Protein AF-A0A7Y5W4Y3-F1 (afdb_monomer_lite)

Foldseek 3Di:
DDPPVPPDPVVVVVVVVVVVVVVVVVVVVVVVPDDDDDPDDDDPDDDDPDPVVVVVVVCVVVVHDDDDPDDDDPVNVVVVVVVCVVVVDDDDDDDDDDDDDDDDDDDDDDDDDDDDDDDDDDDDDDDDDDDDDDDDDDDDDDDDDDPDDQDDLVVLLVVLQPDAALCCLQPPSLVVLPVRDALVSSLVSCVVNLVNRPHLSSLLSNLNSCLLVVRQCSLVSLVSQCPPPDPVSNVSSQLLVLLQLVDHDPPDVVVVVVLCVVCPPHGSVVSLLVSLLVVQVVLQPDDDDLDLVVLVVSCSSPVLQPDSSHDLCNLVSNVVSPVLVSLVVLCPDPPHDPSSVVSSLVVNQSSVVSPFPPDDLPDAGAQDQHEQAADEDDPPQLSRQALHEHDQYEHDQHEYAHEAQSNHNGEHDNYEHHLYEHAYELNQHNYEHHLYEQANYEHHYEDQHQHNYECANYECHLYEHEYEANHQALYECALYECHLYEAEYEHLHNHNYECANYECENYEYAYQYLNPQAAYEQFQYEHELYEQQNYDLNSVLNYDYDLVGAYEYEPNRHHHPPHDVVVSNYHYDDDDDDPCPPPDDPDPPDPPDPQAAEKEKEFEAAPVRQGDWFWKKWKFEDPPPTHTDDIDTADNRRMDMDRRDDGADWDDDPDDAIKGFIKIAIDDQFKDFQVLDRMDTDIGGPRGPDYHYDYTYIFGFEKEKEFEAAPPPRAGDFFFKKKKWQPQDQADPVRIDIWIWGQHPRRIIMTGGHDQAKIWIFGPVPVRQTWDIDGTDHRHYHYDYTYNDRDLQAFAWFKEKEFEAEPVRHQPQWWKKWKFFDDPDDRTSIHIWISHRGRMTMTTHDDDDFDQADPVRNPGGQKTWMDMWIGDPVQQKTWDAKPVGFTEIEDAPPPDDCADPSYGYTYHPDYHYMYTYIYHDPDDDDDDD

Structure (mmCIF, N/CA/C/O backbone):
data_AF-A0A7Y5W4Y3-F1
#
_entry.id   AF-A0A7Y5W4Y3-F1
#
loop_
_atom_site.group_PDB
_atom_site.id
_atom_site.type_symbol
_atom_site.label_atom_id
_atom_site.label_alt_id
_atom_site.label_comp_id
_atom_site.label_asym_id
_atom_site.label_entity_id
_atom_site.label_seq_id
_atom_site.pdbx_PDB_ins_code
_atom_site.Cartn_x
_atom_site.Cartn_y
_atom_site.Cartn_z
_atom_site.occupancy
_atom_site.B_iso_or_equiv
_atom_site.auth_seq_id
_atom_site.auth_comp_id
_atom_site.auth_asym_id
_atom_site.auth_atom_id
_atom_site.pdbx_PDB_model_num
ATOM 1 N N . MET A 1 1 ? -3.278 -8.484 26.733 1.00 34.22 1 MET A N 1
ATOM 2 C CA . MET A 1 1 ? -2.286 -9.551 26.992 1.00 34.22 1 MET A CA 1
ATOM 3 C C . MET A 1 1 ? -1.707 -9.298 28.368 1.00 34.22 1 MET A C 1
ATOM 5 O O . MET A 1 1 ? -1.311 -8.166 28.611 1.00 34.22 1 MET A O 1
ATOM 9 N N . ASN A 1 2 ? -1.756 -10.287 29.264 1.00 24.39 2 ASN A N 1
ATOM 10 C CA . ASN A 1 2 ? -1.344 -10.150 30.664 1.00 24.39 2 ASN A CA 1
ATOM 11 C C . ASN A 1 2 ? 0.037 -10.782 30.887 1.00 24.39 2 ASN A C 1
ATOM 13 O O . ASN A 1 2 ? 0.339 -11.839 30.344 1.00 24.39 2 ASN A O 1
ATOM 17 N N . TRP A 1 3 ? 0.849 -10.125 31.711 1.00 26.00 3 TRP A N 1
ATOM 18 C CA . TRP A 1 3 ? 2.283 -10.351 31.934 1.00 26.00 3 TRP A CA 1
ATOM 19 C C . TRP A 1 3 ? 2.688 -11.690 32.584 1.00 26.00 3 TRP A C 1
ATOM 21 O O . TRP A 1 3 ? 3.871 -11.924 32.807 1.00 26.00 3 TRP A O 1
ATOM 31 N N . HIS A 1 4 ? 1.749 -12.587 32.890 1.00 29.05 4 HIS A N 1
ATOM 32 C CA . HIS A 1 4 ? 2.041 -13.836 33.608 1.00 29.05 4 HIS A CA 1
ATOM 33 C C . HIS A 1 4 ? 2.433 -15.031 32.722 1.00 29.05 4 HIS A C 1
ATOM 35 O O . HIS A 1 4 ? 2.912 -16.029 33.248 1.00 29.05 4 HIS A O 1
ATOM 41 N N . GLU A 1 5 ? 2.328 -14.936 31.393 1.00 34.78 5 GLU A N 1
ATOM 42 C CA . GLU A 1 5 ? 2.728 -16.030 30.484 1.00 34.78 5 GLU A CA 1
ATOM 43 C C . GLU A 1 5 ? 4.236 -16.049 30.143 1.00 34.78 5 GLU A C 1
ATOM 45 O O . GLU A 1 5 ? 4.711 -16.966 29.480 1.00 34.78 5 GLU A O 1
ATOM 50 N N . LEU A 1 6 ? 5.020 -15.069 30.615 1.00 33.00 6 LEU A N 1
ATOM 51 C CA . LEU A 1 6 ? 6.454 -14.922 30.300 1.00 33.00 6 LEU A CA 1
ATOM 52 C C . LEU A 1 6 ? 7.413 -15.620 31.288 1.00 33.00 6 LEU A C 1
ATOM 54 O O . LEU A 1 6 ? 8.626 -15.550 31.104 1.00 33.00 6 LEU A O 1
ATOM 58 N N . LEU A 1 7 ? 6.900 -16.312 32.312 1.00 31.53 7 LEU A N 1
ATOM 59 C CA . LEU A 1 7 ? 7.705 -16.956 33.366 1.00 31.53 7 LEU A CA 1
ATOM 60 C C . LEU A 1 7 ? 7.758 -18.496 33.274 1.00 31.53 7 LEU A C 1
ATOM 62 O O . LEU A 1 7 ? 7.969 -19.163 34.284 1.00 31.53 7 LEU A O 1
ATOM 66 N N . ASP A 1 8 ? 7.618 -19.073 32.076 1.00 35.38 8 ASP A N 1
ATOM 67 C CA . ASP A 1 8 ? 7.894 -20.500 31.843 1.00 35.38 8 ASP A CA 1
ATOM 68 C C . ASP A 1 8 ? 9.379 -20.730 31.445 1.00 35.38 8 ASP A C 1
ATOM 70 O O . ASP A 1 8 ? 9.813 -20.277 30.374 1.00 35.38 8 ASP A O 1
ATOM 74 N N . PRO A 1 9 ? 10.190 -21.444 32.259 1.00 34.53 9 PRO A N 1
ATOM 75 C CA . PRO A 1 9 ? 11.613 -21.691 31.991 1.00 34.53 9 PRO A CA 1
ATOM 76 C C . PRO A 1 9 ? 11.885 -22.458 30.687 1.00 34.53 9 PRO A C 1
ATOM 78 O O . PRO A 1 9 ? 12.961 -22.328 30.099 1.00 34.53 9 PRO A O 1
ATOM 81 N N . ILE A 1 10 ? 10.920 -23.248 30.206 1.00 40.38 10 ILE A N 1
ATOM 82 C CA . ILE A 1 10 ? 11.078 -24.105 29.021 1.00 40.38 10 ILE A CA 1
ATOM 83 C C . ILE A 1 10 ? 10.955 -23.282 27.727 1.00 40.38 10 ILE A C 1
ATOM 85 O O . ILE A 1 10 ? 11.676 -23.517 26.748 1.00 40.38 10 ILE A O 1
ATOM 89 N N . SER A 1 11 ? 10.094 -22.265 27.741 1.00 38.12 11 SER A N 1
ATOM 90 C CA . SER A 1 11 ? 9.851 -21.360 26.614 1.00 38.12 11 SER A CA 1
ATOM 91 C C . SER A 1 11 ? 11.012 -20.371 26.403 1.00 38.12 11 SER A C 1
ATOM 93 O O . SER A 1 11 ? 11.453 -20.151 25.269 1.00 38.12 11 SER A O 1
ATOM 95 N N . SER A 1 12 ? 11.609 -19.883 27.495 1.00 41.06 12 SER A N 1
ATOM 96 C CA . SER A 1 12 ? 12.783 -18.994 27.480 1.00 41.06 12 SER A CA 1
ATOM 97 C C . SER A 1 12 ? 14.059 -19.677 26.954 1.00 41.06 12 SER A C 1
ATOM 99 O O . SER A 1 12 ? 14.855 -19.059 26.243 1.00 41.06 12 SER A O 1
ATOM 101 N N . GLY A 1 13 ? 14.232 -20.983 27.201 1.00 36.81 13 GLY A N 1
ATOM 102 C CA . GLY A 1 13 ? 15.373 -21.759 26.692 1.00 36.81 13 GLY A CA 1
ATOM 103 C C . GLY A 1 13 ? 15.362 -21.964 25.169 1.00 36.81 13 GLY A C 1
ATOM 104 O O . GLY A 1 13 ? 16.403 -21.862 24.512 1.00 36.81 13 GLY A O 1
ATOM 105 N N . ARG A 1 14 ? 14.182 -22.188 24.572 1.00 36.81 14 ARG A N 1
ATOM 106 C CA . ARG A 1 14 ? 14.032 -22.347 23.110 1.00 36.81 14 ARG A CA 1
ATOM 107 C C . ARG A 1 14 ? 14.235 -21.034 22.352 1.00 36.81 14 ARG A C 1
ATOM 109 O O . ARG A 1 14 ? 14.793 -21.055 21.250 1.00 36.81 14 ARG A O 1
ATOM 116 N N . LEU A 1 15 ? 13.847 -19.903 22.945 1.00 38.50 15 LEU A N 1
ATOM 117 C CA . LEU A 1 15 ? 14.074 -18.580 22.362 1.00 38.50 15 LEU A CA 1
ATOM 118 C C . LEU A 1 15 ? 15.572 -18.224 22.348 1.00 38.50 15 LEU A C 1
ATOM 120 O O . LEU A 1 15 ? 16.093 -17.823 21.307 1.00 38.50 15 LEU A O 1
ATOM 124 N N . CYS A 1 16 ? 16.287 -18.474 23.453 1.00 37.34 16 CYS A N 1
ATOM 125 C CA . CYS A 1 16 ? 17.738 -18.270 23.551 1.00 37.34 16 CYS A CA 1
ATOM 126 C C . CYS A 1 16 ? 18.533 -19.140 22.566 1.00 37.34 16 CYS A C 1
ATOM 128 O O . CYS A 1 16 ? 19.433 -18.638 21.895 1.00 37.34 16 CYS A O 1
ATOM 130 N N . LEU A 1 17 ? 18.178 -20.421 22.406 1.00 40.00 17 LEU A N 1
ATOM 131 C CA . LEU A 1 17 ? 18.829 -21.319 21.440 1.00 40.00 17 LEU A CA 1
ATOM 132 C C . LEU A 1 17 ? 18.582 -20.902 19.984 1.00 40.00 17 LEU A C 1
ATOM 134 O O . LEU A 1 17 ? 19.475 -21.020 19.145 1.00 40.00 17 LEU A O 1
ATOM 138 N N . THR A 1 18 ? 17.395 -20.379 19.676 1.00 45.44 18 THR A N 1
ATOM 139 C CA . THR A 1 18 ? 17.063 -19.900 18.326 1.00 45.44 18 THR A CA 1
ATOM 140 C C . THR A 1 18 ? 17.780 -18.584 18.016 1.00 45.44 18 THR A C 1
ATOM 142 O O . THR A 1 18 ? 18.305 -18.422 16.914 1.00 45.44 18 THR A O 1
ATOM 145 N N . LEU A 1 19 ? 17.895 -17.682 18.995 1.00 42.66 19 LEU A N 1
ATOM 146 C CA . LEU A 1 19 ? 18.661 -16.437 18.886 1.00 42.66 19 LEU A CA 1
ATOM 147 C C . LEU A 1 19 ? 20.166 -16.696 18.749 1.00 42.66 19 LEU A C 1
ATOM 149 O O . LEU A 1 19 ? 20.785 -16.142 17.844 1.00 42.66 19 LEU A O 1
ATOM 153 N N . LEU A 1 20 ? 20.741 -17.603 19.545 1.00 41.88 20 LEU A N 1
ATOM 154 C CA . LEU A 1 20 ? 22.148 -18.008 19.427 1.00 41.88 20 LEU A CA 1
ATOM 155 C C . LEU A 1 20 ? 22.443 -18.660 18.072 1.00 41.88 20 LEU A C 1
ATOM 157 O O . LEU A 1 20 ? 23.439 -18.329 17.432 1.00 41.88 20 LEU A O 1
ATOM 161 N N . ARG A 1 21 ? 21.548 -19.526 17.581 1.00 41.97 21 ARG A N 1
ATOM 162 C CA . ARG A 1 21 ? 21.676 -20.159 16.260 1.00 41.97 21 ARG A CA 1
ATOM 163 C C . ARG A 1 21 ? 21.589 -19.141 15.120 1.00 41.97 21 ARG A C 1
ATOM 165 O O . ARG A 1 21 ? 22.341 -19.246 14.154 1.00 41.97 21 ARG A O 1
ATOM 172 N N . SER A 1 22 ? 20.717 -18.144 15.257 1.00 42.62 22 SER A N 1
ATOM 173 C CA . SER A 1 22 ? 20.553 -17.052 14.288 1.00 42.62 22 SER A CA 1
ATOM 174 C C . SER A 1 22 ? 21.752 -16.104 14.297 1.00 42.62 22 SER A C 1
ATOM 176 O O . SER A 1 22 ? 22.227 -15.711 13.237 1.00 42.62 22 SER A O 1
ATOM 178 N N . MET A 1 23 ? 22.290 -15.784 15.478 1.00 40.91 23 MET A N 1
ATOM 179 C CA . MET A 1 23 ? 23.503 -14.979 15.623 1.00 40.91 23 MET A CA 1
ATOM 180 C C . MET A 1 23 ? 24.716 -15.687 15.021 1.00 40.91 23 MET A C 1
ATOM 182 O O . MET A 1 23 ? 25.451 -15.061 14.267 1.00 40.91 23 MET A O 1
ATOM 186 N N . PHE A 1 24 ? 24.881 -16.992 15.262 1.00 40.06 24 PHE A N 1
ATOM 187 C CA . PHE A 1 24 ? 26.014 -17.760 14.741 1.00 40.06 24 PHE A CA 1
ATOM 188 C C . PHE A 1 24 ? 25.970 -17.911 13.212 1.00 40.06 24 PHE A C 1
ATOM 190 O O . PHE A 1 24 ? 26.991 -17.750 12.548 1.00 40.06 24 PHE A O 1
ATOM 197 N N . LEU A 1 25 ? 24.783 -18.139 12.631 1.00 43.59 25 LEU A N 1
ATOM 198 C CA . LEU A 1 25 ? 24.585 -18.134 11.173 1.00 43.59 25 LEU A CA 1
ATOM 199 C C . LEU A 1 25 ? 24.924 -16.770 10.559 1.00 43.59 25 LEU A C 1
ATOM 201 O O . LEU A 1 25 ? 25.585 -16.714 9.525 1.00 43.59 25 LEU A O 1
ATOM 205 N N . ARG A 1 26 ? 24.568 -15.676 11.242 1.00 39.69 26 ARG A N 1
ATOM 206 C CA . ARG A 1 26 ? 24.877 -14.312 10.796 1.00 39.69 26 ARG A CA 1
ATOM 207 C C . ARG A 1 26 ? 26.365 -13.977 10.915 1.00 39.69 26 ARG A C 1
ATOM 209 O O . ARG A 1 26 ? 26.897 -13.288 10.053 1.00 39.69 26 ARG A O 1
ATOM 216 N N . THR A 1 27 ? 27.063 -14.489 11.930 1.00 40.78 27 THR A N 1
ATOM 217 C CA . THR A 1 27 ? 28.526 -14.356 12.058 1.00 40.78 27 THR A CA 1
ATOM 218 C C . THR A 1 27 ? 29.263 -15.132 10.961 1.00 40.78 27 THR A C 1
ATOM 220 O O . THR A 1 27 ? 30.255 -14.640 10.427 1.00 40.78 27 THR A O 1
ATOM 223 N N . VAL A 1 28 ? 28.755 -16.307 10.570 1.00 43.12 28 VAL A N 1
ATOM 224 C CA . VAL A 1 28 ? 29.301 -17.105 9.459 1.00 43.12 28 VAL A CA 1
ATOM 225 C C . VAL A 1 28 ? 29.036 -16.439 8.102 1.00 43.12 28 VAL A C 1
ATOM 227 O O . VAL A 1 28 ? 29.951 -16.361 7.286 1.00 43.12 28 VAL A O 1
ATOM 230 N N . GLU A 1 29 ? 27.844 -15.878 7.875 1.00 42.69 29 GLU A N 1
ATOM 231 C CA . GLU A 1 29 ? 27.546 -15.090 6.666 1.00 42.69 29 GLU A CA 1
ATOM 232 C C . GLU A 1 29 ? 28.432 -13.839 6.564 1.00 42.69 29 GLU A C 1
ATOM 234 O O . GLU A 1 29 ? 29.019 -13.579 5.511 1.00 42.69 29 GLU A O 1
ATOM 239 N N . LEU A 1 30 ? 28.621 -13.105 7.666 1.00 36.69 30 LEU A N 1
ATOM 240 C CA . LEU A 1 30 ? 29.472 -11.909 7.704 1.00 36.69 30 LEU A CA 1
ATOM 241 C C . LEU A 1 30 ? 30.965 -12.223 7.495 1.00 36.69 30 LEU A C 1
ATOM 243 O O . LEU A 1 30 ? 31.693 -11.391 6.954 1.00 36.69 30 LEU A O 1
ATOM 247 N N . GLY A 1 31 ? 31.417 -13.430 7.850 1.00 38.97 31 GLY A N 1
ATOM 248 C CA . GLY A 1 31 ? 32.781 -13.899 7.587 1.00 38.97 31 GLY A CA 1
ATOM 249 C C . GLY A 1 31 ? 33.076 -14.182 6.108 1.00 38.97 31 GLY A C 1
ATOM 250 O O . GLY A 1 31 ? 34.234 -14.146 5.700 1.00 38.97 31 GLY A O 1
ATOM 251 N N . THR A 1 32 ? 32.050 -14.411 5.281 1.00 40.91 32 THR A N 1
ATOM 252 C CA . THR A 1 32 ? 32.226 -14.702 3.843 1.00 40.91 32 THR A CA 1
ATOM 253 C C . THR A 1 32 ? 32.328 -13.459 2.953 1.00 40.91 32 THR A C 1
ATOM 255 O O . THR A 1 32 ? 32.742 -13.575 1.803 1.00 40.91 32 THR A O 1
ATOM 258 N N . GLN A 1 33 ? 32.023 -12.260 3.472 1.00 40.25 33 GLN A N 1
ATOM 259 C 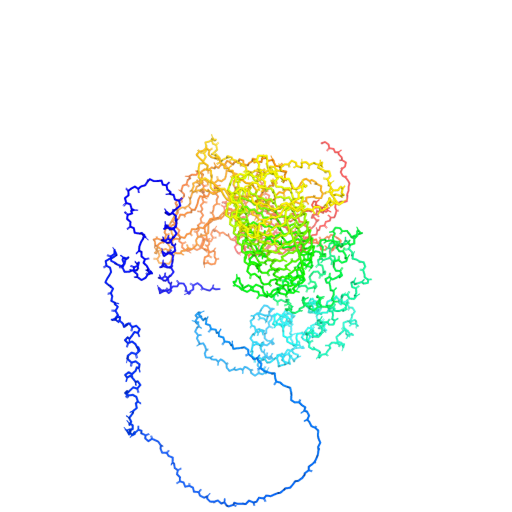CA . GLN A 1 33 ? 31.986 -11.016 2.681 1.00 40.25 33 GLN A CA 1
ATOM 260 C C . GLN A 1 33 ? 33.192 -10.075 2.853 1.00 40.25 33 GLN A C 1
ATOM 262 O O . GLN A 1 33 ? 33.197 -8.978 2.294 1.00 40.25 33 GLN A O 1
ATOM 267 N N . ARG A 1 34 ? 34.251 -10.471 3.567 1.00 33.78 34 ARG A N 1
ATOM 268 C CA . ARG A 1 34 ? 35.493 -9.679 3.642 1.00 33.78 34 ARG A CA 1
ATOM 269 C C . ARG A 1 34 ? 36.725 -10.545 3.415 1.00 33.78 34 ARG A C 1
ATOM 271 O O . ARG A 1 34 ? 37.279 -11.129 4.339 1.00 33.78 34 ARG A O 1
ATOM 278 N N . THR A 1 35 ? 37.211 -10.571 2.178 1.00 42.28 35 THR A N 1
ATOM 279 C CA . THR A 1 35 ? 38.597 -10.952 1.894 1.00 42.28 35 THR A CA 1
ATOM 280 C C . THR A 1 35 ? 39.519 -9.850 2.408 1.00 42.28 35 THR A C 1
ATOM 282 O O . THR A 1 35 ? 39.573 -8.767 1.830 1.00 42.28 35 THR A O 1
ATOM 285 N N . GLY A 1 36 ? 40.235 -10.114 3.500 1.00 38.72 36 GLY A N 1
ATOM 286 C CA . GLY A 1 36 ? 41.232 -9.180 4.017 1.00 38.72 36 GLY A CA 1
ATOM 287 C C . GLY A 1 36 ? 41.743 -9.528 5.409 1.00 38.72 36 GLY A C 1
ATOM 288 O O . GLY A 1 36 ? 41.342 -8.904 6.379 1.00 38.72 36 GLY A O 1
ATOM 289 N N . GLY A 1 37 ? 42.657 -10.499 5.478 1.00 38.62 37 GLY A N 1
ATOM 290 C CA . GLY A 1 37 ? 43.737 -10.501 6.468 1.00 38.62 37 GLY A CA 1
ATOM 291 C C . GLY A 1 37 ? 43.420 -10.935 7.898 1.00 38.62 37 GLY A C 1
ATOM 292 O O . GLY A 1 37 ? 43.561 -10.125 8.793 1.00 38.62 37 GLY A O 1
ATOM 293 N N . HIS A 1 38 ? 43.171 -12.226 8.137 1.00 30.67 38 HIS A N 1
ATOM 294 C CA . HIS A 1 38 ? 43.607 -12.905 9.369 1.00 30.67 38 HIS A CA 1
ATOM 295 C C . HIS A 1 38 ? 43.885 -14.385 9.056 1.00 30.67 38 HIS A C 1
ATOM 297 O O . HIS A 1 38 ? 42.978 -15.201 8.905 1.00 30.67 38 HIS A O 1
ATOM 303 N N . ARG A 1 39 ? 45.169 -14.740 8.909 1.00 33.59 39 ARG A N 1
ATOM 304 C CA . ARG A 1 39 ? 45.624 -16.136 8.840 1.00 33.59 39 ARG A CA 1
ATOM 305 C C . ARG A 1 39 ? 45.523 -16.711 10.251 1.00 33.59 39 ARG A C 1
ATOM 307 O O . ARG A 1 39 ? 46.347 -16.328 11.059 1.00 33.59 39 ARG A O 1
ATOM 314 N N . HIS A 1 40 ? 44.507 -17.527 10.539 1.00 37.69 40 HIS A N 1
ATOM 315 C CA . HIS A 1 40 ? 44.531 -18.647 11.510 1.00 37.69 40 HIS A CA 1
ATOM 316 C C . HIS A 1 40 ? 43.183 -19.394 11.641 1.00 37.69 40 HIS A C 1
ATOM 318 O O . HIS A 1 40 ? 43.080 -20.313 12.445 1.00 37.69 40 HIS A O 1
ATOM 324 N N . LEU A 1 41 ? 42.165 -19.101 10.819 1.00 37.97 41 LEU A N 1
ATOM 325 C CA . LEU A 1 41 ? 40.902 -19.856 10.807 1.00 37.97 41 LEU A CA 1
ATOM 326 C C . LEU A 1 41 ? 40.511 -20.297 9.385 1.00 37.97 41 LEU A C 1
ATOM 328 O O . LEU A 1 41 ? 39.698 -19.666 8.722 1.00 37.97 41 LEU A O 1
ATOM 332 N N . ALA A 1 42 ? 41.108 -21.397 8.922 1.00 31.56 42 ALA A N 1
ATOM 333 C CA . ALA A 1 42 ? 40.597 -22.287 7.869 1.00 31.56 42 ALA A CA 1
ATOM 334 C C . ALA A 1 42 ? 41.343 -23.639 7.988 1.00 31.56 42 ALA A C 1
ATOM 336 O O . ALA A 1 42 ? 42.549 -23.589 8.233 1.00 31.56 42 ALA A O 1
ATOM 337 N N . PRO A 1 43 ? 40.698 -24.824 7.837 1.00 39.72 43 PRO A N 1
ATOM 338 C CA . PRO A 1 43 ? 39.497 -25.072 7.034 1.00 39.72 43 PRO A CA 1
ATOM 339 C C . PRO A 1 43 ? 38.384 -25.860 7.766 1.00 39.72 43 PRO A C 1
ATOM 341 O O . PRO A 1 43 ? 38.539 -27.033 8.091 1.00 39.72 43 PRO A O 1
ATOM 344 N N . LEU A 1 44 ? 37.204 -25.260 7.928 1.00 37.91 44 LEU A N 1
ATOM 345 C CA . LEU A 1 44 ? 35.952 -25.959 8.269 1.00 37.91 44 LEU A CA 1
ATOM 346 C C . LEU A 1 44 ? 34.781 -25.290 7.522 1.00 37.91 44 LEU A C 1
ATOM 348 O O . LEU A 1 44 ? 33.937 -24.654 8.146 1.00 37.91 44 LEU A O 1
ATOM 352 N N . PRO A 1 45 ? 34.776 -25.291 6.172 1.00 45.38 45 PRO A N 1
ATOM 353 C CA . PRO A 1 45 ? 33.511 -25.667 5.518 1.00 45.38 45 PRO A CA 1
ATOM 354 C C . PRO A 1 45 ? 33.616 -26.375 4.150 1.00 45.38 45 PRO A C 1
ATOM 356 O O . PRO A 1 45 ? 32.587 -26.639 3.538 1.00 45.38 45 PRO A O 1
ATOM 359 N N . ALA A 1 46 ? 34.797 -26.725 3.634 1.00 38.25 46 ALA A N 1
ATOM 360 C CA . ALA A 1 46 ? 34.907 -27.107 2.216 1.00 38.25 46 ALA A CA 1
ATOM 361 C C . ALA A 1 46 ? 34.487 -28.553 1.838 1.00 38.25 46 ALA A C 1
ATOM 363 O O . ALA A 1 46 ? 34.597 -28.906 0.668 1.00 38.25 46 ALA A O 1
ATOM 364 N N . ALA A 1 47 ? 34.011 -29.411 2.756 1.00 41.91 47 ALA A N 1
ATOM 365 C CA . ALA A 1 47 ? 33.693 -30.807 2.394 1.00 41.91 47 ALA A CA 1
ATOM 366 C C . ALA A 1 47 ? 32.648 -31.542 3.267 1.00 41.91 47 ALA A C 1
ATOM 368 O O . ALA A 1 47 ? 32.719 -32.763 3.385 1.00 41.91 47 ALA A O 1
ATOM 369 N N . ALA A 1 48 ? 31.676 -30.864 3.888 1.00 39.28 48 ALA A N 1
ATOM 370 C CA . ALA A 1 48 ? 30.598 -31.570 4.600 1.00 39.28 48 ALA A CA 1
ATOM 371 C C . ALA A 1 48 ? 29.424 -31.852 3.645 1.00 39.28 48 ALA A C 1
ATOM 373 O O . ALA A 1 48 ? 28.772 -30.922 3.175 1.00 39.28 48 ALA A O 1
ATOM 374 N N . ARG A 1 49 ? 29.144 -33.131 3.351 1.00 43.62 49 ARG A N 1
ATOM 375 C CA . ARG A 1 49 ? 28.099 -33.535 2.384 1.00 43.62 49 ARG A CA 1
ATOM 376 C C . ARG A 1 49 ? 26.686 -33.598 2.980 1.00 43.62 49 ARG A C 1
ATOM 378 O O . ARG A 1 49 ? 25.735 -33.815 2.235 1.00 43.62 49 ARG A O 1
ATOM 385 N N . SER A 1 50 ? 26.513 -33.411 4.294 1.00 47.09 50 SER A N 1
ATOM 386 C CA . SER A 1 50 ? 25.176 -33.317 4.902 1.00 47.09 50 SER A CA 1
ATOM 387 C C . SER A 1 50 ? 25.144 -32.562 6.247 1.00 47.09 50 SER A C 1
ATOM 389 O O . SER A 1 50 ? 26.139 -32.557 6.982 1.00 47.09 50 SER A O 1
ATOM 391 N N . PRO A 1 51 ? 23.987 -31.979 6.632 1.00 41.16 51 PRO A N 1
ATOM 392 C CA . PRO A 1 51 ? 23.794 -31.281 7.912 1.00 41.16 51 PRO A CA 1
ATOM 393 C C . PRO A 1 51 ? 24.077 -32.129 9.163 1.00 41.16 51 PRO A C 1
ATOM 395 O O . PRO A 1 51 ? 24.396 -31.586 10.221 1.00 41.16 51 PRO A O 1
ATOM 398 N N . SER A 1 52 ? 23.971 -33.454 9.057 1.00 44.78 52 SER A N 1
ATOM 399 C CA . SER A 1 52 ? 24.207 -34.405 10.151 1.00 44.78 52 SER A CA 1
ATOM 400 C C . SER A 1 52 ? 25.697 -34.562 10.477 1.00 44.78 52 SER A C 1
ATOM 402 O O . SER A 1 52 ? 26.066 -34.794 11.627 1.00 44.78 52 SER A O 1
ATOM 404 N N . GLU A 1 53 ? 26.567 -34.393 9.479 1.00 48.00 53 GLU A N 1
ATOM 405 C CA . GLU A 1 53 ? 28.022 -34.471 9.638 1.00 48.00 53 GLU A CA 1
ATOM 406 C C . GLU A 1 53 ? 28.589 -33.195 10.277 1.00 48.00 53 GLU A C 1
ATOM 408 O O . GLU A 1 53 ? 29.462 -33.259 11.144 1.00 48.00 53 GLU A O 1
ATOM 413 N N . LEU A 1 54 ? 28.011 -32.040 9.923 1.00 48.03 54 LEU A N 1
ATOM 414 C CA . LEU A 1 54 ? 28.294 -30.757 10.569 1.00 48.03 54 LEU A CA 1
ATOM 415 C C . LEU A 1 54 ? 27.931 -30.809 12.064 1.00 48.03 54 LEU A C 1
ATOM 417 O O . LEU A 1 54 ? 28.709 -30.379 12.911 1.00 48.03 54 LEU A O 1
ATOM 421 N N . ARG A 1 55 ? 26.783 -31.420 12.394 1.00 48.06 55 ARG A N 1
ATOM 422 C CA . ARG A 1 55 ? 26.296 -31.585 13.774 1.00 48.06 55 ARG A CA 1
ATOM 423 C C . ARG A 1 55 ? 27.223 -32.467 14.625 1.00 48.06 55 ARG A C 1
ATOM 425 O O . ARG A 1 55 ? 27.531 -32.105 15.755 1.00 48.06 55 ARG A O 1
ATOM 432 N N . ARG A 1 56 ? 27.732 -33.569 14.057 1.00 49.56 56 ARG A N 1
ATOM 433 C CA . ARG A 1 56 ? 28.692 -34.483 14.710 1.00 49.56 56 ARG A CA 1
ATOM 434 C C . ARG A 1 56 ? 30.021 -33.804 15.058 1.00 49.56 56 ARG A C 1
ATOM 436 O O . ARG A 1 56 ? 30.556 -34.018 16.140 1.00 49.56 56 ARG A O 1
ATOM 443 N N . ARG A 1 57 ? 30.548 -32.971 14.153 1.00 51.47 57 ARG A N 1
ATOM 444 C CA . ARG A 1 57 ? 31.831 -32.273 14.354 1.00 51.47 57 ARG A CA 1
ATOM 445 C C . ARG A 1 57 ? 31.714 -31.117 15.346 1.00 51.47 57 ARG A C 1
ATOM 447 O O . ARG A 1 57 ? 32.631 -30.907 16.129 1.00 51.47 57 ARG A O 1
ATOM 454 N N . VAL A 1 58 ? 30.574 -30.425 15.363 1.00 49.62 58 VAL A N 1
ATOM 455 C CA . VAL A 1 58 ? 30.276 -29.380 16.356 1.00 49.62 58 VAL A CA 1
ATOM 456 C C . VAL A 1 58 ? 30.132 -29.972 17.764 1.00 49.62 58 VAL A C 1
ATOM 458 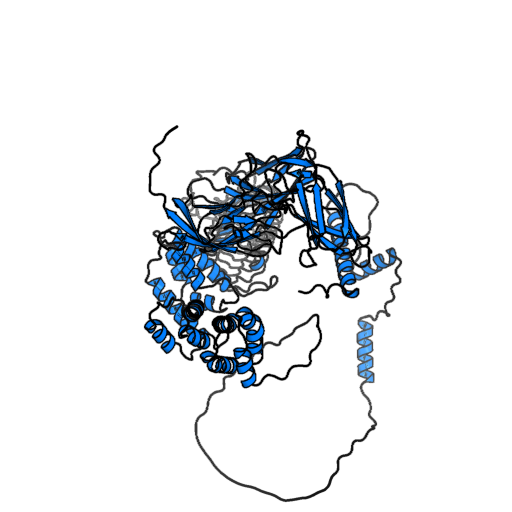O O . VAL A 1 58 ? 30.699 -29.421 18.702 1.00 49.62 58 VAL A O 1
ATOM 461 N N . ALA A 1 59 ? 29.472 -31.126 17.914 1.00 52.09 59 ALA A N 1
ATOM 462 C CA . ALA A 1 59 ? 29.371 -31.819 19.204 1.00 52.09 59 ALA A CA 1
ATOM 463 C C . ALA A 1 59 ? 30.742 -32.277 19.743 1.00 52.09 59 ALA A C 1
ATOM 465 O O . ALA A 1 59 ? 31.012 -32.150 20.934 1.00 52.09 59 ALA A O 1
ATOM 466 N N . GLY A 1 60 ? 31.643 -32.726 18.857 1.00 46.19 60 GLY A N 1
ATOM 467 C CA . GLY A 1 60 ? 33.016 -33.092 19.226 1.00 46.19 60 GLY A CA 1
ATOM 468 C C . GLY A 1 60 ? 33.879 -31.912 19.695 1.00 46.19 60 GLY A C 1
ATOM 469 O O . GLY A 1 60 ? 34.717 -32.089 20.571 1.00 46.19 60 GLY A O 1
ATOM 470 N N . VAL A 1 61 ? 33.656 -30.705 19.161 1.00 47.44 61 VAL A N 1
ATOM 471 C CA . VAL A 1 61 ? 34.359 -29.477 19.592 1.00 47.44 61 VAL A CA 1
ATOM 472 C C . VAL A 1 61 ? 33.864 -28.982 20.955 1.00 47.44 61 VAL A C 1
ATOM 474 O O . VAL A 1 61 ? 34.630 -28.382 21.702 1.00 47.44 61 VAL A O 1
ATOM 477 N N . LEU A 1 62 ? 32.603 -29.255 21.294 1.00 41.81 62 LEU A N 1
ATOM 478 C CA . LEU A 1 62 ? 31.981 -28.845 22.557 1.00 41.81 62 LEU A CA 1
ATOM 479 C C . LEU A 1 62 ? 32.091 -29.906 23.667 1.00 41.81 62 LEU A C 1
ATOM 481 O O . LEU A 1 62 ? 31.645 -29.661 24.783 1.00 41.81 62 LEU A O 1
ATOM 485 N N . GLY A 1 63 ? 32.701 -31.063 23.386 1.00 36.62 63 GLY A N 1
ATOM 486 C CA . GLY A 1 63 ? 32.929 -32.120 24.377 1.00 36.62 63 GLY A CA 1
ATOM 487 C C . GLY A 1 63 ? 31.657 -32.823 24.865 1.00 36.62 63 GLY A C 1
ATOM 488 O O . GLY A 1 63 ? 31.682 -33.456 25.919 1.00 36.62 63 GLY A O 1
ATOM 489 N N . GLU A 1 64 ? 30.548 -32.731 24.126 1.00 38.50 64 GLU A N 1
ATOM 490 C CA . GLU A 1 64 ? 29.275 -33.321 24.547 1.00 38.50 64 GLU A CA 1
ATOM 491 C C . GLU A 1 64 ? 29.143 -34.798 24.117 1.00 38.50 64 GLU A C 1
ATOM 493 O O . GLU A 1 64 ? 29.371 -35.130 22.947 1.00 38.50 64 GLU A O 1
ATOM 498 N N . PRO A 1 65 ? 28.734 -35.716 25.017 1.00 35.09 65 PRO A N 1
ATOM 499 C CA . PRO A 1 65 ? 28.507 -37.113 24.667 1.00 35.09 65 PRO A CA 1
ATOM 500 C C . PRO A 1 65 ? 27.174 -37.286 23.920 1.00 35.09 65 PRO A C 1
ATOM 502 O O . PRO A 1 65 ? 26.093 -37.168 24.495 1.00 35.09 65 PRO A O 1
ATOM 505 N N . LEU A 1 66 ? 27.245 -37.634 22.635 1.00 43.25 66 LEU A N 1
ATOM 506 C CA . LEU A 1 66 ? 26.077 -38.004 21.831 1.00 43.25 66 LEU A CA 1
ATOM 507 C C . LEU A 1 66 ? 25.616 -39.427 22.191 1.00 43.25 66 LEU A C 1
ATOM 509 O O . LEU A 1 66 ? 26.303 -40.402 21.887 1.00 43.25 66 LEU A O 1
ATOM 513 N N . ARG A 1 67 ? 24.438 -39.562 22.808 1.00 42.34 67 ARG A N 1
ATOM 514 C CA . ARG A 1 67 ? 23.711 -40.839 22.885 1.00 42.34 67 ARG A CA 1
ATOM 515 C C . ARG A 1 67 ? 22.639 -40.857 21.800 1.00 42.34 67 ARG A C 1
ATOM 517 O O . ARG A 1 67 ? 21.642 -40.155 21.917 1.00 42.34 67 ARG A O 1
ATOM 524 N N . GLU A 1 68 ? 22.830 -41.679 20.773 1.00 39.72 68 GLU A N 1
ATOM 525 C CA . GLU A 1 68 ? 21.791 -42.000 19.788 1.00 39.72 68 GLU A CA 1
ATOM 526 C C . GLU A 1 68 ? 21.549 -43.522 19.751 1.00 39.72 68 GLU A C 1
ATOM 528 O O . GLU A 1 68 ? 22.488 -44.296 19.968 1.00 39.72 68 GLU A O 1
ATOM 533 N N . PRO A 1 69 ? 20.304 -43.973 19.501 1.00 39.53 69 PRO A N 1
ATOM 534 C CA . PRO A 1 69 ? 19.991 -45.381 19.274 1.00 39.53 69 PRO A CA 1
ATOM 535 C C . PRO A 1 69 ? 20.549 -45.856 17.919 1.00 39.53 69 PRO A C 1
ATOM 537 O O . PRO A 1 69 ? 20.677 -45.077 16.977 1.00 39.53 69 PRO A O 1
ATOM 540 N N . LEU A 1 70 ? 20.899 -47.144 17.838 1.00 34.25 70 LEU A N 1
ATOM 541 C CA . LEU A 1 70 ? 21.574 -47.784 16.697 1.00 34.25 70 LEU A CA 1
ATOM 542 C C . LEU A 1 70 ? 20.928 -47.455 15.329 1.00 34.25 70 LEU A C 1
ATOM 544 O O . LEU A 1 70 ? 19.700 -47.462 15.214 1.00 34.25 70 LEU A O 1
ATOM 548 N N . PRO A 1 71 ? 21.725 -47.228 14.264 1.00 36.62 71 PRO A N 1
ATOM 549 C CA . PRO A 1 71 ? 21.200 -46.855 12.958 1.00 36.62 71 PRO A CA 1
ATOM 550 C C . PRO A 1 71 ? 20.684 -48.088 12.206 1.00 36.62 71 PRO A C 1
ATOM 552 O O . PRO A 1 71 ? 21.456 -48.965 11.821 1.00 36.62 71 PRO A O 1
ATOM 555 N N . PHE A 1 72 ? 19.383 -48.137 11.931 1.00 39.44 72 PHE A N 1
ATOM 556 C CA . PHE A 1 72 ? 18.830 -49.051 10.933 1.00 39.44 72 PHE A CA 1
ATOM 557 C C . PHE A 1 72 ? 18.942 -48.413 9.544 1.00 39.44 72 PHE A C 1
ATOM 559 O O . PHE A 1 72 ? 18.487 -47.292 9.322 1.00 39.44 72 PHE A O 1
ATOM 566 N N . SER A 1 73 ? 19.553 -49.121 8.592 1.00 50.88 73 SER A N 1
ATOM 567 C CA . SER A 1 73 ? 19.528 -48.714 7.183 1.00 50.88 73 SER A CA 1
ATOM 568 C C . SER A 1 73 ? 18.146 -49.003 6.578 1.00 50.88 73 SER A C 1
ATOM 570 O O . SER A 1 73 ? 17.457 -49.920 7.031 1.00 50.88 73 SER A O 1
ATOM 572 N N . CYS A 1 74 ? 17.743 -48.287 5.520 1.00 42.72 74 CYS A N 1
ATOM 573 C CA . CYS A 1 74 ? 16.478 -48.557 4.816 1.00 42.72 74 CYS A CA 1
ATOM 574 C C . CYS A 1 74 ? 16.338 -50.023 4.359 1.00 42.72 74 CYS A C 1
ATOM 576 O O . CYS A 1 74 ? 15.226 -50.539 4.318 1.00 42.72 74 CYS A O 1
ATOM 578 N N . GLY A 1 75 ? 17.446 -50.725 4.088 1.00 48.81 75 GLY A N 1
ATOM 579 C CA . GLY A 1 75 ? 17.417 -52.158 3.772 1.00 48.81 75 GLY A CA 1
ATOM 580 C C . GLY A 1 75 ? 17.016 -53.032 4.966 1.00 48.81 75 GLY A C 1
ATOM 581 O O . GLY A 1 75 ? 16.315 -54.026 4.808 1.00 48.81 75 GLY A O 1
ATOM 582 N N . THR A 1 76 ? 17.390 -52.626 6.179 1.00 48.25 76 THR A N 1
ATOM 583 C CA . THR A 1 76 ? 17.064 -53.333 7.423 1.00 48.25 76 THR A CA 1
ATOM 584 C C . THR A 1 76 ? 15.600 -53.123 7.825 1.00 48.25 76 THR A C 1
ATOM 586 O O . THR A 1 76 ? 14.966 -54.045 8.327 1.00 48.25 76 THR A O 1
ATOM 589 N N . ALA A 1 77 ? 15.028 -51.947 7.539 1.00 48.41 77 ALA A N 1
ATOM 590 C CA . ALA A 1 77 ? 13.607 -51.665 7.762 1.00 48.41 77 ALA A CA 1
ATOM 591 C C . ALA A 1 77 ? 12.692 -52.476 6.824 1.00 48.41 77 ALA A C 1
ATOM 593 O O . ALA A 1 77 ? 11.667 -52.992 7.263 1.00 48.41 77 ALA A O 1
ATOM 594 N N . VAL A 1 78 ? 13.089 -52.654 5.558 1.00 57.62 78 VAL A N 1
ATOM 595 C CA . VAL A 1 78 ? 12.357 -53.495 4.593 1.00 57.62 78 VAL A CA 1
ATOM 596 C C . VAL A 1 78 ? 12.457 -54.979 4.964 1.00 57.62 78 VAL A C 1
ATOM 598 O O . VAL A 1 78 ? 11.456 -55.689 4.897 1.00 57.62 78 VAL A O 1
ATOM 601 N N . ALA A 1 79 ? 13.619 -55.440 5.440 1.00 54.81 79 ALA A N 1
ATOM 602 C CA . ALA A 1 79 ? 13.781 -56.806 5.943 1.00 54.81 79 ALA A CA 1
ATOM 603 C C . ALA A 1 79 ? 12.929 -57.075 7.199 1.00 54.81 79 ALA A C 1
ATOM 605 O O . ALA A 1 79 ? 12.302 -58.126 7.299 1.00 54.81 79 ALA A O 1
ATOM 606 N N . LEU A 1 80 ? 12.841 -56.117 8.128 1.00 51.56 80 LEU A N 1
ATOM 607 C CA . LEU A 1 80 ? 12.007 -56.236 9.331 1.00 51.56 80 LEU A CA 1
ATOM 608 C C . LEU A 1 80 ? 10.504 -56.195 9.017 1.00 51.56 80 LEU A C 1
ATOM 610 O O . LEU A 1 80 ? 9.740 -56.919 9.647 1.00 51.56 80 LEU A O 1
ATOM 614 N N . LEU A 1 81 ? 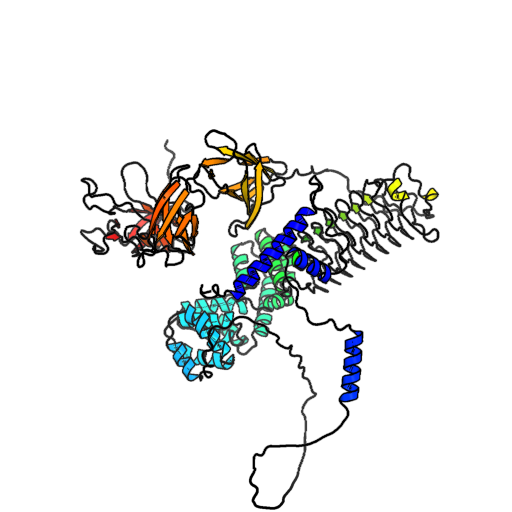10.082 -55.417 8.016 1.00 54.94 81 LEU A N 1
ATOM 615 C CA . LEU A 1 81 ? 8.703 -55.420 7.511 1.00 54.94 81 LEU A CA 1
ATOM 616 C C . LEU A 1 81 ? 8.343 -56.742 6.820 1.00 54.94 81 LEU A C 1
ATOM 618 O O . LEU A 1 81 ? 7.246 -57.255 7.030 1.00 54.94 81 LEU A O 1
ATOM 622 N N . ALA A 1 82 ? 9.272 -57.331 6.062 1.00 53.91 82 ALA A N 1
ATOM 623 C CA . ALA A 1 82 ? 9.086 -58.651 5.463 1.00 53.91 82 ALA A CA 1
ATOM 624 C C . ALA A 1 82 ? 8.999 -59.757 6.531 1.00 53.91 82 ALA A C 1
ATOM 626 O O . ALA A 1 82 ? 8.141 -60.631 6.441 1.00 53.91 82 ALA A O 1
ATOM 627 N N . ILE A 1 83 ? 9.821 -59.682 7.585 1.00 57.09 83 ILE A N 1
ATOM 628 C CA . ILE A 1 83 ? 9.770 -60.605 8.729 1.00 57.09 83 ILE A CA 1
ATOM 629 C C . ILE A 1 83 ? 8.468 -60.421 9.527 1.00 57.09 83 ILE A C 1
ATOM 631 O O . ILE A 1 83 ? 7.842 -61.407 9.894 1.00 57.09 83 ILE A O 1
ATOM 635 N N . ALA A 1 84 ? 7.999 -59.188 9.738 1.00 49.72 84 ALA A N 1
ATOM 636 C CA . ALA A 1 84 ? 6.737 -58.920 10.431 1.00 49.72 84 ALA A CA 1
ATOM 637 C C . ALA A 1 84 ? 5.506 -59.413 9.645 1.00 49.72 84 ALA A C 1
ATOM 639 O O . ALA A 1 84 ? 4.556 -59.906 10.248 1.00 49.72 84 ALA A O 1
ATOM 640 N N . MET A 1 85 ? 5.533 -59.348 8.309 1.00 51.59 85 MET A N 1
ATOM 641 C CA . MET A 1 85 ? 4.480 -59.933 7.468 1.00 51.59 85 MET A CA 1
ATOM 642 C C . MET A 1 85 ? 4.546 -61.466 7.419 1.00 51.59 85 MET A C 1
ATOM 644 O O . MET A 1 85 ? 3.502 -62.109 7.353 1.00 51.59 85 MET A O 1
ATOM 648 N N . LEU A 1 86 ? 5.743 -62.056 7.513 1.00 45.09 86 LEU A N 1
ATOM 649 C CA . LEU A 1 86 ? 5.931 -63.510 7.611 1.00 45.09 86 LEU A CA 1
ATOM 650 C C . LEU A 1 86 ? 5.569 -64.071 9.000 1.00 45.09 86 LEU A C 1
ATOM 652 O O . LEU A 1 86 ? 5.175 -65.228 9.098 1.00 45.09 86 LEU A O 1
ATOM 656 N N . LEU A 1 87 ? 5.657 -63.258 10.059 1.00 44.06 87 LEU A N 1
ATOM 657 C CA . LEU A 1 87 ? 5.303 -63.630 11.438 1.00 44.06 87 LEU A CA 1
ATOM 658 C C . LEU A 1 87 ? 3.856 -63.266 11.830 1.00 44.06 87 LEU A C 1
ATOM 660 O O . LEU A 1 87 ? 3.370 -63.739 12.853 1.00 44.06 87 LEU A O 1
ATOM 664 N N . GLY A 1 88 ? 3.158 -62.445 11.036 1.00 43.00 88 GLY A N 1
ATOM 665 C CA . GLY A 1 88 ? 1.779 -61.997 11.288 1.00 43.00 88 GLY A CA 1
ATOM 666 C C . GLY A 1 88 ? 0.674 -62.925 10.765 1.00 43.00 88 GLY A C 1
ATOM 667 O O . GLY A 1 88 ? -0.507 -62.625 10.930 1.00 43.00 88 GLY A O 1
ATOM 668 N N . GLY A 1 89 ? 1.031 -64.045 10.133 1.00 43.28 89 GLY A N 1
ATOM 669 C CA . GLY A 1 89 ? 0.089 -65.053 9.650 1.00 43.28 89 GLY A CA 1
ATOM 670 C C . GLY A 1 89 ? 0.084 -66.302 10.526 1.00 43.28 89 GLY A C 1
ATOM 671 O O . GLY A 1 89 ? 0.723 -67.286 10.170 1.00 43.28 89 GLY A O 1
ATOM 672 N N . GLY A 1 90 ? -0.654 -66.298 11.642 1.00 32.38 90 GLY A N 1
ATOM 673 C CA . GLY A 1 90 ? -0.946 -67.546 12.355 1.00 32.38 90 GLY A CA 1
ATOM 674 C C . GLY A 1 90 ? -1.460 -67.434 13.795 1.00 32.38 90 GLY A C 1
ATOM 675 O O . GLY A 1 90 ? -0.670 -67.233 14.704 1.00 32.38 90 GLY A O 1
ATOM 676 N N . VAL A 1 91 ? -2.758 -67.747 13.959 1.00 35.09 91 VAL A N 1
ATOM 677 C CA . VAL A 1 91 ? -3.381 -68.472 15.102 1.00 35.09 91 VAL A CA 1
ATOM 678 C C . VAL A 1 91 ? -3.565 -67.663 16.411 1.00 35.09 91 VAL A C 1
ATOM 680 O O . VAL A 1 91 ? -2.613 -67.305 17.083 1.00 35.09 91 VAL A O 1
ATOM 683 N N . LEU A 1 92 ? -4.785 -67.186 16.718 1.00 32.94 92 LEU A N 1
ATOM 684 C CA . LEU A 1 92 ? -5.888 -67.837 17.473 1.00 32.94 92 LEU A CA 1
ATOM 685 C C . LEU A 1 92 ? -5.619 -68.152 18.966 1.00 32.94 92 LEU A C 1
ATOM 687 O O . LEU A 1 92 ? -4.744 -68.951 19.282 1.00 32.94 92 LEU A O 1
ATOM 691 N N . SER A 1 93 ? -6.567 -67.679 19.803 1.00 29.72 93 SER A N 1
ATOM 692 C CA . SER A 1 93 ? -7.053 -68.174 21.127 1.00 29.72 93 SER A CA 1
ATOM 693 C C . SER A 1 93 ? -6.393 -67.626 22.419 1.00 29.72 93 SER A C 1
ATOM 695 O O . SER A 1 93 ? -5.181 -67.513 22.468 1.00 29.72 93 SER A O 1
ATOM 697 N N . TRP A 1 94 ? -7.075 -67.222 23.514 1.00 29.27 94 TRP A N 1
ATOM 698 C CA . TRP A 1 94 ? -8.445 -67.403 24.053 1.00 29.27 94 TRP A CA 1
ATOM 699 C C . TRP A 1 94 ? -8.793 -66.315 25.126 1.00 29.27 94 TRP A C 1
ATOM 701 O O . TRP A 1 94 ? -7.938 -65.479 25.415 1.00 29.27 94 TRP A O 1
ATOM 711 N N . PRO A 1 95 ? -10.024 -66.286 25.702 1.00 40.50 95 PRO A N 1
ATOM 712 C CA . PRO A 1 95 ? -10.643 -65.096 26.310 1.00 40.50 95 PRO A CA 1
ATOM 713 C C . PRO A 1 95 ? -10.808 -65.116 27.849 1.00 40.50 95 PRO A C 1
ATOM 715 O O . PRO A 1 95 ? -10.927 -66.172 28.455 1.00 40.50 95 PRO A O 1
ATOM 718 N N . THR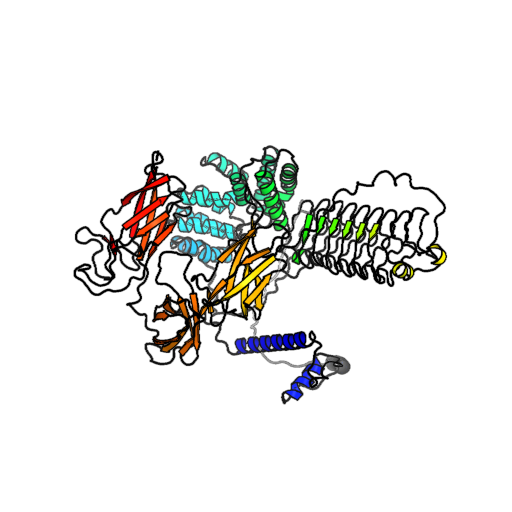 A 1 96 ? -10.970 -63.924 28.436 1.00 27.86 96 THR A N 1
ATOM 719 C CA . THR A 1 96 ? -11.724 -63.587 29.674 1.00 27.86 96 THR A CA 1
ATOM 720 C C . THR A 1 96 ? -11.945 -62.063 29.616 1.00 27.86 96 THR A C 1
ATOM 722 O O . THR A 1 96 ? -11.028 -61.352 29.232 1.00 27.86 96 THR A O 1
ATOM 725 N N . ALA A 1 97 ? -13.098 -61.457 29.887 1.00 28.39 97 ALA A N 1
ATOM 726 C CA . ALA A 1 97 ? -13.981 -61.677 31.013 1.00 28.39 97 ALA A CA 1
ATOM 727 C C . ALA A 1 97 ? -15.427 -61.242 30.711 1.00 28.39 97 ALA A C 1
ATOM 729 O O . ALA A 1 97 ? -15.719 -60.498 29.777 1.00 28.39 97 ALA A O 1
ATOM 730 N N . ALA A 1 98 ? -16.300 -61.761 31.563 1.00 25.48 98 ALA A N 1
ATOM 731 C CA . ALA A 1 98 ? -17.739 -61.629 31.594 1.00 25.48 98 ALA A CA 1
ATOM 732 C C . ALA A 1 98 ? -18.253 -60.186 31.699 1.00 25.48 98 ALA A C 1
ATOM 734 O O . ALA A 1 98 ? -17.744 -59.394 32.486 1.00 25.48 98 ALA A O 1
ATOM 735 N N . GLN A 1 99 ? -19.391 -59.935 31.052 1.00 28.00 99 GLN A N 1
ATOM 736 C CA . GLN A 1 99 ? -20.534 -59.356 31.750 1.00 28.00 99 GLN A CA 1
ATOM 737 C C . GLN A 1 99 ? -21.840 -59.883 31.148 1.00 28.00 99 GLN A C 1
ATOM 739 O O . GLN A 1 99 ? -22.028 -59.991 29.940 1.00 28.00 99 GLN A O 1
ATOM 744 N N . THR A 1 100 ? -22.679 -60.313 32.075 1.00 26.33 100 THR A N 1
ATOM 745 C CA . THR A 1 100 ? -23.951 -61.016 31.971 1.00 26.33 100 THR A CA 1
ATOM 746 C C . THR A 1 100 ? -25.028 -60.197 31.270 1.00 26.33 100 THR A C 1
ATOM 748 O O . THR A 1 100 ? -25.214 -59.035 31.619 1.00 26.33 100 THR A O 1
ATOM 751 N N . ASN A 1 101 ? -25.821 -60.829 30.401 1.00 26.73 101 ASN A N 1
ATOM 752 C CA . ASN A 1 101 ? -27.164 -60.350 30.085 1.00 26.73 101 ASN A CA 1
ATOM 753 C C . ASN A 1 101 ? -28.189 -61.464 30.301 1.00 26.73 101 ASN A C 1
ATOM 755 O O . ASN A 1 101 ? -28.057 -62.575 29.789 1.00 26.73 101 ASN A O 1
ATOM 759 N N . ASN A 1 102 ? -29.197 -61.116 31.098 1.00 28.97 102 ASN A N 1
ATOM 760 C CA . ASN A 1 102 ? -30.395 -61.890 31.378 1.00 28.97 102 ASN A CA 1
ATOM 761 C C . ASN A 1 102 ? -31.182 -62.167 30.092 1.00 28.97 102 ASN A C 1
ATOM 763 O O . ASN A 1 102 ? -31.381 -61.270 29.274 1.00 28.97 102 ASN A O 1
ATOM 767 N N . ALA A 1 103 ? -31.712 -63.382 29.976 1.00 26.59 103 ALA A N 1
ATOM 768 C CA . ALA A 1 103 ? -32.755 -63.726 29.022 1.00 26.59 103 ALA A CA 1
ATOM 769 C C . ALA A 1 103 ? -33.892 -64.456 29.743 1.00 26.59 103 ALA A C 1
ATOM 771 O O . ALA A 1 103 ? -33.669 -65.486 30.372 1.00 26.59 103 ALA A O 1
ATOM 772 N N . ALA A 1 104 ? -35.095 -63.896 29.625 1.00 28.03 104 ALA A N 1
ATOM 773 C CA . ALA A 1 104 ? -36.424 -64.519 29.653 1.00 28.03 104 ALA A CA 1
ATOM 774 C C . ALA A 1 104 ? -37.413 -63.333 29.642 1.00 28.03 104 ALA A C 1
ATOM 776 O O . ALA A 1 104 ? -37.267 -62.420 30.440 1.00 28.03 104 ALA A O 1
ATOM 777 N N . SER A 1 105 ? -38.434 -63.216 28.800 1.00 27.83 105 SER A N 1
ATOM 778 C CA . SER A 1 105 ? -39.257 -64.221 28.136 1.00 27.83 105 SER A CA 1
ATOM 779 C C . SER A 1 105 ? -40.250 -63.525 27.180 1.00 27.83 105 SER A C 1
ATOM 781 O O . SER A 1 105 ? -40.413 -62.310 27.245 1.00 27.83 105 SER A O 1
ATOM 783 N N . ARG A 1 106 ? -40.971 -64.358 26.411 1.00 28.12 106 ARG A N 1
ATOM 784 C CA . ARG A 1 106 ? -42.264 -64.130 25.722 1.00 28.12 106 ARG A CA 1
ATOM 785 C C . ARG A 1 106 ? -42.246 -63.562 24.297 1.00 28.12 106 ARG A C 1
ATOM 787 O O . ARG A 1 106 ? -42.301 -62.366 24.058 1.00 28.12 106 ARG A O 1
ATOM 794 N N . VAL A 1 107 ? -42.202 -64.512 23.358 1.00 27.58 107 VAL A N 1
ATOM 795 C CA . VAL A 1 107 ? -43.290 -64.860 22.416 1.00 27.58 107 VAL A CA 1
ATOM 796 C C . VAL A 1 107 ? -44.473 -63.883 22.411 1.00 27.58 107 VAL A C 1
ATOM 798 O O . VAL A 1 107 ? -45.199 -63.829 23.397 1.00 27.58 107 VAL A O 1
ATOM 801 N N . ASP A 1 108 ? -44.710 -63.206 21.285 1.00 27.72 108 ASP A N 1
ATOM 802 C CA . ASP A 1 108 ? -45.968 -63.395 20.557 1.00 27.72 108 ASP A CA 1
ATOM 803 C C . ASP A 1 108 ? -45.925 -62.895 19.105 1.00 27.72 108 ASP A C 1
ATOM 805 O O . ASP A 1 108 ? -45.058 -62.146 18.662 1.00 27.72 108 ASP A O 1
ATOM 809 N N . SER A 1 109 ? -46.849 -63.473 18.357 1.00 28.53 109 SER A N 1
ATOM 810 C CA . SER A 1 109 ? -46.921 -63.730 16.928 1.00 28.53 109 SER A CA 1
ATOM 811 C C . SER A 1 109 ? -47.506 -62.606 16.052 1.00 28.53 109 SER A C 1
ATOM 813 O O . SER A 1 109 ? -48.626 -62.187 16.300 1.00 28.53 109 SER A O 1
ATOM 815 N N . ARG A 1 110 ? -46.825 -62.327 14.921 1.00 25.50 110 ARG A N 1
ATOM 816 C CA . ARG A 1 110 ? -47.353 -62.333 13.522 1.00 25.50 110 ARG A CA 1
ATOM 817 C C . ARG A 1 110 ? -48.496 -61.326 13.128 1.00 25.50 110 ARG A C 1
ATOM 819 O O . ARG A 1 110 ? -48.971 -60.595 13.976 1.00 25.50 110 ARG A O 1
ATOM 826 N N . PRO A 1 111 ? -48.840 -61.161 11.823 1.00 45.59 111 PRO A N 1
ATOM 827 C CA . PRO A 1 111 ? -48.708 -59.889 11.069 1.00 45.59 111 PRO A CA 1
ATOM 828 C C . PRO A 1 111 ? -50.027 -59.528 10.301 1.00 45.59 111 PRO A C 1
ATOM 830 O O . PRO A 1 111 ? -51.081 -59.827 10.851 1.00 45.59 111 PRO A O 1
ATOM 833 N N . PRO A 1 112 ? -50.065 -59.170 8.988 1.00 57.41 112 PRO A N 1
ATOM 834 C CA . PRO A 1 112 ? -49.565 -58.027 8.185 1.00 57.41 112 PRO A CA 1
ATOM 835 C C . PRO A 1 112 ? -50.715 -57.264 7.434 1.00 57.41 112 PRO A C 1
ATOM 837 O O . PRO A 1 112 ? -51.890 -57.522 7.670 1.00 57.41 112 PRO A O 1
ATOM 840 N N . ALA A 1 113 ? -50.335 -56.465 6.415 1.00 27.41 113 ALA A N 1
ATOM 841 C CA . ALA A 1 113 ? -51.096 -56.061 5.202 1.00 27.41 113 ALA A CA 1
ATOM 842 C C . ALA A 1 113 ? -51.884 -54.726 5.311 1.00 27.41 113 ALA A C 1
ATOM 844 O O . ALA A 1 113 ? -52.274 -54.346 6.404 1.00 27.41 113 ALA A O 1
ATOM 845 N N . ALA A 1 114 ? -52.139 -53.925 4.265 1.00 29.02 114 ALA A N 1
ATOM 846 C CA . ALA A 1 114 ? -51.956 -54.028 2.812 1.00 29.02 114 ALA A CA 1
ATOM 847 C C . ALA A 1 114 ? -52.105 -52.622 2.159 1.00 29.02 114 ALA A C 1
ATOM 849 O O . ALA A 1 114 ? -52.711 -51.757 2.780 1.00 29.02 114 ALA A O 1
ATOM 850 N N . GLU A 1 115 ? -51.629 -52.489 0.905 1.00 27.83 115 GLU A N 1
ATOM 851 C CA . GLU A 1 115 ? -52.233 -51.745 -0.242 1.00 27.83 115 GLU A CA 1
ATOM 852 C C . GLU A 1 115 ? -52.457 -50.218 -0.117 1.00 27.83 115 GLU A C 1
ATOM 854 O O . GLU A 1 115 ? -53.030 -49.740 0.848 1.00 27.83 115 GLU A O 1
ATOM 859 N N . ALA A 1 116 ? -52.015 -49.314 -1.005 1.00 27.48 116 ALA A N 1
ATOM 860 C CA . ALA A 1 116 ? -52.089 -49.135 -2.477 1.00 27.48 116 ALA A CA 1
ATOM 861 C C . ALA A 1 116 ? -52.496 -47.641 -2.658 1.00 27.48 116 ALA A C 1
ATOM 863 O O . ALA A 1 116 ? -53.232 -47.129 -1.824 1.00 27.48 116 ALA A O 1
ATOM 864 N N . GLY A 1 117 ? -52.123 -46.810 -3.632 1.00 24.97 117 GLY A N 1
ATOM 865 C CA . GLY A 1 117 ? -51.254 -46.826 -4.807 1.00 24.97 117 GLY A CA 1
ATOM 866 C C . GLY A 1 117 ? -51.441 -45.471 -5.542 1.00 24.97 117 GLY A C 1
ATOM 867 O O . GLY A 1 117 ? -52.543 -44.938 -5.500 1.00 24.97 117 GLY A O 1
ATOM 868 N N . GLY A 1 118 ? -50.388 -44.951 -6.204 1.00 24.62 118 GLY A N 1
ATOM 869 C CA . GLY A 1 118 ? -50.406 -43.890 -7.251 1.00 24.62 118 GLY A CA 1
ATOM 870 C C . GLY A 1 118 ? -50.794 -42.456 -6.822 1.00 24.62 118 GLY A C 1
ATOM 871 O O . GLY A 1 118 ? -51.633 -42.284 -5.957 1.00 24.62 118 GLY A O 1
ATOM 872 N N . THR A 1 119 ? -50.267 -41.346 -7.349 1.00 25.14 119 THR A N 1
ATOM 873 C CA . THR A 1 119 ? -49.449 -41.033 -8.536 1.00 25.14 119 THR A CA 1
ATOM 874 C C . THR A 1 119 ? -48.787 -39.645 -8.365 1.00 25.14 119 THR A C 1
ATOM 876 O O . THR A 1 119 ? -49.287 -38.804 -7.625 1.00 25.14 119 THR A O 1
ATOM 879 N N . ASP A 1 120 ? -47.722 -39.421 -9.143 1.00 24.62 120 ASP A N 1
ATOM 880 C CA . ASP A 1 120 ? -47.206 -38.148 -9.686 1.00 24.62 120 ASP A CA 1
ATOM 881 C C . ASP A 1 120 ? -46.239 -37.203 -8.924 1.00 24.62 120 ASP A C 1
ATOM 883 O O . ASP A 1 120 ? -46.518 -36.621 -7.883 1.00 24.62 120 ASP A O 1
ATOM 887 N N . HIS A 1 121 ? -45.116 -36.978 -9.631 1.00 27.52 121 HIS A N 1
ATOM 888 C CA . HIS A 1 121 ? -44.243 -35.797 -9.708 1.00 27.52 121 HIS A CA 1
ATOM 889 C C . HIS A 1 121 ? -43.407 -35.341 -8.502 1.00 27.52 121 HIS A C 1
ATOM 891 O O . HIS A 1 121 ? -43.787 -34.401 -7.816 1.00 27.52 121 HIS A O 1
ATOM 897 N N . LEU A 1 122 ? -42.150 -35.816 -8.403 1.00 25.86 122 LEU A N 1
ATOM 898 C CA . LEU A 1 122 ? -41.046 -35.047 -7.796 1.00 25.86 122 LEU A CA 1
ATOM 899 C C . LEU A 1 122 ? -39.672 -35.321 -8.463 1.00 25.86 122 LEU A C 1
ATOM 901 O O . LEU A 1 122 ? -39.138 -36.419 -8.382 1.00 25.86 122 LEU A O 1
ATOM 905 N N . LEU A 1 123 ? -39.122 -34.246 -9.049 1.00 28.41 123 LEU A N 1
ATOM 906 C CA . LEU A 1 123 ? -37.724 -33.766 -9.013 1.00 28.41 123 LEU A CA 1
ATOM 907 C C . LEU A 1 123 ? -36.562 -34.586 -9.641 1.00 28.41 123 LEU A C 1
ATOM 909 O O . LEU A 1 123 ? -36.288 -35.710 -9.227 1.00 28.41 123 LEU A O 1
ATOM 913 N N . PRO A 1 124 ? -35.747 -33.965 -10.527 1.00 27.30 124 PRO A N 1
ATOM 914 C CA . PRO A 1 124 ? -34.374 -34.390 -10.785 1.00 27.30 124 PRO A CA 1
ATOM 915 C C . PRO A 1 124 ? -33.417 -33.906 -9.677 1.00 27.30 124 PRO A C 1
ATOM 917 O O . PRO A 1 124 ? -33.498 -32.779 -9.192 1.00 27.30 124 PRO A O 1
ATOM 920 N N . ASN A 1 125 ? -32.499 -34.795 -9.301 1.00 26.23 125 ASN A N 1
ATOM 921 C CA . ASN A 1 125 ? -31.474 -34.647 -8.266 1.00 26.23 125 ASN A CA 1
ATOM 922 C C . ASN A 1 125 ? -30.451 -33.533 -8.578 1.00 26.23 125 ASN A C 1
ATOM 924 O O . ASN A 1 125 ? -29.721 -33.624 -9.564 1.00 26.23 125 ASN A O 1
ATOM 928 N N . THR A 1 126 ? -30.313 -32.557 -7.674 1.00 28.42 126 THR A N 1
ATOM 929 C CA . THR A 1 126 ? -29.146 -31.658 -7.560 1.00 28.42 126 THR A CA 1
ATOM 930 C C . THR A 1 126 ? -28.777 -31.440 -6.089 1.00 28.42 126 THR A C 1
ATOM 932 O O . THR A 1 126 ? -29.574 -30.869 -5.349 1.00 28.42 126 THR A O 1
ATOM 935 N N . ALA A 1 127 ? -27.575 -31.868 -5.692 1.00 28.31 127 ALA A N 1
ATOM 936 C CA . ALA A 1 127 ? -26.751 -31.399 -4.560 1.00 28.31 127 ALA A CA 1
ATOM 937 C C . ALA A 1 127 ? -25.441 -32.215 -4.642 1.00 28.31 127 ALA A C 1
ATOM 939 O O . ALA A 1 127 ? -25.495 -33.439 -4.643 1.00 28.31 127 ALA A O 1
ATOM 940 N N . ASP A 1 128 ? -24.245 -31.693 -4.900 1.00 28.22 128 ASP A N 1
ATOM 941 C CA . ASP A 1 128 ? -23.532 -30.517 -4.388 1.00 28.22 128 ASP A CA 1
ATOM 942 C C . ASP A 1 128 ? -23.264 -30.587 -2.874 1.00 28.22 128 ASP A C 1
ATOM 944 O O . ASP A 1 128 ? -24.084 -30.200 -2.044 1.00 28.22 128 ASP A O 1
ATOM 948 N N . ALA A 1 129 ? -22.093 -31.133 -2.525 1.00 27.34 129 ALA A N 1
ATOM 949 C CA . ALA A 1 129 ? -21.498 -31.079 -1.194 1.00 27.34 129 ALA A CA 1
ATOM 950 C C . ALA A 1 129 ? -19.970 -31.228 -1.302 1.00 27.34 129 ALA A C 1
ATOM 952 O O . ALA A 1 129 ? -19.430 -32.331 -1.265 1.00 27.34 129 ALA A O 1
ATOM 953 N N . ASN A 1 130 ? -19.267 -30.099 -1.408 1.00 29.08 130 ASN A N 1
ATOM 954 C CA . ASN A 1 130 ? -17.830 -30.010 -1.153 1.00 29.08 130 ASN A CA 1
ATOM 955 C C . ASN A 1 130 ? -17.611 -29.057 0.034 1.00 29.08 130 ASN A C 1
ATOM 957 O O . ASN A 1 130 ? -17.585 -27.837 -0.113 1.00 29.08 130 ASN A O 1
ATOM 961 N N . GLN A 1 131 ? -17.496 -29.629 1.234 1.00 27.14 131 GLN A N 1
ATOM 962 C CA . GLN A 1 131 ? -17.005 -28.948 2.435 1.00 27.14 131 GLN A CA 1
ATOM 963 C C . GLN A 1 131 ? -15.476 -29.099 2.517 1.00 27.14 131 GLN A C 1
ATOM 965 O O . GLN A 1 131 ? -14.986 -30.227 2.416 1.00 27.14 131 GLN A O 1
ATOM 970 N N . PRO A 1 132 ? -14.696 -28.035 2.786 1.00 30.81 132 PRO A N 1
ATOM 971 C CA . PRO A 1 132 ? -13.304 -28.183 3.174 1.00 30.81 132 PRO A CA 1
ATOM 972 C C . PRO A 1 132 ? -13.158 -28.396 4.686 1.00 30.81 132 PRO A C 1
ATOM 974 O O . PRO A 1 132 ? -13.766 -27.720 5.518 1.00 30.81 132 PRO A O 1
ATOM 977 N N . ARG A 1 133 ? -12.296 -29.361 5.009 1.00 26.12 133 ARG A N 1
ATOM 978 C CA . ARG A 1 133 ? -11.884 -29.792 6.347 1.00 26.12 133 ARG A CA 1
ATOM 979 C C . ARG A 1 133 ? -11.103 -28.695 7.082 1.00 26.12 133 ARG A C 1
ATOM 981 O O . ARG A 1 133 ? -10.179 -28.105 6.529 1.00 26.12 133 ARG A O 1
ATOM 988 N N . ARG A 1 134 ? -11.438 -28.490 8.360 1.00 27.11 134 ARG A N 1
ATOM 989 C CA . ARG A 1 134 ? -10.645 -27.735 9.344 1.00 27.11 134 ARG A CA 1
ATOM 990 C C . ARG A 1 134 ? -9.416 -28.548 9.760 1.00 27.11 134 ARG A C 1
ATOM 992 O O . ARG A 1 134 ? -9.578 -29.692 10.163 1.00 27.11 134 ARG A O 1
ATOM 999 N N . ASN A 1 135 ? -8.240 -27.925 9.771 1.00 28.95 135 ASN A N 1
ATOM 1000 C CA . ASN A 1 135 ? -7.123 -28.310 10.634 1.00 28.95 135 ASN A CA 1
ATOM 1001 C C . ASN A 1 135 ? -6.630 -27.055 11.358 1.00 28.95 135 ASN A C 1
ATOM 1003 O O . ASN A 1 135 ? -6.258 -26.074 10.719 1.00 28.95 135 ASN A O 1
ATOM 1007 N N . GLY A 1 136 ? -6.664 -27.099 12.688 1.00 29.23 136 GLY A N 1
ATOM 1008 C CA . GLY A 1 136 ? -6.082 -26.103 13.577 1.00 29.23 136 GLY A CA 1
ATOM 1009 C C . GLY A 1 136 ? -5.004 -26.731 14.460 1.00 29.23 136 GLY A C 1
ATOM 1010 O O . GLY A 1 136 ? -5.069 -27.914 14.780 1.00 29.23 136 GLY A O 1
ATOM 1011 N N . SER A 1 137 ? -4.036 -25.909 14.857 1.00 29.97 137 SER A N 1
ATOM 1012 C CA . SER A 1 137 ? -3.106 -26.098 15.982 1.00 29.97 137 SER A CA 1
ATOM 1013 C C . SER A 1 137 ? -2.438 -24.735 16.224 1.00 29.97 137 SER A C 1
ATOM 1015 O O . SER A 1 137 ? -1.962 -24.151 15.258 1.00 29.97 137 SER A O 1
ATOM 1017 N N . GLY A 1 138 ? -2.348 -24.121 17.403 1.00 28.94 138 GLY A N 1
ATOM 1018 C CA . GLY A 1 138 ? -2.652 -24.528 18.773 1.00 28.94 138 GLY A CA 1
ATOM 1019 C C . GLY A 1 138 ? -1.601 -23.911 19.713 1.00 28.94 138 GLY A C 1
ATOM 1020 O O . GLY A 1 138 ? -0.412 -24.139 19.504 1.00 28.94 138 GLY A O 1
ATOM 1021 N N . GLY A 1 139 ? -2.037 -23.153 20.731 1.00 24.39 139 GLY A N 1
ATOM 1022 C CA . GLY A 1 139 ? -1.252 -22.796 21.928 1.00 24.39 139 GLY A CA 1
ATOM 1023 C C . GLY A 1 139 ? -1.676 -21.473 22.604 1.00 24.39 139 GLY A C 1
ATOM 1024 O O . GLY A 1 139 ? -2.050 -20.553 21.878 1.00 24.39 139 GLY A O 1
ATOM 1025 N N . PRO A 1 140 ? -1.535 -21.316 23.942 1.00 36.19 140 PRO A N 1
ATOM 1026 C CA . PRO A 1 140 ? -1.761 -22.264 25.038 1.00 36.19 140 PRO A CA 1
ATOM 1027 C C . PRO A 1 140 ? -3.061 -21.948 25.820 1.00 36.19 140 PRO A C 1
ATOM 1029 O O . PRO A 1 140 ? -3.663 -20.886 25.681 1.00 36.19 140 PRO A O 1
ATOM 1032 N N . ALA A 1 141 ? -3.512 -22.910 26.625 1.00 39.75 141 ALA A N 1
ATOM 1033 C CA . ALA A 1 141 ? -4.719 -22.821 27.443 1.00 39.75 141 ALA A CA 1
ATOM 1034 C C . ALA A 1 141 ? -4.467 -22.087 28.776 1.00 39.75 141 ALA A C 1
ATOM 1036 O O . ALA A 1 141 ? -3.474 -22.346 29.451 1.00 39.75 141 ALA A O 1
ATOM 1037 N N . SER A 1 142 ? -5.419 -21.237 29.168 1.00 27.89 142 SER A N 1
ATOM 1038 C CA . SER A 1 142 ? -5.671 -20.787 30.547 1.00 27.89 142 SER A CA 1
ATOM 1039 C C . SER A 1 142 ? -7.075 -21.274 30.955 1.00 27.89 142 SER A C 1
ATOM 1041 O O . SER A 1 142 ? -7.891 -21.541 30.072 1.00 27.89 142 SER A O 1
ATOM 1043 N N . PRO A 1 143 ? -7.334 -21.480 32.257 1.00 36.47 143 PRO A N 1
ATOM 1044 C CA . PRO A 1 143 ? -7.868 -22.723 32.805 1.00 36.47 143 PRO A CA 1
ATOM 1045 C C . PRO A 1 143 ? -9.289 -23.031 32.337 1.00 36.47 143 PRO A C 1
ATOM 1047 O O . PRO A 1 143 ? -10.150 -22.154 32.293 1.00 36.47 143 PRO A O 1
ATOM 1050 N N . GLU A 1 144 ? -9.513 -24.307 32.031 1.00 34.75 144 GLU A N 1
ATOM 1051 C CA . GLU A 1 144 ? -10.818 -24.889 31.739 1.00 34.75 144 GLU A CA 1
ATOM 1052 C C . GLU A 1 144 ? -11.783 -24.629 32.904 1.00 34.75 144 GLU A C 1
ATOM 1054 O O . GLU A 1 144 ? -11.827 -25.357 33.894 1.00 34.75 144 GLU A O 1
ATOM 1059 N N . GLY A 1 145 ? -12.580 -23.570 32.770 1.00 31.30 145 GLY A N 1
ATOM 1060 C CA . GLY A 1 145 ? -13.929 -23.574 33.305 1.00 31.30 145 GLY A CA 1
ATOM 1061 C C . GLY A 1 145 ? -14.727 -24.585 32.492 1.00 31.30 145 GLY A C 1
ATOM 1062 O O . GLY A 1 145 ? -14.726 -24.527 31.262 1.00 31.30 145 GLY A O 1
ATOM 1063 N N . SER A 1 146 ? -15.358 -25.535 33.177 1.00 29.20 146 SER A N 1
ATOM 1064 C CA . SER A 1 146 ? -16.300 -26.499 32.607 1.00 29.20 146 SER A CA 1
ATOM 1065 C C . SER A 1 146 ? -17.200 -25.831 31.557 1.00 29.20 146 SER A C 1
ATOM 1067 O O . SER A 1 146 ? -17.621 -24.697 31.793 1.00 29.20 146 SER A O 1
ATOM 1069 N N . PRO A 1 147 ? -17.527 -26.483 30.424 1.00 38.00 147 PRO A N 1
ATOM 1070 C CA . PRO A 1 147 ? -18.380 -25.870 29.412 1.00 38.00 147 PRO A CA 1
ATOM 1071 C C . PRO A 1 147 ? -19.727 -25.501 30.046 1.00 38.00 147 PRO A C 1
ATOM 1073 O O . PRO A 1 147 ? -20.509 -26.381 30.410 1.00 38.00 147 PRO A O 1
ATOM 1076 N N . GLU A 1 148 ? -19.969 -24.196 30.226 1.00 46.69 148 GLU A N 1
ATOM 1077 C CA . GLU A 1 148 ? -21.279 -23.679 30.616 1.00 46.69 148 GLU A CA 1
ATOM 1078 C C . GLU A 1 148 ? -22.297 -24.198 29.596 1.00 46.69 148 GLU A C 1
ATOM 1080 O O . GLU A 1 148 ? -22.087 -24.136 28.382 1.00 46.69 148 GLU A O 1
ATOM 1085 N N . LYS A 1 149 ? -23.391 -24.772 30.098 1.00 49.81 149 LYS A N 1
ATOM 1086 C CA . LYS A 1 149 ? -24.495 -25.258 29.271 1.00 49.81 149 LYS A CA 1
ATOM 1087 C C . LYS A 1 149 ? -25.010 -24.095 28.397 1.00 49.81 149 LYS A C 1
ATOM 1089 O O . LYS A 1 149 ? -25.113 -22.987 28.925 1.00 49.81 149 LYS A O 1
ATOM 1094 N N . PRO A 1 150 ? -25.350 -24.316 27.109 1.00 56.12 150 PRO A N 1
ATOM 1095 C CA . PRO A 1 150 ? -25.903 -23.264 26.258 1.00 56.12 150 PRO A CA 1
ATOM 1096 C C . PRO A 1 150 ? -27.109 -22.617 26.936 1.00 56.12 150 PRO A C 1
ATOM 1098 O O . PRO A 1 150 ? -28.036 -23.327 27.338 1.00 56.12 150 PRO A O 1
ATOM 1101 N N . ARG A 1 151 ? -27.076 -21.290 27.080 1.00 64.75 151 ARG A N 1
ATOM 1102 C CA . ARG A 1 151 ? -28.150 -20.544 27.740 1.00 64.75 151 ARG A CA 1
ATOM 1103 C C . ARG A 1 151 ? -29.447 -20.639 26.947 1.00 64.75 151 ARG A C 1
ATOM 1105 O O . ARG A 1 151 ? -29.452 -20.500 25.721 1.00 64.75 151 ARG A O 1
ATOM 1112 N N . GLU A 1 152 ? -30.562 -20.836 27.644 1.00 73.69 152 GLU A N 1
ATOM 1113 C CA . GLU A 1 152 ? -31.884 -20.802 27.017 1.00 73.69 152 GLU A CA 1
ATOM 1114 C C . GLU A 1 152 ? -32.235 -19.368 26.574 1.00 73.69 152 GLU A C 1
ATOM 1116 O O . GLU A 1 152 ? -31.746 -18.385 27.134 1.00 73.69 152 GLU A O 1
ATOM 1121 N N . ARG A 1 153 ? -33.102 -19.209 25.561 1.00 73.25 153 ARG A N 1
ATOM 1122 C CA . ARG A 1 153 ? -33.435 -17.884 24.986 1.00 73.25 153 ARG A CA 1
ATOM 1123 C C . ARG A 1 153 ? -33.915 -16.862 26.032 1.00 73.25 153 ARG A C 1
ATOM 1125 O O . ARG A 1 153 ? -33.666 -15.673 25.859 1.00 73.25 153 ARG A O 1
ATOM 1132 N N . GLY A 1 154 ? -34.575 -17.312 27.103 1.00 76.88 154 GLY A N 1
ATOM 1133 C CA . GLY A 1 154 ? -35.024 -16.450 28.204 1.00 76.88 154 GLY A CA 1
ATOM 1134 C C . GLY A 1 154 ? -33.873 -15.802 28.981 1.00 76.88 154 GLY A C 1
ATOM 1135 O O . GLY A 1 154 ? -33.917 -14.608 29.257 1.00 76.88 154 GLY A O 1
ATOM 1136 N N . GLU A 1 155 ? -32.791 -16.541 29.231 1.00 84.38 155 GLU A N 1
ATOM 1137 C CA . GLU A 1 155 ? -31.627 -16.044 29.979 1.00 84.38 155 GLU A CA 1
ATOM 1138 C C . GLU A 1 155 ? -30.869 -14.951 29.210 1.00 84.38 155 GLU A C 1
ATOM 1140 O O . GLU A 1 155 ? -30.275 -14.041 29.800 1.00 84.38 155 GLU A O 1
ATOM 1145 N N . TRP A 1 156 ? -30.913 -14.998 27.875 1.00 89.50 156 TRP A N 1
ATOM 1146 C CA . TRP A 1 156 ? -30.361 -13.940 27.030 1.00 89.50 156 TRP A CA 1
ATOM 1147 C C . TRP A 1 156 ? -31.162 -12.642 27.113 1.00 89.50 156 TRP A C 1
ATOM 1149 O O . TRP A 1 156 ? -30.558 -11.570 27.150 1.00 89.50 156 TRP A O 1
ATOM 1159 N N . LEU A 1 157 ? -32.495 -12.716 27.190 1.00 88.06 157 LEU A N 1
ATOM 1160 C CA . LEU A 1 157 ? -33.340 -11.529 27.359 1.00 88.06 157 LEU A CA 1
ATOM 1161 C C . LEU A 1 157 ? -33.009 -10.804 28.665 1.00 88.06 157 LEU A C 1
ATOM 1163 O O . LEU A 1 157 ? -32.844 -9.583 28.663 1.00 88.06 157 LEU A O 1
ATOM 1167 N N . ASP A 1 158 ? -32.857 -11.553 29.754 1.00 87.44 158 ASP A N 1
ATOM 1168 C CA . ASP A 1 158 ? -32.503 -10.986 31.055 1.00 87.44 158 ASP A CA 1
ATOM 1169 C C . ASP A 1 158 ? -31.086 -10.411 31.043 1.00 87.44 158 ASP A C 1
ATOM 1171 O O . ASP A 1 158 ? -30.872 -9.281 31.479 1.00 87.44 158 ASP A O 1
ATOM 1175 N N . THR A 1 159 ? -30.132 -11.119 30.431 1.00 89.50 159 THR A N 1
ATOM 1176 C CA . THR A 1 159 ? -28.759 -10.621 30.265 1.00 89.50 159 THR A CA 1
ATOM 1177 C C . THR A 1 159 ? -28.743 -9.277 29.534 1.00 89.50 159 THR A C 1
ATOM 1179 O O . THR A 1 159 ? -28.145 -8.325 30.032 1.00 89.50 159 THR A O 1
ATOM 1182 N N . LEU A 1 160 ? -29.434 -9.155 28.394 1.00 90.69 160 LEU A N 1
ATOM 1183 C CA . LEU A 1 160 ? -29.469 -7.912 27.615 1.00 90.69 160 LEU A CA 1
ATOM 1184 C C . LEU A 1 160 ? -30.089 -6.739 28.390 1.00 90.69 160 LEU A C 1
ATOM 1186 O O . LEU A 1 160 ? -29.630 -5.609 28.243 1.00 90.69 160 LEU A O 1
ATOM 1190 N N . ARG A 1 161 ? -31.091 -6.997 29.240 1.00 87.00 161 ARG A N 1
ATOM 1191 C CA . ARG A 1 161 ? -31.760 -5.967 30.056 1.00 87.00 161 ARG A CA 1
ATOM 1192 C C . ARG A 1 161 ? -30.889 -5.413 31.182 1.00 87.00 161 ARG A C 1
ATOM 1194 O O . ARG A 1 161 ? -31.114 -4.287 31.610 1.00 87.00 161 ARG A O 1
ATOM 1201 N N . THR A 1 162 ? -29.913 -6.184 31.661 1.00 87.69 162 THR A N 1
ATOM 1202 C CA . THR A 1 162 ? -29.006 -5.754 32.744 1.00 87.69 162 THR A CA 1
ATOM 1203 C C . THR A 1 162 ? -27.850 -4.876 32.272 1.00 87.69 162 THR A C 1
ATOM 1205 O O . THR A 1 162 ? -27.172 -4.254 33.087 1.00 87.69 162 THR A O 1
ATOM 1208 N N . LEU A 1 163 ? -27.597 -4.828 30.963 1.00 89.06 163 LEU A N 1
ATOM 1209 C CA . LEU A 1 163 ? -26.484 -4.071 30.407 1.00 89.06 163 LEU A CA 1
ATOM 1210 C C . LEU A 1 163 ? -26.805 -2.582 30.334 1.00 89.06 163 LEU A C 1
ATOM 1212 O O . LEU A 1 163 ? -27.946 -2.174 30.126 1.00 89.06 163 LEU A O 1
ATOM 1216 N N . THR A 1 164 ? -25.758 -1.767 30.438 1.00 86.56 164 THR A N 1
ATOM 1217 C CA . THR A 1 164 ? -25.859 -0.310 30.281 1.00 86.56 164 THR A CA 1
ATOM 1218 C C . THR A 1 164 ? -24.844 0.265 29.301 1.00 86.56 164 THR A C 1
ATOM 1220 O O . THR A 1 164 ? -25.078 1.359 28.801 1.00 86.56 164 THR A O 1
ATOM 1223 N N . GLN A 1 165 ? -23.763 -0.459 28.979 1.00 82.94 165 GLN A N 1
ATOM 1224 C CA . GLN A 1 165 ? -22.630 0.075 28.218 1.00 82.94 165 GLN A CA 1
ATOM 1225 C C . GLN A 1 165 ? -22.481 -0.493 26.802 1.00 82.94 165 GLN A C 1
ATOM 1227 O O . GLN A 1 165 ? -22.535 -1.708 26.579 1.00 82.94 165 GLN A O 1
ATOM 1232 N N . HIS A 1 166 ? -22.129 0.394 25.868 1.00 88.06 166 HIS A N 1
ATOM 1233 C CA . HIS A 1 166 ? -21.912 0.080 24.455 1.00 88.06 166 HIS A CA 1
ATOM 1234 C C . HIS A 1 166 ? -20.816 -0.966 24.240 1.00 88.06 166 HIS A C 1
ATOM 1236 O O . HIS A 1 166 ? -21.037 -1.969 23.568 1.00 88.06 166 HIS A O 1
ATOM 1242 N N . ASN A 1 167 ? -19.622 -0.759 24.807 1.00 77.12 167 ASN A N 1
ATOM 1243 C CA . ASN A 1 167 ? -18.469 -1.631 24.550 1.00 77.12 167 ASN A CA 1
ATOM 1244 C C . ASN A 1 167 ? -18.661 -3.039 25.123 1.00 77.12 167 ASN A C 1
ATOM 1246 O O . ASN A 1 167 ? -18.266 -4.021 24.492 1.00 77.12 167 ASN A O 1
ATOM 1250 N N . GLN A 1 168 ? -19.297 -3.140 26.291 1.00 83.25 168 GLN A N 1
ATOM 1251 C CA . GLN A 1 168 ? -19.627 -4.422 26.906 1.00 83.25 168 GLN A CA 1
ATOM 1252 C C . GLN A 1 168 ? -20.609 -5.208 26.029 1.00 83.25 168 GLN A C 1
ATOM 1254 O O . GLN A 1 168 ? -20.401 -6.398 25.785 1.00 83.25 168 GLN A O 1
ATOM 1259 N N . MET A 1 169 ? -21.630 -4.539 25.484 1.00 90.69 169 MET A N 1
ATOM 1260 C CA . MET A 1 169 ? -22.545 -5.159 24.529 1.00 90.69 169 MET A CA 1
ATOM 1261 C C . MET A 1 169 ? -21.821 -5.542 23.228 1.00 90.69 169 MET A C 1
ATOM 1263 O O . MET A 1 169 ? -21.846 -6.703 22.825 1.00 90.69 169 MET A O 1
ATOM 1267 N N . ALA A 1 170 ? -21.102 -4.603 22.610 1.00 77.81 170 ALA A N 1
ATOM 1268 C CA . ALA A 1 170 ? -20.508 -4.770 21.286 1.00 77.81 170 ALA A CA 1
ATOM 1269 C C . ALA A 1 170 ? -19.408 -5.842 21.221 1.00 77.81 170 ALA A C 1
ATOM 1271 O O . ALA A 1 170 ? -19.317 -6.564 20.226 1.00 77.81 170 ALA A O 1
ATOM 1272 N N . PHE A 1 171 ? -18.567 -5.938 22.257 1.00 80.56 171 PHE A N 1
ATOM 1273 C CA . PHE A 1 171 ? -17.322 -6.714 22.215 1.00 80.56 171 PHE A CA 1
ATOM 1274 C C . PHE A 1 171 ? -17.249 -7.873 23.209 1.00 80.56 171 PHE A C 1
ATOM 1276 O O . PHE A 1 171 ? -16.346 -8.698 23.082 1.00 80.56 171 PHE A O 1
ATOM 1283 N N . VAL A 1 172 ? -18.174 -7.963 24.170 1.00 86.25 172 VAL A N 1
ATOM 1284 C CA . VAL A 1 172 ? -18.173 -9.038 25.177 1.00 86.25 172 VAL A CA 1
ATOM 1285 C C . VAL A 1 172 ? -19.432 -9.888 25.067 1.00 86.25 172 VAL A C 1
ATOM 1287 O O . VAL A 1 172 ? -19.348 -11.066 24.729 1.00 86.25 172 VAL A O 1
ATOM 1290 N N . VAL A 1 173 ? -20.607 -9.304 25.312 1.00 89.88 173 VAL A N 1
ATOM 1291 C CA . VAL A 1 173 ? -21.864 -10.069 25.369 1.00 89.88 173 VAL A CA 1
ATOM 1292 C C . VAL A 1 173 ? -22.364 -10.432 23.975 1.00 89.88 173 VAL A C 1
ATOM 1294 O O . VAL A 1 173 ? -22.731 -11.577 23.727 1.00 89.88 173 VAL A O 1
ATOM 1297 N N . GLY A 1 174 ? -22.326 -9.486 23.039 1.00 91.19 174 GLY A N 1
ATOM 1298 C CA . GLY A 1 174 ? -22.791 -9.679 21.670 1.00 91.19 174 GLY A CA 1
ATOM 1299 C C . GLY A 1 174 ? -22.079 -10.810 20.923 1.00 91.19 174 GLY A C 1
ATOM 1300 O O . GLY A 1 174 ? -22.759 -11.692 20.401 1.00 91.19 174 GLY A O 1
ATOM 1301 N N . PRO A 1 175 ? -20.733 -10.852 20.892 1.00 90.00 175 PRO A N 1
ATOM 1302 C CA . PRO A 1 175 ? -20.002 -11.948 20.261 1.00 90.00 175 PRO A CA 1
ATOM 1303 C C . PRO A 1 175 ? -20.302 -13.319 20.877 1.00 90.00 175 PRO A C 1
ATOM 1305 O O . PRO A 1 175 ? -20.389 -14.294 20.137 1.00 90.00 175 PRO A O 1
ATOM 1308 N N . ARG A 1 176 ? -20.514 -13.399 22.202 1.00 92.06 176 ARG A N 1
ATOM 1309 C CA . ARG A 1 176 ? -20.940 -14.642 22.870 1.00 92.06 176 ARG A CA 1
ATOM 1310 C C . ARG A 1 176 ? -22.335 -15.069 22.420 1.00 92.06 176 ARG A C 1
ATOM 1312 O O . ARG A 1 176 ? -22.511 -16.201 21.987 1.00 92.06 176 ARG A O 1
ATOM 1319 N N . MET A 1 177 ? -23.294 -14.143 22.422 1.00 94.19 177 MET A N 1
ATOM 1320 C CA . MET A 1 177 ? -24.660 -14.405 21.959 1.00 94.19 177 MET A CA 1
ATOM 1321 C C . MET A 1 177 ? -24.678 -14.931 20.517 1.00 94.19 177 MET A C 1
ATOM 1323 O O . MET A 1 177 ? -25.366 -15.903 20.222 1.00 94.19 177 MET A O 1
ATOM 1327 N N . LEU A 1 178 ? -23.893 -14.326 19.620 1.00 92.81 178 LEU A N 1
ATOM 1328 C CA . LEU A 1 178 ? -23.804 -14.765 18.223 1.00 92.81 178 LEU A CA 1
ATOM 1329 C C . LEU A 1 178 ? -23.033 -16.078 18.027 1.00 92.81 178 LEU A C 1
ATOM 1331 O O . LEU A 1 178 ? -23.174 -16.699 16.976 1.00 92.81 178 LEU A O 1
ATOM 1335 N N . ALA A 1 179 ? -22.212 -16.490 18.995 1.00 89.81 179 ALA A N 1
ATOM 1336 C CA . ALA A 1 179 ? -21.530 -17.781 18.975 1.00 89.81 179 ALA A CA 1
ATOM 1337 C C . ALA A 1 179 ? -22.429 -18.922 19.482 1.00 89.81 179 ALA A C 1
ATOM 1339 O O . ALA A 1 179 ? -22.272 -20.059 19.043 1.00 89.81 179 ALA A O 1
ATOM 1340 N N . GLU A 1 180 ? -23.358 -18.620 20.392 1.00 91.31 180 GLU A N 1
ATOM 1341 C CA . GLU A 1 180 ? -24.238 -19.605 21.034 1.00 91.31 180 GLU A CA 1
ATOM 1342 C C . GLU A 1 180 ? -25.602 -19.755 20.338 1.00 91.31 180 GLU A C 1
ATOM 1344 O O . GLU A 1 180 ? -26.238 -20.802 20.456 1.00 91.31 180 GLU A O 1
ATOM 1349 N N . LEU A 1 181 ? -26.058 -18.741 19.592 1.00 90.06 181 LEU A N 1
ATOM 1350 C CA . LEU A 1 181 ? -27.366 -18.734 18.930 1.00 90.06 181 LEU A CA 1
ATOM 1351 C C . LEU A 1 181 ? -27.258 -18.758 17.402 1.00 90.06 181 LEU A C 1
ATOM 1353 O O . LEU A 1 181 ? -26.345 -18.195 16.798 1.00 90.06 181 LEU A O 1
ATOM 1357 N N . SER A 1 182 ? -28.267 -19.351 16.754 1.00 92.69 182 SER A N 1
ATOM 1358 C CA . SER A 1 182 ? -28.460 -19.196 15.309 1.00 92.69 182 SER A CA 1
ATOM 1359 C C . SER A 1 182 ? -28.723 -17.724 14.958 1.00 92.69 182 SER A C 1
ATOM 1361 O O . SER A 1 182 ? -29.200 -16.953 15.790 1.00 92.69 182 SER A O 1
ATOM 1363 N N . ALA A 1 183 ? -28.477 -17.317 13.709 1.00 92.12 183 ALA A N 1
ATOM 1364 C CA . ALA A 1 183 ? -28.737 -15.938 13.284 1.00 92.12 183 ALA A CA 1
ATOM 1365 C C . ALA A 1 183 ? -30.205 -15.514 13.506 1.00 92.12 183 ALA A C 1
ATOM 1367 O O . ALA A 1 183 ? -30.465 -14.386 13.921 1.00 92.12 183 ALA A O 1
ATOM 1368 N N . ASN A 1 184 ? -31.154 -16.429 13.276 1.00 93.50 184 ASN A N 1
ATOM 1369 C CA . ASN A 1 184 ? -32.578 -16.190 13.511 1.00 93.50 184 ASN A CA 1
ATOM 1370 C C . ASN A 1 184 ? -32.897 -16.098 15.005 1.00 93.50 184 ASN A C 1
ATOM 1372 O O . ASN A 1 184 ? -33.627 -15.204 15.411 1.00 93.50 184 ASN A O 1
ATOM 1376 N N . ASP A 1 185 ? -32.325 -16.981 15.818 1.00 93.81 185 ASP A N 1
ATOM 1377 C CA . ASP A 1 185 ? -32.565 -17.015 17.262 1.00 93.81 185 ASP A CA 1
ATOM 1378 C C . ASP A 1 185 ? -31.993 -15.775 17.946 1.00 93.81 185 ASP A C 1
ATOM 1380 O O . ASP A 1 185 ? -32.671 -15.151 18.758 1.00 93.81 185 ASP A O 1
ATOM 1384 N N . ALA A 1 186 ? -30.777 -15.380 17.565 1.00 94.94 186 ALA A N 1
ATOM 1385 C CA . ALA A 1 186 ? -30.153 -14.149 18.022 1.00 94.94 186 ALA A CA 1
ATOM 1386 C C . ALA A 1 186 ? -30.998 -12.929 17.639 1.00 94.94 186 ALA A C 1
ATOM 1388 O O . ALA A 1 186 ? -31.230 -12.056 18.471 1.00 94.94 186 ALA A O 1
ATOM 1389 N N . PHE A 1 187 ? -31.500 -12.873 16.400 1.00 95.88 187 PHE A N 1
ATOM 1390 C CA . PHE A 1 187 ? -32.404 -11.803 15.987 1.00 95.88 187 PHE A CA 1
ATOM 1391 C C . PHE A 1 187 ? -33.702 -11.796 16.800 1.00 95.88 187 PHE A C 1
ATOM 1393 O O . PHE A 1 187 ? -34.124 -10.731 17.232 1.00 95.88 187 PHE A O 1
ATOM 1400 N N . GLU A 1 188 ? -34.322 -12.950 17.053 1.00 95.12 188 GLU A N 1
ATOM 1401 C CA . GLU A 1 188 ? -35.559 -13.022 17.838 1.00 95.12 188 GLU A CA 1
ATOM 1402 C C . GLU A 1 188 ? -35.360 -12.582 19.291 1.00 95.12 188 GLU A C 1
ATOM 1404 O O . GLU A 1 188 ? -36.197 -11.853 19.822 1.00 95.12 188 GLU A O 1
ATOM 1409 N N . VAL A 1 189 ? -34.237 -12.953 19.913 1.00 94.94 189 VAL A N 1
ATOM 1410 C CA . VAL A 1 189 ? -33.847 -12.449 21.239 1.00 94.94 189 VAL A CA 1
ATOM 1411 C C . VAL A 1 189 ? -33.733 -10.925 21.210 1.00 94.94 189 VAL A C 1
ATOM 1413 O O . VAL A 1 189 ? -34.336 -10.242 22.037 1.00 94.94 189 VAL A O 1
ATOM 1416 N N . VAL A 1 190 ? -33.016 -10.374 20.228 1.00 96.19 190 VAL A N 1
ATOM 1417 C CA . VAL A 1 190 ? -32.839 -8.923 20.095 1.00 96.19 190 VAL A CA 1
ATOM 1418 C C . VAL A 1 190 ? -34.168 -8.222 19.841 1.00 96.19 190 VAL A C 1
ATOM 1420 O O . VAL A 1 190 ? -34.470 -7.253 20.526 1.00 96.19 190 VAL A O 1
ATOM 1423 N N . ARG A 1 191 ? -34.997 -8.728 18.927 1.00 96.12 191 ARG A N 1
ATOM 1424 C CA . ARG A 1 191 ? -36.317 -8.180 18.591 1.00 96.12 191 ARG A CA 1
ATOM 1425 C C . ARG A 1 191 ? -37.244 -8.133 19.805 1.00 96.12 191 ARG A C 1
ATOM 1427 O O . ARG A 1 191 ? -37.976 -7.163 19.969 1.00 96.12 191 ARG A O 1
ATOM 1434 N N . GLN A 1 192 ? -37.219 -9.165 20.648 1.00 95.25 192 GLN A N 1
ATOM 1435 C CA . GLN A 1 192 ? -38.025 -9.228 21.871 1.00 95.25 192 GLN A CA 1
ATOM 1436 C C . GLN A 1 192 ? -37.472 -8.333 22.988 1.00 95.25 192 GLN A C 1
ATOM 1438 O O . GLN A 1 192 ? -38.244 -7.723 23.731 1.00 95.25 192 GLN A O 1
ATOM 1443 N N . ALA A 1 193 ? -36.146 -8.226 23.111 1.00 94.50 193 ALA A N 1
ATOM 1444 C CA . ALA A 1 193 ? -35.513 -7.351 24.093 1.00 94.50 193 ALA A CA 1
ATOM 1445 C C . ALA A 1 193 ? -35.667 -5.865 23.731 1.00 94.50 193 ALA A C 1
ATOM 1447 O O . ALA A 1 193 ? -35.899 -5.055 24.627 1.00 94.50 193 ALA A O 1
ATOM 1448 N N . TRP A 1 194 ? -35.582 -5.521 22.439 1.00 96.44 194 TRP A N 1
ATOM 1449 C CA . TRP A 1 194 ? -35.432 -4.154 21.921 1.00 96.44 194 TRP A CA 1
ATOM 1450 C C . TRP A 1 194 ? -36.367 -3.110 22.548 1.00 96.44 194 TRP A C 1
ATOM 1452 O O . TRP A 1 194 ? -35.857 -2.086 23.004 1.00 96.44 194 TRP A O 1
ATOM 1462 N N . PRO A 1 195 ? -37.697 -3.341 22.651 1.00 93.94 195 PRO A N 1
ATOM 1463 C CA . PRO A 1 195 ? -38.622 -2.339 23.187 1.00 93.94 195 PRO A CA 1
ATOM 1464 C C . PRO A 1 195 ? -38.396 -2.028 24.671 1.00 93.94 195 PRO A C 1
ATOM 1466 O O . PRO A 1 195 ? -38.830 -0.990 25.155 1.00 93.94 195 PRO A O 1
ATOM 1469 N N . ASN A 1 196 ? -37.733 -2.934 25.394 1.00 90.62 196 ASN A N 1
ATOM 1470 C CA . ASN A 1 196 ? -37.537 -2.858 26.839 1.00 90.62 196 ASN A CA 1
ATOM 1471 C C . ASN A 1 196 ? -36.112 -2.431 27.231 1.00 90.62 196 ASN A C 1
ATOM 1473 O O . ASN A 1 196 ? -35.832 -2.278 28.421 1.00 90.62 196 ASN A O 1
ATOM 1477 N N . LEU A 1 197 ? -35.206 -2.250 26.262 1.00 92.81 197 LEU A N 1
ATOM 1478 C CA . LEU A 1 197 ? -33.847 -1.777 26.521 1.00 92.81 197 LEU A CA 1
ATOM 1479 C C . LEU A 1 197 ? -33.867 -0.278 26.838 1.00 92.81 197 LEU A C 1
ATOM 1481 O O . LEU A 1 197 ? -34.213 0.535 25.983 1.00 92.81 197 LEU A O 1
ATOM 1485 N N . GLN A 1 198 ? -33.467 0.073 28.061 1.00 83.50 198 GLN A N 1
ATOM 1486 C CA . GLN A 1 198 ? -33.471 1.457 28.553 1.00 83.50 198 GLN A CA 1
ATOM 1487 C C . GLN A 1 198 ? -32.248 2.269 28.096 1.00 83.50 198 GLN A C 1
ATOM 1489 O O . GLN A 1 198 ? -32.290 3.493 28.104 1.00 83.50 198 GLN A O 1
ATOM 1494 N N . SER A 1 199 ? -31.153 1.600 27.720 1.00 91.00 199 SER A N 1
ATOM 1495 C CA . SER A 1 199 ? -29.895 2.251 27.347 1.00 91.00 199 SER A CA 1
ATOM 1496 C C . SER A 1 199 ? -29.707 2.297 25.828 1.00 91.00 199 SER A C 1
ATOM 1498 O O . SER A 1 199 ? -29.598 1.257 25.168 1.00 91.00 199 SER A O 1
ATOM 1500 N N . ASP A 1 200 ? -29.597 3.511 25.287 1.00 93.81 200 ASP A N 1
ATOM 1501 C CA . ASP A 1 200 ? -29.235 3.756 23.885 1.00 93.81 200 ASP A CA 1
ATOM 1502 C C . ASP A 1 200 ? -27.838 3.206 23.552 1.00 93.81 200 ASP A C 1
ATOM 1504 O O . ASP A 1 200 ? -27.605 2.701 22.451 1.00 93.81 200 ASP A O 1
ATOM 1508 N N . ASP A 1 201 ? -26.924 3.196 24.524 1.00 89.62 201 ASP A N 1
ATOM 1509 C CA . ASP A 1 201 ? -25.594 2.600 24.387 1.00 89.62 201 ASP A CA 1
ATOM 1510 C C . ASP A 1 201 ? -25.669 1.091 24.130 1.00 89.62 201 ASP A C 1
ATOM 1512 O O . ASP A 1 201 ? -24.938 0.554 23.295 1.00 89.62 201 ASP A O 1
ATOM 1516 N N . VAL A 1 202 ? -26.585 0.386 24.799 1.00 92.56 202 VAL A N 1
ATOM 1517 C CA . VAL A 1 202 ? -26.787 -1.054 24.570 1.00 92.56 202 VAL A CA 1
ATOM 1518 C C . VAL A 1 202 ? -27.391 -1.298 23.192 1.00 92.56 202 VAL A C 1
ATOM 1520 O O . VAL A 1 202 ? -26.929 -2.187 22.474 1.00 92.56 202 VAL A O 1
ATOM 1523 N N . LYS A 1 203 ? -28.373 -0.486 22.779 1.00 96.88 203 LYS A N 1
ATOM 1524 C CA . LYS A 1 203 ? -28.966 -0.572 21.436 1.00 96.88 203 LYS A CA 1
ATOM 1525 C C . LYS A 1 203 ? -27.916 -0.341 20.351 1.00 96.88 203 LYS A C 1
ATOM 1527 O O . LYS A 1 203 ? -27.773 -1.171 19.458 1.00 96.88 203 LYS A O 1
ATOM 1532 N N . THR A 1 204 ? -27.120 0.723 20.440 1.00 95.00 204 THR A N 1
ATOM 1533 C CA . THR A 1 204 ? -26.037 0.990 19.475 1.00 95.00 204 THR A CA 1
ATOM 1534 C C . THR A 1 204 ? -24.952 -0.091 19.504 1.00 95.00 204 THR A C 1
ATOM 1536 O O . THR A 1 204 ? -24.423 -0.463 18.452 1.00 95.00 204 THR A O 1
ATOM 1539 N N . GLY A 1 205 ? -24.664 -0.662 20.678 1.00 92.00 205 GLY A N 1
ATOM 1540 C CA . GLY A 1 205 ? -23.780 -1.817 20.828 1.00 92.00 205 GLY A CA 1
ATOM 1541 C C . GLY A 1 205 ? -24.295 -3.051 20.082 1.00 92.00 205 GLY A C 1
ATOM 1542 O O . GLY A 1 205 ? -23.529 -3.689 19.362 1.00 92.00 205 GLY A O 1
ATOM 1543 N N . LEU A 1 206 ? -25.599 -3.336 20.171 1.00 96.12 206 LEU A N 1
ATOM 1544 C CA . LEU A 1 206 ? -26.269 -4.416 19.435 1.00 96.12 206 LEU A CA 1
ATOM 1545 C C . LEU A 1 206 ? -26.192 -4.229 17.915 1.00 96.12 206 LEU A C 1
ATOM 1547 O O . LEU A 1 206 ? -25.853 -5.178 17.204 1.00 96.12 206 LEU A O 1
ATOM 1551 N N . LEU A 1 207 ? -26.447 -3.012 17.417 1.00 96.25 207 LEU A N 1
ATOM 1552 C CA . LEU A 1 207 ? -26.313 -2.694 15.987 1.00 96.25 207 LEU A CA 1
ATOM 1553 C C . LEU A 1 207 ? -24.900 -3.031 15.487 1.00 96.25 207 LEU A C 1
ATOM 1555 O O . LEU A 1 207 ? -24.726 -3.718 14.479 1.00 96.25 207 LEU A O 1
ATOM 1559 N N . LYS A 1 208 ? -23.882 -2.608 16.245 1.00 93.69 208 LYS A N 1
ATOM 1560 C CA . LYS A 1 208 ? -22.472 -2.855 15.933 1.00 93.69 208 LYS A CA 1
ATOM 1561 C C . LYS A 1 208 ? -22.091 -4.332 16.008 1.00 93.69 208 LYS A C 1
ATOM 1563 O O . LYS A 1 208 ? -21.325 -4.797 15.165 1.00 93.69 208 LYS A O 1
ATOM 1568 N N . THR A 1 209 ? -22.616 -5.077 16.983 1.00 93.81 209 THR A N 1
ATOM 1569 C CA . THR A 1 209 ? -22.385 -6.524 17.107 1.00 93.81 209 THR A CA 1
ATOM 1570 C C . THR A 1 209 ? -22.787 -7.258 15.829 1.00 93.81 209 THR A C 1
ATOM 1572 O O . THR A 1 209 ? -21.985 -8.020 15.287 1.00 93.81 209 THR A O 1
ATOM 1575 N N . PHE A 1 210 ? -24.005 -7.027 15.330 1.00 94.69 210 PHE A N 1
ATOM 1576 C CA . PHE A 1 210 ? -24.499 -7.711 14.131 1.00 94.69 210 PHE A CA 1
ATOM 1577 C C . PHE A 1 210 ? -23.748 -7.271 12.871 1.00 94.69 210 PHE A C 1
ATOM 1579 O O . PHE A 1 210 ? -23.448 -8.115 12.022 1.00 94.69 210 PHE A O 1
ATOM 1586 N N . GLU A 1 211 ? -23.388 -5.988 12.786 1.00 90.88 211 GLU A N 1
ATOM 1587 C CA . GLU A 1 211 ? -22.591 -5.441 11.687 1.00 90.88 211 GLU A CA 1
ATOM 1588 C C . GLU A 1 211 ? -21.209 -6.089 11.596 1.00 90.88 211 GLU A C 1
ATOM 1590 O O . GLU A 1 211 ? -20.823 -6.628 10.559 1.00 90.88 211 GLU A O 1
ATOM 1595 N N . PHE A 1 212 ? -20.459 -6.079 12.699 1.00 88.19 212 PHE A N 1
ATOM 1596 C CA . PHE A 1 212 ? -19.079 -6.567 12.722 1.00 88.19 212 PHE A CA 1
ATOM 1597 C C . PHE A 1 212 ? -19.002 -8.085 12.567 1.00 88.19 212 PHE A C 1
ATOM 1599 O O . PHE A 1 212 ? -18.020 -8.600 12.032 1.00 88.19 212 PHE A O 1
ATOM 1606 N N . ALA A 1 213 ? -20.039 -8.802 13.003 1.00 88.00 213 ALA A N 1
ATOM 1607 C CA . ALA A 1 213 ? -20.167 -10.234 12.779 1.00 88.00 213 ALA A CA 1
ATOM 1608 C C . ALA A 1 213 ? -20.631 -10.588 11.356 1.00 88.00 213 ALA A C 1
ATOM 1610 O O . ALA A 1 213 ? -20.638 -11.769 11.011 1.00 88.00 213 ALA A O 1
ATOM 1611 N N . ARG A 1 214 ? -21.028 -9.599 10.536 1.00 88.00 214 ARG A N 1
ATOM 1612 C CA . ARG A 1 214 ? -21.627 -9.799 9.203 1.00 88.00 214 ARG A CA 1
ATOM 1613 C C . ARG A 1 214 ? -22.790 -10.790 9.270 1.00 88.00 214 ARG A C 1
ATOM 1615 O O . ARG A 1 214 ? -22.897 -11.725 8.476 1.00 88.00 214 ARG A O 1
ATOM 1622 N N . ASN A 1 215 ? -23.622 -10.615 10.294 1.00 92.44 215 ASN A N 1
ATOM 1623 C CA . ASN A 1 215 ? -24.680 -11.557 10.608 1.00 92.44 215 ASN A CA 1
ATOM 1624 C C . ASN A 1 215 ? -25.750 -11.553 9.492 1.00 92.44 215 ASN A C 1
ATOM 1626 O O . ASN A 1 215 ? -26.135 -10.475 9.037 1.00 92.44 215 ASN A O 1
ATOM 1630 N N . PRO A 1 216 ? -26.298 -12.713 9.081 1.00 92.81 216 PRO A N 1
ATOM 1631 C CA . PRO A 1 216 ? -27.347 -12.777 8.057 1.00 92.81 216 PRO A CA 1
ATOM 1632 C C . PRO A 1 216 ? -28.590 -11.917 8.338 1.00 92.81 216 PRO A C 1
ATOM 1634 O O . PRO A 1 216 ? -29.267 -11.512 7.397 1.00 92.81 216 PRO A O 1
ATOM 1637 N N . ARG A 1 217 ? -28.890 -11.623 9.612 1.00 95.12 217 ARG A N 1
ATOM 1638 C CA . ARG A 1 217 ? -30.027 -10.795 10.056 1.00 95.12 217 ARG A CA 1
ATOM 1639 C C . ARG A 1 217 ? -29.652 -9.334 10.334 1.00 95.12 217 ARG A C 1
ATOM 1641 O O . ARG A 1 217 ? -30.447 -8.597 10.911 1.00 95.12 217 ARG A O 1
ATOM 1648 N N . VAL A 1 218 ? -28.458 -8.888 9.931 1.00 95.12 218 VAL A N 1
ATOM 1649 C CA . VAL A 1 218 ? -27.964 -7.525 10.200 1.00 95.12 218 VAL A CA 1
ATOM 1650 C C . VAL A 1 218 ? -28.930 -6.437 9.726 1.00 95.12 218 VAL A C 1
ATOM 1652 O O . VAL A 1 218 ? -29.197 -5.501 10.471 1.00 95.12 218 VAL A O 1
ATOM 1655 N N . LEU A 1 219 ? -29.530 -6.585 8.540 1.00 95.50 219 LEU A N 1
ATOM 1656 C CA . LEU A 1 219 ? -30.473 -5.598 8.003 1.00 95.50 219 LEU A CA 1
ATOM 1657 C C . LEU A 1 219 ? -31.763 -5.497 8.823 1.00 95.50 219 LEU A C 1
ATOM 1659 O O . LEU A 1 219 ? -32.362 -4.428 8.864 1.00 95.50 219 LEU A O 1
ATOM 1663 N N . ASP A 1 220 ? -32.179 -6.576 9.486 1.00 96.06 220 ASP A N 1
ATOM 1664 C CA . ASP A 1 220 ? -33.369 -6.562 10.336 1.00 96.06 220 ASP A CA 1
ATOM 1665 C C . ASP A 1 220 ? -33.077 -5.900 11.688 1.00 96.06 220 ASP A C 1
ATOM 1667 O O . ASP A 1 220 ? -33.908 -5.163 12.207 1.00 96.06 220 ASP A O 1
ATOM 1671 N N . VAL A 1 221 ? -31.879 -6.106 12.243 1.00 96.62 221 VAL A N 1
ATOM 1672 C CA . VAL A 1 221 ? -31.440 -5.410 13.465 1.00 96.62 221 VAL A CA 1
ATOM 1673 C C . VAL A 1 221 ? -31.232 -3.918 13.201 1.00 96.62 221 VAL A C 1
ATOM 1675 O O . VAL A 1 221 ? -31.651 -3.082 13.998 1.00 96.62 221 VAL A O 1
ATOM 1678 N N . LEU A 1 222 ? -30.644 -3.565 12.056 1.00 95.62 222 LEU A N 1
ATOM 1679 C CA . LEU A 1 222 ? -30.512 -2.172 11.635 1.00 95.62 222 LEU A CA 1
ATOM 1680 C C . LEU A 1 222 ? -31.875 -1.499 11.401 1.00 95.62 222 LEU A C 1
ATOM 1682 O O . LEU A 1 222 ? -31.993 -0.305 11.654 1.00 95.62 222 LEU A O 1
ATOM 1686 N N . ASP A 1 223 ? -32.901 -2.242 10.975 1.00 95.50 223 ASP A N 1
ATOM 1687 C CA . ASP A 1 223 ? -34.281 -1.744 10.838 1.00 95.50 223 ASP A CA 1
ATOM 1688 C C . ASP A 1 223 ? -34.916 -1.405 12.196 1.00 95.50 223 ASP A C 1
ATOM 1690 O O . ASP A 1 223 ? -35.570 -0.371 12.319 1.00 95.50 223 ASP A O 1
ATOM 1694 N N . LEU A 1 224 ? -34.644 -2.197 13.245 1.00 96.25 224 LEU A N 1
ATOM 1695 C CA . LEU A 1 224 ? -35.053 -1.853 14.616 1.00 96.25 224 LEU A CA 1
ATOM 1696 C C . LEU A 1 224 ? -34.436 -0.523 15.067 1.00 96.25 224 LEU A C 1
ATOM 1698 O O . LEU A 1 224 ? -35.134 0.328 15.611 1.00 96.25 224 LEU A O 1
ATOM 1702 N N . GLY A 1 225 ? -33.142 -0.321 14.800 1.00 95.25 225 GLY A N 1
ATOM 1703 C CA . GLY A 1 225 ? -32.451 0.922 15.141 1.00 95.25 225 GLY A CA 1
ATOM 1704 C C . GLY A 1 225 ? -32.889 2.118 14.299 1.00 95.25 225 GLY A C 1
ATOM 1705 O O . GLY A 1 225 ? -33.040 3.217 14.824 1.00 95.25 225 GLY A O 1
ATOM 1706 N N . ALA A 1 226 ? -33.134 1.923 13.003 1.00 92.81 226 ALA A N 1
ATOM 1707 C CA . ALA A 1 226 ? -33.534 2.996 12.097 1.00 92.81 226 ALA A CA 1
ATOM 1708 C C . ALA A 1 226 ? -34.919 3.572 12.419 1.00 92.81 226 ALA A C 1
ATOM 1710 O O . ALA A 1 226 ? -35.148 4.746 12.132 1.00 92.81 226 ALA A O 1
ATOM 1711 N N . ARG A 1 227 ? -35.793 2.768 13.042 1.00 91.31 227 ARG A N 1
ATOM 1712 C CA . ARG A 1 227 ? -37.138 3.151 13.504 1.00 91.31 227 ARG A CA 1
ATOM 1713 C C . ARG A 1 227 ? -37.217 3.417 15.009 1.00 91.31 227 ARG A C 1
ATOM 1715 O O . ARG A 1 227 ? -38.313 3.585 15.542 1.00 91.31 227 ARG A O 1
ATOM 1722 N N . ASP A 1 228 ? -36.086 3.410 15.713 1.00 94.44 228 ASP A N 1
ATOM 1723 C CA . ASP A 1 228 ? -36.071 3.597 17.163 1.00 94.44 228 ASP A CA 1
ATOM 1724 C C . ASP A 1 228 ? -36.547 5.015 17.535 1.00 94.44 228 ASP A C 1
ATOM 1726 O O . ASP A 1 228 ? -36.242 5.970 16.814 1.00 94.44 228 ASP A O 1
ATOM 1730 N N . PRO A 1 229 ? -37.278 5.210 18.648 1.00 91.44 229 PRO A N 1
ATOM 1731 C CA . PRO A 1 229 ? -37.665 6.546 19.100 1.00 91.44 229 PRO A CA 1
ATOM 1732 C C . PRO A 1 229 ? -36.468 7.458 19.419 1.00 91.44 229 PRO A C 1
ATOM 1734 O O . PRO A 1 229 ? -36.594 8.677 19.261 1.00 91.44 229 PRO A O 1
ATOM 1737 N N . SER A 1 230 ? -35.300 6.914 19.785 1.00 93.62 230 SER A N 1
ATOM 1738 C CA . SER A 1 230 ? -34.093 7.706 20.054 1.00 93.62 230 SER A CA 1
ATOM 1739 C C . SER A 1 230 ? -33.444 8.240 18.763 1.00 93.62 230 SER A C 1
ATOM 1741 O O . SER A 1 230 ? -33.060 7.452 17.891 1.00 93.62 230 SER A O 1
ATOM 1743 N N . PRO A 1 231 ? -33.258 9.571 18.618 1.00 89.31 231 PRO A N 1
ATOM 1744 C CA . PRO A 1 231 ? -32.552 10.157 17.477 1.00 89.31 231 PRO A CA 1
ATOM 1745 C C . PRO A 1 231 ? -31.110 9.660 17.328 1.00 89.31 231 PRO A C 1
ATOM 1747 O O . PRO A 1 231 ? -30.651 9.455 16.202 1.00 89.31 231 PRO A O 1
ATOM 1750 N N . GLU A 1 232 ? -30.416 9.424 18.443 1.00 87.12 232 GLU A N 1
ATOM 1751 C CA . GLU A 1 232 ? -29.032 8.946 18.440 1.00 87.12 232 GLU A CA 1
ATOM 1752 C C . GLU A 1 232 ? -28.944 7.506 17.929 1.00 87.12 232 GLU A C 1
ATOM 1754 O O . GLU A 1 232 ? -28.121 7.201 17.062 1.00 87.12 232 GLU A O 1
ATOM 1759 N N . VAL A 1 233 ? -29.861 6.632 18.362 1.00 92.69 233 VAL A N 1
ATOM 1760 C CA . VAL A 1 233 ? -29.941 5.248 17.865 1.00 92.69 233 VAL A CA 1
ATOM 1761 C C . VAL A 1 233 ? -30.274 5.225 16.370 1.00 92.69 233 VAL A C 1
ATOM 1763 O O . VAL A 1 233 ? -29.616 4.499 15.617 1.00 92.69 233 VAL A O 1
ATOM 1766 N N . ARG A 1 234 ? -31.214 6.066 15.905 1.00 91.75 234 ARG A N 1
ATOM 1767 C CA . ARG A 1 234 ? -31.537 6.185 14.469 1.00 91.75 234 ARG A CA 1
ATOM 1768 C C . ARG A 1 234 ? -30.336 6.630 13.649 1.00 91.75 234 ARG A C 1
ATOM 1770 O O . ARG A 1 234 ? -30.039 6.022 12.620 1.00 91.75 234 ARG A O 1
ATOM 1777 N N . LYS A 1 235 ? -29.635 7.676 14.093 1.00 87.69 235 LYS A N 1
ATOM 1778 C CA . LYS A 1 235 ? -28.431 8.193 13.428 1.00 87.69 235 LYS A CA 1
ATOM 1779 C C . LYS A 1 235 ? -27.356 7.109 13.327 1.00 87.69 235 LYS A C 1
ATOM 1781 O O . LYS A 1 235 ? -26.788 6.903 12.253 1.00 87.69 235 LYS A O 1
ATOM 1786 N N . TYR A 1 236 ? -27.128 6.372 14.412 1.00 88.94 236 TYR A N 1
ATOM 1787 C CA . TYR A 1 236 ? -26.156 5.284 14.456 1.00 88.94 236 TYR A CA 1
ATOM 1788 C C . TYR A 1 236 ? -26.529 4.136 13.507 1.00 88.94 236 TYR A C 1
ATOM 1790 O O . TYR A 1 236 ? -25.703 3.706 12.703 1.00 88.94 236 TYR A O 1
ATOM 1798 N N . ALA A 1 237 ? -27.788 3.689 13.521 1.00 92.44 237 ALA A N 1
ATOM 1799 C CA . ALA A 1 237 ? -28.285 2.650 12.619 1.00 92.44 237 ALA A CA 1
ATOM 1800 C C . ALA A 1 237 ? -28.159 3.052 11.145 1.00 92.44 237 ALA A C 1
ATOM 1802 O O . ALA A 1 237 ? -27.674 2.273 10.322 1.00 92.44 237 ALA A O 1
ATOM 1803 N N . ARG A 1 238 ? -28.540 4.292 10.812 1.00 89.00 238 ARG A N 1
ATOM 1804 C CA . ARG A 1 238 ? -28.463 4.832 9.449 1.00 89.00 238 ARG A CA 1
ATOM 1805 C C . ARG A 1 238 ? -27.019 4.909 8.940 1.00 89.00 238 ARG A C 1
ATOM 1807 O O . ARG A 1 238 ? -26.789 4.623 7.767 1.00 89.00 238 ARG A O 1
ATOM 1814 N N . SER A 1 239 ? -26.049 5.182 9.817 1.00 87.62 239 SER A N 1
ATOM 1815 C CA . SER A 1 239 ? -24.623 5.174 9.455 1.00 87.62 239 SER A CA 1
ATOM 1816 C C . SER A 1 239 ? -24.134 3.800 8.972 1.00 87.62 239 SER A C 1
ATOM 1818 O O . SER A 1 239 ? -23.386 3.724 8.000 1.00 87.62 239 SER A O 1
ATOM 1820 N N . TYR A 1 240 ? -24.611 2.704 9.575 1.00 89.12 240 TYR A N 1
ATOM 1821 C CA . TYR A 1 240 ? -24.305 1.353 9.097 1.00 89.12 240 TYR A CA 1
ATOM 1822 C C . TYR A 1 240 ? -25.161 0.957 7.897 1.00 89.12 240 TYR A C 1
ATOM 1824 O O . TYR A 1 240 ? -24.644 0.359 6.957 1.00 89.12 240 TYR A O 1
ATOM 1832 N N . LEU A 1 241 ? -26.443 1.336 7.864 1.00 90.62 241 LEU A N 1
ATOM 1833 C CA . LEU A 1 241 ? -27.311 1.079 6.707 1.00 90.62 241 LEU A CA 1
ATOM 1834 C C . LEU A 1 241 ? -26.751 1.672 5.418 1.00 90.62 241 LEU A C 1
ATOM 1836 O O . LEU A 1 241 ? -26.864 1.032 4.372 1.00 90.62 241 LEU A O 1
ATOM 1840 N N . ARG A 1 242 ? -26.093 2.835 5.495 1.00 89.12 242 ARG A N 1
ATOM 1841 C CA . ARG A 1 242 ? -25.391 3.464 4.371 1.00 89.12 242 ARG A CA 1
ATOM 1842 C C . ARG A 1 242 ? -24.443 2.490 3.655 1.00 89.12 242 ARG A C 1
ATOM 1844 O O . ARG A 1 242 ? -24.418 2.468 2.426 1.00 89.12 242 ARG A O 1
ATOM 1851 N N . ASN A 1 243 ? -23.760 1.605 4.392 1.00 87.12 243 ASN A N 1
ATOM 1852 C CA . ASN A 1 243 ? -22.845 0.599 3.832 1.00 87.12 243 ASN A CA 1
ATOM 1853 C C . ASN A 1 243 ? -23.544 -0.450 2.951 1.00 87.12 243 ASN A C 1
ATOM 1855 O O . ASN A 1 243 ? -22.886 -1.040 2.089 1.00 87.12 243 ASN A O 1
ATOM 1859 N N . TYR A 1 244 ? -24.835 -0.712 3.180 1.00 92.00 244 TYR A N 1
ATOM 1860 C CA . TYR A 1 244 ? -25.627 -1.713 2.454 1.00 92.00 244 TYR A CA 1
ATOM 1861 C C . TYR A 1 244 ? -26.515 -1.096 1.387 1.00 92.00 244 TYR A C 1
ATOM 1863 O O . TYR A 1 244 ? -26.638 -1.632 0.288 1.00 92.00 244 TYR A O 1
ATOM 1871 N N . ALA A 1 245 ? -27.143 0.027 1.726 1.00 92.88 245 ALA A N 1
ATOM 1872 C CA . ALA A 1 245 ? -28.041 0.749 0.845 1.00 92.88 245 ALA A CA 1
ATOM 1873 C C . ALA A 1 245 ? -27.292 1.552 -0.225 1.00 92.88 245 ALA A C 1
ATOM 1875 O O . ALA A 1 245 ? -27.907 1.922 -1.226 1.00 92.88 245 ALA A O 1
ATOM 1876 N N . MET A 1 246 ? -25.990 1.808 -0.012 1.00 92.56 246 MET A N 1
ATOM 1877 C CA . MET A 1 246 ? -25.113 2.593 -0.891 1.00 92.56 246 MET A CA 1
ATOM 1878 C C . MET A 1 246 ? -25.702 3.966 -1.230 1.00 92.56 246 MET A C 1
ATOM 1880 O O . MET A 1 246 ? -25.580 4.465 -2.349 1.00 92.56 246 MET A O 1
ATOM 1884 N N . ARG A 1 247 ? -26.394 4.543 -0.246 1.00 90.12 247 ARG A N 1
ATOM 1885 C CA . ARG A 1 247 ? -27.027 5.857 -0.280 1.00 90.12 247 ARG A CA 1
ATOM 1886 C C . ARG A 1 247 ? -27.280 6.327 1.146 1.00 90.12 247 ARG A C 1
ATOM 1888 O O . ARG A 1 247 ? -27.425 5.497 2.047 1.00 90.12 247 ARG A O 1
ATOM 1895 N N . ASP A 1 248 ? -27.424 7.631 1.309 1.00 85.94 248 ASP A N 1
ATOM 1896 C CA . ASP A 1 248 ? -27.988 8.219 2.518 1.00 85.94 248 ASP A CA 1
ATOM 1897 C C . ASP A 1 248 ? -29.514 8.270 2.424 1.00 85.94 248 ASP A C 1
ATOM 1899 O O . ASP A 1 248 ? -30.073 8.459 1.341 1.00 85.94 248 ASP A O 1
ATOM 1903 N N . PHE A 1 249 ? -30.181 8.101 3.566 1.00 84.00 249 PHE A N 1
ATOM 1904 C CA . PHE A 1 249 ? -31.619 8.322 3.691 1.00 84.00 249 PHE A CA 1
ATOM 1905 C C . PHE A 1 249 ? -31.851 9.642 4.432 1.00 84.00 249 PHE A C 1
ATOM 1907 O O . PHE A 1 249 ? -31.386 9.766 5.575 1.00 84.00 249 PHE A O 1
ATOM 1914 N N . PRO A 1 250 ? -32.551 10.616 3.824 1.00 70.19 250 PRO A N 1
ATOM 1915 C CA . PRO A 1 250 ? -32.897 11.868 4.486 1.00 70.19 250 PRO A CA 1
ATOM 1916 C C . PRO A 1 250 ? -33.773 11.620 5.725 1.00 70.19 250 PRO A C 1
ATOM 1918 O O . PRO A 1 250 ? -34.230 10.506 5.985 1.00 70.19 250 PRO A O 1
ATOM 1921 N N . ALA A 1 251 ? -34.007 12.662 6.526 1.00 64.00 251 ALA A N 1
ATOM 1922 C CA . ALA A 1 251 ? -34.834 12.557 7.733 1.00 64.00 251 ALA A CA 1
ATOM 1923 C C . ALA A 1 251 ? -36.281 12.094 7.450 1.00 64.00 251 ALA A C 1
ATOM 1925 O O . ALA A 1 251 ? -36.948 11.627 8.370 1.00 64.00 251 ALA A O 1
ATOM 1926 N N . ASP A 1 252 ? -36.742 12.181 6.198 1.00 65.31 252 ASP A N 1
ATOM 1927 C CA . ASP A 1 252 ? -38.020 11.626 5.758 1.00 65.31 252 ASP A CA 1
ATOM 1928 C C . ASP A 1 252 ? -38.017 10.089 5.829 1.00 65.31 252 ASP A C 1
ATOM 1930 O O . ASP A 1 252 ? -37.256 9.395 5.151 1.00 65.31 252 ASP A O 1
ATOM 1934 N N . GLU A 1 253 ? -38.893 9.557 6.677 1.00 72.38 253 GLU A N 1
ATOM 1935 C CA . GLU A 1 253 ? -39.094 8.124 6.883 1.00 72.38 253 GLU A CA 1
ATOM 1936 C C . GLU A 1 253 ? -39.614 7.410 5.617 1.00 72.38 253 GLU A C 1
ATOM 1938 O O . GLU A 1 253 ? -39.402 6.204 5.484 1.00 72.38 253 GLU A O 1
ATOM 1943 N N . HIS A 1 254 ? -40.242 8.111 4.659 1.00 84.19 254 HIS A N 1
ATOM 1944 C CA . HIS A 1 254 ? -40.864 7.475 3.485 1.00 84.19 254 HIS A CA 1
ATOM 1945 C C . HIS A 1 254 ? -39.862 6.785 2.558 1.00 84.19 254 HIS A C 1
ATOM 1947 O O . HIS A 1 254 ? -40.095 5.649 2.138 1.00 84.19 254 HIS A O 1
ATOM 1953 N N . GLU A 1 255 ? -38.738 7.434 2.242 1.00 84.12 255 GLU A N 1
ATOM 1954 C CA . GLU A 1 255 ? -37.734 6.850 1.342 1.00 84.12 255 GLU A CA 1
ATOM 1955 C C . GLU A 1 255 ? -37.084 5.607 1.954 1.00 84.12 255 GLU A C 1
ATOM 1957 O O . GLU A 1 255 ? -36.879 4.596 1.272 1.00 84.12 255 GLU A O 1
ATOM 1962 N N . TYR A 1 256 ? -36.800 5.666 3.257 1.00 89.50 256 TYR A N 1
ATOM 1963 C CA . TYR A 1 256 ? -36.277 4.525 3.994 1.00 89.50 256 TYR A CA 1
ATOM 1964 C C . TYR A 1 256 ? -37.304 3.389 4.066 1.00 89.50 256 TYR A C 1
ATOM 1966 O O . TYR A 1 256 ? -36.965 2.243 3.767 1.00 89.50 256 TYR A O 1
ATOM 1974 N N . ALA A 1 257 ? -38.564 3.691 4.391 1.00 89.56 257 ALA A N 1
ATOM 1975 C CA . ALA A 1 257 ? -39.633 2.700 4.477 1.00 89.56 257 ALA A CA 1
ATOM 1976 C C . ALA A 1 257 ? -39.868 1.991 3.134 1.00 89.56 257 ALA A C 1
ATOM 1978 O O . ALA A 1 257 ? -39.968 0.763 3.097 1.00 89.56 257 ALA A O 1
ATOM 1979 N N . ALA A 1 258 ? -39.876 2.733 2.022 1.00 90.12 258 ALA A N 1
ATOM 1980 C CA . ALA A 1 258 ? -39.991 2.166 0.681 1.00 90.12 258 ALA A CA 1
ATOM 1981 C C . ALA A 1 258 ? -38.786 1.279 0.329 1.00 90.12 258 ALA A C 1
ATOM 1983 O O . ALA A 1 258 ? -38.950 0.161 -0.171 1.00 90.12 258 ALA A O 1
ATOM 1984 N N . TRP A 1 259 ? -37.566 1.740 0.633 1.00 93.19 259 TRP A N 1
ATOM 1985 C CA . TRP A 1 259 ? -36.362 0.932 0.445 1.00 93.19 259 TRP A CA 1
ATOM 1986 C C . TRP A 1 259 ? -36.419 -0.356 1.261 1.00 93.19 259 TRP A C 1
ATOM 1988 O O . TRP A 1 259 ? -36.105 -1.432 0.748 1.00 93.19 259 TRP A O 1
ATOM 1998 N N . ARG A 1 260 ? -36.845 -0.265 2.519 1.00 93.25 260 ARG A N 1
ATOM 1999 C CA . ARG A 1 260 ? -36.916 -1.408 3.417 1.00 93.25 260 ARG A CA 1
ATOM 2000 C C . ARG A 1 260 ? -37.987 -2.401 2.980 1.00 93.25 260 ARG A C 1
ATOM 2002 O O . ARG A 1 260 ? -37.696 -3.592 2.952 1.00 93.25 260 ARG A O 1
ATOM 2009 N N . ALA A 1 261 ? -39.167 -1.931 2.574 1.00 93.12 261 ALA A N 1
ATOM 2010 C CA . ALA A 1 261 ? -40.241 -2.773 2.048 1.00 93.12 261 ALA A CA 1
ATOM 2011 C C . ALA A 1 261 ? -39.786 -3.593 0.831 1.00 93.12 261 ALA A C 1
ATOM 2013 O O . ALA A 1 261 ? -40.117 -4.770 0.722 1.00 93.12 261 ALA A O 1
ATOM 2014 N N . LYS A 1 262 ? -38.960 -3.003 -0.044 1.00 93.69 262 LYS A N 1
ATOM 2015 C CA . LYS A 1 262 ? -38.401 -3.697 -1.211 1.00 93.69 262 LYS A CA 1
ATOM 2016 C C . LYS A 1 262 ? -37.418 -4.819 -0.841 1.00 93.69 262 LYS A C 1
ATOM 2018 O O . LYS A 1 262 ? -37.389 -5.842 -1.519 1.00 93.69 262 LYS A O 1
ATOM 2023 N N . HIS A 1 263 ? -36.599 -4.628 0.194 1.00 93.50 263 HIS A N 1
ATOM 2024 C CA . HIS A 1 263 ? -35.485 -5.532 0.526 1.00 93.50 263 HIS A CA 1
ATOM 2025 C C . HIS A 1 263 ? -35.744 -6.416 1.762 1.00 93.50 263 HIS A C 1
ATOM 2027 O O . HIS A 1 263 ? -34.870 -7.182 2.173 1.00 93.50 263 HIS A O 1
ATOM 2033 N N . ALA A 1 264 ? -36.923 -6.321 2.380 1.00 91.56 264 ALA A N 1
ATOM 2034 C CA . ALA A 1 264 ? -37.306 -7.140 3.526 1.00 91.56 264 ALA A CA 1
ATOM 2035 C C . ALA A 1 264 ? -37.251 -8.641 3.201 1.00 91.56 264 ALA A C 1
ATOM 2037 O O . ALA A 1 264 ? -37.734 -9.083 2.163 1.00 91.56 264 ALA A O 1
ATOM 2038 N N . GLY A 1 265 ? -36.626 -9.424 4.086 1.00 87.25 265 GLY A N 1
ATOM 2039 C CA . GLY A 1 265 ? -36.483 -10.877 3.934 1.00 87.25 265 GLY A CA 1
ATOM 2040 C C . GLY A 1 265 ? -35.477 -11.342 2.873 1.00 87.25 265 GLY A C 1
ATOM 2041 O O . GLY A 1 265 ? -35.256 -12.545 2.740 1.00 87.25 265 GLY A O 1
ATOM 2042 N N . GLN A 1 266 ? -34.841 -10.433 2.129 1.00 93.38 266 GLN A N 1
ATOM 2043 C CA . GLN A 1 266 ? -33.840 -10.810 1.133 1.00 93.38 266 GLN A CA 1
ATOM 2044 C C . GLN A 1 266 ? -32.469 -11.104 1.771 1.00 93.38 266 GLN A C 1
ATOM 2046 O O . GLN A 1 266 ? -32.079 -10.433 2.730 1.00 93.38 266 GLN A O 1
ATOM 2051 N N . PRO A 1 267 ? -31.677 -12.043 1.213 1.00 93.06 267 PRO A N 1
ATOM 2052 C CA . PRO A 1 267 ? -30.291 -12.240 1.626 1.00 93.06 267 PRO A CA 1
ATOM 2053 C C . PRO A 1 267 ? -29.452 -10.977 1.415 1.00 93.06 267 PRO A C 1
ATOM 2055 O O . PRO A 1 267 ? -29.554 -10.329 0.372 1.00 93.06 267 PRO A O 1
ATOM 2058 N N . VAL A 1 268 ? -28.544 -10.682 2.348 1.00 93.44 268 VAL A N 1
ATOM 2059 C CA . VAL A 1 268 ? -27.674 -9.491 2.293 1.00 93.44 268 VAL A CA 1
ATOM 2060 C C . VAL A 1 268 ? -26.900 -9.388 0.971 1.00 93.44 268 VAL A C 1
ATOM 2062 O O . VAL A 1 268 ? -26.796 -8.305 0.400 1.00 93.44 268 VAL A O 1
ATOM 2065 N N . ASP A 1 269 ? -26.424 -10.518 0.438 1.00 91.25 269 ASP A N 1
ATOM 2066 C CA . ASP A 1 269 ? -25.732 -10.581 -0.857 1.00 91.25 269 ASP A CA 1
ATOM 2067 C C . ASP A 1 269 ? -26.600 -10.045 -2.015 1.00 91.25 269 ASP A C 1
ATOM 2069 O O . ASP A 1 269 ? -26.098 -9.318 -2.872 1.00 91.25 269 ASP A O 1
ATOM 2073 N N . ARG A 1 270 ? -27.909 -10.341 -2.029 1.00 94.38 270 ARG A N 1
ATOM 2074 C CA . ARG A 1 270 ? -28.845 -9.822 -3.044 1.00 94.38 270 ARG A CA 1
ATOM 2075 C C . ARG A 1 270 ? -29.070 -8.322 -2.881 1.00 94.38 270 ARG A C 1
ATOM 2077 O O . ARG A 1 270 ? -28.994 -7.590 -3.865 1.00 94.38 270 ARG A O 1
ATOM 2084 N N . VAL A 1 271 ? -29.258 -7.859 -1.645 1.00 95.69 271 VAL A N 1
ATOM 2085 C CA . VAL A 1 271 ? -29.447 -6.432 -1.339 1.00 95.69 271 VAL A CA 1
ATOM 2086 C C . VAL A 1 271 ? -28.229 -5.611 -1.772 1.00 95.69 271 VAL A C 1
ATOM 2088 O O . VAL A 1 271 ? -28.383 -4.568 -2.405 1.00 95.69 271 VAL A O 1
ATOM 2091 N N . LEU A 1 272 ? -27.012 -6.089 -1.497 1.00 94.06 272 LEU A N 1
ATOM 2092 C CA . LEU A 1 272 ? -25.779 -5.421 -1.926 1.00 94.06 272 LEU A CA 1
ATOM 2093 C C . LEU A 1 272 ? -25.637 -5.386 -3.456 1.00 94.06 272 LEU A C 1
ATOM 2095 O O . LEU A 1 272 ? -25.270 -4.347 -4.000 1.00 94.06 272 LEU A O 1
ATOM 2099 N N . GLN A 1 273 ? -25.955 -6.483 -4.155 1.00 94.38 273 GLN A N 1
ATOM 2100 C CA . GLN A 1 273 ? -25.940 -6.527 -5.625 1.00 94.38 273 GLN A CA 1
ATOM 2101 C C . GLN A 1 273 ? -26.905 -5.509 -6.244 1.00 94.38 273 GLN A C 1
ATOM 2103 O O . GLN A 1 273 ? -26.543 -4.799 -7.183 1.00 94.38 273 GLN A O 1
ATOM 2108 N N . GLU A 1 274 ? -28.134 -5.422 -5.732 1.00 96.00 274 GLU A N 1
ATOM 2109 C CA . GLU A 1 274 ? -29.135 -4.488 -6.251 1.00 96.00 274 GLU A CA 1
ATOM 2110 C C . GLU A 1 274 ? -28.768 -3.027 -5.983 1.00 96.00 274 GLU A C 1
ATOM 2112 O O . GLU A 1 274 ? -28.879 -2.194 -6.885 1.00 96.00 274 GLU A O 1
ATOM 2117 N N . ASN A 1 275 ? -28.294 -2.708 -4.775 1.00 95.88 275 ASN A N 1
ATOM 2118 C CA . ASN A 1 275 ? -27.892 -1.342 -4.444 1.00 95.88 275 ASN A CA 1
ATOM 2119 C C . ASN A 1 275 ? -26.606 -0.923 -5.182 1.00 95.88 275 ASN A C 1
ATOM 2121 O O . ASN A 1 275 ? -26.516 0.229 -5.601 1.00 95.88 275 ASN A O 1
ATOM 2125 N N . ALA A 1 276 ? -25.679 -1.850 -5.462 1.00 95.88 276 ALA A N 1
ATOM 2126 C CA . ALA A 1 276 ? -24.525 -1.587 -6.327 1.00 95.88 276 ALA A CA 1
ATOM 2127 C C . ALA A 1 276 ? -24.955 -1.206 -7.750 1.00 95.88 276 ALA A C 1
ATOM 2129 O O . ALA A 1 276 ? -24.484 -0.207 -8.295 1.00 95.88 276 ALA A O 1
ATOM 2130 N N . ARG A 1 277 ? -25.903 -1.949 -8.339 1.00 96.50 277 ARG A N 1
ATOM 2131 C CA . ARG A 1 277 ? -26.466 -1.618 -9.661 1.00 96.50 277 ARG A CA 1
ATOM 2132 C C . ARG A 1 277 ? -27.163 -0.263 -9.663 1.00 96.50 277 ARG A C 1
ATOM 2134 O O . ARG A 1 277 ? -26.970 0.509 -10.597 1.00 96.50 277 ARG A O 1
ATOM 2141 N N . TRP A 1 278 ? -27.945 0.030 -8.624 1.00 95.12 278 TRP A N 1
ATOM 2142 C CA . TRP A 1 278 ? -28.603 1.327 -8.472 1.00 95.12 278 TRP A CA 1
ATOM 2143 C C . TRP A 1 278 ? -27.587 2.475 -8.399 1.00 95.12 278 TRP A C 1
ATOM 2145 O O . TRP A 1 278 ? -27.729 3.452 -9.134 1.00 95.12 278 TRP A O 1
ATOM 2155 N N . LEU A 1 279 ? -26.540 2.341 -7.575 1.00 95.56 279 LEU A N 1
ATOM 2156 C CA . LEU A 1 279 ? -25.511 3.370 -7.421 1.00 95.56 279 LEU A CA 1
ATOM 2157 C C . LEU A 1 279 ? -24.777 3.610 -8.743 1.00 95.56 279 LEU A C 1
ATOM 2159 O O . LEU A 1 279 ? -24.666 4.753 -9.181 1.00 95.56 279 LEU A O 1
ATOM 2163 N N . VAL A 1 280 ? -24.327 2.545 -9.413 1.00 95.56 280 VAL A N 1
ATOM 2164 C CA . VAL A 1 280 ? -23.612 2.669 -10.690 1.00 95.56 280 VAL A CA 1
ATOM 2165 C C . VAL A 1 280 ? -24.506 3.280 -11.771 1.00 95.56 280 VAL A C 1
ATOM 2167 O O . VAL A 1 280 ? -24.047 4.138 -12.520 1.00 95.56 280 VAL A O 1
ATOM 2170 N N . ALA A 1 281 ? -25.785 2.901 -11.843 1.00 95.50 281 ALA A N 1
ATOM 2171 C CA . ALA A 1 281 ? -26.732 3.513 -12.775 1.00 95.50 281 ALA A CA 1
ATOM 2172 C C . ALA A 1 281 ? -26.937 5.011 -12.493 1.00 95.50 281 ALA A C 1
ATOM 2174 O O . ALA A 1 281 ? -26.993 5.808 -13.428 1.00 95.50 281 ALA A O 1
ATOM 2175 N N . LYS A 1 282 ? -26.998 5.408 -11.216 1.00 93.19 282 LYS A N 1
ATOM 2176 C CA . LYS A 1 282 ? -27.067 6.818 -10.817 1.00 93.19 282 LYS A CA 1
ATOM 2177 C C . LYS A 1 282 ? -25.806 7.574 -11.239 1.00 93.19 282 LYS A C 1
ATOM 2179 O O . LYS A 1 282 ? -25.911 8.627 -11.860 1.00 93.19 282 LYS A O 1
ATOM 2184 N N . MET A 1 283 ? -24.627 7.019 -10.963 1.00 93.12 283 MET A N 1
ATOM 2185 C CA . MET A 1 283 ? -23.346 7.640 -11.314 1.00 93.12 283 MET A CA 1
ATOM 2186 C C . MET A 1 283 ? -23.157 7.761 -12.831 1.00 93.12 283 MET A C 1
ATOM 2188 O O . MET A 1 283 ? -22.719 8.804 -13.291 1.00 93.12 283 MET A O 1
ATOM 2192 N N . LYS A 1 284 ? -23.567 6.766 -13.630 1.00 91.19 284 LYS A N 1
ATOM 2193 C CA . LYS A 1 284 ? -23.519 6.846 -15.106 1.00 91.19 284 LYS A CA 1
ATOM 2194 C C . LYS A 1 284 ? -24.238 8.069 -15.679 1.00 91.19 284 LYS A C 1
ATOM 2196 O O . LYS A 1 284 ? -23.826 8.574 -16.715 1.00 91.19 284 LYS A O 1
ATOM 2201 N N . ASN A 1 285 ? -25.297 8.522 -15.012 1.00 86.94 285 ASN A N 1
ATOM 2202 C CA . ASN A 1 285 ? -26.155 9.612 -15.474 1.00 86.94 285 ASN A CA 1
ATOM 2203 C C . ASN A 1 285 ? -25.899 10.938 -14.739 1.00 86.94 285 ASN A C 1
ATOM 2205 O O . ASN A 1 285 ? -26.704 11.857 -14.859 1.00 86.94 285 ASN A O 1
ATOM 2209 N N . THR A 1 286 ? -24.828 11.034 -13.947 1.00 85.44 286 THR A N 1
ATOM 2210 C CA . THR A 1 286 ? -24.514 12.227 -13.149 1.00 85.44 286 THR A CA 1
ATOM 2211 C C . THR A 1 286 ? -23.104 12.704 -13.478 1.00 85.44 286 THR A C 1
ATOM 2213 O O . THR A 1 286 ? -22.176 11.898 -13.509 1.00 85.44 286 THR A O 1
ATOM 2216 N N . GLU A 1 287 ? -22.916 14.006 -13.699 1.00 84.12 287 GLU A N 1
ATOM 2217 C CA . GLU A 1 287 ? -21.568 14.570 -13.819 1.00 84.12 287 GLU A CA 1
ATOM 2218 C C . GLU A 1 287 ? -20.838 14.516 -12.464 1.00 84.12 287 GLU A C 1
ATOM 2220 O O . GLU A 1 287 ? -21.437 14.841 -11.432 1.00 84.12 287 GLU A O 1
ATOM 2225 N N . PRO A 1 288 ? -19.558 14.099 -12.428 1.00 85.31 288 PRO A N 1
ATOM 2226 C CA . PRO A 1 288 ? -18.816 14.006 -11.181 1.00 85.31 288 PRO A CA 1
ATOM 2227 C C . PRO A 1 288 ? -18.486 15.412 -10.652 1.00 85.31 288 PRO A C 1
ATOM 2229 O O . PRO A 1 288 ? -17.865 16.201 -11.369 1.00 85.31 288 PRO A O 1
ATOM 2232 N N . PRO A 1 289 ? -18.838 15.743 -9.399 1.00 85.06 289 PRO A N 1
ATOM 2233 C CA . PRO A 1 289 ? -18.491 17.036 -8.833 1.00 85.06 289 PRO A CA 1
ATOM 2234 C C . PRO A 1 289 ? -16.986 17.112 -8.560 1.00 85.06 289 PRO A C 1
ATOM 2236 O O . PRO A 1 289 ? -16.376 16.190 -8.006 1.00 85.06 289 PRO A O 1
ATOM 2239 N N . ASP A 1 290 ? -16.383 18.250 -8.896 1.00 81.75 290 ASP A N 1
ATOM 2240 C CA . ASP A 1 290 ? -14.990 18.553 -8.554 1.00 81.75 290 ASP A CA 1
ATOM 2241 C C . ASP A 1 290 ? -14.874 19.094 -7.116 1.00 81.75 290 ASP A C 1
ATOM 2243 O O . ASP A 1 290 ? -14.291 20.142 -6.862 1.00 81.75 290 ASP A O 1
ATOM 2247 N N . ASP A 1 291 ? -15.470 18.371 -6.164 1.00 83.00 291 ASP A N 1
ATOM 2248 C CA . ASP A 1 291 ? -15.503 18.703 -4.737 1.00 83.00 291 ASP A CA 1
ATOM 2249 C C . ASP A 1 291 ? -14.882 17.568 -3.916 1.00 83.00 291 ASP A C 1
ATOM 2251 O O . ASP A 1 291 ? -15.370 16.436 -3.901 1.00 83.00 291 ASP A O 1
ATOM 2255 N N . GLN A 1 292 ? -13.812 17.879 -3.185 1.00 73.19 292 GLN A N 1
ATOM 2256 C CA . GLN A 1 292 ? -13.120 16.929 -2.318 1.00 73.19 292 GLN A CA 1
ATOM 2257 C C . GLN A 1 292 ? -14.040 16.268 -1.282 1.00 73.19 292 GLN A C 1
ATOM 2259 O O . GLN A 1 292 ? -13.863 15.082 -0.997 1.00 73.19 292 GLN A O 1
ATOM 2264 N N . ARG A 1 293 ? -15.005 17.004 -0.712 1.00 73.56 293 ARG A N 1
ATOM 2265 C CA . ARG A 1 293 ? -15.918 16.458 0.306 1.00 73.56 293 ARG A CA 1
ATOM 2266 C C . ARG A 1 293 ? -16.774 15.340 -0.265 1.00 73.56 293 ARG A C 1
ATOM 2268 O O . ARG A 1 293 ? -16.903 14.297 0.366 1.00 73.56 293 ARG A O 1
ATOM 2275 N N . TRP A 1 294 ? -17.294 15.533 -1.472 1.00 85.94 294 TRP A N 1
ATOM 2276 C CA . TRP A 1 294 ? -18.129 14.539 -2.137 1.00 85.94 294 TRP A CA 1
ATOM 2277 C C . TRP A 1 294 ? -17.393 13.207 -2.342 1.00 85.94 294 TRP A C 1
ATOM 2279 O O . TRP A 1 294 ? -17.955 12.143 -2.091 1.00 85.94 294 TRP A O 1
ATOM 2289 N N . TRP A 1 295 ? -16.113 13.257 -2.724 1.00 79.44 295 TRP A N 1
ATOM 2290 C CA . TRP A 1 295 ? -15.293 12.057 -2.924 1.00 79.44 295 TRP A CA 1
ATOM 2291 C C . TRP A 1 295 ? -14.969 11.314 -1.627 1.00 79.44 295 TRP A C 1
ATOM 2293 O O . TRP A 1 295 ? -14.978 10.086 -1.622 1.00 79.44 295 TRP A O 1
ATOM 2303 N N . ILE A 1 296 ? -14.730 12.038 -0.529 1.00 73.50 296 ILE A N 1
ATOM 2304 C CA . ILE A 1 296 ? -14.537 11.433 0.799 1.00 73.50 296 ILE A CA 1
ATOM 2305 C C . ILE A 1 296 ? -15.817 10.715 1.240 1.00 73.50 296 ILE A C 1
ATOM 2307 O O . ILE A 1 296 ? -15.764 9.582 1.711 1.00 73.50 296 ILE A O 1
ATOM 2311 N N . GLU A 1 297 ? -16.973 11.348 1.045 1.00 81.12 297 GLU A N 1
ATOM 2312 C CA . GLU A 1 297 ? -18.268 10.758 1.383 1.00 81.12 297 GLU A CA 1
ATOM 2313 C C . GLU A 1 297 ? -18.582 9.523 0.526 1.00 81.12 297 GLU A C 1
ATOM 2315 O O . GLU A 1 297 ? -19.088 8.519 1.036 1.00 81.12 297 GLU A O 1
ATOM 2320 N N . LEU A 1 298 ? -18.260 9.554 -0.770 1.00 86.50 298 LEU A N 1
ATOM 2321 C CA . LEU A 1 298 ? -18.395 8.380 -1.629 1.00 86.50 298 LEU A CA 1
ATOM 2322 C C . LEU A 1 298 ? -17.493 7.239 -1.140 1.00 86.50 298 LEU A C 1
ATOM 2324 O O . LEU A 1 298 ? -17.977 6.124 -0.970 1.00 86.50 298 LEU A O 1
ATOM 2328 N N . ASP A 1 299 ? -16.219 7.508 -0.861 1.00 81.38 299 ASP A N 1
ATOM 2329 C CA . ASP A 1 299 ? -15.276 6.495 -0.380 1.00 81.38 299 ASP A CA 1
ATOM 2330 C C . ASP A 1 299 ? -15.724 5.856 0.949 1.00 81.38 299 ASP A C 1
ATOM 2332 O O . ASP A 1 299 ? -15.819 4.630 1.062 1.00 81.38 299 ASP A O 1
ATOM 2336 N N . MET A 1 300 ? -16.132 6.678 1.923 1.00 80.38 300 MET A N 1
ATOM 2337 C CA . MET A 1 300 ? -16.674 6.206 3.203 1.00 80.38 300 MET A CA 1
ATOM 2338 C C . MET A 1 300 ? -17.931 5.346 3.029 1.00 80.38 300 MET A C 1
ATOM 2340 O O . MET A 1 300 ? -18.086 4.342 3.724 1.00 80.38 300 MET A O 1
ATOM 2344 N N . MET A 1 301 ? -18.818 5.704 2.095 1.00 86.62 301 MET A N 1
ATOM 2345 C CA . MET A 1 301 ? -20.025 4.930 1.786 1.00 86.62 301 MET A CA 1
ATOM 2346 C C . MET A 1 301 ? -19.703 3.565 1.168 1.00 86.62 301 MET A C 1
ATOM 2348 O O . MET A 1 301 ? -20.350 2.561 1.484 1.00 86.62 301 MET A O 1
ATOM 2352 N N . LEU A 1 302 ? -18.717 3.517 0.268 1.00 87.00 302 LEU A N 1
ATOM 2353 C CA . LEU A 1 302 ? -18.285 2.270 -0.356 1.00 87.00 302 LEU A CA 1
ATOM 2354 C C . LEU A 1 302 ? -17.588 1.372 0.681 1.00 87.00 302 LEU A C 1
ATOM 2356 O O . LEU A 1 302 ? -17.897 0.176 0.749 1.00 87.00 302 LEU A O 1
ATOM 2360 N N . ASN A 1 303 ? -16.737 1.956 1.536 1.00 82.31 303 ASN A N 1
ATOM 2361 C CA . ASN A 1 303 ? -15.978 1.283 2.597 1.00 82.31 303 ASN A CA 1
ATOM 2362 C C . ASN A 1 303 ? -15.247 0.041 2.048 1.00 82.31 303 ASN A C 1
ATOM 2364 O O . ASN A 1 303 ? -15.527 -1.094 2.442 1.00 82.31 303 ASN A O 1
ATOM 2368 N N . LEU A 1 304 ? -14.362 0.261 1.067 1.00 77.94 304 LEU A N 1
ATOM 2369 C CA . LEU A 1 304 ? -13.614 -0.791 0.361 1.00 77.94 304 LEU A CA 1
ATOM 2370 C C . LEU A 1 304 ? -12.307 -1.185 1.072 1.00 77.94 304 LEU A C 1
ATOM 2372 O O . LEU A 1 304 ? -11.735 -2.229 0.769 1.00 77.94 304 LEU A O 1
ATOM 2376 N N . GLY A 1 305 ? -11.861 -0.400 2.059 1.00 62.62 305 GLY A N 1
ATOM 2377 C CA . GLY A 1 305 ? -10.557 -0.521 2.727 1.00 62.62 305 GLY A CA 1
ATOM 2378 C C . GLY A 1 305 ? -10.337 -1.746 3.631 1.00 62.62 305 GLY A C 1
ATOM 2379 O O . GLY A 1 305 ? -9.398 -1.746 4.425 1.00 62.62 305 GLY A O 1
ATOM 2380 N N . GLY A 1 306 ? -11.176 -2.785 3.558 1.00 58.12 306 GLY A N 1
ATOM 2381 C CA . GLY A 1 306 ? -10.959 -4.055 4.269 1.00 58.12 306 GLY A CA 1
ATOM 2382 C C . GLY A 1 306 ? -11.106 -3.986 5.797 1.00 58.12 306 GLY A C 1
ATOM 2383 O O . GLY A 1 306 ? -10.564 -4.828 6.512 1.00 58.12 306 GLY A O 1
ATOM 2384 N N . SER A 1 307 ? -11.837 -2.997 6.315 1.00 60.34 307 SER A N 1
ATOM 2385 C CA . SER A 1 307 ? -12.158 -2.860 7.741 1.00 60.34 307 SER A CA 1
ATOM 2386 C C . SER A 1 307 ? -13.073 -3.996 8.244 1.00 60.34 307 SER A C 1
ATOM 2388 O O . SER A 1 307 ? -13.701 -4.713 7.461 1.00 60.34 307 SER A O 1
ATOM 2390 N N . LYS A 1 308 ? -13.211 -4.167 9.571 1.00 58.03 308 LYS A N 1
ATOM 2391 C CA . LYS A 1 308 ? -14.112 -5.192 10.152 1.00 58.03 308 LYS A CA 1
ATOM 2392 C C . LYS A 1 308 ? -15.579 -5.033 9.706 1.00 58.03 308 LYS A C 1
ATOM 2394 O O . LYS A 1 308 ? -16.276 -6.036 9.597 1.00 58.03 308 LYS A O 1
ATOM 2399 N N . SER A 1 309 ? -16.016 -3.812 9.384 1.00 56.97 309 SER A N 1
ATOM 2400 C CA . SER A 1 309 ? -17.350 -3.504 8.839 1.00 56.97 309 SER A CA 1
ATOM 2401 C C . SER A 1 309 ? -17.452 -3.634 7.311 1.00 56.97 309 SER A C 1
ATOM 2403 O O . SER A 1 309 ? -18.536 -3.507 6.750 1.00 56.97 309 SER A O 1
ATOM 2405 N N . SER A 1 310 ? -16.349 -3.900 6.604 1.00 67.00 310 SER A N 1
ATOM 2406 C CA . SER A 1 310 ? -16.374 -4.118 5.152 1.00 67.00 310 SER A CA 1
ATOM 2407 C C . SER A 1 310 ? -16.979 -5.488 4.825 1.00 67.00 310 SER A C 1
ATOM 2409 O O . SER A 1 310 ? -16.558 -6.504 5.382 1.00 67.00 310 SER A O 1
ATOM 2411 N N . TYR A 1 311 ? -17.940 -5.541 3.897 1.00 79.56 311 TYR A N 1
ATOM 2412 C CA . TYR A 1 311 ? -18.493 -6.803 3.387 1.00 79.56 311 TYR A CA 1
ATOM 2413 C C . TYR A 1 311 ? -17.578 -7.387 2.294 1.00 79.56 311 TYR A C 1
ATOM 2415 O O . TYR A 1 311 ? -17.366 -6.705 1.290 1.00 79.56 311 TYR A O 1
ATOM 2423 N N . PRO A 1 312 ? -17.080 -8.639 2.412 1.00 70.88 312 PRO A N 1
ATOM 2424 C CA . PRO A 1 312 ? -16.040 -9.178 1.522 1.00 70.88 312 PRO A CA 1
ATOM 2425 C C . PRO A 1 312 ? -16.378 -9.142 0.032 1.00 70.88 312 PRO A C 1
ATOM 2427 O O . PRO A 1 312 ? -15.512 -8.894 -0.794 1.00 70.88 312 PRO A O 1
ATOM 2430 N N . LYS A 1 313 ? -17.647 -9.370 -0.322 1.00 81.38 313 LYS A N 1
ATOM 2431 C CA . LYS A 1 313 ? -18.094 -9.414 -1.721 1.00 81.38 313 LYS A CA 1
ATOM 2432 C C . LYS A 1 313 ? -18.549 -8.057 -2.265 1.00 81.38 313 LYS A C 1
ATOM 2434 O O . LYS A 1 313 ? -18.889 -7.964 -3.439 1.00 81.38 313 LYS A O 1
ATOM 2439 N N . LYS A 1 314 ? -18.570 -6.997 -1.448 1.00 87.50 314 LYS A N 1
ATOM 2440 C CA . LYS A 1 314 ? -19.112 -5.690 -1.857 1.00 87.50 314 LYS A CA 1
ATOM 2441 C C . LYS A 1 314 ? -18.344 -5.099 -3.044 1.00 87.50 314 LYS A C 1
ATOM 2443 O O . LYS A 1 314 ? -18.966 -4.663 -4.008 1.00 87.50 314 LYS A O 1
ATOM 2448 N N . ALA A 1 315 ? -17.011 -5.142 -2.993 1.00 83.81 315 ALA A N 1
ATOM 2449 C CA . ALA A 1 315 ? -16.145 -4.686 -4.080 1.00 83.81 315 ALA A CA 1
ATOM 2450 C C . ALA A 1 315 ? -16.442 -5.429 -5.394 1.00 83.81 315 ALA A C 1
ATOM 2452 O O . ALA A 1 315 ? -16.609 -4.806 -6.440 1.00 83.81 315 ALA A O 1
ATOM 2453 N N . MET A 1 316 ? -16.617 -6.753 -5.315 1.00 80.00 316 MET A N 1
ATOM 2454 C CA . MET A 1 316 ? -16.996 -7.588 -6.455 1.00 80.00 316 MET A CA 1
ATOM 2455 C C . MET A 1 316 ? -18.339 -7.149 -7.056 1.00 80.00 316 MET A C 1
ATOM 2457 O O . MET A 1 316 ? -18.429 -6.960 -8.263 1.00 80.00 316 MET A O 1
ATOM 2461 N N . TYR A 1 317 ? -19.362 -6.900 -6.233 1.00 88.56 317 TYR A N 1
ATOM 2462 C CA . TYR A 1 317 ? -20.671 -6.452 -6.725 1.00 88.56 317 TYR A CA 1
ATOM 2463 C C . TYR A 1 317 ? -20.640 -5.064 -7.371 1.00 88.56 317 TYR A C 1
ATOM 2465 O O . TYR A 1 317 ? -21.319 -4.847 -8.371 1.00 88.56 317 TYR A O 1
ATOM 2473 N N . LEU A 1 318 ? -19.848 -4.132 -6.836 1.00 89.94 318 LEU A N 1
ATOM 2474 C CA . LEU A 1 318 ? -19.652 -2.802 -7.426 1.00 89.94 318 LEU A CA 1
ATOM 2475 C C . LEU A 1 318 ? -18.926 -2.883 -8.773 1.00 89.94 318 LEU A C 1
ATOM 2477 O O . LEU A 1 318 ? -19.327 -2.226 -9.736 1.00 89.94 318 LEU A O 1
ATOM 2481 N N . ARG A 1 319 ? -17.896 -3.730 -8.863 1.00 84.12 319 ARG A N 1
ATOM 2482 C CA . ARG A 1 319 ? -17.205 -4.027 -10.119 1.00 84.12 319 ARG A CA 1
ATOM 2483 C C . ARG A 1 319 ? -18.167 -4.624 -11.147 1.00 84.12 319 ARG A C 1
ATOM 2485 O O . ARG A 1 319 ? -18.250 -4.104 -12.253 1.00 84.12 319 ARG A O 1
ATOM 2492 N N . ASP A 1 320 ? -18.919 -5.658 -10.774 1.00 81.81 320 ASP A N 1
ATOM 2493 C CA . ASP A 1 320 ? -19.851 -6.359 -11.670 1.00 81.81 320 ASP A CA 1
ATOM 2494 C C . ASP A 1 320 ? -21.028 -5.466 -12.102 1.00 81.81 320 ASP A C 1
ATOM 2496 O O . ASP A 1 320 ? -21.561 -5.615 -13.200 1.00 81.81 320 ASP A O 1
ATOM 2500 N N . ALA A 1 321 ? -21.422 -4.499 -11.266 1.00 89.12 321 ALA A N 1
ATOM 2501 C CA . ALA A 1 321 ? -22.389 -3.462 -11.622 1.00 89.12 321 ALA A CA 1
ATOM 2502 C C . ALA A 1 321 ? -21.841 -2.445 -12.645 1.00 89.12 321 ALA A C 1
ATOM 2504 O O . ALA A 1 321 ? -22.621 -1.720 -13.269 1.00 89.12 321 ALA A O 1
ATOM 2505 N N . GLY A 1 322 ? -20.521 -2.407 -12.843 1.00 83.94 322 GLY A N 1
ATOM 2506 C CA . GLY A 1 322 ? -19.837 -1.579 -13.830 1.00 83.94 322 GLY A CA 1
ATOM 2507 C C . GLY A 1 322 ? -19.216 -0.295 -13.273 1.00 83.94 322 GLY A C 1
ATOM 2508 O O . GLY A 1 322 ? -19.080 0.679 -14.014 1.00 83.94 322 GLY A O 1
ATOM 2509 N N . LEU A 1 323 ? -18.888 -0.248 -11.973 1.00 86.69 323 LEU A N 1
ATOM 2510 C CA . LEU A 1 323 ? -18.296 0.944 -11.348 1.00 86.69 323 LEU A CA 1
ATOM 2511 C C . LEU A 1 323 ? -16.936 1.305 -11.965 1.00 86.69 323 LEU A C 1
ATOM 2513 O O . LEU A 1 323 ? -16.644 2.484 -12.144 1.00 86.69 323 LEU A O 1
ATOM 2517 N N . VAL A 1 324 ? -16.134 0.301 -12.336 1.00 77.12 324 VAL A N 1
ATOM 2518 C CA . VAL A 1 324 ? -14.815 0.493 -12.964 1.00 77.12 324 VAL A CA 1
ATOM 2519 C C . VAL A 1 324 ? -14.930 1.354 -14.220 1.00 77.12 324 VAL A C 1
ATOM 2521 O O . VAL A 1 324 ? -14.220 2.345 -14.348 1.00 77.12 324 VAL A O 1
ATOM 2524 N N . GLN A 1 325 ? -15.873 1.024 -15.104 1.00 81.31 325 GLN A N 1
ATOM 2525 C CA . GLN A 1 325 ? -16.060 1.722 -16.374 1.00 81.31 325 GLN A CA 1
ATOM 2526 C C . GLN A 1 325 ? -16.516 3.170 -16.162 1.00 81.31 325 GLN A C 1
ATOM 2528 O O . GLN A 1 325 ? -16.082 4.062 -16.885 1.00 81.31 325 GLN A O 1
ATOM 2533 N N . VAL A 1 326 ? -17.358 3.422 -15.152 1.00 86.31 326 VAL A N 1
ATOM 2534 C CA . VAL A 1 326 ? -17.780 4.787 -14.801 1.00 86.31 326 VAL A CA 1
ATOM 2535 C C . VAL A 1 326 ? -16.584 5.614 -14.344 1.00 86.31 326 VAL A C 1
ATOM 2537 O O . VAL A 1 326 ? -16.332 6.681 -14.899 1.00 86.31 326 VAL A O 1
ATOM 2540 N N . LEU A 1 327 ? -15.811 5.103 -13.382 1.00 82.75 327 LEU A N 1
ATOM 2541 C CA . LEU A 1 327 ? -14.653 5.814 -12.839 1.00 82.75 327 LEU A CA 1
ATOM 2542 C C . LEU A 1 327 ? -13.571 6.050 -13.903 1.00 82.75 327 LEU A C 1
ATOM 2544 O O . LEU A 1 327 ? -13.006 7.140 -13.955 1.00 82.75 327 LEU A O 1
ATOM 2548 N N . GLN A 1 328 ? -13.320 5.072 -14.779 1.00 74.75 328 GLN A N 1
ATOM 2549 C CA . GLN A 1 328 ? -12.395 5.212 -15.909 1.00 74.75 328 GLN A CA 1
ATOM 2550 C C . GLN A 1 328 ? -12.860 6.289 -16.893 1.00 74.75 328 GLN A C 1
ATOM 2552 O O . GLN A 1 328 ? -12.075 7.170 -17.236 1.00 74.75 328 GLN A O 1
ATOM 2557 N N . SER A 1 329 ? -14.146 6.297 -17.266 1.00 80.81 329 SER A N 1
ATOM 2558 C CA . SER A 1 329 ? -14.685 7.320 -18.173 1.00 80.81 329 SER A CA 1
ATOM 2559 C C . SER A 1 329 ? -14.506 8.741 -17.624 1.00 80.81 329 SER A C 1
ATOM 2561 O O . SER A 1 329 ? -14.191 9.667 -18.368 1.00 80.81 329 SER A O 1
ATOM 2563 N N . TRP A 1 330 ? -14.626 8.913 -16.306 1.00 84.12 330 TRP A N 1
ATOM 2564 C CA . TRP A 1 330 ? -14.388 10.193 -15.644 1.00 84.12 330 TRP A CA 1
ATOM 2565 C C . TRP A 1 330 ? -12.901 10.541 -15.537 1.00 84.12 330 TRP A C 1
ATOM 2567 O O . TRP A 1 330 ? -12.544 11.710 -15.624 1.00 84.12 330 TRP A O 1
ATOM 2577 N N . LEU A 1 331 ? -12.015 9.560 -15.373 1.00 72.38 331 LEU A N 1
ATOM 2578 C CA . LEU A 1 331 ? -10.563 9.771 -15.393 1.00 72.38 331 LEU A CA 1
ATOM 2579 C C . LEU A 1 331 ? -10.064 10.247 -16.764 1.00 72.38 331 LEU A C 1
ATOM 2581 O O . LEU A 1 331 ? -9.204 11.129 -16.833 1.00 72.38 331 LEU A O 1
ATOM 2585 N N . GLU A 1 332 ? -10.611 9.667 -17.831 1.00 74.44 332 GLU A N 1
ATOM 2586 C CA . GLU A 1 332 ? -10.215 9.912 -19.222 1.00 74.44 332 GLU A CA 1
ATOM 2587 C C . GLU A 1 332 ? -10.847 11.176 -19.818 1.00 74.44 332 GLU A C 1
ATOM 2589 O O . GLU A 1 332 ? -10.299 11.753 -20.760 1.00 74.44 332 GLU A O 1
ATOM 2594 N N . ALA A 1 333 ? -11.969 11.645 -19.261 1.00 76.50 333 ALA A N 1
ATOM 2595 C CA . ALA A 1 333 ? -12.640 12.849 -19.728 1.00 76.50 333 ALA A CA 1
ATOM 2596 C C . ALA A 1 333 ? -11.713 14.088 -19.628 1.00 76.50 333 ALA A C 1
ATOM 2598 O O . ALA A 1 333 ? -11.251 14.443 -18.535 1.00 76.50 333 ALA A O 1
ATOM 2599 N N . PRO A 1 334 ? -11.455 14.802 -20.745 1.00 75.06 334 PRO A N 1
ATOM 2600 C CA . PRO A 1 334 ? -10.574 15.974 -20.754 1.00 75.06 334 PRO A CA 1
ATOM 2601 C C . PRO A 1 334 ? -11.045 17.104 -19.831 1.00 75.06 334 PRO A C 1
ATOM 2603 O O . PRO A 1 334 ? -10.221 17.851 -19.307 1.00 75.06 334 PRO A O 1
ATOM 2606 N N . SER A 1 335 ? -12.360 17.204 -19.619 1.00 77.00 335 SER A N 1
ATOM 2607 C CA . SER A 1 335 ? -13.028 18.189 -18.764 1.00 77.00 335 SER A CA 1
ATOM 2608 C C . SER A 1 335 ? -12.930 17.892 -17.264 1.00 77.00 335 SER A C 1
ATOM 2610 O O . SER A 1 335 ? -13.317 18.738 -16.461 1.00 77.00 335 SER A O 1
ATOM 2612 N N . SER A 1 336 ? -12.413 16.728 -16.858 1.00 78.62 336 SER A N 1
ATOM 2613 C CA . SER A 1 336 ? -12.377 16.344 -15.446 1.00 78.62 336 SER A CA 1
ATOM 2614 C C . SER A 1 336 ? -11.367 17.151 -14.636 1.00 78.62 336 SER A C 1
ATOM 2616 O O . SER A 1 336 ? -10.163 17.172 -14.934 1.00 78.62 336 SER A O 1
ATOM 2618 N N . GLY A 1 337 ? -11.871 17.759 -13.563 1.00 74.56 337 GLY A N 1
ATOM 2619 C CA . GLY A 1 337 ? -11.089 18.510 -12.592 1.00 74.56 337 GLY A CA 1
ATOM 2620 C C . GLY A 1 337 ? -10.166 17.641 -11.721 1.00 74.56 337 GLY A C 1
ATOM 2621 O O . GLY A 1 337 ? -10.219 16.402 -11.743 1.00 74.56 337 GLY A O 1
ATOM 2622 N N . PRO A 1 338 ? -9.246 18.269 -10.971 1.00 67.00 338 PRO A N 1
ATOM 2623 C CA . PRO A 1 338 ? -8.235 17.577 -10.175 1.00 67.00 338 PRO A CA 1
ATOM 2624 C C . PRO A 1 338 ? -8.800 16.717 -9.036 1.00 67.00 338 PRO A C 1
ATOM 2626 O O . PRO A 1 338 ? -8.147 15.748 -8.638 1.00 67.00 338 PRO A O 1
ATOM 2629 N N . HIS A 1 339 ? -9.967 17.034 -8.471 1.00 69.50 339 HIS A N 1
ATOM 2630 C CA . HIS A 1 339 ? -10.597 16.198 -7.445 1.00 69.50 339 HIS A CA 1
ATOM 2631 C C . HIS A 1 339 ? -11.273 14.981 -8.065 1.00 69.50 339 HIS A C 1
ATOM 2633 O O . HIS A 1 339 ? -11.081 13.886 -7.544 1.00 69.50 339 HIS A O 1
ATOM 2639 N N . VAL A 1 340 ? -11.933 15.141 -9.216 1.00 73.88 340 VAL A N 1
ATOM 2640 C CA . VAL A 1 340 ? -12.501 14.016 -9.981 1.00 73.88 340 VAL A CA 1
ATOM 2641 C C . VAL A 1 340 ? -11.428 12.985 -10.320 1.00 73.88 340 VAL A C 1
ATOM 2643 O O . VAL A 1 340 ? -11.576 11.806 -10.005 1.00 73.88 340 VAL A O 1
ATOM 2646 N N . LYS A 1 341 ? -10.297 13.429 -10.882 1.00 69.81 341 LYS A N 1
ATOM 2647 C CA . LYS A 1 341 ? -9.188 12.532 -11.252 1.00 69.81 341 LYS A CA 1
ATOM 2648 C C . LYS A 1 341 ? -8.586 11.817 -10.043 1.00 69.81 341 LYS A C 1
ATOM 2650 O O . LYS A 1 341 ? -8.333 10.618 -10.106 1.00 69.81 341 LYS A O 1
ATOM 2655 N N . ARG A 1 342 ? -8.371 12.532 -8.932 1.00 67.19 342 ARG A N 1
ATOM 2656 C CA . ARG A 1 342 ? -7.821 11.944 -7.697 1.00 67.19 342 ARG A CA 1
ATOM 2657 C C . ARG A 1 342 ? -8.790 10.966 -7.039 1.00 67.19 342 ARG A C 1
ATOM 2659 O O . ARG A 1 342 ? -8.374 9.873 -6.672 1.00 67.19 342 ARG A O 1
ATOM 2666 N N . GLY A 1 343 ? -10.055 11.351 -6.896 1.00 68.69 343 GLY A N 1
ATOM 2667 C CA . GLY A 1 343 ? -11.081 10.538 -6.250 1.00 68.69 343 GLY A CA 1
ATOM 2668 C C . GLY A 1 343 ? -11.393 9.270 -7.039 1.00 68.69 343 GLY A C 1
ATOM 2669 O O . GLY A 1 343 ? -11.383 8.180 -6.471 1.00 68.69 343 GLY A O 1
ATOM 2670 N N . ALA A 1 344 ? -11.562 9.386 -8.361 1.00 74.25 344 ALA A N 1
ATOM 2671 C CA . ALA A 1 344 ? -11.774 8.229 -9.225 1.00 74.25 344 ALA A CA 1
ATOM 2672 C C . ALA A 1 344 ? -10.576 7.268 -9.204 1.00 74.25 344 ALA A C 1
ATOM 2674 O O . ALA A 1 344 ? -10.777 6.059 -9.107 1.00 74.25 344 ALA A O 1
ATOM 2675 N N . ALA A 1 345 ? -9.340 7.785 -9.221 1.00 62.00 345 ALA A N 1
ATOM 2676 C CA . ALA A 1 345 ? -8.139 6.955 -9.114 1.00 62.00 345 ALA A CA 1
ATOM 2677 C C . ALA A 1 345 ? -8.038 6.232 -7.760 1.00 62.00 345 ALA A C 1
ATOM 2679 O O . ALA A 1 345 ? -7.712 5.047 -7.732 1.00 62.00 345 ALA A O 1
ATOM 2680 N N . ALA A 1 346 ? -8.337 6.918 -6.651 1.00 63.22 346 ALA A N 1
ATOM 2681 C CA . ALA A 1 346 ? -8.290 6.334 -5.310 1.00 63.22 346 ALA A CA 1
ATOM 2682 C C . ALA A 1 346 ? -9.309 5.197 -5.150 1.00 63.22 346 ALA A C 1
ATOM 2684 O O . ALA A 1 346 ? -8.938 4.080 -4.795 1.00 63.22 346 ALA A O 1
ATOM 2685 N N . ILE A 1 347 ? -10.571 5.441 -5.518 1.00 74.25 347 ILE A N 1
ATOM 2686 C CA . ILE A 1 347 ? -11.623 4.421 -5.431 1.00 74.25 347 ILE A CA 1
ATOM 2687 C C . ILE A 1 347 ? -11.328 3.255 -6.378 1.00 74.25 347 ILE A C 1
ATOM 2689 O O . ILE A 1 347 ? -11.563 2.106 -6.017 1.00 74.25 347 ILE A O 1
ATOM 2693 N N . LEU A 1 348 ? -10.787 3.512 -7.574 1.00 68.50 348 LEU A N 1
ATOM 2694 C CA . LEU A 1 348 ? -10.382 2.446 -8.492 1.00 68.50 348 LEU A CA 1
ATOM 2695 C C . LEU A 1 348 ? -9.264 1.578 -7.892 1.00 68.50 348 LEU A C 1
ATOM 2697 O O . LEU A 1 348 ? -9.309 0.351 -8.020 1.00 68.50 348 LEU A O 1
ATOM 2701 N N . ALA A 1 349 ? -8.295 2.189 -7.206 1.00 60.16 349 ALA A N 1
ATOM 2702 C CA . ALA A 1 349 ? -7.230 1.472 -6.511 1.00 60.16 349 ALA A CA 1
ATOM 2703 C C . ALA A 1 349 ? -7.784 0.603 -5.370 1.00 60.16 349 ALA A C 1
ATOM 2705 O O . ALA A 1 349 ? -7.471 -0.588 -5.307 1.00 60.16 349 ALA A O 1
ATOM 2706 N N . ASP A 1 350 ? -8.662 1.150 -4.528 1.00 69.44 350 ASP A N 1
ATOM 2707 C CA . ASP A 1 350 ? -9.270 0.407 -3.419 1.00 69.44 350 ASP A CA 1
ATOM 2708 C C . ASP A 1 350 ? -10.221 -0.693 -3.898 1.00 69.44 350 ASP A C 1
ATOM 2710 O O . ASP A 1 350 ? -10.201 -1.804 -3.368 1.00 69.44 350 ASP A O 1
ATOM 2714 N N . LEU A 1 351 ? -11.002 -0.434 -4.951 1.00 71.69 351 LEU A N 1
ATOM 2715 C CA . LEU A 1 351 ? -11.862 -1.429 -5.591 1.00 71.69 351 LEU A CA 1
ATOM 2716 C C . LEU A 1 351 ? -11.037 -2.580 -6.157 1.00 71.69 351 LEU A C 1
ATOM 2718 O O . LEU A 1 351 ? -11.402 -3.743 -5.980 1.00 71.69 351 LEU A O 1
ATOM 2722 N N . THR A 1 352 ? -9.910 -2.263 -6.797 1.00 63.38 352 THR A N 1
ATOM 2723 C CA . THR A 1 352 ? -8.996 -3.276 -7.325 1.00 63.38 352 THR A CA 1
ATOM 2724 C C . THR A 1 352 ? -8.398 -4.083 -6.186 1.00 63.38 352 THR A C 1
ATOM 2726 O O . THR A 1 352 ? -8.525 -5.303 -6.190 1.00 63.38 352 THR A O 1
ATOM 2729 N N . LYS A 1 353 ? -7.842 -3.420 -5.165 1.00 63.62 353 LYS A N 1
ATOM 2730 C CA . LYS A 1 353 ? -7.264 -4.063 -3.980 1.00 63.62 353 LYS A CA 1
ATOM 2731 C C . LYS A 1 353 ? -8.256 -4.985 -3.275 1.00 63.62 353 LYS A C 1
ATOM 2733 O O . LYS A 1 353 ? -7.895 -6.098 -2.913 1.00 63.62 353 LYS A O 1
ATOM 2738 N N . ALA A 1 354 ? -9.500 -4.547 -3.109 1.00 66.19 354 ALA A N 1
ATOM 2739 C CA . ALA A 1 354 ? -10.554 -5.326 -2.469 1.00 66.19 354 ALA A CA 1
ATOM 2740 C C . ALA A 1 354 ? -11.066 -6.493 -3.335 1.00 66.19 354 ALA A C 1
ATOM 2742 O O . ALA A 1 354 ? -11.650 -7.434 -2.801 1.00 66.19 354 ALA A O 1
ATOM 2743 N N . CYS A 1 355 ? -10.855 -6.448 -4.656 1.00 64.00 355 CYS A N 1
ATOM 2744 C CA . CYS A 1 355 ? -11.139 -7.560 -5.566 1.00 64.00 355 CYS A CA 1
ATOM 2745 C C . CYS A 1 355 ? -9.982 -8.566 -5.676 1.00 64.00 355 CYS A C 1
ATOM 2747 O O . CYS A 1 355 ? -10.178 -9.633 -6.263 1.00 64.00 355 CYS A O 1
ATOM 2749 N N . LEU A 1 356 ? -8.796 -8.254 -5.140 1.00 56.47 356 LEU A N 1
ATOM 2750 C CA . LEU A 1 356 ? -7.695 -9.211 -5.064 1.00 56.47 356 LEU A CA 1
ATOM 2751 C C . LEU A 1 356 ? -8.034 -10.280 -4.011 1.00 56.47 356 LEU A C 1
ATOM 2753 O O . LEU A 1 356 ? -8.574 -9.951 -2.950 1.00 56.47 356 LEU A O 1
ATOM 2757 N N . PRO A 1 357 ? -7.734 -11.565 -4.267 1.00 50.25 357 PRO A N 1
ATOM 2758 C CA . PRO A 1 357 ? -7.883 -12.594 -3.248 1.00 50.25 357 PRO A CA 1
ATOM 2759 C C . PRO A 1 357 ? -7.021 -12.233 -2.032 1.00 50.25 357 PRO A C 1
ATOM 2761 O O . PRO A 1 357 ? -5.887 -11.780 -2.182 1.00 50.25 357 PRO A O 1
ATOM 2764 N N . ALA A 1 358 ? -7.554 -12.427 -0.822 1.00 46.19 358 ALA A N 1
ATOM 2765 C CA . ALA A 1 358 ? -6.783 -12.273 0.407 1.00 46.19 358 ALA A CA 1
ATOM 2766 C C . ALA A 1 358 ? -5.685 -13.347 0.433 1.00 46.19 358 ALA A C 1
ATOM 2768 O O . ALA A 1 358 ? -5.928 -14.481 0.837 1.00 46.19 358 ALA A O 1
ATOM 2769 N N . THR A 1 359 ? -4.498 -13.020 -0.067 1.00 42.06 359 THR A N 1
ATOM 2770 C CA . THR A 1 359 ? -3.356 -13.932 -0.055 1.00 42.06 359 THR A CA 1
ATOM 2771 C C . THR A 1 359 ? -2.582 -13.755 1.240 1.00 42.06 359 THR A C 1
ATOM 2773 O O . THR A 1 359 ? -2.181 -12.643 1.594 1.00 42.06 359 THR A O 1
ATOM 2776 N N . GLU A 1 360 ? -2.322 -14.865 1.924 1.00 41.28 360 GLU A N 1
ATOM 2777 C CA . GLU A 1 360 ? -1.271 -14.942 2.936 1.00 41.28 360 GLU A CA 1
ATOM 2778 C C . GLU A 1 360 ? 0.065 -14.455 2.332 1.00 41.28 360 GLU A C 1
ATOM 2780 O O . GLU A 1 360 ? 0.294 -14.684 1.141 1.00 41.28 360 GLU A O 1
ATOM 2785 N N . PRO A 1 361 ? 0.986 -13.849 3.108 1.00 38.06 361 PRO A N 1
ATOM 2786 C CA . PRO A 1 361 ? 2.240 -13.258 2.610 1.00 38.06 361 PRO A CA 1
ATOM 2787 C C . PRO A 1 361 ? 3.171 -14.176 1.790 1.00 38.06 361 PRO A C 1
ATOM 2789 O O . PRO A 1 361 ? 4.189 -13.701 1.297 1.00 38.06 361 PRO A O 1
ATOM 2792 N N . ASN A 1 362 ? 2.844 -15.468 1.658 1.00 38.00 362 ASN A N 1
ATOM 2793 C CA . ASN A 1 362 ? 3.623 -16.501 0.975 1.00 38.00 362 ASN A CA 1
ATOM 2794 C C . ASN A 1 362 ? 2.820 -17.307 -0.074 1.00 38.00 362 ASN A C 1
ATOM 2796 O O . ASN A 1 362 ? 3.323 -18.322 -0.557 1.00 38.00 362 ASN A O 1
ATOM 2800 N N . GLN A 1 363 ? 1.584 -16.921 -0.412 1.00 42.69 363 GLN A N 1
ATOM 2801 C CA . GLN A 1 363 ? 0.829 -17.560 -1.498 1.00 42.69 363 GLN A CA 1
ATOM 2802 C C . GLN A 1 363 ? 0.886 -16.707 -2.766 1.00 42.69 363 GLN A C 1
ATOM 2804 O O . GLN A 1 363 ? 0.530 -15.533 -2.747 1.00 42.69 363 GLN A O 1
ATOM 2809 N N . GLN A 1 364 ? 1.321 -17.325 -3.867 1.00 49.38 364 GLN A N 1
ATOM 2810 C CA . GLN A 1 364 ? 1.292 -16.740 -5.206 1.00 49.38 364 GLN A CA 1
ATOM 2811 C C . GLN A 1 364 ? -0.137 -16.292 -5.539 1.00 49.38 364 GLN A C 1
ATOM 2813 O O . GLN A 1 364 ? -1.078 -17.081 -5.423 1.00 49.38 364 GLN A O 1
ATOM 2818 N N . ALA A 1 365 ? -0.315 -15.032 -5.941 1.00 54.59 365 ALA A N 1
ATOM 2819 C CA . ALA A 1 365 ? -1.625 -14.537 -6.339 1.00 54.59 365 ALA A CA 1
ATOM 2820 C C . ALA A 1 365 ? -2.046 -15.189 -7.668 1.00 54.59 365 ALA A C 1
ATOM 2822 O O . ALA A 1 365 ? -1.370 -15.033 -8.684 1.00 54.59 365 ALA A O 1
ATOM 2823 N N . ALA A 1 366 ? -3.162 -15.923 -7.669 1.00 54.06 366 ALA A N 1
ATOM 2824 C CA . ALA A 1 366 ? -3.774 -16.448 -8.888 1.00 54.06 366 ALA A CA 1
ATOM 2825 C C . ALA A 1 366 ? -4.655 -15.358 -9.519 1.00 54.06 366 ALA A C 1
ATOM 2827 O O . ALA A 1 366 ? -5.801 -15.159 -9.120 1.00 54.06 366 ALA A O 1
ATOM 2828 N N . LEU A 1 367 ? -4.092 -14.629 -10.480 1.00 59.28 367 LEU A N 1
ATOM 2829 C CA . LEU A 1 367 ? -4.690 -13.482 -11.171 1.00 59.28 367 LEU A CA 1
ATOM 2830 C C . LEU A 1 367 ? -4.875 -13.754 -12.676 1.00 59.28 367 LEU A C 1
ATOM 2832 O O . LEU A 1 367 ? -4.922 -12.830 -13.492 1.00 59.28 367 LEU A O 1
ATOM 2836 N N . ARG A 1 368 ? -4.991 -15.031 -13.051 1.00 55.56 368 ARG A N 1
ATOM 2837 C CA . ARG A 1 368 ? -5.210 -15.458 -14.433 1.00 55.56 368 ARG A CA 1
ATOM 2838 C C . ARG A 1 368 ? -6.457 -14.781 -15.011 1.00 55.56 368 ARG A C 1
ATOM 2840 O O . ARG A 1 368 ? -7.524 -14.825 -14.400 1.00 55.56 368 ARG A O 1
ATOM 2847 N N . GLY A 1 369 ? -6.322 -14.156 -16.179 1.00 50.62 369 GLY A N 1
ATOM 2848 C CA . GLY A 1 369 ? -7.421 -13.447 -16.845 1.00 50.62 369 GLY A CA 1
ATOM 2849 C C . GLY A 1 369 ? -7.867 -12.140 -16.173 1.00 50.62 369 GLY A C 1
ATOM 2850 O O . GLY A 1 369 ? -8.888 -11.578 -16.568 1.00 50.62 369 GLY A O 1
ATOM 2851 N N . ALA A 1 370 ? -7.149 -11.640 -15.159 1.00 57.53 370 ALA A N 1
ATOM 2852 C CA . ALA A 1 370 ? -7.515 -10.397 -14.481 1.00 57.53 370 ALA A CA 1
ATOM 2853 C C . ALA A 1 370 ? -7.411 -9.176 -15.413 1.00 57.53 370 ALA A C 1
ATOM 2855 O O . ALA A 1 370 ? -6.506 -9.089 -16.242 1.00 57.53 370 ALA A O 1
ATOM 2856 N N . ALA A 1 371 ? -8.313 -8.205 -15.241 1.00 59.31 371 ALA A N 1
ATOM 2857 C CA . ALA A 1 371 ? -8.215 -6.891 -15.873 1.00 59.31 371 ALA A CA 1
ATOM 2858 C C . ALA A 1 371 ? -7.481 -5.929 -14.927 1.00 59.31 371 ALA A C 1
ATOM 2860 O O . ALA A 1 371 ? -8.018 -5.556 -13.884 1.00 59.31 371 ALA A O 1
ATOM 2861 N N . LEU A 1 372 ? -6.251 -5.555 -15.283 1.00 59.28 372 LEU A N 1
ATOM 2862 C CA . LEU A 1 372 ? -5.355 -4.698 -14.493 1.00 59.28 372 LEU A CA 1
ATOM 2863 C C . LEU A 1 372 ? -5.050 -3.357 -15.189 1.00 59.28 372 LEU A C 1
ATOM 2865 O O . LEU A 1 372 ? -4.153 -2.619 -14.780 1.00 59.28 372 LEU A O 1
ATOM 2869 N N . SER A 1 373 ? -5.790 -3.024 -16.249 1.00 51.44 373 SER A N 1
ATOM 2870 C CA . SER A 1 373 ? -5.690 -1.749 -16.968 1.00 51.44 373 SER A CA 1
ATOM 2871 C C . SER A 1 373 ? -5.908 -0.550 -16.032 1.00 51.44 373 SER A C 1
ATOM 2873 O O . SER A 1 373 ? -6.905 -0.502 -15.309 1.00 51.44 373 SER A O 1
ATOM 2875 N N . GLY A 1 374 ? -5.009 0.438 -16.072 1.00 42.47 374 GLY A N 1
ATOM 2876 C CA . GLY A 1 374 ? -5.109 1.666 -15.266 1.00 42.47 374 GLY A CA 1
ATOM 2877 C C . GLY A 1 374 ? -4.670 1.532 -13.801 1.00 42.47 374 GLY A C 1
ATOM 2878 O O . GLY A 1 374 ? -4.835 2.468 -13.022 1.00 42.47 374 GLY A O 1
ATOM 2879 N N . LEU A 1 375 ? -4.097 0.390 -13.419 1.00 47.47 375 LEU A N 1
ATOM 2880 C CA . LEU A 1 375 ? -3.596 0.152 -12.071 1.00 47.47 375 LEU A CA 1
ATOM 2881 C C . LEU A 1 375 ? -2.315 0.955 -11.803 1.00 47.47 375 LEU A C 1
ATOM 2883 O O . LEU A 1 375 ? -1.366 0.852 -12.572 1.00 47.47 375 LEU A O 1
ATOM 2887 N N . LEU A 1 376 ? -2.282 1.702 -10.695 1.00 47.25 376 LEU A N 1
ATOM 2888 C CA . LEU A 1 376 ? -1.072 2.253 -10.078 1.00 47.25 376 LEU A CA 1
ATOM 2889 C C . LEU A 1 376 ? -0.764 1.405 -8.844 1.00 47.25 376 LEU A C 1
ATOM 2891 O O . LEU A 1 376 ? -1.430 1.525 -7.819 1.00 47.25 376 LEU A O 1
ATOM 2895 N N . LEU A 1 377 ? 0.225 0.524 -8.957 1.00 51.47 377 LEU A N 1
ATOM 2896 C CA . LEU A 1 377 ? 0.749 -0.201 -7.803 1.00 51.47 377 LEU A CA 1
ATOM 2897 C C . LEU A 1 377 ? 1.753 0.704 -7.092 1.00 51.47 377 LEU A C 1
ATOM 2899 O O . LEU A 1 377 ? 2.689 1.195 -7.718 1.00 51.47 377 LEU A O 1
ATOM 2903 N N . ASP A 1 378 ? 1.521 0.985 -5.814 1.00 46.66 378 ASP A N 1
ATOM 2904 C CA . ASP A 1 378 ? 2.470 1.687 -4.960 1.00 46.66 378 ASP A CA 1
ATOM 2905 C C . ASP A 1 378 ? 3.192 0.712 -4.013 1.00 46.66 378 ASP A C 1
ATOM 2907 O O . ASP A 1 378 ? 2.952 -0.502 -3.993 1.00 46.66 378 ASP A O 1
ATOM 2911 N N . LYS A 1 379 ? 4.157 1.249 -3.258 1.00 40.94 379 LYS A N 1
ATOM 2912 C CA . LYS A 1 379 ? 5.054 0.465 -2.401 1.00 40.94 379 LYS A CA 1
ATOM 2913 C C . LYS A 1 379 ? 4.256 -0.349 -1.380 1.00 40.94 379 LYS A C 1
ATOM 2915 O O . LYS A 1 379 ? 3.684 0.206 -0.447 1.00 40.94 379 LYS A O 1
ATOM 2920 N N . GLY A 1 380 ? 4.319 -1.672 -1.505 1.00 41.97 380 GLY A N 1
ATOM 2921 C CA . GLY A 1 380 ? 3.646 -2.618 -0.608 1.00 41.97 380 GLY A CA 1
ATOM 2922 C C . GLY A 1 380 ? 2.954 -3.765 -1.340 1.00 41.97 380 GLY A C 1
ATOM 2923 O O . GLY A 1 380 ? 2.833 -4.848 -0.770 1.00 41.97 380 GLY A O 1
ATOM 2924 N N . VAL A 1 381 ? 2.587 -3.568 -2.613 1.00 47.94 381 VAL A N 1
ATOM 2925 C CA . VAL A 1 381 ? 2.026 -4.624 -3.482 1.00 47.94 381 VAL A CA 1
ATOM 2926 C C . VAL A 1 381 ? 3.125 -5.462 -4.156 1.00 47.94 381 VAL A C 1
ATOM 2928 O O . VAL A 1 381 ? 2.867 -6.542 -4.671 1.00 47.94 381 VAL A O 1
ATOM 2931 N N . ASP A 1 382 ? 4.382 -5.028 -4.075 1.00 50.72 382 ASP A N 1
ATOM 2932 C CA . ASP A 1 382 ? 5.553 -5.681 -4.683 1.00 50.72 382 ASP A CA 1
ATOM 2933 C C . ASP A 1 382 ? 5.704 -7.167 -4.308 1.00 50.72 382 ASP A C 1
ATOM 2935 O O . ASP A 1 382 ? 6.161 -7.972 -5.113 1.00 50.72 382 ASP A O 1
ATOM 2939 N N . ARG A 1 383 ? 5.308 -7.552 -3.085 1.00 53.03 383 ARG A N 1
ATOM 2940 C CA . ARG A 1 383 ? 5.333 -8.959 -2.640 1.00 53.03 383 ARG A CA 1
ATOM 2941 C C . ARG A 1 383 ? 4.181 -9.798 -3.191 1.00 53.03 383 ARG A C 1
ATOM 2943 O O . ARG A 1 383 ? 4.280 -11.015 -3.163 1.00 53.03 383 ARG A O 1
ATOM 2950 N N . LEU A 1 384 ? 3.106 -9.162 -3.651 1.00 56.69 384 LEU A N 1
ATOM 2951 C CA . LEU A 1 384 ? 1.910 -9.836 -4.149 1.00 56.69 384 LEU A CA 1
ATOM 2952 C C . LEU A 1 384 ? 2.114 -10.388 -5.561 1.00 56.69 384 LEU A C 1
ATOM 2954 O O . LEU A 1 384 ? 1.596 -11.453 -5.884 1.00 56.69 384 LEU A O 1
ATOM 2958 N N . LEU A 1 385 ? 2.834 -9.641 -6.404 1.00 69.12 385 LEU A N 1
ATOM 2959 C CA . LEU A 1 385 ? 3.029 -10.005 -7.805 1.00 69.12 385 LEU A CA 1
ATOM 2960 C C . LEU A 1 385 ? 4.231 -10.918 -8.033 1.00 69.12 385 LEU A C 1
ATOM 2962 O O . LEU A 1 385 ? 4.240 -11.645 -9.025 1.00 69.12 385 LEU A O 1
ATOM 2966 N N . ALA A 1 386 ? 5.199 -10.943 -7.116 1.00 74.94 386 ALA A N 1
ATOM 2967 C CA . ALA A 1 386 ? 6.298 -11.897 -7.164 1.00 74.94 386 ALA A CA 1
ATOM 2968 C C . ALA A 1 386 ? 5.746 -13.336 -7.137 1.00 74.94 386 ALA A C 1
ATOM 2970 O O . ALA A 1 386 ? 5.066 -13.744 -6.196 1.00 74.94 386 ALA A O 1
ATOM 2971 N N . GLY A 1 387 ? 6.015 -14.097 -8.195 1.00 71.75 387 GLY A N 1
ATOM 2972 C CA . GLY A 1 387 ? 5.521 -15.457 -8.387 1.00 71.75 387 GLY A CA 1
ATOM 2973 C C . GLY A 1 387 ? 4.036 -15.554 -8.742 1.00 71.75 387 GLY A C 1
ATOM 2974 O O . GLY A 1 387 ? 3.509 -16.661 -8.767 1.00 71.75 387 GLY A O 1
ATOM 2975 N N . ALA A 1 388 ? 3.340 -14.438 -8.977 1.00 78.56 388 ALA A N 1
ATOM 2976 C CA . ALA A 1 388 ? 1.921 -14.457 -9.316 1.00 78.56 388 ALA A CA 1
ATOM 2977 C C . ALA A 1 388 ? 1.659 -15.107 -10.683 1.00 78.56 388 ALA A C 1
ATOM 2979 O O . ALA A 1 388 ? 2.452 -14.980 -11.619 1.00 78.56 388 ALA A O 1
ATOM 2980 N N . ASP A 1 389 ? 0.504 -15.759 -10.798 1.00 78.56 389 ASP A N 1
ATOM 2981 C CA . ASP A 1 389 ? -0.025 -16.284 -12.054 1.00 78.56 389 ASP A CA 1
ATOM 2982 C C . ASP A 1 389 ? -0.908 -15.215 -12.704 1.00 78.56 389 ASP A C 1
ATOM 2984 O O . ASP A 1 389 ? -2.056 -15.022 -12.309 1.00 78.56 389 ASP A O 1
ATOM 2988 N N . LEU A 1 390 ? -0.355 -14.504 -13.682 1.00 83.62 390 LEU A N 1
ATOM 2989 C CA . LEU A 1 390 ? -0.997 -13.465 -14.491 1.00 83.62 390 LEU A CA 1
ATOM 2990 C C . LEU A 1 390 ? -1.245 -13.925 -15.931 1.00 83.62 390 LEU A C 1
ATOM 2992 O O . LEU A 1 390 ? -1.389 -13.093 -16.837 1.00 83.62 390 LEU A O 1
ATOM 2996 N N . ARG A 1 391 ? -1.307 -15.239 -16.164 1.00 83.44 391 ARG A N 1
ATOM 2997 C CA . ARG A 1 391 ? -1.536 -15.779 -17.504 1.00 83.44 391 ARG A CA 1
ATOM 2998 C C . ARG A 1 391 ? -2.832 -15.233 -18.091 1.00 83.44 391 ARG A C 1
ATOM 3000 O O . ARG A 1 391 ? -3.822 -15.073 -17.378 1.00 83.44 391 ARG A O 1
ATOM 3007 N N . GLU A 1 392 ? -2.820 -14.931 -19.385 1.00 79.44 392 GLU A N 1
ATOM 3008 C CA . GLU A 1 392 ? -3.997 -14.453 -20.133 1.00 79.44 392 GLU A CA 1
ATOM 3009 C C . GLU A 1 392 ? -4.645 -13.175 -19.548 1.00 79.44 392 GLU A C 1
ATOM 3011 O O . GLU A 1 392 ? -5.781 -12.844 -19.881 1.00 79.44 392 GLU A O 1
ATOM 3016 N N . SER A 1 393 ? -3.958 -12.453 -18.652 1.00 82.81 393 SER A N 1
ATOM 3017 C CA . SER A 1 393 ? -4.472 -11.213 -18.060 1.00 82.81 393 SER A CA 1
ATOM 3018 C C . SER A 1 393 ? -4.503 -10.071 -19.075 1.00 82.81 393 SER A C 1
ATOM 3020 O O . SER A 1 393 ? -3.697 -10.022 -20.003 1.00 82.81 393 SER A O 1
ATOM 3022 N N . ASN A 1 394 ? -5.418 -9.121 -18.879 1.00 77.88 394 ASN A N 1
ATOM 3023 C CA . ASN A 1 394 ? -5.464 -7.886 -19.653 1.00 77.88 394 ASN A CA 1
ATOM 3024 C C . ASN A 1 394 ? -4.895 -6.730 -18.822 1.00 77.88 394 ASN A C 1
ATOM 3026 O O . ASN A 1 394 ? -5.558 -6.181 -17.941 1.00 77.88 394 ASN A O 1
ATOM 3030 N N . SER A 1 395 ? -3.660 -6.359 -19.131 1.00 79.50 395 SER A N 1
ATOM 3031 C CA . SER A 1 395 ? -2.909 -5.247 -18.543 1.00 79.50 395 SER A CA 1
ATOM 3032 C C . SER A 1 395 ? -2.553 -4.191 -19.601 1.00 79.50 395 SER A C 1
ATOM 3034 O O . SER A 1 395 ? -1.570 -3.462 -19.449 1.00 79.50 395 SER A O 1
ATOM 3036 N N . SER A 1 396 ? -3.331 -4.102 -20.685 1.00 76.38 396 SER A N 1
ATOM 3037 C CA . SER A 1 396 ? -3.096 -3.120 -21.747 1.00 76.38 396 SER A CA 1
ATOM 3038 C C . SER A 1 396 ? -3.170 -1.689 -21.196 1.00 76.38 396 SER A C 1
ATOM 3040 O O . SER A 1 396 ? -4.027 -1.347 -20.378 1.00 76.38 396 SER A O 1
ATOM 3042 N N . GLY A 1 397 ? -2.187 -0.866 -21.569 1.00 68.38 397 GLY A N 1
ATOM 3043 C CA . GLY A 1 397 ? -2.025 0.513 -21.094 1.00 68.38 397 GLY A CA 1
ATOM 3044 C C . GLY A 1 397 ? -1.760 0.682 -19.588 1.00 68.38 397 GLY A C 1
ATOM 3045 O O . GLY A 1 397 ? -1.702 1.813 -19.106 1.00 68.38 397 GLY A O 1
ATOM 3046 N N . ALA A 1 398 ? -1.604 -0.400 -18.814 1.00 75.69 398 ALA A N 1
ATOM 3047 C CA . ALA A 1 398 ? -1.402 -0.313 -17.366 1.00 75.69 398 ALA A CA 1
ATOM 3048 C C . ALA A 1 398 ? -0.046 0.318 -17.004 1.00 75.69 398 ALA A C 1
ATOM 3050 O O . ALA A 1 398 ? 0.935 0.115 -17.715 1.00 75.69 398 ALA A O 1
ATOM 3051 N N . THR A 1 399 ? 0.034 1.041 -15.878 1.00 72.00 399 THR A N 1
ATOM 3052 C CA . THR A 1 399 ? 1.299 1.578 -15.335 1.00 72.00 399 THR A CA 1
ATOM 3053 C C . THR A 1 399 ? 1.655 0.892 -14.017 1.00 72.00 399 THR A C 1
ATOM 3055 O O . THR A 1 399 ? 1.313 1.352 -12.932 1.00 72.00 399 THR A O 1
ATOM 3058 N N . LEU A 1 400 ? 2.385 -0.216 -14.104 1.00 73.50 400 LEU A N 1
ATOM 3059 C CA . LEU A 1 400 ? 2.765 -1.024 -12.952 1.00 73.50 400 LEU A CA 1
ATOM 3060 C C . LEU A 1 400 ? 4.137 -0.581 -12.431 1.00 73.50 400 LEU A C 1
ATOM 3062 O O . LEU A 1 400 ? 5.161 -0.813 -13.072 1.00 73.50 400 LEU A O 1
ATOM 3066 N N . VAL A 1 401 ? 4.169 0.053 -11.258 1.00 72.19 401 VAL A N 1
ATOM 3067 C CA . VAL A 1 401 ? 5.414 0.479 -10.605 1.00 72.19 401 VAL A CA 1
ATOM 3068 C C . VAL A 1 401 ? 5.676 -0.411 -9.397 1.00 72.19 401 VAL A C 1
ATOM 3070 O O . VAL A 1 401 ? 5.037 -0.288 -8.363 1.00 72.19 401 VAL A O 1
ATOM 3073 N N . GLY A 1 402 ? 6.623 -1.326 -9.538 1.00 64.69 402 GLY A N 1
ATOM 3074 C CA . GLY A 1 402 ? 7.028 -2.251 -8.495 1.00 64.69 402 GLY A CA 1
ATOM 3075 C C . GLY A 1 402 ? 8.324 -1.843 -7.795 1.00 64.69 402 GLY A C 1
ATOM 3076 O O . GLY A 1 402 ? 9.208 -1.202 -8.365 1.00 64.69 402 GLY A O 1
ATOM 3077 N N . GLY A 1 403 ? 8.458 -2.241 -6.536 1.00 69.25 403 GLY A N 1
ATOM 3078 C CA . GLY A 1 403 ? 9.707 -2.203 -5.779 1.00 69.25 403 GLY A CA 1
ATOM 3079 C C . GLY A 1 403 ? 10.725 -3.271 -6.205 1.00 69.25 403 GLY A C 1
ATOM 3080 O O . GLY A 1 403 ? 10.783 -3.710 -7.355 1.00 69.25 403 GLY A O 1
ATOM 3081 N N . MET A 1 404 ? 11.576 -3.678 -5.261 1.00 73.56 404 MET A N 1
ATOM 3082 C CA . MET A 1 404 ? 12.595 -4.708 -5.490 1.00 73.56 404 MET A CA 1
ATOM 3083 C C . MET A 1 404 ? 11.927 -6.068 -5.742 1.00 73.56 404 MET A C 1
ATOM 3085 O O . MET A 1 404 ? 11.154 -6.510 -4.894 1.00 73.56 404 MET A O 1
ATOM 3089 N N . LYS A 1 405 ? 12.263 -6.750 -6.848 1.00 76.12 405 LYS A N 1
ATOM 3090 C CA . LYS A 1 405 ? 11.740 -8.091 -7.197 1.00 76.12 405 LYS A CA 1
ATOM 3091 C C . LYS A 1 405 ? 10.216 -8.172 -7.377 1.00 76.12 405 LYS A C 1
ATOM 3093 O O . LYS A 1 405 ? 9.640 -9.243 -7.221 1.00 76.12 405 LYS A O 1
ATOM 3098 N N . ALA A 1 406 ? 9.566 -7.064 -7.728 1.00 77.38 406 ALA A N 1
ATOM 3099 C CA . ALA A 1 406 ? 8.106 -6.997 -7.784 1.00 77.38 406 ALA A CA 1
ATOM 3100 C C . ALA A 1 406 ? 7.445 -7.986 -8.763 1.00 77.38 406 ALA A C 1
ATOM 3102 O O . ALA A 1 406 ? 6.327 -8.417 -8.512 1.00 77.38 406 ALA A O 1
ATOM 3103 N N . PHE A 1 407 ? 8.129 -8.363 -9.848 1.00 84.31 407 PHE A N 1
ATOM 3104 C CA . PHE A 1 407 ? 7.644 -9.337 -10.836 1.00 84.31 407 PHE A CA 1
ATOM 3105 C C . PHE A 1 407 ? 8.544 -10.586 -10.911 1.00 84.31 407 PHE A C 1
ATOM 3107 O O . PHE A 1 407 ? 8.669 -11.232 -11.955 1.00 84.31 407 PHE A O 1
ATOM 3114 N N . TYR A 1 408 ? 9.256 -10.882 -9.818 1.00 85.94 408 TYR A N 1
ATOM 3115 C CA . TYR A 1 408 ? 10.194 -11.998 -9.761 1.00 85.94 408 TYR A CA 1
ATOM 3116 C C . TYR A 1 408 ? 9.429 -13.312 -9.931 1.00 85.94 408 TYR A C 1
ATOM 3118 O O . TYR A 1 408 ? 8.499 -13.557 -9.173 1.00 85.94 408 TYR A O 1
ATOM 3126 N N . GLU A 1 409 ? 9.814 -14.153 -10.895 1.00 87.56 409 GLU A N 1
ATOM 3127 C CA . GLU A 1 409 ? 9.128 -15.426 -11.209 1.00 87.56 409 GLU A CA 1
ATOM 3128 C C . GLU A 1 409 ? 7.626 -15.288 -11.561 1.00 87.56 409 GLU A C 1
ATOM 3130 O O . GLU A 1 409 ? 6.887 -16.268 -11.521 1.00 87.56 409 GLU A O 1
ATOM 3135 N N . THR A 1 410 ? 7.152 -14.092 -11.920 1.00 89.06 410 THR A N 1
ATOM 3136 C CA . THR A 1 410 ? 5.751 -13.866 -12.314 1.00 89.06 410 THR A CA 1
ATOM 3137 C C . THR A 1 410 ? 5.460 -14.447 -13.695 1.00 89.06 410 THR A C 1
ATOM 3139 O O . THR A 1 410 ? 6.250 -14.261 -14.625 1.00 89.06 410 THR A O 1
ATOM 3142 N N . ASP A 1 411 ? 4.310 -15.104 -13.851 1.00 89.44 411 ASP A N 1
ATOM 3143 C CA . ASP A 1 411 ? 3.881 -15.706 -15.115 1.00 89.44 411 ASP A CA 1
ATOM 3144 C C . ASP A 1 411 ? 2.841 -14.836 -15.836 1.00 89.44 411 ASP A C 1
ATOM 3146 O O . ASP A 1 411 ? 1.669 -14.828 -15.488 1.00 89.44 411 ASP A O 1
ATOM 3150 N N . PHE A 1 412 ? 3.274 -14.121 -16.869 1.00 92.94 412 PHE A N 1
ATOM 3151 C CA . PHE A 1 412 ? 2.474 -13.332 -17.807 1.00 92.94 412 PHE A CA 1
ATOM 3152 C C . PHE A 1 412 ? 2.151 -14.090 -19.108 1.00 92.94 412 PHE A C 1
ATOM 3154 O O . PHE A 1 412 ? 1.871 -13.456 -20.128 1.00 92.94 412 PHE A O 1
ATOM 3161 N N . SER A 1 413 ? 2.227 -15.425 -19.148 1.00 93.00 413 SER A N 1
ATOM 3162 C CA . SER A 1 413 ? 2.058 -16.150 -20.416 1.00 93.00 413 SER A CA 1
ATOM 3163 C C . SER A 1 413 ? 0.688 -15.877 -21.055 1.00 93.00 413 SER A C 1
ATOM 3165 O O . SER A 1 413 ? -0.352 -16.030 -20.417 1.00 93.00 413 SER A O 1
ATOM 3167 N N . GLY A 1 414 ? 0.681 -15.458 -22.321 1.00 88.69 414 GLY A N 1
ATOM 3168 C CA . GLY A 1 414 ? -0.529 -15.083 -23.061 1.00 88.69 414 GLY A CA 1
ATOM 3169 C C . GLY A 1 414 ? -1.206 -13.781 -22.608 1.00 88.69 414 GLY A C 1
ATOM 3170 O O . GLY A 1 414 ? -2.300 -13.491 -23.082 1.00 88.69 414 GLY A O 1
ATOM 3171 N N . ALA A 1 415 ? -0.608 -13.007 -21.697 1.00 92.38 415 ALA A N 1
ATOM 3172 C CA . ALA A 1 415 ? -1.177 -11.739 -21.241 1.00 92.38 415 ALA A CA 1
ATOM 3173 C C . ALA A 1 415 ? -1.144 -10.658 -22.337 1.00 92.38 415 ALA A C 1
ATOM 3175 O O . ALA A 1 415 ? -0.207 -10.597 -23.139 1.00 92.38 415 ALA A O 1
ATOM 3176 N N . ASP A 1 416 ? -2.133 -9.763 -22.330 1.00 88.25 416 ASP A N 1
ATOM 3177 C CA . ASP A 1 416 ? -2.125 -8.532 -23.118 1.00 88.25 416 ASP A CA 1
ATOM 3178 C C . ASP A 1 416 ? -1.519 -7.386 -22.300 1.00 88.25 416 ASP A C 1
ATOM 3180 O O . ASP A 1 416 ? -2.113 -6.881 -21.350 1.00 88.25 416 ASP A O 1
ATOM 3184 N N . LEU A 1 417 ? -0.309 -6.990 -22.674 1.00 91.62 417 LEU A N 1
ATOM 3185 C CA . LEU A 1 417 ? 0.499 -5.922 -22.088 1.00 91.62 417 LEU A CA 1
ATOM 3186 C C . LEU A 1 417 ? 0.707 -4.779 -23.098 1.00 91.62 417 LEU A C 1
ATOM 3188 O O . LEU A 1 417 ? 1.637 -3.981 -22.943 1.00 91.62 417 LEU A O 1
ATOM 3192 N N . THR A 1 418 ? -0.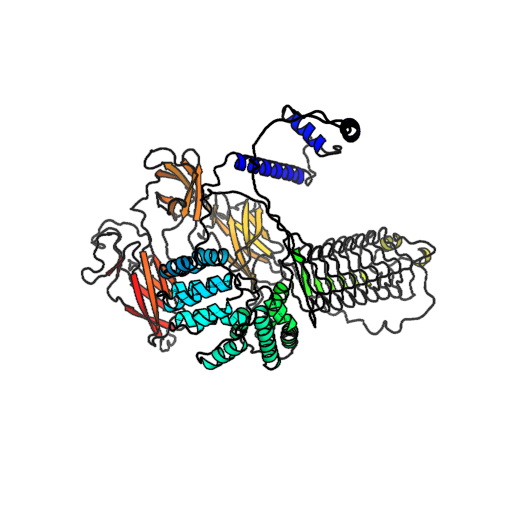133 -4.679 -24.134 1.00 88.31 418 THR A N 1
ATOM 3193 C CA . THR A 1 418 ? 0.000 -3.670 -25.195 1.00 88.31 418 THR A CA 1
ATOM 3194 C C . THR A 1 418 ? 0.069 -2.260 -24.606 1.00 88.31 418 THR A C 1
ATOM 3196 O O . THR A 1 418 ? -0.801 -1.857 -23.836 1.00 88.31 418 THR A O 1
ATOM 3199 N N . GLY A 1 419 ? 1.120 -1.506 -24.940 1.00 80.38 419 GLY A N 1
ATOM 3200 C CA . GLY A 1 419 ? 1.327 -0.124 -24.485 1.00 80.38 419 GLY A CA 1
ATOM 3201 C C . GLY A 1 419 ? 1.502 0.058 -22.971 1.00 80.38 419 GLY A C 1
ATOM 3202 O O . GLY A 1 419 ? 1.460 1.188 -22.489 1.00 80.38 419 GLY A O 1
ATOM 3203 N N . SER A 1 420 ? 1.670 -1.023 -22.208 1.00 87.50 420 SER A N 1
ATOM 3204 C CA . SER A 1 420 ? 1.847 -0.955 -20.754 1.00 87.50 420 SER A CA 1
ATOM 3205 C C . SER A 1 420 ? 3.204 -0.361 -20.360 1.00 87.50 420 SER A C 1
ATOM 3207 O O . SER A 1 420 ? 4.175 -0.418 -21.113 1.00 87.50 420 SER A O 1
ATOM 3209 N N . ILE A 1 421 ? 3.287 0.211 -19.160 1.00 84.00 421 ILE A N 1
ATOM 3210 C CA . ILE A 1 421 ? 4.510 0.731 -18.548 1.00 84.00 421 ILE A CA 1
ATOM 3211 C C . ILE A 1 421 ? 4.779 -0.076 -17.279 1.00 84.00 421 ILE A C 1
ATOM 3213 O O . ILE A 1 421 ? 4.069 0.074 -16.290 1.00 84.00 421 ILE A O 1
ATOM 3217 N N . LEU A 1 422 ? 5.814 -0.913 -17.284 1.00 86.19 422 LEU A N 1
ATOM 3218 C CA . LEU A 1 422 ? 6.239 -1.682 -16.117 1.00 86.19 422 LEU A CA 1
ATOM 3219 C C . LEU A 1 422 ? 7.595 -1.161 -15.649 1.00 86.19 422 LEU A C 1
ATOM 3221 O O . LEU A 1 422 ? 8.574 -1.180 -16.395 1.00 86.19 422 LEU A O 1
ATOM 3225 N N . ILE A 1 423 ? 7.666 -0.687 -14.411 1.00 82.50 423 ILE A N 1
ATOM 3226 C CA . ILE A 1 423 ? 8.879 -0.115 -13.822 1.00 82.50 423 ILE A CA 1
ATOM 3227 C C . ILE A 1 423 ? 9.192 -0.877 -12.545 1.00 82.50 423 ILE A C 1
ATOM 3229 O O . ILE A 1 423 ? 8.318 -1.019 -11.699 1.00 82.50 423 ILE A O 1
ATOM 3233 N N . GLY A 1 424 ? 10.433 -1.317 -12.361 1.00 74.25 424 GLY A N 1
ATOM 3234 C CA . GLY A 1 424 ? 10.848 -1.895 -11.089 1.00 74.25 424 GLY A CA 1
ATOM 3235 C C . GLY A 1 424 ? 12.353 -2.048 -10.946 1.00 74.25 424 GLY A C 1
ATOM 3236 O O . GLY A 1 424 ? 13.104 -1.679 -11.846 1.00 74.25 424 GLY A O 1
ATOM 3237 N N . ARG A 1 425 ? 12.790 -2.542 -9.782 1.00 72.81 425 ARG A N 1
ATOM 3238 C CA . ARG A 1 425 ? 14.206 -2.818 -9.498 1.00 72.81 425 ARG A CA 1
ATOM 3239 C C . ARG A 1 425 ? 14.462 -4.306 -9.370 1.00 72.81 425 ARG A C 1
ATOM 3241 O O . ARG A 1 425 ? 13.840 -4.939 -8.513 1.00 72.81 425 ARG A O 1
ATOM 3248 N N . ALA A 1 426 ? 15.354 -4.869 -10.185 1.00 70.00 426 ALA A N 1
ATOM 3249 C CA . ALA A 1 426 ? 15.533 -6.322 -10.298 1.00 70.00 426 ALA A CA 1
ATOM 3250 C C . ALA A 1 426 ? 14.180 -7.064 -10.377 1.00 70.00 426 ALA A C 1
ATOM 3252 O O . ALA A 1 426 ? 13.998 -8.140 -9.801 1.00 70.00 426 ALA A O 1
ATOM 3253 N N . ALA A 1 427 ? 13.190 -6.414 -10.987 1.00 80.50 427 ALA A N 1
ATOM 3254 C CA . ALA A 1 427 ? 11.800 -6.792 -10.890 1.00 80.50 427 ALA A CA 1
ATOM 3255 C C . ALA A 1 427 ? 11.459 -7.960 -11.807 1.00 80.50 427 ALA A C 1
ATOM 3257 O O . ALA A 1 427 ? 10.594 -8.732 -11.443 1.00 80.50 427 ALA A O 1
ATOM 3258 N N . PHE A 1 428 ? 12.143 -8.134 -12.937 1.00 89.56 428 PHE A N 1
ATOM 3259 C CA . PHE A 1 428 ? 11.756 -9.079 -13.991 1.00 89.56 428 PHE A CA 1
ATOM 3260 C C . PHE A 1 428 ? 12.617 -10.347 -14.034 1.00 89.56 428 PHE A C 1
ATOM 3262 O O . PHE A 1 428 ? 12.628 -11.069 -15.032 1.00 89.56 428 PHE A O 1
ATOM 3269 N N . GLN A 1 429 ? 13.392 -10.619 -12.985 1.00 91.19 429 GLN A N 1
ATOM 3270 C CA . GLN A 1 429 ? 14.208 -11.831 -12.920 1.00 91.19 429 GLN A CA 1
ATOM 3271 C C . GLN A 1 429 ? 13.310 -13.073 -12.942 1.00 91.19 429 GLN A C 1
ATOM 3273 O O . GLN A 1 429 ? 12.376 -13.182 -12.147 1.00 91.19 429 GLN A O 1
ATOM 3278 N N . LYS A 1 430 ? 13.605 -14.008 -13.854 1.00 90.19 430 LYS A N 1
ATOM 3279 C CA . LYS A 1 430 ? 12.836 -15.240 -14.104 1.00 90.19 430 LYS A CA 1
ATOM 3280 C C . LYS A 1 430 ? 11.353 -15.031 -14.450 1.00 90.19 430 LYS A C 1
ATOM 3282 O O . LYS A 1 430 ? 10.586 -15.988 -14.402 1.00 90.19 430 LYS A O 1
ATOM 3287 N N . ALA A 1 431 ? 10.938 -13.812 -14.790 1.00 93.88 431 ALA A N 1
ATOM 3288 C CA . ALA A 1 431 ? 9.577 -13.558 -15.246 1.00 93.88 431 ALA A CA 1
ATOM 3289 C C . ALA A 1 431 ? 9.302 -14.298 -16.569 1.00 93.88 431 ALA A C 1
ATOM 3291 O O . ALA A 1 431 ? 10.196 -14.441 -17.412 1.00 93.88 431 ALA A O 1
ATOM 3292 N N . VAL A 1 432 ? 8.070 -14.767 -16.756 1.00 96.00 432 VAL A N 1
ATOM 3293 C CA . VAL A 1 432 ? 7.651 -15.559 -17.919 1.00 96.00 432 VAL A CA 1
ATOM 3294 C C . VAL A 1 432 ? 6.628 -14.767 -18.727 1.00 96.00 432 VAL A C 1
ATOM 3296 O O . VAL A 1 432 ? 5.538 -14.503 -18.260 1.00 96.00 432 VAL A O 1
ATOM 3299 N N . PHE A 1 433 ? 6.961 -14.405 -19.958 1.00 96.88 433 PHE A N 1
ATOM 3300 C CA . PHE A 1 433 ? 6.152 -13.641 -20.914 1.00 96.88 433 PHE A CA 1
ATOM 3301 C C . PHE A 1 433 ? 5.817 -14.468 -22.165 1.00 96.88 433 PHE A C 1
ATOM 3303 O O . PHE A 1 433 ? 5.694 -13.927 -23.264 1.00 96.88 433 PHE A O 1
ATOM 3310 N N . ARG A 1 434 ? 5.721 -15.796 -22.041 1.00 96.19 434 ARG A N 1
ATOM 3311 C CA . ARG A 1 434 ? 5.539 -16.680 -23.202 1.00 96.19 434 ARG A CA 1
ATOM 3312 C C . ARG A 1 434 ? 4.259 -16.344 -23.959 1.00 96.19 434 ARG A C 1
ATOM 3314 O O . ARG A 1 434 ? 3.189 -16.302 -23.360 1.00 96.19 434 ARG A O 1
ATOM 3321 N N . ASN A 1 435 ? 4.355 -16.132 -25.268 1.00 94.38 435 ASN A N 1
ATOM 3322 C CA . ASN A 1 435 ? 3.232 -15.750 -26.134 1.00 94.38 435 ASN A CA 1
ATOM 3323 C C . ASN A 1 435 ? 2.458 -14.494 -25.669 1.00 94.38 435 ASN A C 1
ATOM 3325 O O . ASN A 1 435 ? 1.311 -14.303 -26.065 1.00 94.38 435 ASN A O 1
ATOM 3329 N N . ALA A 1 436 ? 3.042 -13.652 -24.808 1.00 96.94 436 ALA A N 1
ATOM 3330 C CA . ALA A 1 436 ? 2.405 -12.422 -24.347 1.00 96.94 436 ALA A CA 1
ATOM 3331 C C . ALA A 1 436 ? 2.461 -11.330 -25.428 1.00 96.94 436 ALA A C 1
ATOM 3333 O O . ALA A 1 436 ? 3.399 -11.275 -26.231 1.00 96.94 436 ALA A O 1
ATOM 3334 N N . ASN A 1 437 ? 1.484 -10.424 -25.426 1.00 96.06 437 ASN A N 1
ATOM 3335 C CA . ASN A 1 437 ? 1.464 -9.270 -26.318 1.00 96.06 437 ASN A CA 1
ATOM 3336 C C . ASN A 1 437 ? 2.018 -8.026 -25.611 1.00 96.06 437 ASN A C 1
ATOM 3338 O O . ASN A 1 437 ? 1.315 -7.384 -24.846 1.00 96.06 437 ASN A O 1
ATOM 3342 N N . LEU A 1 438 ? 3.274 -7.671 -25.872 1.00 97.12 438 LEU A N 1
ATOM 3343 C CA . LEU A 1 438 ? 3.976 -6.500 -25.330 1.00 97.12 438 LEU A CA 1
ATOM 3344 C C . LEU A 1 438 ? 4.159 -5.387 -26.379 1.00 97.12 438 LEU A C 1
ATOM 3346 O O . LEU A 1 438 ? 5.079 -4.574 -26.263 1.00 97.12 438 LEU A O 1
ATOM 3350 N N . ALA A 1 439 ? 3.324 -5.340 -27.421 1.00 93.12 439 ALA A N 1
ATOM 3351 C CA . ALA A 1 439 ? 3.460 -4.348 -28.484 1.00 93.12 439 ALA A CA 1
ATOM 3352 C C . ALA A 1 439 ? 3.442 -2.916 -27.914 1.00 93.12 439 ALA A C 1
ATOM 3354 O O . ALA A 1 439 ? 2.529 -2.529 -27.186 1.00 93.12 439 ALA A O 1
ATOM 3355 N N . GLY A 1 440 ? 4.480 -2.130 -28.212 1.00 87.81 440 GLY A N 1
ATOM 3356 C CA . GLY A 1 440 ? 4.647 -0.760 -27.714 1.00 87.81 440 GLY A CA 1
ATOM 3357 C C . GLY A 1 440 ? 4.852 -0.615 -26.198 1.00 87.81 440 GLY A C 1
ATOM 3358 O O . GLY A 1 440 ? 4.859 0.513 -25.707 1.00 87.81 440 GLY A O 1
ATOM 3359 N N . ALA A 1 441 ? 5.015 -1.708 -25.445 1.00 94.62 441 ALA A N 1
ATOM 3360 C CA . ALA A 1 441 ? 5.193 -1.654 -23.994 1.00 94.62 441 ALA A CA 1
ATOM 3361 C C . ALA A 1 441 ? 6.548 -1.040 -23.592 1.00 94.62 441 ALA A C 1
ATOM 3363 O O . ALA A 1 441 ? 7.536 -1.123 -24.325 1.00 94.62 441 ALA A O 1
ATOM 3364 N N . VAL A 1 442 ? 6.619 -0.452 -22.397 1.00 92.75 442 VAL A N 1
ATOM 3365 C CA . VAL A 1 442 ? 7.834 0.105 -21.791 1.00 92.75 442 VAL A CA 1
ATOM 3366 C C . VAL A 1 442 ? 8.159 -0.664 -20.517 1.00 92.75 442 VAL A C 1
ATOM 3368 O O . VAL A 1 442 ? 7.500 -0.485 -19.499 1.00 92.75 442 VAL A O 1
ATOM 3371 N N . LEU A 1 443 ? 9.204 -1.488 -20.554 1.00 93.81 443 LEU A N 1
ATOM 3372 C CA . LEU A 1 443 ? 9.697 -2.222 -19.394 1.00 93.81 443 LEU A CA 1
ATOM 3373 C C . LEU A 1 443 ? 11.024 -1.602 -18.957 1.00 93.81 443 LEU A C 1
ATOM 3375 O O . LEU A 1 443 ? 12.032 -1.671 -19.666 1.00 93.81 443 LEU A O 1
ATOM 3379 N N . LYS A 1 444 ? 11.020 -0.969 -17.786 1.00 90.25 444 LYS A N 1
ATOM 3380 C CA . LYS A 1 444 ? 12.185 -0.295 -17.217 1.00 90.25 444 LYS A CA 1
ATOM 3381 C C . LYS A 1 444 ? 12.624 -0.999 -15.939 1.00 90.25 444 LYS A C 1
ATOM 3383 O O . LYS A 1 444 ? 12.014 -0.822 -14.886 1.00 90.25 444 LYS A O 1
ATOM 3388 N N . GLY A 1 445 ? 13.699 -1.761 -16.064 1.00 82.00 445 GLY A N 1
ATOM 3389 C CA . GLY A 1 445 ? 14.432 -2.367 -14.965 1.00 82.00 445 GLY A CA 1
ATOM 3390 C C . GLY A 1 445 ? 15.697 -1.594 -14.586 1.00 82.00 445 GLY A C 1
ATOM 3391 O O . GLY A 1 445 ? 16.082 -0.621 -15.243 1.00 82.00 445 GLY A O 1
ATOM 3392 N N . ASP A 1 446 ? 16.368 -2.057 -13.536 1.00 79.75 446 ASP A N 1
ATOM 3393 C CA . ASP A 1 446 ? 17.719 -1.648 -13.153 1.00 79.75 446 ASP A CA 1
ATOM 3394 C C . ASP A 1 446 ? 18.568 -2.843 -12.684 1.00 79.75 446 ASP A C 1
ATOM 3396 O O . ASP A 1 446 ? 18.095 -3.974 -12.579 1.00 79.75 446 ASP A O 1
ATOM 3400 N N . GLY A 1 447 ? 19.867 -2.614 -12.457 1.00 80.31 447 GLY A N 1
ATOM 3401 C CA . GLY A 1 447 ? 20.780 -3.674 -12.017 1.00 80.31 447 GLY A CA 1
ATOM 3402 C C . GLY A 1 447 ? 20.773 -4.887 -12.957 1.00 80.31 447 GLY A C 1
ATOM 3403 O O . GLY A 1 447 ? 20.898 -4.731 -14.170 1.00 80.31 447 GLY A O 1
ATOM 3404 N N . SER A 1 448 ? 20.614 -6.087 -12.396 1.00 80.44 448 SER A N 1
ATOM 3405 C CA . SER A 1 448 ? 20.605 -7.362 -13.121 1.00 80.44 448 SER A CA 1
ATOM 3406 C C . SER A 1 448 ? 19.186 -7.823 -13.488 1.00 80.44 448 SER A C 1
ATOM 3408 O O . SER A 1 448 ? 18.776 -8.955 -13.219 1.00 80.44 448 SER A O 1
ATOM 3410 N N . ASP A 1 449 ? 18.396 -6.913 -14.052 1.00 87.06 449 ASP A N 1
ATOM 3411 C CA . ASP A 1 449 ? 17.013 -7.166 -14.445 1.00 87.06 449 ASP A CA 1
ATOM 3412 C C . ASP A 1 449 ? 16.880 -8.128 -15.638 1.00 87.06 449 ASP A C 1
ATOM 3414 O O . ASP A 1 449 ? 17.809 -8.326 -16.414 1.00 87.06 449 ASP A O 1
ATOM 3418 N N . PHE A 1 450 ? 15.721 -8.770 -15.794 1.00 93.12 450 PHE A N 1
ATOM 3419 C CA . PHE A 1 450 ? 15.446 -9.744 -16.874 1.00 93.12 450 PHE A CA 1
ATOM 3420 C C . PHE A 1 450 ? 16.362 -10.983 -16.931 1.00 93.12 450 PHE A C 1
ATOM 3422 O O . PHE A 1 450 ? 16.296 -11.748 -17.896 1.00 93.12 450 PHE A O 1
ATOM 3429 N N . GLN A 1 451 ? 17.221 -11.220 -15.935 1.00 93.06 451 GLN A N 1
ATOM 3430 C CA . GLN A 1 451 ? 18.010 -12.452 -15.887 1.00 93.06 451 GLN A CA 1
ATOM 3431 C C . GLN A 1 451 ? 17.085 -13.670 -15.871 1.00 93.06 451 GLN A C 1
ATOM 3433 O O . GLN A 1 451 ? 16.144 -13.724 -15.078 1.00 93.06 451 GLN A O 1
ATOM 3438 N N . MET A 1 452 ? 17.358 -14.644 -16.741 1.00 92.44 452 MET A N 1
ATOM 3439 C CA . MET A 1 452 ? 16.557 -15.860 -16.919 1.00 92.44 452 MET A CA 1
ATOM 3440 C C . MET A 1 452 ? 15.080 -15.607 -17.280 1.00 92.44 452 MET A C 1
ATOM 3442 O O . MET A 1 452 ? 14.257 -16.508 -17.131 1.00 92.44 452 MET A O 1
ATOM 3446 N N . ALA A 1 453 ? 14.719 -14.401 -17.729 1.00 96.38 453 ALA A N 1
ATOM 3447 C CA . ALA A 1 453 ? 13.359 -14.114 -18.176 1.00 96.38 453 ALA A CA 1
ATOM 3448 C C . ALA A 1 453 ? 13.052 -14.832 -19.501 1.00 96.38 453 ALA A C 1
ATOM 3450 O O . ALA A 1 453 ? 13.924 -14.975 -20.362 1.00 96.38 453 ALA A O 1
ATOM 3451 N N . SER A 1 454 ? 11.808 -15.270 -19.680 1.00 97.38 454 SER A N 1
ATOM 3452 C CA . SER A 1 454 ? 11.352 -15.942 -20.900 1.00 97.38 454 SER A CA 1
ATOM 3453 C C . SER A 1 454 ? 10.397 -15.040 -21.672 1.00 97.38 454 SER A C 1
ATOM 3455 O O . SER A 1 454 ? 9.339 -14.705 -21.172 1.00 97.38 454 SER A O 1
ATOM 3457 N N . PHE A 1 455 ? 10.744 -14.682 -22.898 1.00 98.06 455 PHE A N 1
ATOM 3458 C CA . PHE A 1 455 ? 9.933 -13.949 -23.873 1.00 98.06 455 PHE A CA 1
ATOM 3459 C C . PHE A 1 455 ? 9.580 -14.831 -25.082 1.00 98.06 455 PHE A C 1
ATOM 3461 O O . PHE A 1 455 ? 9.376 -14.330 -26.184 1.00 98.06 455 PHE A O 1
ATOM 3468 N N . GLU A 1 456 ? 9.561 -16.156 -24.916 1.00 97.69 456 GLU A N 1
ATOM 3469 C CA . GLU A 1 456 ? 9.406 -17.084 -26.044 1.00 97.69 456 GLU A CA 1
ATOM 3470 C C . GLU A 1 456 ? 8.059 -16.875 -26.748 1.00 97.69 456 GLU A C 1
ATOM 3472 O O . GLU A 1 456 ? 7.011 -16.871 -26.102 1.00 97.69 456 GLU A O 1
ATOM 3477 N N . GLY A 1 457 ? 8.087 -16.661 -28.065 1.00 94.62 457 GLY A N 1
ATOM 3478 C CA . GLY A 1 457 ? 6.893 -16.369 -28.868 1.00 94.62 457 GLY A CA 1
ATOM 3479 C C . GLY A 1 457 ? 6.195 -15.036 -28.558 1.00 94.62 457 GLY A C 1
ATOM 3480 O O . GLY A 1 457 ? 5.110 -14.788 -29.078 1.00 94.62 457 GLY A O 1
ATOM 3481 N N . ALA A 1 458 ? 6.764 -14.173 -27.708 1.00 98.06 458 ALA A N 1
ATOM 3482 C CA . ALA A 1 458 ? 6.139 -12.907 -27.328 1.00 98.06 458 ALA A CA 1
ATOM 3483 C C . ALA A 1 458 ? 6.131 -11.889 -28.482 1.00 98.06 458 ALA A C 1
ATOM 3485 O O . ALA A 1 458 ? 7.082 -11.803 -29.265 1.00 98.06 458 ALA A O 1
ATOM 3486 N N . ASN A 1 459 ? 5.093 -11.052 -28.550 1.00 97.56 459 ASN A N 1
ATOM 3487 C CA . ASN A 1 459 ? 5.048 -9.908 -29.459 1.00 97.56 459 ASN A CA 1
ATOM 3488 C C . ASN A 1 459 ? 5.626 -8.662 -28.776 1.00 97.56 459 ASN A C 1
ATOM 3490 O O . ASN A 1 459 ? 4.950 -8.019 -27.986 1.00 97.56 459 ASN A O 1
ATOM 3494 N N . LEU A 1 460 ? 6.861 -8.299 -29.099 1.00 97.94 460 LEU A N 1
ATOM 3495 C CA . LEU A 1 460 ? 7.591 -7.134 -28.586 1.00 97.94 460 LEU A CA 1
ATOM 3496 C C . LEU A 1 460 ? 7.677 -6.003 -29.627 1.00 97.94 460 LEU A C 1
ATOM 3498 O O . LEU A 1 460 ? 8.549 -5.139 -29.525 1.00 97.94 460 LEU A O 1
ATOM 3502 N N . THR A 1 461 ? 6.792 -5.987 -30.632 1.00 96.25 461 THR A N 1
ATOM 3503 C CA . THR A 1 461 ? 6.835 -4.996 -31.719 1.00 96.25 461 THR A CA 1
ATOM 3504 C C . THR A 1 461 ? 6.823 -3.568 -31.162 1.00 96.25 461 THR A C 1
ATOM 3506 O O . THR A 1 461 ? 5.892 -3.176 -30.460 1.00 96.25 461 THR A O 1
ATOM 3509 N N . GLY A 1 462 ? 7.861 -2.780 -31.451 1.00 91.56 462 GLY A N 1
ATOM 3510 C CA . GLY A 1 462 ? 8.004 -1.402 -30.966 1.00 91.56 462 GLY A CA 1
ATOM 3511 C C . GLY A 1 462 ? 8.205 -1.245 -29.449 1.00 91.56 462 GLY A C 1
ATOM 3512 O O . GLY A 1 462 ? 8.181 -0.118 -28.950 1.00 91.56 462 GLY A O 1
ATOM 3513 N N . ALA A 1 463 ? 8.389 -2.337 -28.701 1.00 96.62 463 ALA A N 1
ATOM 3514 C CA . ALA A 1 463 ? 8.565 -2.298 -27.252 1.00 96.62 463 ALA A CA 1
ATOM 3515 C C . ALA A 1 463 ? 9.910 -1.669 -26.850 1.00 96.62 463 ALA A C 1
ATOM 3517 O O . ALA A 1 463 ? 10.888 -1.689 -27.600 1.00 96.62 463 ALA A O 1
ATOM 3518 N N . ARG A 1 464 ? 9.985 -1.121 -25.635 1.00 97.25 464 ARG A N 1
ATOM 3519 C CA . ARG A 1 464 ? 11.190 -0.509 -25.058 1.00 97.25 464 ARG A CA 1
ATOM 3520 C C . ARG A 1 464 ? 11.578 -1.236 -23.780 1.00 97.25 464 ARG A C 1
ATOM 3522 O O . ARG A 1 464 ? 10.911 -1.082 -22.763 1.00 97.25 464 ARG A O 1
ATOM 3529 N N . LEU A 1 465 ? 12.673 -1.985 -23.826 1.00 96.12 465 LEU A N 1
ATOM 3530 C CA . LEU A 1 465 ? 13.203 -2.736 -22.696 1.00 96.12 465 LEU A CA 1
ATOM 3531 C C . LEU A 1 465 ? 14.530 -2.104 -22.276 1.00 96.12 465 LEU A C 1
ATOM 3533 O O . LEU A 1 465 ? 15.492 -2.072 -23.040 1.00 96.12 465 LEU A O 1
ATOM 3537 N N . THR A 1 466 ? 14.573 -1.551 -21.068 1.00 93.62 466 THR A N 1
ATOM 3538 C CA . THR A 1 466 ? 15.782 -0.944 -20.495 1.00 93.62 466 THR A CA 1
ATOM 3539 C C . THR A 1 466 ? 16.178 -1.711 -19.245 1.00 93.62 466 THR A C 1
ATOM 3541 O O . THR A 1 466 ? 15.391 -1.782 -18.307 1.00 93.62 466 THR A O 1
ATOM 3544 N N . GLY A 1 467 ? 17.383 -2.275 -19.241 1.00 85.88 467 GLY A N 1
ATOM 3545 C CA . GLY A 1 467 ? 18.005 -2.922 -18.089 1.00 85.88 467 GLY A CA 1
ATOM 3546 C C . GLY A 1 467 ? 19.283 -2.207 -17.638 1.00 85.88 467 GLY A C 1
ATOM 3547 O O . GLY A 1 467 ? 19.769 -1.286 -18.297 1.00 85.88 467 GLY A O 1
ATOM 3548 N N . GLY A 1 468 ? 19.823 -2.635 -16.497 1.00 84.12 468 GLY A N 1
ATOM 3549 C CA . GLY A 1 468 ? 21.117 -2.202 -15.966 1.00 84.12 468 GLY A CA 1
ATOM 3550 C C . GLY A 1 468 ? 22.275 -3.152 -16.307 1.00 84.12 468 GLY A C 1
ATOM 3551 O O . GLY A 1 468 ? 22.298 -3.799 -17.357 1.00 84.12 468 GLY A O 1
ATOM 3552 N N . GLY A 1 469 ? 23.264 -3.224 -15.409 1.00 80.12 469 GLY A N 1
ATOM 3553 C CA . GLY A 1 469 ? 24.435 -4.095 -15.546 1.00 80.12 469 GLY A CA 1
ATOM 3554 C C . GLY A 1 469 ? 24.084 -5.581 -15.437 1.00 80.12 469 GLY A C 1
ATOM 3555 O O . GLY A 1 469 ? 23.489 -6.002 -14.447 1.00 80.12 469 GLY A O 1
ATOM 3556 N N . SER A 1 470 ? 24.481 -6.376 -16.436 1.00 84.12 470 SER A N 1
ATOM 3557 C CA . SER A 1 470 ? 24.192 -7.822 -16.511 1.00 84.12 470 SER A CA 1
ATOM 3558 C C . SER A 1 470 ? 22.700 -8.161 -16.666 1.00 84.12 470 SER A C 1
ATOM 3560 O O . SER A 1 470 ? 22.270 -9.268 -16.339 1.00 84.12 470 SER A O 1
ATOM 3562 N N . SER A 1 471 ? 21.891 -7.210 -17.139 1.00 89.38 471 SER A N 1
ATOM 3563 C CA . SER A 1 471 ? 20.477 -7.456 -17.441 1.00 89.38 471 SER A CA 1
ATOM 3564 C C . SER A 1 471 ? 20.302 -8.308 -18.692 1.00 89.38 471 SER A C 1
ATOM 3566 O O . SER A 1 471 ? 21.042 -8.074 -19.625 1.00 89.38 471 SER A O 1
ATOM 3568 N N . PHE A 1 472 ? 19.291 -9.181 -18.765 1.00 93.75 472 PHE A N 1
ATOM 3569 C CA . PHE A 1 472 ? 19.017 -10.137 -19.868 1.00 93.75 472 PHE A CA 1
ATOM 3570 C C . PHE A 1 472 ? 19.892 -11.403 -19.918 1.00 93.75 472 PHE A C 1
ATOM 3572 O O . PHE A 1 472 ? 19.738 -12.208 -20.844 1.00 93.75 472 PHE A O 1
ATOM 3579 N N . GLN A 1 473 ? 20.760 -11.654 -18.934 1.00 93.56 473 GLN A N 1
ATOM 3580 C CA . GLN A 1 473 ? 21.597 -12.858 -18.970 1.00 93.56 473 GLN A CA 1
ATOM 3581 C C . GLN A 1 473 ? 20.748 -14.123 -18.907 1.00 93.56 473 GLN A C 1
ATOM 3583 O O . GLN A 1 473 ? 19.826 -14.220 -18.094 1.00 93.56 473 GLN A O 1
ATOM 3588 N N . ALA A 1 474 ? 21.073 -15.098 -19.755 1.00 93.50 474 ALA A N 1
ATOM 3589 C CA . ALA A 1 474 ? 20.325 -16.345 -19.903 1.00 93.50 474 ALA A CA 1
ATOM 3590 C C . ALA A 1 474 ? 18.816 -16.152 -20.174 1.00 93.50 474 ALA A C 1
ATOM 3592 O O . ALA A 1 474 ? 18.024 -17.060 -19.919 1.00 93.50 474 ALA A O 1
ATOM 3593 N N . SER A 1 475 ? 18.404 -14.980 -20.671 1.00 96.56 475 SER A N 1
ATOM 3594 C CA . SER A 1 475 ? 17.026 -14.752 -21.113 1.00 96.56 475 SER A CA 1
ATOM 3595 C C . SER A 1 475 ? 16.740 -15.470 -22.436 1.00 96.56 475 SER A C 1
ATOM 3597 O O . SER A 1 475 ? 17.648 -15.763 -23.219 1.00 96.56 475 SER A O 1
ATOM 3599 N N . SER A 1 476 ? 15.471 -15.784 -22.688 1.00 97.81 476 SER A N 1
ATOM 3600 C CA . SER A 1 476 ? 15.036 -16.484 -23.900 1.00 97.81 476 SER A CA 1
ATOM 3601 C C . SER A 1 476 ? 14.088 -15.610 -24.709 1.00 97.81 476 SER A C 1
ATOM 3603 O O . SER A 1 476 ? 12.996 -15.316 -24.250 1.00 97.81 476 SER A O 1
ATOM 3605 N N . PHE A 1 477 ? 14.478 -15.228 -25.917 1.00 98.12 477 PHE A N 1
ATOM 3606 C CA . PHE A 1 477 ? 13.661 -14.548 -26.927 1.00 98.12 477 PHE A CA 1
ATOM 3607 C C . PHE A 1 477 ? 13.292 -15.493 -28.082 1.00 98.12 477 PHE A C 1
ATOM 3609 O O . PHE A 1 477 ? 13.023 -15.040 -29.191 1.00 98.12 477 PHE A O 1
ATOM 3616 N N . VAL A 1 478 ? 13.313 -16.813 -27.859 1.00 98.06 478 VAL A N 1
ATOM 3617 C CA . VAL A 1 478 ? 13.104 -17.801 -28.929 1.00 98.06 478 VAL A CA 1
ATOM 3618 C C . VAL A 1 478 ? 11.747 -17.591 -29.607 1.00 98.06 478 VAL A C 1
ATOM 3620 O O . VAL A 1 478 ? 10.711 -17.601 -28.944 1.00 98.06 478 VAL A O 1
ATOM 3623 N N . GLY A 1 479 ? 11.747 -17.387 -30.924 1.00 95.31 479 GLY A N 1
ATOM 3624 C CA . GLY A 1 479 ? 10.531 -17.129 -31.704 1.00 95.31 479 GLY A CA 1
ATOM 3625 C C . GLY A 1 479 ? 9.823 -15.802 -31.396 1.00 95.31 479 GLY A C 1
ATOM 3626 O O . GLY A 1 479 ? 8.696 -15.609 -31.843 1.00 95.31 479 GLY A O 1
ATOM 3627 N N . ALA A 1 480 ? 10.425 -14.902 -30.610 1.00 98.06 480 ALA A N 1
ATOM 3628 C CA . ALA A 1 480 ? 9.818 -13.619 -30.269 1.00 98.06 480 ALA A CA 1
ATOM 3629 C C . ALA A 1 480 ? 9.830 -12.653 -31.464 1.00 98.06 480 ALA A C 1
ATOM 3631 O O . ALA A 1 480 ? 10.781 -12.625 -32.250 1.00 98.06 480 ALA A O 1
ATOM 3632 N N . ASN A 1 481 ? 8.809 -11.802 -31.567 1.00 97.31 481 ASN A N 1
ATOM 3633 C CA . ASN A 1 481 ? 8.770 -10.720 -32.546 1.00 97.31 481 ASN A CA 1
ATOM 3634 C C . ASN A 1 481 ? 9.250 -9.407 -31.911 1.00 97.31 481 ASN A C 1
ATOM 3636 O O . ASN A 1 481 ? 8.482 -8.717 -31.254 1.00 97.31 481 ASN A O 1
ATOM 3640 N N . LEU A 1 482 ? 10.513 -9.053 -32.126 1.00 97.81 482 LEU A N 1
ATOM 3641 C CA . LEU A 1 482 ? 11.178 -7.833 -31.660 1.00 97.81 482 LEU A CA 1
ATOM 3642 C C . LEU A 1 482 ? 11.186 -6.726 -32.731 1.00 97.81 482 LEU A C 1
ATOM 3644 O O . LEU A 1 482 ? 12.013 -5.816 -32.656 1.00 97.81 482 LEU A O 1
ATOM 3648 N N . THR A 1 483 ? 10.294 -6.776 -33.728 1.00 96.19 483 THR A N 1
ATOM 3649 C CA . THR A 1 483 ? 10.311 -5.813 -34.838 1.00 96.19 483 THR A CA 1
ATOM 3650 C C . THR A 1 483 ? 10.255 -4.371 -34.322 1.00 96.19 483 THR A C 1
ATOM 3652 O O . THR A 1 483 ? 9.344 -4.006 -33.580 1.00 96.19 483 THR A O 1
ATOM 3655 N N . ALA A 1 484 ? 11.222 -3.532 -34.702 1.00 94.44 484 ALA A N 1
ATOM 3656 C CA . ALA A 1 484 ? 11.350 -2.140 -34.246 1.00 94.44 484 ALA A CA 1
ATOM 3657 C C . ALA A 1 484 ? 11.446 -1.945 -32.712 1.00 94.44 484 ALA A C 1
ATOM 3659 O O . ALA A 1 484 ? 11.258 -0.833 -32.210 1.00 94.44 484 ALA A O 1
ATOM 3660 N N . ALA A 1 485 ? 11.744 -3.003 -31.952 1.00 96.81 485 ALA A N 1
ATOM 3661 C CA . ALA A 1 485 ? 11.947 -2.919 -30.510 1.00 96.81 485 ALA A CA 1
ATOM 3662 C C . ALA A 1 485 ? 13.258 -2.196 -30.163 1.00 96.81 485 ALA A C 1
ATOM 3664 O O . ALA A 1 485 ? 14.206 -2.143 -30.948 1.00 96.81 485 ALA A O 1
ATOM 3665 N N . ARG A 1 486 ? 13.340 -1.657 -28.946 1.00 97.62 486 ARG A N 1
ATOM 3666 C CA . ARG A 1 486 ? 14.554 -1.045 -28.395 1.00 97.62 486 ARG A CA 1
ATOM 3667 C C . ARG A 1 486 ? 14.979 -1.787 -27.146 1.00 97.62 486 ARG A C 1
ATOM 3669 O O . ARG A 1 486 ? 14.265 -1.754 -26.146 1.00 97.62 486 ARG A O 1
ATOM 3676 N N . LEU A 1 487 ? 16.152 -2.401 -27.201 1.00 95.88 487 LEU A N 1
ATOM 3677 C CA . LEU A 1 487 ? 16.746 -3.122 -26.088 1.00 95.88 487 LEU A CA 1
ATOM 3678 C C . LEU A 1 487 ? 18.003 -2.382 -25.655 1.00 95.88 487 LEU A C 1
ATOM 3680 O O . LEU A 1 487 ? 18.892 -2.125 -26.464 1.00 95.88 487 LEU A O 1
ATOM 3684 N N . GLN A 1 488 ? 18.073 -2.025 -24.380 1.00 94.44 488 GLN A N 1
ATOM 3685 C CA . GLN A 1 488 ? 19.232 -1.366 -23.798 1.00 94.44 488 GLN A CA 1
ATOM 3686 C C . GLN A 1 488 ? 19.691 -2.135 -22.564 1.00 94.44 488 GLN A C 1
ATOM 3688 O O . GLN A 1 488 ? 18.901 -2.364 -21.649 1.00 94.44 488 GLN A O 1
ATOM 3693 N N . GLY A 1 489 ? 20.972 -2.492 -22.530 1.00 89.06 489 GLY A N 1
ATOM 3694 C CA . GLY A 1 489 ? 21.624 -3.120 -21.384 1.00 89.06 489 GLY A CA 1
ATOM 3695 C C . GLY A 1 489 ? 23.065 -2.638 -21.230 1.00 89.06 489 GLY A C 1
ATOM 3696 O O . GLY A 1 489 ? 23.611 -1.994 -22.125 1.00 89.06 489 GLY A O 1
ATOM 3697 N N . ALA A 1 490 ? 23.684 -2.949 -20.092 1.00 87.56 490 ALA A N 1
ATOM 3698 C CA . ALA A 1 490 ? 25.079 -2.612 -19.809 1.00 87.56 490 ALA A CA 1
ATOM 3699 C C . ALA A 1 490 ? 25.872 -3.847 -19.353 1.00 87.56 490 ALA A C 1
ATOM 3701 O O . ALA A 1 490 ? 25.310 -4.802 -18.806 1.00 87.56 490 ALA A O 1
ATOM 3702 N N . GLY A 1 491 ? 27.194 -3.828 -19.546 1.00 89.62 491 GLY A N 1
ATOM 3703 C CA . GLY A 1 491 ? 28.058 -4.953 -19.175 1.00 89.62 491 GLY A CA 1
ATOM 3704 C C . GLY A 1 491 ? 27.698 -6.243 -19.938 1.00 89.62 491 GLY A C 1
ATOM 3705 O O . GLY A 1 491 ? 27.395 -6.169 -21.130 1.00 89.62 491 GLY A O 1
ATOM 3706 N N . PRO A 1 492 ? 27.685 -7.423 -19.290 1.00 90.06 492 PRO A N 1
ATOM 3707 C CA . PRO A 1 492 ? 27.449 -8.714 -19.947 1.00 90.06 492 PRO A CA 1
ATOM 3708 C C . PRO A 1 492 ? 25.953 -8.992 -20.189 1.00 90.06 492 PRO A C 1
ATOM 3710 O O . PRO A 1 492 ? 25.469 -10.076 -19.877 1.00 90.06 492 PRO A O 1
ATOM 3713 N N . ALA A 1 493 ? 25.201 -8.002 -20.678 1.00 90.31 493 ALA A N 1
ATOM 3714 C CA . ALA A 1 493 ? 23.741 -8.006 -20.683 1.00 90.31 493 ALA A CA 1
ATOM 3715 C C . ALA A 1 493 ? 23.125 -9.277 -21.314 1.00 90.31 493 ALA A C 1
ATOM 3717 O O . ALA A 1 493 ? 22.442 -10.056 -20.660 1.00 90.31 493 ALA A O 1
ATOM 3718 N N . PHE A 1 494 ? 23.446 -9.574 -22.565 1.00 93.44 494 PHE A N 1
ATOM 3719 C CA . PHE A 1 494 ? 22.880 -10.703 -23.309 1.00 93.44 494 PHE A CA 1
ATOM 3720 C C . PHE A 1 494 ? 23.729 -11.980 -23.225 1.00 93.44 494 PHE A C 1
ATOM 3722 O O . PHE A 1 494 ? 23.605 -12.864 -24.075 1.00 93.44 494 PHE A O 1
ATOM 3729 N N . GLN A 1 495 ? 24.592 -12.114 -22.212 1.00 92.69 495 GLN A N 1
ATOM 3730 C CA . GLN A 1 495 ? 25.397 -13.323 -22.048 1.00 92.69 495 GLN A CA 1
ATOM 3731 C C . GLN A 1 495 ? 24.479 -14.548 -21.901 1.00 92.69 495 GLN A C 1
ATOM 3733 O O . GLN A 1 495 ? 23.550 -14.549 -21.090 1.00 92.69 495 GLN A O 1
ATOM 3738 N N . CYS A 1 496 ? 24.735 -15.594 -22.689 1.00 93.00 496 CYS A N 1
ATOM 3739 C CA . CYS A 1 496 ? 23.918 -16.811 -22.772 1.00 93.00 496 CYS A CA 1
ATOM 3740 C C . CYS A 1 496 ? 22.443 -16.589 -23.174 1.00 93.00 496 CYS A C 1
ATOM 3742 O O . CYS A 1 496 ? 21.627 -17.496 -22.992 1.00 93.00 496 CYS A O 1
ATOM 3744 N N . ALA A 1 497 ? 22.073 -15.410 -23.684 1.00 96.38 497 ALA A N 1
ATOM 3745 C CA . ALA A 1 497 ? 20.712 -15.155 -24.146 1.00 96.38 497 ALA A CA 1
ATOM 3746 C C . ALA A 1 497 ? 20.410 -15.929 -25.441 1.00 96.38 497 ALA A C 1
ATOM 3748 O O . ALA A 1 497 ? 21.304 -16.189 -26.249 1.00 96.38 497 ALA A O 1
ATOM 3749 N N . LYS A 1 498 ? 19.146 -16.296 -25.661 1.00 98.00 498 LYS A N 1
ATOM 3750 C CA . LYS A 1 498 ? 18.713 -17.028 -26.862 1.00 98.00 498 LYS A CA 1
ATOM 3751 C C . LYS A 1 498 ? 17.828 -16.154 -27.733 1.00 98.00 498 LYS A C 1
ATOM 3753 O O . LYS A 1 498 ? 16.774 -15.735 -27.282 1.00 98.00 498 LYS A O 1
ATOM 3758 N N . PHE A 1 499 ? 18.209 -15.950 -28.984 1.00 97.88 499 PHE A N 1
ATOM 3759 C CA . PHE A 1 499 ? 17.421 -15.266 -30.012 1.00 97.88 499 PHE A CA 1
ATOM 3760 C C . PHE A 1 499 ? 16.993 -16.226 -31.129 1.00 97.88 499 PHE A C 1
ATOM 3762 O O . PHE A 1 499 ? 16.654 -15.786 -32.222 1.00 97.88 499 PHE A O 1
ATOM 3769 N N . ASP A 1 500 ? 17.028 -17.540 -30.892 1.00 97.81 500 ASP A N 1
ATOM 3770 C CA . ASP A 1 500 ? 16.750 -18.520 -31.943 1.00 97.81 500 ASP A CA 1
ATOM 3771 C C . ASP A 1 500 ? 15.354 -18.302 -32.557 1.00 97.81 500 ASP A C 1
ATOM 3773 O O . ASP A 1 500 ? 14.357 -18.242 -31.839 1.00 97.81 500 ASP A O 1
ATOM 3777 N N . ASN A 1 501 ? 15.260 -18.203 -33.882 1.00 96.75 501 ASN A N 1
ATOM 3778 C CA . ASN A 1 501 ? 14.031 -17.899 -34.630 1.00 96.75 501 ASN A CA 1
ATOM 3779 C C . ASN A 1 501 ? 13.360 -16.558 -34.269 1.00 96.75 501 ASN A C 1
ATOM 3781 O O . ASN A 1 501 ? 12.197 -16.352 -34.610 1.00 96.75 501 ASN A O 1
ATOM 3785 N N . ALA A 1 502 ? 14.037 -15.662 -33.548 1.00 97.75 502 ALA A N 1
ATOM 3786 C CA . ALA A 1 502 ? 13.488 -14.353 -33.218 1.00 97.75 502 ALA A CA 1
ATOM 3787 C C . ALA A 1 502 ? 13.516 -13.426 -34.441 1.00 97.75 502 ALA A C 1
ATOM 3789 O O . ALA A 1 502 ? 14.496 -13.404 -35.188 1.00 97.75 502 ALA A O 1
ATOM 3790 N N . ASN A 1 503 ? 12.477 -12.606 -34.603 1.00 97.25 503 ASN A N 1
ATOM 3791 C CA . ASN A 1 503 ? 12.479 -11.522 -35.581 1.00 97.25 503 ASN A CA 1
ATOM 3792 C C . ASN A 1 503 ? 12.966 -10.234 -34.912 1.00 97.25 503 ASN A C 1
ATOM 3794 O O . ASN A 1 503 ? 12.225 -9.610 -34.162 1.00 97.25 503 ASN A O 1
ATOM 3798 N N . VAL A 1 504 ? 14.206 -9.841 -35.177 1.00 96.88 504 VAL A N 1
ATOM 3799 C CA . VAL A 1 504 ? 14.897 -8.660 -34.628 1.00 96.88 504 VAL A CA 1
ATOM 3800 C C . VAL A 1 504 ? 14.962 -7.530 -35.668 1.00 96.88 504 VAL A C 1
ATOM 3802 O O . VAL A 1 504 ? 15.750 -6.590 -35.551 1.00 96.88 504 VAL A O 1
ATOM 3805 N N . SER A 1 505 ? 14.131 -7.596 -36.709 1.00 94.56 505 SER A N 1
ATOM 3806 C CA . SER A 1 505 ? 14.161 -6.638 -37.810 1.00 94.56 505 SER A CA 1
ATOM 3807 C C . SER A 1 505 ? 13.819 -5.224 -37.344 1.00 94.56 505 SER A C 1
ATOM 3809 O O . SER A 1 505 ? 12.942 -5.028 -36.506 1.00 94.56 505 SER A O 1
ATOM 3811 N N . LEU A 1 506 ? 14.495 -4.205 -37.880 1.00 94.69 506 LEU A N 1
ATOM 3812 C CA . LEU A 1 506 ? 14.329 -2.788 -37.498 1.00 94.69 506 LEU A CA 1
ATOM 3813 C C . LEU A 1 506 ? 14.620 -2.469 -36.016 1.00 94.69 506 LEU A C 1
ATOM 3815 O O . LEU A 1 506 ? 14.469 -1.320 -35.598 1.00 94.69 506 LEU A O 1
ATOM 3819 N N . ALA A 1 507 ? 14.998 -3.455 -35.200 1.00 96.88 507 ALA A N 1
ATOM 3820 C CA . ALA A 1 507 ? 15.236 -3.253 -33.781 1.00 96.88 507 ALA A CA 1
ATOM 3821 C C . ALA A 1 507 ? 16.538 -2.482 -33.545 1.00 96.88 507 ALA A C 1
ATOM 3823 O O . ALA A 1 507 ? 17.467 -2.520 -34.349 1.00 96.88 507 ALA A O 1
ATOM 3824 N N . THR A 1 508 ? 16.633 -1.806 -32.405 1.00 97.81 508 THR A N 1
ATOM 3825 C CA . THR A 1 508 ? 17.876 -1.191 -31.930 1.00 97.81 508 THR A CA 1
ATOM 3826 C C . THR A 1 508 ? 18.335 -1.907 -30.669 1.00 97.81 508 THR A C 1
ATOM 3828 O O . THR A 1 508 ? 17.605 -1.925 -29.675 1.00 97.81 508 THR A O 1
ATOM 3831 N N . ILE A 1 509 ? 19.556 -2.443 -30.681 1.00 95.31 509 ILE A N 1
ATOM 3832 C CA . ILE A 1 509 ? 20.170 -3.070 -29.505 1.00 95.31 509 ILE A CA 1
ATOM 3833 C C . ILE A 1 509 ? 21.376 -2.237 -29.072 1.00 95.31 509 ILE A C 1
ATOM 3835 O O . ILE A 1 509 ? 22.357 -2.119 -29.803 1.00 95.31 509 ILE A O 1
ATOM 3839 N N . ARG A 1 510 ? 21.303 -1.667 -27.864 1.00 93.31 510 ARG A N 1
ATOM 3840 C CA . ARG A 1 510 ? 22.356 -0.833 -27.270 1.00 93.31 510 ARG A CA 1
ATOM 3841 C C . ARG A 1 510 ? 23.016 -1.514 -26.081 1.00 93.31 510 ARG A C 1
ATOM 3843 O O . ARG A 1 510 ? 22.390 -1.695 -25.038 1.00 93.31 510 ARG A O 1
ATOM 3850 N N . CYS A 1 511 ? 24.292 -1.834 -26.247 1.00 88.50 511 CYS A N 1
ATOM 3851 C CA . CYS A 1 511 ? 25.218 -2.298 -25.218 1.00 88.50 511 CYS A CA 1
ATOM 3852 C C . CYS A 1 511 ? 26.643 -2.140 -25.760 1.00 88.50 511 CYS A C 1
ATOM 3854 O O . CYS A 1 511 ? 26.843 -2.354 -26.946 1.00 88.50 511 CYS A O 1
ATOM 3856 N N . ASP A 1 512 ? 27.621 -1.816 -24.925 1.00 82.25 512 ASP A N 1
ATOM 3857 C CA . ASP A 1 512 ? 28.983 -1.439 -25.345 1.00 82.25 512 ASP A CA 1
ATOM 3858 C C . ASP A 1 512 ? 30.082 -2.362 -24.785 1.00 82.25 512 ASP A C 1
ATOM 3860 O O . ASP A 1 512 ? 31.274 -2.100 -24.930 1.00 82.25 512 ASP A O 1
ATOM 3864 N N . SER A 1 513 ? 29.700 -3.469 -24.143 1.00 89.06 513 SER A N 1
ATOM 3865 C CA . SER A 1 513 ? 30.649 -4.387 -23.515 1.00 89.06 513 SER A CA 1
ATOM 3866 C C . SER A 1 513 ? 31.086 -5.515 -24.447 1.00 89.06 513 SER A C 1
ATOM 3868 O O . SER A 1 513 ? 30.256 -6.171 -25.077 1.00 89.06 513 SER A O 1
ATOM 3870 N N . VAL A 1 514 ? 32.381 -5.842 -24.423 1.00 89.50 514 VAL A N 1
ATOM 3871 C CA . VAL A 1 514 ? 32.970 -7.006 -25.119 1.00 89.50 514 VAL A CA 1
ATOM 3872 C C . VAL A 1 514 ? 32.366 -8.349 -24.683 1.00 89.50 514 VAL A C 1
ATOM 3874 O O . VAL A 1 514 ? 32.446 -9.333 -25.412 1.00 89.50 514 VAL A O 1
ATOM 3877 N N . THR A 1 515 ? 31.745 -8.410 -23.501 1.00 88.56 515 THR A N 1
ATOM 3878 C CA . THR A 1 515 ? 31.087 -9.616 -22.973 1.00 88.56 515 THR A CA 1
ATOM 3879 C C . THR A 1 515 ? 29.573 -9.615 -23.172 1.00 88.56 515 THR A C 1
ATOM 3881 O O . THR A 1 515 ? 28.913 -10.571 -22.766 1.00 88.56 515 THR A O 1
ATOM 3884 N N . ALA A 1 516 ? 29.003 -8.577 -23.800 1.00 89.50 516 ALA A N 1
ATOM 3885 C CA . ALA A 1 516 ? 27.556 -8.386 -23.879 1.00 89.50 516 ALA A CA 1
ATOM 3886 C C . ALA A 1 516 ? 26.824 -9.559 -24.538 1.00 89.50 516 ALA A C 1
ATOM 3888 O O . ALA A 1 516 ? 25.739 -9.893 -24.093 1.00 89.50 516 ALA A O 1
ATOM 3889 N N . PHE A 1 517 ? 27.413 -10.194 -25.552 1.00 91.69 517 PHE A N 1
ATOM 3890 C CA . PHE A 1 517 ? 26.801 -11.276 -26.337 1.00 91.69 517 PHE A CA 1
ATOM 3891 C C . PHE A 1 517 ? 27.516 -12.625 -26.186 1.00 91.69 517 PHE A C 1
ATOM 3893 O O . PHE A 1 517 ? 27.304 -13.548 -26.972 1.00 91.69 517 PHE A O 1
ATOM 3900 N N . GLN A 1 518 ? 28.364 -12.769 -25.166 1.00 88.00 518 GLN A N 1
ATOM 3901 C CA . GLN A 1 518 ? 29.117 -14.002 -24.971 1.00 88.00 518 GLN A CA 1
ATOM 3902 C C . GLN A 1 518 ? 28.173 -15.206 -24.844 1.00 88.00 518 GLN A C 1
ATOM 3904 O O . GLN A 1 518 ? 27.289 -15.223 -23.989 1.00 88.00 518 GLN A O 1
ATOM 3909 N N . MET A 1 519 ? 28.381 -16.223 -25.688 1.00 87.69 519 MET A N 1
ATOM 3910 C CA . MET A 1 519 ? 27.554 -17.439 -25.746 1.00 87.69 519 MET A CA 1
ATOM 3911 C C . MET A 1 519 ? 26.071 -17.192 -26.075 1.00 87.69 519 MET A C 1
ATOM 3913 O O . MET A 1 519 ? 25.234 -18.055 -25.807 1.00 87.69 519 MET A O 1
ATOM 3917 N N . ALA A 1 520 ? 25.724 -16.038 -26.647 1.00 95.25 520 ALA A N 1
ATOM 3918 C CA . ALA A 1 520 ? 24.370 -15.797 -27.126 1.00 95.25 520 ALA A CA 1
ATOM 3919 C C . ALA A 1 520 ? 24.065 -16.685 -28.343 1.00 95.25 520 ALA A C 1
ATOM 3921 O O . ALA A 1 520 ? 24.891 -16.806 -29.247 1.00 95.25 520 ALA A O 1
ATOM 3922 N N . SER A 1 521 ? 22.883 -17.299 -28.372 1.00 97.12 521 SER A N 1
ATOM 3923 C CA . SER A 1 521 ? 22.442 -18.178 -29.461 1.00 97.12 521 SER A CA 1
ATOM 3924 C C . SER A 1 521 ? 21.596 -17.406 -30.468 1.00 97.12 521 SER A C 1
ATOM 3926 O O . SER A 1 521 ? 20.631 -16.762 -30.061 1.00 97.12 521 SER A O 1
ATOM 3928 N N . LEU A 1 522 ? 21.939 -17.461 -31.758 1.00 97.19 522 LEU A N 1
ATOM 3929 C CA . LEU A 1 522 ? 21.281 -16.685 -32.825 1.00 97.19 522 LEU A CA 1
ATOM 3930 C C . LEU A 1 522 ? 20.734 -17.562 -33.969 1.00 97.19 522 LEU A C 1
ATOM 3932 O O . LEU A 1 522 ? 20.676 -17.117 -35.116 1.00 97.19 522 LEU A O 1
ATOM 3936 N N . ASN A 1 523 ? 20.382 -18.824 -33.709 1.00 97.00 523 ASN A N 1
ATOM 3937 C CA . ASN A 1 523 ? 19.991 -19.748 -34.778 1.00 97.00 523 ASN A CA 1
ATOM 3938 C C . ASN A 1 523 ? 18.757 -19.237 -35.521 1.00 97.00 523 ASN A C 1
ATOM 3940 O O . ASN A 1 523 ? 17.705 -19.076 -34.911 1.00 97.00 523 ASN A O 1
ATOM 3944 N N . ASN A 1 524 ? 18.855 -19.044 -36.837 1.00 96.31 524 ASN A N 1
ATOM 3945 C CA . ASN A 1 524 ? 17.735 -18.613 -37.679 1.00 96.31 524 ASN A CA 1
ATOM 3946 C C . ASN A 1 524 ? 17.073 -17.289 -37.224 1.00 96.31 524 ASN A C 1
ATOM 3948 O O . ASN A 1 524 ? 15.888 -17.074 -37.460 1.00 96.31 524 ASN A O 1
ATOM 3952 N N . ALA A 1 525 ? 17.809 -16.426 -36.518 1.00 97.25 525 ALA A N 1
ATOM 3953 C CA . ALA A 1 525 ? 17.327 -15.110 -36.107 1.00 97.25 525 ALA A CA 1
ATOM 3954 C C . ALA A 1 525 ? 17.374 -14.116 -37.281 1.00 97.25 525 ALA A C 1
ATOM 3956 O O . ALA A 1 525 ? 18.339 -14.125 -38.045 1.00 97.25 525 ALA A O 1
ATOM 3957 N N . GLU A 1 526 ? 16.382 -13.234 -37.405 1.00 96.31 526 GLU A N 1
ATOM 3958 C CA . GLU A 1 526 ? 16.301 -12.248 -38.491 1.00 96.31 526 GLU A CA 1
ATOM 3959 C C . GLU A 1 526 ? 16.702 -10.846 -38.008 1.00 96.31 526 GLU A C 1
ATOM 3961 O O . GLU A 1 526 ? 16.049 -10.279 -37.141 1.00 96.31 526 GLU A O 1
ATOM 3966 N N . PHE A 1 527 ? 17.753 -10.257 -38.582 1.00 96.69 527 PHE A N 1
ATOM 3967 C CA . PHE A 1 527 ? 18.272 -8.926 -38.225 1.00 96.69 527 PHE A CA 1
ATOM 3968 C C . PHE A 1 527 ? 18.119 -7.897 -39.355 1.00 96.69 527 PHE A C 1
ATOM 3970 O O . PHE A 1 527 ? 18.888 -6.933 -39.444 1.00 96.69 527 PHE A O 1
ATOM 3977 N N . SER A 1 528 ? 17.154 -8.082 -40.255 1.00 94.44 528 SER A N 1
ATOM 3978 C CA . SER A 1 528 ? 16.917 -7.184 -41.391 1.00 94.44 528 SER A CA 1
ATOM 3979 C C . SER A 1 528 ? 16.702 -5.735 -40.920 1.00 94.44 528 SER A C 1
ATOM 3981 O O . SER A 1 528 ? 15.831 -5.451 -40.103 1.00 94.44 528 SER A O 1
ATOM 3983 N N . ALA A 1 529 ? 17.520 -4.799 -41.404 1.00 94.94 529 ALA A N 1
ATOM 3984 C CA . ALA A 1 529 ? 17.520 -3.384 -41.023 1.00 94.94 529 ALA A CA 1
ATOM 3985 C C . ALA A 1 529 ? 17.669 -3.092 -39.510 1.00 94.94 529 ALA A C 1
ATOM 3987 O O . ALA A 1 529 ? 17.311 -2.007 -39.051 1.00 94.94 529 ALA A O 1
ATOM 3988 N N . ALA A 1 530 ? 18.190 -4.037 -38.719 1.00 96.56 530 ALA A N 1
ATOM 3989 C CA . ALA A 1 530 ? 18.477 -3.814 -37.304 1.00 96.56 530 ALA A CA 1
ATOM 3990 C C . ALA A 1 530 ? 19.688 -2.884 -37.109 1.00 96.56 530 ALA A C 1
ATOM 3992 O O . ALA A 1 530 ? 20.634 -2.899 -37.900 1.00 96.56 530 ALA A O 1
ATOM 3993 N N . ASP A 1 531 ? 19.686 -2.112 -36.023 1.00 97.31 531 ASP A N 1
ATOM 3994 C CA . ASP A 1 531 ? 20.828 -1.309 -35.592 1.00 97.31 531 ASP A CA 1
ATOM 3995 C C . ASP A 1 531 ? 21.575 -2.000 -34.446 1.00 97.31 531 ASP A C 1
ATOM 3997 O O . ASP A 1 531 ? 21.138 -2.003 -33.290 1.00 97.31 531 ASP A O 1
ATOM 4001 N N . LEU A 1 532 ? 22.714 -2.592 -34.807 1.00 95.38 532 LEU A N 1
ATOM 4002 C CA . LEU A 1 532 ? 23.669 -3.271 -33.933 1.00 95.38 532 LEU A CA 1
ATOM 4003 C C . LEU A 1 532 ? 24.970 -2.464 -33.793 1.00 95.38 532 LEU A C 1
ATOM 4005 O O . LEU A 1 532 ? 25.942 -2.956 -33.222 1.00 95.38 532 LEU A O 1
ATOM 4009 N N . SER A 1 533 ? 25.021 -1.236 -34.324 1.00 94.25 533 SER A N 1
ATOM 4010 C CA . SER A 1 533 ? 26.260 -0.459 -34.489 1.00 94.25 533 SER A CA 1
ATOM 4011 C C . SER A 1 533 ? 26.968 -0.111 -33.180 1.00 94.25 533 SER A C 1
ATOM 4013 O O . SER A 1 533 ? 28.173 0.135 -33.179 1.00 94.25 533 SER A O 1
ATOM 4015 N N . THR A 1 534 ? 26.232 -0.107 -32.068 1.00 91.75 534 THR A N 1
ATOM 4016 C CA . THR A 1 534 ? 26.773 0.163 -30.733 1.00 91.75 534 THR A CA 1
ATOM 4017 C C . THR A 1 534 ? 27.361 -1.066 -30.045 1.00 91.75 534 THR A C 1
ATOM 4019 O O . THR A 1 534 ? 28.049 -0.900 -29.045 1.00 91.75 534 THR A O 1
ATOM 4022 N N . ILE A 1 535 ? 27.087 -2.275 -30.549 1.00 91.75 535 ILE A N 1
ATOM 4023 C CA . ILE A 1 535 ? 27.569 -3.526 -29.953 1.00 91.75 535 ILE A CA 1
ATOM 4024 C C . ILE A 1 535 ? 29.056 -3.693 -30.251 1.00 91.75 535 ILE A C 1
ATOM 4026 O O . ILE A 1 535 ? 29.502 -3.420 -31.357 1.00 91.75 535 ILE A O 1
ATOM 4030 N N . ASP A 1 536 ? 29.843 -4.177 -29.295 1.00 92.38 536 ASP A N 1
ATOM 4031 C CA . ASP A 1 536 ? 31.241 -4.494 -29.571 1.00 92.38 536 ASP A CA 1
ATOM 4032 C C . ASP A 1 536 ? 31.374 -5.608 -30.636 1.00 92.38 536 ASP A C 1
ATOM 4034 O O . ASP A 1 536 ? 30.684 -6.633 -30.595 1.00 92.38 536 ASP A O 1
ATOM 4038 N N . ALA A 1 537 ? 32.284 -5.428 -31.598 1.00 92.12 537 ALA A N 1
ATOM 4039 C CA . ALA A 1 537 ? 32.482 -6.380 -32.694 1.00 92.12 537 ALA A CA 1
ATOM 4040 C C . ALA A 1 537 ? 32.955 -7.764 -32.205 1.00 92.12 537 ALA A C 1
ATOM 4042 O O . ALA A 1 537 ? 32.587 -8.784 -32.792 1.00 92.12 537 ALA A O 1
ATOM 4043 N N . THR A 1 538 ? 33.735 -7.816 -31.120 1.00 91.19 538 THR A N 1
ATOM 4044 C CA . THR A 1 538 ? 34.178 -9.068 -30.483 1.00 91.19 538 THR A CA 1
ATOM 4045 C C . THR A 1 538 ? 33.005 -9.767 -29.813 1.00 91.19 538 THR A C 1
ATOM 4047 O O . THR A 1 538 ? 32.872 -10.986 -29.929 1.00 91.19 538 THR A O 1
ATOM 4050 N N . ALA A 1 539 ? 32.119 -9.000 -29.171 1.00 91.44 539 ALA A N 1
ATOM 4051 C CA . ALA A 1 539 ? 30.907 -9.539 -28.568 1.00 91.44 539 ALA A CA 1
ATOM 4052 C C . ALA A 1 539 ? 30.016 -10.211 -29.626 1.00 91.44 539 ALA A C 1
ATOM 4054 O O . ALA A 1 539 ? 29.654 -11.374 -29.455 1.00 91.44 539 ALA A O 1
ATOM 4055 N N . LEU A 1 540 ? 29.738 -9.543 -30.754 1.00 90.94 540 LEU A N 1
ATOM 4056 C CA . LEU A 1 540 ? 28.965 -10.146 -31.853 1.00 90.94 540 LEU A CA 1
ATOM 4057 C C . LEU A 1 540 ? 29.664 -11.355 -32.484 1.00 90.94 540 LEU A C 1
ATOM 4059 O O . LEU A 1 540 ? 29.006 -12.322 -32.863 1.00 90.94 540 LEU A O 1
ATOM 4063 N N . ALA A 1 541 ? 30.994 -11.330 -32.584 1.00 90.56 541 ALA A N 1
ATOM 4064 C CA . ALA A 1 541 ? 31.760 -12.462 -33.101 1.00 90.56 541 ALA A CA 1
ATOM 4065 C C . ALA A 1 541 ? 31.752 -13.680 -32.157 1.00 90.56 541 ALA A C 1
ATOM 4067 O O . ALA A 1 541 ? 32.088 -14.777 -32.597 1.00 90.56 541 ALA A O 1
ATOM 4068 N N . SER A 1 542 ? 31.386 -13.494 -30.883 1.00 90.38 542 SER A N 1
ATOM 4069 C CA . SER A 1 542 ? 31.303 -14.556 -29.871 1.00 90.38 542 SER A CA 1
ATOM 4070 C C . SER A 1 542 ? 29.944 -15.269 -29.811 1.00 90.38 542 SER A C 1
ATOM 4072 O O . SER A 1 542 ? 29.782 -16.222 -29.043 1.00 90.38 542 SER A O 1
ATOM 4074 N N . CYS A 1 543 ? 28.973 -14.815 -30.609 1.00 92.88 543 CYS A N 1
ATOM 4075 C CA . CYS A 1 543 ? 27.672 -15.457 -30.749 1.00 92.88 543 CYS A CA 1
ATOM 4076 C C . CYS A 1 543 ? 27.801 -16.867 -31.342 1.00 92.88 543 CYS A C 1
ATOM 4078 O O . CYS A 1 543 ? 28.700 -17.157 -32.132 1.00 92.88 543 CYS A O 1
ATOM 4080 N N . VAL A 1 544 ? 26.861 -17.741 -30.992 1.00 93.12 544 VAL A N 1
ATOM 4081 C CA . VAL A 1 544 ? 26.840 -19.150 -31.387 1.00 93.12 544 VAL A CA 1
ATOM 4082 C C . VAL A 1 544 ? 25.611 -19.428 -32.247 1.00 93.12 544 VAL A C 1
ATOM 4084 O O . VAL A 1 544 ? 24.499 -19.017 -31.927 1.00 93.12 544 VAL A O 1
ATOM 4087 N N . PHE A 1 545 ? 25.803 -20.149 -33.347 1.00 95.25 545 PHE A N 1
ATOM 4088 C CA . PHE A 1 545 ? 24.725 -20.685 -34.175 1.00 95.25 545 PHE A CA 1
ATOM 4089 C C . PHE A 1 545 ? 25.239 -21.862 -35.010 1.00 95.25 545 PHE A C 1
ATOM 4091 O O . PHE A 1 545 ? 26.433 -21.978 -35.291 1.00 95.25 545 PHE A O 1
ATOM 4098 N N . ALA A 1 546 ? 24.340 -22.761 -35.398 1.00 91.50 546 ALA A N 1
ATOM 4099 C CA . ALA A 1 546 ? 24.663 -23.888 -36.252 1.00 91.50 546 ALA A CA 1
ATOM 4100 C C . ALA A 1 546 ? 24.795 -23.432 -37.719 1.00 91.50 546 ALA A C 1
ATOM 4102 O O . ALA A 1 546 ? 23.957 -22.666 -38.197 1.00 91.50 546 ALA A O 1
ATOM 4103 N N . PRO A 1 547 ? 25.761 -23.968 -38.492 1.00 88.94 547 PRO A N 1
ATOM 4104 C CA . PRO A 1 547 ? 25.959 -23.588 -39.897 1.00 88.94 547 PRO A CA 1
ATOM 4105 C C . PRO A 1 547 ? 24.738 -23.793 -40.805 1.00 88.94 547 PRO A C 1
ATOM 4107 O O . PRO A 1 547 ? 24.621 -23.149 -41.842 1.00 88.94 547 PRO A O 1
ATOM 4110 N N . LYS A 1 548 ? 23.825 -24.703 -40.438 1.00 92.50 548 LYS A N 1
ATOM 4111 C CA . LYS A 1 548 ? 22.585 -24.969 -41.189 1.00 92.50 548 LYS A CA 1
ATOM 4112 C C . LYS A 1 548 ? 21.477 -23.950 -40.904 1.00 92.50 548 LYS A C 1
ATOM 4114 O O . LYS A 1 548 ? 20.541 -23.842 -41.688 1.00 92.50 548 LYS A O 1
ATOM 4119 N N . THR A 1 549 ? 21.583 -23.214 -39.804 1.00 94.44 549 THR A N 1
ATOM 4120 C CA . THR A 1 549 ? 20.589 -22.243 -39.332 1.00 94.44 549 THR A CA 1
ATOM 4121 C C . THR A 1 549 ? 21.277 -20.937 -38.923 1.00 94.44 549 THR A C 1
ATOM 4123 O O . THR A 1 549 ? 21.157 -20.524 -37.768 1.00 94.44 549 THR A O 1
ATOM 4126 N N . PRO A 1 550 ? 22.045 -20.291 -39.821 1.00 95.75 550 PRO A N 1
ATOM 4127 C CA . PRO A 1 550 ? 22.702 -19.034 -39.500 1.00 95.75 550 PRO A CA 1
ATOM 4128 C C . PRO A 1 550 ? 21.673 -17.907 -39.321 1.00 95.75 550 PRO A C 1
ATOM 4130 O O . PRO A 1 550 ? 20.579 -17.992 -39.890 1.00 95.75 550 PRO A O 1
ATOM 4133 N N . PRO A 1 551 ? 22.018 -16.855 -38.562 1.00 96.88 551 PRO A N 1
ATOM 4134 C CA . PRO A 1 551 ? 21.243 -15.625 -38.531 1.00 96.88 551 PRO A CA 1
ATOM 4135 C C . PRO A 1 551 ? 21.245 -14.941 -39.902 1.00 96.88 551 PRO A C 1
ATOM 4137 O O . PRO A 1 551 ? 22.206 -15.041 -40.676 1.00 96.88 551 PRO A O 1
ATOM 4140 N N . GLU A 1 552 ? 20.160 -14.231 -40.180 1.00 96.12 552 GLU A N 1
ATOM 4141 C CA . GLU A 1 552 ? 19.933 -13.502 -41.419 1.00 96.12 552 GLU A CA 1
ATOM 4142 C C . GLU A 1 552 ? 20.069 -11.994 -41.230 1.00 96.12 552 GLU A C 1
ATOM 4144 O O . GLU A 1 552 ? 19.747 -11.452 -40.174 1.00 96.12 552 GLU A O 1
ATOM 4149 N N . TYR A 1 553 ? 20.533 -11.297 -42.265 1.00 95.38 553 TYR A N 1
ATOM 4150 C CA . TYR A 1 553 ? 20.619 -9.838 -42.279 1.00 95.38 553 TYR A CA 1
ATOM 4151 C C . TYR A 1 553 ? 20.380 -9.270 -43.681 1.00 95.38 553 TYR A C 1
ATOM 4153 O O . TYR A 1 553 ? 20.458 -9.975 -44.688 1.00 95.38 553 TYR A O 1
ATOM 4161 N N . SER A 1 554 ? 20.135 -7.963 -43.741 1.00 94.19 554 SER A N 1
ATOM 4162 C CA . SER A 1 554 ? 19.909 -7.210 -44.979 1.00 94.19 554 SER A CA 1
ATOM 4163 C C . SER A 1 554 ? 21.015 -6.176 -45.208 1.00 94.19 554 SER A C 1
ATOM 4165 O O . SER A 1 554 ? 21.791 -5.880 -44.301 1.00 94.19 554 SER A O 1
ATOM 4167 N N . VAL A 1 555 ? 21.043 -5.549 -46.387 1.00 90.56 555 VAL A N 1
ATOM 4168 C CA . VAL A 1 555 ? 21.953 -4.418 -46.672 1.00 90.56 555 VAL A CA 1
ATOM 4169 C C . VAL A 1 555 ? 21.765 -3.219 -45.736 1.00 90.56 555 VAL A C 1
ATOM 4171 O O . VAL A 1 555 ? 22.713 -2.472 -45.518 1.00 90.56 555 VAL A O 1
ATOM 4174 N N . ASP A 1 556 ? 20.571 -3.051 -45.166 1.00 93.56 556 ASP A N 1
ATOM 4175 C CA . ASP A 1 556 ? 20.237 -1.929 -44.284 1.00 93.56 556 ASP A CA 1
ATOM 4176 C C . ASP A 1 556 ? 20.604 -2.206 -42.813 1.00 93.56 556 ASP A C 1
ATOM 4178 O O . ASP A 1 556 ? 20.480 -1.328 -41.957 1.00 93.56 556 ASP A O 1
ATOM 4182 N N . THR A 1 557 ? 21.052 -3.427 -42.496 1.00 95.50 557 THR A N 1
ATOM 4183 C CA . THR A 1 557 ? 21.463 -3.811 -41.142 1.00 95.50 557 THR A CA 1
ATOM 4184 C C . THR A 1 557 ? 22.779 -3.119 -40.783 1.00 95.50 557 THR A C 1
ATOM 4186 O O . THR A 1 557 ? 23.781 -3.252 -41.487 1.00 95.50 557 THR A O 1
ATOM 4189 N N . ARG A 1 558 ? 22.802 -2.384 -39.667 1.00 97.31 558 ARG A N 1
ATOM 4190 C CA . ARG A 1 558 ? 23.982 -1.637 -39.214 1.00 97.31 558 ARG A CA 1
ATOM 4191 C C . ARG A 1 558 ? 24.788 -2.468 -38.233 1.00 97.31 558 ARG A C 1
ATOM 4193 O O . ARG A 1 558 ? 24.332 -2.737 -37.128 1.00 97.31 558 ARG A O 1
ATOM 4200 N N . PHE A 1 559 ? 26.003 -2.824 -38.622 1.00 95.88 559 PHE A N 1
ATOM 4201 C CA . PHE A 1 559 ? 26.960 -3.539 -37.782 1.00 95.88 559 PHE A CA 1
ATOM 4202 C C . PHE A 1 559 ? 27.991 -2.583 -37.168 1.00 95.88 559 PHE A C 1
ATOM 4204 O O . PHE A 1 559 ? 28.180 -1.471 -37.674 1.00 95.88 559 PHE A O 1
ATOM 4211 N N . PRO A 1 560 ? 28.673 -2.984 -36.082 1.00 95.06 560 PRO A N 1
ATOM 4212 C CA . PRO A 1 560 ? 29.749 -2.185 -35.522 1.00 95.06 560 PRO A CA 1
ATOM 4213 C C . PRO A 1 560 ? 30.947 -2.110 -36.462 1.00 95.06 560 PRO A C 1
ATOM 4215 O O . PRO A 1 560 ? 31.189 -2.983 -37.300 1.00 95.06 560 PRO A O 1
ATOM 4218 N N . LYS A 1 561 ? 31.728 -1.040 -36.310 1.00 92.38 561 LYS A N 1
ATOM 4219 C CA . LYS A 1 561 ? 32.895 -0.788 -37.156 1.00 92.38 561 LYS A CA 1
ATOM 4220 C C . LYS A 1 561 ? 33.871 -1.970 -37.089 1.00 92.38 561 LYS A C 1
ATOM 4222 O O . LYS A 1 561 ? 34.331 -2.337 -36.014 1.00 92.38 561 LYS A O 1
ATOM 4227 N N . GLY A 1 562 ? 34.220 -2.521 -38.252 1.00 89.31 562 GLY A N 1
ATOM 4228 C CA . GLY A 1 562 ? 35.166 -3.637 -38.373 1.00 89.31 562 GLY A CA 1
ATOM 4229 C C . GLY A 1 562 ? 34.549 -5.033 -38.230 1.00 89.31 562 GLY A C 1
ATOM 4230 O O . GLY A 1 562 ? 35.280 -6.015 -38.328 1.00 89.31 562 GLY A O 1
ATOM 4231 N N . PHE A 1 563 ? 33.233 -5.146 -38.034 1.00 95.19 563 PHE A N 1
ATOM 4232 C CA . PHE A 1 563 ? 32.536 -6.428 -38.076 1.00 95.19 563 PHE A CA 1
ATOM 4233 C C . PHE A 1 563 ? 32.044 -6.729 -39.494 1.00 95.19 563 PHE A C 1
ATOM 4235 O O . PHE A 1 563 ? 31.296 -5.946 -40.075 1.00 95.19 563 PHE A O 1
ATOM 4242 N N . ASP A 1 564 ? 32.445 -7.879 -40.032 1.00 94.25 564 ASP A N 1
ATOM 4243 C CA . ASP A 1 564 ? 31.946 -8.395 -41.305 1.00 94.25 564 ASP A CA 1
ATOM 4244 C C . ASP A 1 564 ? 31.026 -9.607 -41.053 1.00 94.25 564 ASP A C 1
ATOM 4246 O O . ASP A 1 564 ? 31.516 -10.680 -40.687 1.00 94.25 564 ASP A O 1
ATOM 4250 N N . PRO A 1 565 ? 29.700 -9.469 -41.228 1.00 94.56 565 PRO A N 1
ATOM 4251 C CA . PRO A 1 565 ? 28.750 -10.550 -40.967 1.00 94.56 565 PRO A CA 1
ATOM 4252 C C . PRO A 1 565 ? 28.956 -11.762 -41.889 1.00 94.56 565 PRO A C 1
ATOM 4254 O O . PRO A 1 565 ? 28.795 -12.902 -41.444 1.00 94.56 565 PRO A O 1
ATOM 4257 N N . ALA A 1 566 ? 29.365 -11.549 -43.145 1.00 93.00 566 ALA A N 1
ATOM 4258 C CA . ALA A 1 566 ? 29.520 -12.627 -44.119 1.00 93.00 566 ALA A CA 1
ATOM 4259 C C . ALA A 1 566 ? 30.692 -13.549 -43.751 1.00 93.00 566 ALA A C 1
ATOM 4261 O O . ALA A 1 566 ? 30.524 -14.769 -43.709 1.00 93.00 566 ALA A O 1
ATOM 4262 N N . SER A 1 567 ? 31.858 -12.991 -43.392 1.00 93.00 567 SER A N 1
ATOM 4263 C CA . SER A 1 567 ? 32.992 -13.800 -42.903 1.00 93.00 567 SER A CA 1
ATOM 4264 C C . SER A 1 567 ? 32.724 -14.482 -41.562 1.00 93.00 567 SER A C 1
ATOM 4266 O O . SER A 1 567 ? 33.392 -15.461 -41.226 1.00 93.00 567 SER A O 1
ATOM 4268 N N . LYS A 1 568 ? 31.733 -14.007 -40.799 1.00 93.81 568 LYS A N 1
ATOM 4269 C CA . LYS A 1 568 ? 31.262 -14.656 -39.570 1.00 93.81 568 LYS A CA 1
ATOM 4270 C C . LYS A 1 568 ? 30.163 -15.691 -39.802 1.00 93.81 568 LYS A C 1
ATOM 4272 O O . LYS A 1 568 ? 29.709 -16.278 -38.831 1.00 93.81 568 LYS A O 1
ATOM 4277 N N . GLY A 1 569 ? 29.776 -15.966 -41.049 1.00 93.38 569 GLY A N 1
ATOM 4278 C CA . GLY A 1 569 ? 28.822 -17.025 -41.393 1.00 93.38 569 GLY A CA 1
ATOM 4279 C C . GLY A 1 569 ? 27.350 -16.618 -41.301 1.00 93.38 569 GLY A C 1
ATOM 4280 O O . GLY A 1 569 ? 26.487 -17.493 -41.327 1.00 93.38 569 GLY A O 1
ATOM 4281 N N . TRP A 1 570 ? 27.050 -15.321 -41.197 1.00 95.88 570 TRP A N 1
ATOM 4282 C CA . TRP A 1 570 ? 25.682 -14.814 -41.303 1.00 95.88 570 TRP A CA 1
ATOM 4283 C C . TRP A 1 570 ? 25.220 -14.860 -42.763 1.00 95.88 570 TRP A C 1
ATOM 4285 O O . TRP A 1 570 ? 26.016 -14.681 -43.689 1.00 95.88 570 TRP A O 1
ATOM 4295 N N . ARG A 1 571 ? 23.920 -15.070 -42.988 1.00 95.81 571 ARG A N 1
ATOM 4296 C CA . ARG A 1 571 ? 23.335 -15.138 -44.332 1.00 95.81 571 ARG A CA 1
ATOM 4297 C C . ARG A 1 571 ? 22.703 -13.803 -44.713 1.00 95.81 571 ARG A C 1
ATOM 4299 O O . ARG A 1 571 ? 21.790 -13.330 -44.049 1.00 95.81 571 ARG A O 1
ATOM 4306 N N . GLN A 1 572 ? 23.140 -13.223 -45.824 1.00 93.69 572 GLN A N 1
ATOM 4307 C CA . GLN A 1 572 ? 22.473 -12.053 -46.388 1.00 93.69 572 GLN A CA 1
ATOM 4308 C C . GLN A 1 572 ? 21.221 -12.476 -47.171 1.00 93.69 572 GLN A C 1
ATOM 4310 O O . GLN A 1 572 ? 21.296 -13.370 -48.019 1.00 93.69 572 GLN A O 1
ATOM 4315 N N . THR A 1 573 ? 20.082 -11.833 -46.925 1.00 87.81 573 THR A N 1
ATOM 4316 C CA . THR A 1 573 ? 18.840 -12.063 -47.680 1.00 87.81 573 THR A CA 1
ATOM 4317 C C . THR A 1 573 ? 18.859 -11.311 -49.022 1.00 87.81 573 THR A C 1
ATOM 4319 O O . THR A 1 573 ? 19.414 -10.216 -49.142 1.00 87.81 573 THR A O 1
ATOM 4322 N N . LYS A 1 574 ? 18.300 -11.918 -50.083 1.00 62.22 574 LYS A N 1
ATOM 4323 C CA . LYS A 1 574 ? 18.256 -11.346 -51.445 1.00 62.22 574 LYS A CA 1
ATOM 4324 C C . LYS A 1 574 ? 16.961 -10.526 -51.663 1.00 62.22 574 LYS A C 1
ATOM 4326 O O . LYS A 1 574 ? 15.980 -11.104 -52.107 1.00 62.22 574 LYS A O 1
ATOM 4331 N N . GLY A 1 575 ? 16.996 -9.203 -51.428 1.00 47.78 575 GLY A N 1
ATOM 4332 C CA . GLY A 1 575 ? 15.929 -8.215 -51.763 1.00 47.78 575 GLY A CA 1
ATOM 4333 C C . GLY A 1 575 ? 14.714 -8.244 -50.812 1.00 47.78 575 GLY A C 1
ATOM 4334 O O . GLY A 1 575 ? 14.383 -9.304 -50.311 1.00 47.78 575 GLY A O 1
ATOM 4335 N N . GLU A 1 576 ? 14.014 -7.164 -50.445 1.00 42.09 576 GLU A N 1
ATOM 4336 C CA . GLU A 1 576 ? 13.789 -5.818 -51.004 1.00 42.09 576 GLU A CA 1
ATOM 4337 C C . GLU A 1 576 ? 14.061 -4.709 -49.957 1.00 42.09 576 GLU A C 1
ATOM 4339 O O . GLU A 1 576 ? 13.956 -4.939 -48.753 1.00 42.09 576 GLU A O 1
ATOM 4344 N N . LYS A 1 577 ? 14.361 -3.477 -50.405 1.00 42.22 577 LYS A N 1
ATOM 4345 C CA . LYS A 1 577 ? 14.340 -2.279 -49.542 1.00 42.22 577 LYS A CA 1
ATOM 4346 C C . LYS A 1 577 ? 12.961 -2.151 -48.894 1.00 42.22 577 LYS A C 1
ATOM 4348 O O . LYS A 1 577 ? 11.973 -1.993 -49.606 1.00 42.22 577 LYS A O 1
ATOM 4353 N N . ASN A 1 578 ? 12.892 -2.144 -47.566 1.00 42.12 578 ASN A N 1
ATOM 4354 C CA . ASN A 1 578 ? 11.637 -1.918 -46.854 1.00 42.12 578 ASN A CA 1
ATOM 4355 C C . ASN A 1 578 ? 11.223 -0.429 -46.989 1.00 42.12 578 ASN A C 1
ATOM 4357 O O . ASN A 1 578 ? 11.928 0.433 -46.459 1.00 42.12 578 ASN A O 1
ATOM 4361 N N . PRO A 1 579 ? 10.096 -0.076 -47.645 1.00 39.53 579 PRO A N 1
ATOM 4362 C CA . PRO A 1 579 ? 9.720 1.321 -47.918 1.00 39.53 579 PRO A CA 1
ATOM 4363 C C . PRO A 1 579 ? 9.336 2.145 -46.676 1.00 39.53 579 PRO A C 1
ATOM 4365 O O . PRO A 1 579 ? 8.961 3.307 -46.796 1.00 39.53 579 PRO A O 1
ATOM 4368 N N . ARG A 1 580 ? 9.361 1.550 -45.475 1.00 42.41 580 ARG A N 1
ATOM 4369 C CA . ARG A 1 580 ? 8.896 2.175 -44.223 1.00 42.41 580 ARG A CA 1
ATOM 4370 C C . ARG A 1 580 ? 10.004 2.769 -43.348 1.00 42.41 580 ARG A C 1
ATOM 4372 O O . ARG A 1 580 ? 9.690 3.313 -42.291 1.00 42.41 580 ARG A O 1
ATOM 4379 N N . ALA A 1 581 ? 11.268 2.709 -43.775 1.00 38.12 581 ALA A N 1
ATOM 4380 C CA . ALA A 1 581 ? 12.392 3.278 -43.022 1.00 38.12 581 ALA A CA 1
ATOM 4381 C C . ALA A 1 581 ? 12.321 4.816 -42.872 1.00 38.12 581 ALA A C 1
ATOM 4383 O O . ALA A 1 581 ? 12.882 5.360 -41.923 1.00 38.12 581 ALA A O 1
ATOM 4384 N N . ASP A 1 582 ? 11.559 5.507 -43.730 1.00 33.84 582 ASP A N 1
ATOM 4385 C CA . ASP A 1 582 ? 11.510 6.977 -43.766 1.00 33.84 582 ASP A CA 1
ATOM 4386 C C . ASP A 1 582 ? 10.395 7.615 -42.907 1.00 33.84 582 ASP A C 1
ATOM 4388 O O . ASP A 1 582 ? 10.304 8.840 -42.834 1.00 33.84 582 ASP A O 1
ATOM 4392 N N . ALA A 1 583 ? 9.552 6.833 -42.214 1.00 37.97 583 ALA A N 1
ATOM 4393 C CA . ALA A 1 583 ? 8.362 7.366 -41.525 1.00 37.97 583 ALA A CA 1
ATOM 4394 C C . ALA A 1 583 ? 8.408 7.368 -39.981 1.00 37.97 583 ALA A C 1
ATOM 4396 O O . ALA A 1 583 ? 7.430 7.769 -39.351 1.00 37.97 583 ALA A O 1
ATOM 4397 N N . ALA A 1 584 ? 9.504 6.954 -39.335 1.00 35.78 584 ALA A N 1
ATOM 4398 C CA . ALA A 1 584 ? 9.550 6.889 -37.867 1.00 35.78 584 ALA A CA 1
ATOM 4399 C C . ALA A 1 584 ? 10.919 7.226 -37.255 1.00 35.78 584 ALA A C 1
ATOM 4401 O O . ALA A 1 584 ? 11.363 6.579 -36.306 1.00 35.78 584 ALA A O 1
ATOM 4402 N N . ALA A 1 585 ? 11.570 8.280 -37.748 1.00 28.22 585 ALA A N 1
ATOM 4403 C CA . ALA A 1 585 ? 12.579 8.991 -36.969 1.00 28.22 585 ALA A CA 1
ATOM 4404 C C . ALA A 1 585 ? 11.895 10.129 -36.185 1.00 28.22 585 ALA A C 1
ATOM 4406 O O . ALA A 1 585 ? 11.710 11.219 -36.733 1.00 28.22 585 ALA A O 1
ATOM 4407 N N . PRO A 1 586 ? 11.486 9.937 -34.913 1.00 29.55 586 PRO A N 1
ATOM 4408 C CA . PRO A 1 586 ? 11.247 11.084 -34.057 1.00 29.55 586 PRO A CA 1
ATOM 4409 C C . PRO A 1 586 ? 12.587 11.797 -33.886 1.00 29.55 586 PRO A C 1
ATOM 4411 O O . PRO A 1 586 ? 13.577 11.190 -33.479 1.00 29.55 586 PRO A O 1
ATOM 4414 N N . LYS A 1 587 ? 12.605 13.077 -34.260 1.00 30.06 587 LYS A N 1
ATOM 4415 C CA . LYS A 1 587 ? 13.737 13.982 -34.075 1.00 30.06 587 LYS A CA 1
ATOM 4416 C C . LYS A 1 587 ? 14.240 13.871 -32.635 1.00 30.06 587 LYS A C 1
ATOM 4418 O O . LYS A 1 587 ? 13.495 14.146 -31.696 1.00 30.06 587 LYS A O 1
ATOM 4423 N N . ASP A 1 588 ? 15.504 13.487 -32.485 1.00 36.91 588 ASP A N 1
ATOM 4424 C CA . ASP A 1 588 ? 16.267 13.711 -31.264 1.00 36.91 588 ASP A CA 1
ATOM 4425 C C . ASP A 1 588 ? 16.391 15.226 -31.060 1.00 36.91 588 ASP A C 1
ATOM 4427 O O . ASP A 1 588 ? 17.277 15.881 -31.603 1.00 36.91 588 ASP A O 1
ATOM 4431 N N . THR A 1 589 ? 15.477 15.793 -30.279 1.00 35.59 589 THR A N 1
ATOM 4432 C CA . THR A 1 589 ? 15.645 17.103 -29.647 1.00 35.59 589 THR A CA 1
ATOM 4433 C C . THR A 1 589 ? 15.140 17.025 -28.220 1.00 35.59 589 THR A C 1
ATOM 4435 O O . THR A 1 589 ? 13.961 17.213 -27.947 1.00 35.59 589 THR A O 1
ATOM 4438 N N . GLU A 1 590 ? 16.070 16.643 -27.352 1.00 30.41 590 GLU A N 1
ATOM 4439 C CA . GLU A 1 590 ? 16.388 17.199 -26.032 1.00 30.41 590 GLU A CA 1
ATOM 4440 C C . GLU A 1 590 ? 16.857 16.048 -25.146 1.00 30.41 590 GLU A C 1
ATOM 4442 O O . GLU A 1 590 ? 16.069 15.317 -24.540 1.00 30.41 590 GLU A O 1
ATOM 4447 N N . GLN A 1 591 ? 18.182 15.902 -25.044 1.00 31.97 591 GLN A N 1
ATOM 4448 C CA . GLN A 1 591 ? 18.778 15.305 -23.858 1.00 31.97 591 GLN A CA 1
ATOM 4449 C C . GLN A 1 591 ? 18.296 16.124 -22.663 1.00 31.97 591 GLN A C 1
ATOM 4451 O O . GLN A 1 591 ? 18.837 17.181 -22.343 1.00 31.97 591 GLN A O 1
ATOM 4456 N N . LYS A 1 592 ? 17.235 15.648 -22.013 1.00 30.78 592 LYS A N 1
ATOM 4457 C CA . LYS A 1 592 ? 16.831 16.170 -20.718 1.00 30.78 592 LYS A CA 1
ATOM 4458 C C . LYS A 1 592 ? 17.995 15.864 -19.773 1.00 30.78 592 LYS A C 1
ATOM 4460 O O . LYS A 1 592 ? 18.350 14.688 -19.663 1.00 30.78 592 LYS A O 1
ATOM 4465 N N . PRO A 1 593 ? 18.617 16.878 -19.146 1.00 31.38 593 PRO A N 1
ATOM 4466 C CA . PRO A 1 593 ? 19.825 16.677 -18.365 1.00 31.38 593 PRO A CA 1
ATOM 4467 C C . PRO A 1 593 ? 19.555 15.618 -17.304 1.00 31.38 593 PRO A C 1
ATOM 4469 O O . PRO A 1 593 ? 18.509 15.639 -16.644 1.00 31.38 593 PRO A O 1
ATOM 4472 N N . GLU A 1 594 ? 20.478 14.665 -17.200 1.00 38.94 594 GLU A N 1
ATOM 4473 C CA . GLU A 1 594 ? 20.456 13.606 -16.205 1.00 38.94 594 GLU A CA 1
ATOM 4474 C C . GLU A 1 594 ? 20.275 14.270 -14.835 1.00 38.94 594 GLU A C 1
ATOM 4476 O O . GLU A 1 594 ? 21.132 15.008 -14.343 1.00 38.94 594 GLU A O 1
ATOM 4481 N N . LYS A 1 595 ? 19.071 14.129 -14.275 1.00 50.31 595 LYS A N 1
ATOM 4482 C CA . LYS A 1 595 ? 18.686 14.777 -13.024 1.00 50.31 595 LYS A CA 1
ATOM 4483 C C . LYS A 1 595 ? 19.552 14.176 -11.922 1.00 50.31 595 LYS A C 1
ATOM 4485 O O . LYS A 1 595 ? 19.252 13.081 -11.452 1.00 50.31 595 LYS A O 1
ATOM 4490 N N . LYS A 1 596 ? 20.623 14.880 -11.536 1.00 59.34 596 LYS A N 1
ATOM 4491 C CA . LYS A 1 596 ? 21.484 14.505 -10.407 1.00 59.34 596 LYS A CA 1
ATOM 4492 C C . LYS A 1 596 ? 20.604 14.148 -9.190 1.00 59.34 596 LYS A C 1
ATOM 4494 O O . LYS A 1 596 ? 19.598 14.828 -8.954 1.00 59.34 596 LYS A O 1
ATOM 4499 N N . PRO A 1 597 ? 20.922 13.077 -8.445 1.00 70.12 597 PRO A N 1
ATOM 4500 C CA . PRO A 1 597 ? 20.147 12.700 -7.269 1.00 70.12 597 PRO A CA 1
ATOM 4501 C C . PRO A 1 597 ? 20.176 13.819 -6.219 1.00 70.12 597 PRO A C 1
ATOM 4503 O O . PRO A 1 597 ? 21.134 14.583 -6.140 1.00 70.12 597 PRO A O 1
ATOM 4506 N N . LEU A 1 598 ? 19.100 13.932 -5.439 1.00 84.12 598 LEU A N 1
ATOM 4507 C CA . LEU A 1 598 ? 19.035 14.835 -4.290 1.00 84.12 598 LEU A CA 1
ATOM 4508 C C . LEU A 1 598 ? 19.979 14.316 -3.202 1.00 84.12 598 LEU A C 1
ATOM 4510 O O . LEU A 1 598 ? 20.013 13.110 -2.950 1.00 84.12 598 LEU A O 1
ATOM 4514 N N . VAL A 1 599 ? 20.717 15.212 -2.554 1.00 90.31 599 VAL A N 1
ATOM 4515 C CA . VAL A 1 599 ? 21.661 14.865 -1.488 1.00 90.31 599 VAL A CA 1
ATOM 4516 C C . VAL A 1 599 ? 21.307 15.641 -0.230 1.00 90.31 599 VAL A C 1
ATOM 4518 O O . VAL A 1 599 ? 21.112 16.853 -0.283 1.00 90.31 599 VAL A O 1
ATOM 4521 N N . LEU A 1 600 ? 21.286 14.949 0.908 1.00 93.31 600 LEU A N 1
ATOM 4522 C CA . LEU A 1 600 ? 21.276 15.575 2.228 1.00 93.31 600 LEU A CA 1
ATOM 4523 C C . LEU A 1 600 ? 22.581 15.224 2.934 1.00 93.31 600 LEU A C 1
ATOM 4525 O O . LEU A 1 600 ? 22.907 14.047 3.082 1.00 93.31 600 LEU A O 1
ATOM 4529 N N . ARG A 1 601 ? 23.322 16.224 3.397 1.00 95.44 601 ARG A N 1
ATOM 4530 C CA . ARG A 1 601 ? 24.530 16.015 4.203 1.00 95.44 601 ARG A CA 1
ATOM 4531 C C . ARG A 1 601 ? 24.548 16.927 5.416 1.00 95.44 601 ARG A C 1
ATOM 4533 O O . ARG A 1 601 ? 23.735 17.833 5.519 1.00 95.44 601 ARG A O 1
ATOM 4540 N N . GLY A 1 602 ? 25.504 16.726 6.305 1.00 96.25 602 GLY A N 1
ATOM 4541 C CA . GLY A 1 602 ? 25.745 17.662 7.392 1.00 96.25 602 GLY A CA 1
ATOM 4542 C C . GLY A 1 602 ? 26.944 17.278 8.233 1.00 96.25 602 GLY A C 1
ATOM 4543 O O . GLY A 1 602 ? 27.544 16.216 8.043 1.00 96.25 602 GLY A O 1
ATOM 4544 N N . ARG A 1 603 ? 27.283 18.151 9.173 1.00 97.12 603 ARG A N 1
ATOM 4545 C CA . ARG A 1 603 ? 28.338 17.958 10.159 1.00 97.12 603 ARG A CA 1
ATOM 4546 C C . ARG A 1 603 ? 27.769 18.074 11.566 1.00 97.12 603 ARG A C 1
ATOM 4548 O O . ARG A 1 603 ? 27.036 19.005 11.885 1.00 97.12 603 ARG A O 1
ATOM 4555 N N . VAL A 1 604 ? 28.136 17.119 12.409 1.00 97.44 604 VAL A N 1
ATOM 4556 C CA . VAL A 1 604 ? 27.803 17.080 13.826 1.00 97.44 604 VAL A CA 1
ATOM 4557 C C . VAL A 1 604 ? 29.037 17.443 14.643 1.00 97.44 604 VAL A C 1
ATOM 4559 O O . VAL A 1 604 ? 30.095 16.818 14.512 1.00 97.44 604 VAL A O 1
ATOM 4562 N N . ALA A 1 605 ? 28.903 18.460 15.484 1.00 96.62 605 ALA A N 1
ATOM 4563 C CA . ALA A 1 605 ? 29.968 18.952 16.347 1.00 96.62 605 ALA A CA 1
ATOM 4564 C C . ALA A 1 605 ? 29.441 19.274 17.749 1.00 96.62 605 ALA A C 1
ATOM 4566 O O . ALA A 1 605 ? 28.231 19.378 17.956 1.00 96.62 605 ALA A O 1
ATOM 4567 N N . ASP A 1 606 ? 30.345 19.411 18.714 1.00 93.94 606 ASP A N 1
ATOM 4568 C CA . ASP A 1 606 ? 30.000 19.918 20.036 1.00 93.94 606 ASP A CA 1
ATOM 4569 C C . ASP A 1 606 ? 29.841 21.449 20.058 1.00 93.94 606 ASP A C 1
ATOM 4571 O O . ASP A 1 606 ? 30.057 22.137 19.056 1.00 93.94 606 ASP A O 1
ATOM 4575 N N . ASP A 1 607 ? 29.453 21.994 21.210 1.00 87.62 607 ASP A N 1
ATOM 4576 C CA . ASP A 1 607 ? 29.289 23.434 21.454 1.00 87.62 607 ASP A CA 1
ATOM 4577 C C . ASP A 1 607 ? 30.584 24.252 21.282 1.00 87.62 607 ASP A C 1
ATOM 4579 O O . ASP A 1 607 ? 30.533 25.477 21.167 1.00 87.62 607 ASP A O 1
ATOM 4583 N N . ARG A 1 608 ? 31.743 23.586 21.208 1.00 89.62 608 ARG A N 1
ATOM 4584 C CA . ARG A 1 608 ? 33.060 24.179 20.931 1.00 89.62 608 ARG A CA 1
ATOM 4585 C C . ARG A 1 608 ? 33.507 23.963 19.482 1.00 89.62 608 ARG A C 1
ATOM 4587 O O . ARG A 1 608 ? 34.630 24.323 19.131 1.00 89.62 608 ARG A O 1
ATOM 4594 N N . GLY A 1 609 ? 32.657 23.374 18.640 1.00 88.25 609 GLY A N 1
ATOM 4595 C CA . GLY A 1 609 ? 32.938 23.093 17.232 1.00 88.25 609 GLY A CA 1
ATOM 4596 C C . GLY A 1 609 ? 33.824 21.865 16.991 1.00 88.25 609 GLY A C 1
ATOM 4597 O O . GLY A 1 609 ? 34.250 21.635 15.852 1.00 88.25 609 GLY A O 1
ATOM 4598 N N . LYS A 1 610 ? 34.108 21.054 18.019 1.00 94.69 610 LYS A N 1
ATOM 4599 C CA . LYS A 1 610 ? 34.855 19.801 17.860 1.00 94.69 610 LYS A CA 1
ATOM 4600 C C . LYS A 1 610 ? 33.944 18.747 17.216 1.00 94.69 610 LYS A C 1
ATOM 4602 O O . LYS A 1 610 ? 32.827 18.547 17.686 1.00 94.69 610 LYS A O 1
ATOM 4607 N N . PRO A 1 611 ? 34.388 18.046 16.159 1.00 96.44 611 PRO A N 1
ATOM 4608 C CA . PRO A 1 611 ? 33.561 17.043 15.494 1.00 96.44 611 PRO A CA 1
ATOM 4609 C C . PRO A 1 611 ? 33.251 15.846 16.401 1.00 96.44 611 PRO A C 1
ATOM 4611 O O . PRO A 1 611 ? 34.127 15.384 17.137 1.00 96.44 611 PRO A O 1
ATOM 4614 N N . ILE A 1 612 ? 32.026 15.320 16.308 1.00 96.56 612 ILE A N 1
ATOM 4615 C CA . ILE A 1 612 ? 31.580 14.151 17.080 1.00 96.56 612 ILE A CA 1
ATOM 4616 C C . ILE A 1 612 ? 31.394 12.954 16.130 1.00 96.56 612 ILE A C 1
ATOM 4618 O O . ILE A 1 612 ? 30.433 12.934 15.350 1.00 96.56 612 ILE A O 1
ATOM 4622 N N . PRO A 1 613 ? 32.292 11.952 16.161 1.00 94.69 613 PRO A N 1
ATOM 4623 C CA . PRO A 1 613 ? 32.155 10.743 15.356 1.00 94.69 613 PRO A CA 1
ATOM 4624 C C . PRO A 1 613 ? 31.134 9.767 15.944 1.00 94.69 613 PRO A C 1
ATOM 4626 O O . PRO A 1 613 ? 30.864 9.775 17.141 1.00 94.69 613 PRO A O 1
ATOM 4629 N N . GLY A 1 614 ? 30.603 8.875 15.106 1.00 94.50 614 GLY A N 1
ATOM 4630 C CA . GLY A 1 614 ? 29.737 7.782 15.547 1.00 94.50 614 GLY A CA 1
ATOM 4631 C C . GLY A 1 614 ? 28.317 8.189 15.958 1.00 94.50 614 GLY A C 1
ATOM 4632 O O . GLY A 1 614 ? 27.598 7.378 16.538 1.00 94.50 614 GLY A O 1
ATOM 4633 N N . VAL A 1 615 ? 27.885 9.413 15.649 1.00 96.50 615 VAL A N 1
ATOM 4634 C CA . VAL A 1 615 ? 26.496 9.852 15.831 1.00 96.50 615 VAL A CA 1
ATOM 4635 C C . VAL A 1 615 ? 25.640 9.175 14.770 1.00 96.50 615 VAL A C 1
ATOM 4637 O O . VAL A 1 615 ? 25.875 9.360 13.576 1.00 96.50 615 VAL A O 1
ATOM 4640 N N . GLN A 1 616 ? 24.645 8.397 15.190 1.00 97.06 616 GLN A N 1
ATOM 4641 C CA . GLN A 1 616 ? 23.696 7.778 14.271 1.00 97.06 616 GLN A CA 1
ATOM 4642 C C . GLN A 1 616 ? 22.647 8.816 13.859 1.00 97.06 616 GLN A C 1
ATOM 4644 O O . GLN A 1 616 ? 21.904 9.327 14.700 1.00 97.06 616 GLN A O 1
ATOM 4649 N N . VAL A 1 617 ? 22.577 9.113 12.563 1.00 96.62 617 VAL A N 1
ATOM 4650 C CA . VAL A 1 617 ? 21.581 10.012 11.971 1.00 96.62 617 VAL A CA 1
ATOM 4651 C C . VAL A 1 617 ? 20.529 9.162 11.279 1.00 96.62 617 VAL A C 1
ATOM 4653 O O . VAL A 1 617 ? 20.848 8.401 10.368 1.00 96.62 617 VAL A O 1
ATOM 4656 N N . VAL A 1 618 ? 19.279 9.274 11.719 1.00 94.94 618 VAL A N 1
ATOM 4657 C CA . VAL A 1 618 ? 18.170 8.431 11.257 1.00 94.94 618 VAL A CA 1
ATOM 4658 C C . VAL A 1 618 ? 17.075 9.314 10.675 1.00 94.94 618 VAL A C 1
ATOM 4660 O O . VAL A 1 618 ? 16.547 10.179 11.374 1.00 94.94 618 VAL A O 1
ATOM 4663 N N . LEU A 1 619 ? 16.724 9.081 9.413 1.00 93.25 619 LEU A N 1
ATOM 4664 C CA . LEU A 1 619 ? 15.610 9.719 8.721 1.00 93.25 619 LEU A CA 1
ATOM 4665 C C . LEU A 1 619 ? 14.342 8.874 8.872 1.00 93.25 619 LEU A C 1
ATOM 4667 O O . LEU A 1 619 ? 14.393 7.644 8.854 1.00 93.25 619 LEU A O 1
ATOM 4671 N N . PHE A 1 620 ? 13.191 9.528 8.978 1.00 87.44 620 PHE A N 1
ATOM 4672 C CA . PHE A 1 620 ? 11.881 8.901 9.124 1.00 87.44 620 PHE A CA 1
ATOM 4673 C C . PHE A 1 620 ? 10.912 9.437 8.072 1.00 87.44 620 PHE A C 1
ATOM 4675 O O . PHE A 1 620 ? 10.788 10.646 7.887 1.00 87.44 620 PHE A O 1
ATOM 4682 N N . GLY A 1 621 ? 10.200 8.537 7.399 1.00 78.12 621 GLY A N 1
ATOM 4683 C CA . GLY A 1 621 ? 9.181 8.886 6.415 1.00 78.12 621 GLY A CA 1
ATOM 4684 C C . GLY A 1 621 ? 7.756 8.829 6.971 1.00 78.12 621 GLY A C 1
ATOM 4685 O O . GLY A 1 621 ? 7.484 8.206 7.997 1.00 78.12 621 GLY A O 1
ATOM 4686 N N . GLY A 1 622 ? 6.828 9.461 6.250 1.00 57.06 622 GLY A N 1
ATOM 4687 C CA . GLY A 1 622 ? 5.413 9.546 6.624 1.00 57.06 622 GLY A CA 1
ATOM 4688 C C . GLY A 1 622 ? 5.123 10.667 7.629 1.00 57.06 622 GLY A C 1
ATOM 4689 O O . GLY A 1 622 ? 5.900 10.910 8.544 1.00 57.06 622 GLY A O 1
ATOM 4690 N N . VAL A 1 623 ? 3.989 11.355 7.456 1.00 53.06 623 VAL A N 1
ATOM 4691 C CA . VAL A 1 623 ? 3.591 12.500 8.304 1.00 53.06 623 VAL A CA 1
ATOM 4692 C C . VAL A 1 623 ? 2.941 12.033 9.618 1.00 53.06 623 VAL A C 1
ATOM 4694 O O . VAL A 1 623 ? 3.181 12.624 10.666 1.00 53.06 623 VAL A O 1
ATOM 4697 N N . ALA A 1 624 ? 2.184 10.927 9.584 1.00 44.84 624 ALA A N 1
ATOM 4698 C CA . ALA A 1 624 ? 1.500 10.351 10.752 1.00 44.84 624 ALA A CA 1
ATOM 4699 C C . ALA A 1 624 ? 2.068 8.987 11.196 1.00 44.84 624 ALA A C 1
ATOM 4701 O O . ALA A 1 624 ? 2.147 8.710 12.386 1.00 44.84 624 ALA A O 1
ATOM 4702 N N . THR A 1 625 ? 2.498 8.138 10.256 1.00 47.94 625 THR A N 1
ATOM 4703 C CA . THR A 1 625 ? 2.946 6.757 10.530 1.00 47.94 625 THR A CA 1
ATOM 4704 C C . THR A 1 625 ? 4.416 6.631 10.936 1.00 47.94 625 THR A C 1
ATOM 4706 O O . THR A 1 625 ? 4.791 5.610 11.504 1.00 47.94 625 THR A O 1
ATOM 4709 N N . ARG A 1 626 ? 5.237 7.659 10.666 1.00 64.06 626 ARG A N 1
ATOM 4710 C CA . ARG A 1 626 ? 6.619 7.831 11.164 1.00 64.06 626 ARG A CA 1
ATOM 4711 C C . ARG A 1 626 ? 7.491 6.569 11.067 1.00 64.06 626 ARG A C 1
ATOM 4713 O O . ARG A 1 626 ? 8.096 6.132 12.046 1.00 64.06 626 ARG A O 1
ATOM 4720 N N . TRP A 1 627 ? 7.586 5.980 9.878 1.00 72.44 627 TRP A N 1
ATOM 4721 C CA . TRP A 1 627 ? 8.406 4.788 9.657 1.00 72.44 627 TRP A CA 1
ATOM 4722 C C . TRP A 1 627 ? 9.889 5.144 9.540 1.00 72.44 627 TRP A C 1
ATOM 4724 O O . TRP A 1 627 ? 10.265 6.142 8.926 1.00 72.44 627 TRP A O 1
ATOM 4734 N N . ARG A 1 628 ? 10.751 4.309 10.124 1.00 84.75 628 ARG A N 1
ATOM 4735 C CA . ARG A 1 628 ? 12.210 4.468 10.060 1.00 84.75 628 ARG A CA 1
ATOM 4736 C C . ARG A 1 628 ? 12.697 4.219 8.629 1.00 84.75 628 ARG A C 1
ATOM 4738 O O . ARG A 1 628 ? 12.424 3.159 8.072 1.00 84.75 628 ARG A O 1
ATOM 4745 N N . GLY A 1 629 ? 13.370 5.200 8.037 1.00 88.19 629 GLY A N 1
ATOM 4746 C CA . GLY A 1 629 ? 13.894 5.160 6.673 1.00 88.19 629 GLY A CA 1
ATOM 4747 C C . GLY A 1 629 ? 15.415 5.040 6.639 1.00 88.19 629 GLY A C 1
ATOM 4748 O O . GLY A 1 629 ? 15.977 4.156 7.280 1.00 88.19 629 GLY A O 1
ATOM 4749 N N . GLN A 1 630 ? 16.083 5.888 5.853 1.00 93.12 630 GLN A N 1
ATOM 4750 C CA . GLN A 1 630 ? 17.543 5.855 5.728 1.00 93.12 630 GLN A CA 1
ATOM 4751 C C . GLN A 1 630 ? 18.236 6.228 7.040 1.00 93.12 630 GLN A C 1
ATOM 4753 O O . GLN A 1 630 ? 17.822 7.147 7.739 1.00 93.12 630 GLN A O 1
ATOM 4758 N N . GLU A 1 631 ? 19.351 5.570 7.327 1.00 95.25 631 GLU A N 1
ATOM 4759 C CA . GLU A 1 631 ? 20.228 5.922 8.438 1.00 95.25 631 GLU A CA 1
ATOM 4760 C C . GLU A 1 631 ? 21.692 5.879 8.014 1.00 95.25 631 GLU A C 1
ATOM 4762 O O . GLU A 1 631 ? 22.061 5.214 7.046 1.00 95.25 631 GLU A O 1
ATOM 4767 N N . THR A 1 632 ? 22.519 6.636 8.720 1.00 95.56 632 THR A N 1
ATOM 4768 C CA . THR A 1 632 ? 23.965 6.696 8.514 1.00 95.56 632 THR A CA 1
ATOM 4769 C C . THR A 1 632 ? 24.650 7.070 9.829 1.00 95.56 632 THR A C 1
ATOM 4771 O O . THR A 1 632 ? 23.981 7.345 10.828 1.00 95.56 632 THR A O 1
ATOM 4774 N N . MET A 1 633 ? 25.980 7.072 9.852 1.00 96.06 633 MET A N 1
ATOM 4775 C CA . MET A 1 633 ? 26.769 7.477 11.016 1.00 96.06 633 MET A CA 1
ATOM 4776 C C . MET A 1 633 ? 27.771 8.558 10.636 1.00 96.06 633 MET A C 1
ATOM 4778 O O . MET A 1 633 ? 28.291 8.560 9.520 1.00 96.06 633 MET A O 1
ATOM 4782 N N . THR A 1 634 ? 28.067 9.456 11.572 1.00 96.81 634 THR A N 1
ATOM 4783 C CA . THR A 1 634 ? 29.114 10.454 11.361 1.00 96.81 634 THR A CA 1
ATOM 4784 C C . THR A 1 634 ? 30.503 9.819 11.324 1.00 96.81 634 THR A C 1
ATOM 4786 O O . THR A 1 634 ? 30.831 8.942 12.130 1.00 96.81 634 THR A O 1
ATOM 4789 N N . ASN A 1 635 ? 31.334 10.271 10.384 1.00 94.50 635 ASN A N 1
ATOM 4790 C CA . ASN A 1 635 ? 32.738 9.873 10.271 1.00 94.50 635 ASN A CA 1
ATOM 4791 C C . ASN A 1 635 ? 33.614 10.546 11.356 1.00 94.50 635 ASN A C 1
ATOM 4793 O O . ASN A 1 635 ? 33.122 11.273 12.218 1.00 94.50 635 ASN A O 1
ATOM 4797 N N . THR A 1 636 ? 34.935 10.350 11.299 1.00 94.69 636 THR A N 1
ATOM 4798 C CA . THR A 1 636 ? 35.908 10.966 12.229 1.00 94.69 636 THR A CA 1
ATOM 4799 C C . THR A 1 636 ? 35.882 12.499 12.249 1.00 94.69 636 THR A C 1
ATOM 4801 O O . THR A 1 636 ? 36.279 13.098 13.244 1.00 94.69 636 THR A O 1
ATOM 4804 N N . ASN A 1 637 ? 35.385 13.133 11.184 1.00 93.50 637 ASN A N 1
ATOM 4805 C CA . ASN A 1 637 ? 35.239 14.584 11.052 1.00 93.50 637 ASN A CA 1
ATOM 4806 C C . ASN A 1 637 ? 33.838 15.081 11.455 1.00 93.50 637 ASN A C 1
ATOM 4808 O O . ASN A 1 637 ? 33.538 16.270 11.305 1.00 93.50 637 ASN A O 1
ATOM 4812 N N . GLY A 1 638 ? 32.989 14.195 11.986 1.00 94.62 638 GLY A N 1
ATOM 4813 C CA . GLY A 1 638 ? 31.614 14.501 12.370 1.00 94.62 638 GLY A CA 1
ATOM 4814 C C . GLY A 1 638 ? 30.654 14.585 11.183 1.00 94.62 638 GLY A C 1
ATOM 4815 O O . GLY A 1 638 ? 29.517 15.000 11.355 1.00 94.62 638 GLY A O 1
ATOM 4816 N N . GLU A 1 639 ? 31.068 14.216 9.974 1.00 97.00 639 GLU A N 1
ATOM 4817 C CA . GLU A 1 639 ? 30.276 14.417 8.758 1.00 97.00 639 GLU A CA 1
ATOM 4818 C C . GLU A 1 639 ? 29.419 13.196 8.431 1.00 97.00 639 GLU A C 1
ATOM 4820 O O . GLU A 1 639 ? 29.855 12.056 8.604 1.00 97.00 639 GLU A O 1
ATOM 4825 N N . TYR A 1 640 ? 28.224 13.436 7.898 1.00 97.06 640 TYR A N 1
ATOM 4826 C CA . TYR A 1 640 ? 27.310 12.409 7.413 1.00 97.06 640 TYR A CA 1
ATOM 4827 C C . TYR A 1 640 ? 26.694 12.798 6.063 1.00 97.06 640 TYR A C 1
ATOM 4829 O O . TYR A 1 640 ? 26.602 13.979 5.719 1.00 97.06 640 TYR A O 1
ATOM 4837 N N . ARG A 1 641 ? 26.273 11.797 5.280 1.00 95.25 641 ARG A N 1
ATOM 4838 C CA . ARG A 1 641 ? 25.735 11.993 3.925 1.00 95.25 641 ARG A CA 1
ATOM 4839 C C . ARG A 1 641 ? 24.686 10.937 3.567 1.00 95.25 641 ARG A C 1
ATOM 4841 O O . ARG A 1 641 ? 24.902 9.748 3.789 1.00 95.25 641 ARG A O 1
ATOM 4848 N N . PHE A 1 642 ? 23.594 11.386 2.955 1.00 93.19 642 PHE A N 1
ATOM 4849 C CA . PHE A 1 642 ? 22.569 10.588 2.289 1.00 93.19 642 PHE A CA 1
ATOM 4850 C C . PHE A 1 642 ? 22.596 10.900 0.792 1.00 93.19 642 PHE A C 1
ATOM 4852 O O . PHE A 1 642 ? 22.153 11.965 0.362 1.00 93.19 642 PHE A O 1
ATOM 4859 N N . ASP A 1 643 ? 23.134 9.967 0.011 1.00 88.81 643 ASP A N 1
ATOM 4860 C CA . ASP A 1 643 ? 23.316 10.102 -1.433 1.00 88.81 643 ASP A CA 1
ATOM 4861 C C . ASP A 1 643 ? 22.999 8.751 -2.108 1.00 88.81 643 ASP A C 1
ATOM 4863 O O . ASP A 1 643 ? 23.801 7.818 -2.005 1.00 88.81 643 ASP A O 1
ATOM 4867 N N . PRO A 1 644 ? 21.804 8.586 -2.708 1.00 88.00 644 PRO A N 1
ATOM 4868 C CA . PRO A 1 644 ? 20.731 9.580 -2.811 1.00 88.00 644 PRO A CA 1
ATOM 4869 C C . PRO A 1 644 ? 19.941 9.758 -1.498 1.00 88.00 644 PRO A C 1
ATOM 4871 O O . PRO A 1 644 ? 19.697 8.799 -0.762 1.00 88.00 644 PRO A O 1
ATOM 4874 N N . PHE A 1 645 ? 19.447 10.968 -1.237 1.00 86.56 645 PHE A N 1
ATOM 4875 C CA . PHE A 1 645 ? 18.391 11.229 -0.257 1.00 86.56 645 PHE A CA 1
ATOM 4876 C C . PHE A 1 645 ? 17.029 10.817 -0.837 1.00 86.56 645 PHE A C 1
ATOM 4878 O O . PHE A 1 645 ? 16.652 11.215 -1.940 1.00 86.56 645 PHE A O 1
ATOM 4885 N N . SER A 1 646 ? 16.285 9.988 -0.103 1.00 85.44 646 SER A N 1
ATOM 4886 C CA . SER A 1 646 ? 15.038 9.373 -0.587 1.00 85.44 646 SER A CA 1
ATOM 4887 C C . SER A 1 646 ? 13.994 9.092 0.504 1.00 85.44 646 SER A C 1
ATOM 4889 O O . SER A 1 646 ? 12.973 8.458 0.229 1.00 85.44 646 SER A O 1
ATOM 4891 N N . THR A 1 647 ? 14.233 9.551 1.735 1.00 82.44 647 THR A N 1
ATOM 4892 C CA . THR A 1 647 ? 13.341 9.334 2.885 1.00 82.44 647 THR A CA 1
ATOM 4893 C C . THR A 1 647 ? 12.526 10.592 3.162 1.00 82.44 647 THR A C 1
ATOM 4895 O O . THR A 1 647 ? 13.092 11.669 3.282 1.00 82.44 647 THR A O 1
ATOM 4898 N N . GLY A 1 648 ? 11.202 10.456 3.251 1.00 76.31 648 GLY A N 1
ATOM 4899 C CA . GLY A 1 648 ? 10.275 11.565 3.496 1.00 76.31 648 GLY A CA 1
ATOM 4900 C C . GLY A 1 648 ? 8.988 11.437 2.681 1.00 76.31 648 GLY A C 1
ATOM 4901 O O . GLY A 1 648 ? 8.940 10.720 1.680 1.00 76.31 648 GLY A O 1
ATOM 4902 N N . ALA A 1 649 ? 7.929 12.118 3.112 1.00 76.19 649 ALA A N 1
ATOM 4903 C CA . ALA A 1 649 ? 6.712 12.271 2.324 1.00 76.19 649 ALA A CA 1
ATOM 4904 C C . ALA A 1 649 ? 6.930 13.373 1.283 1.00 76.19 649 ALA A C 1
ATOM 4906 O O . ALA A 1 649 ? 7.275 14.501 1.632 1.00 76.19 649 ALA A O 1
ATOM 4907 N N . LYS A 1 650 ? 6.742 13.058 -0.000 1.00 75.25 650 LYS A N 1
ATOM 4908 C CA . LYS A 1 650 ? 6.850 14.069 -1.050 1.00 75.25 650 LYS A CA 1
ATOM 4909 C C . LYS A 1 650 ? 5.585 14.923 -1.061 1.00 75.25 650 LYS A C 1
ATOM 4911 O O . LYS A 1 650 ? 4.500 14.413 -1.326 1.00 75.25 650 LYS A O 1
ATOM 4916 N N . VAL A 1 651 ? 5.735 16.208 -0.779 1.00 69.38 651 VAL A N 1
ATOM 4917 C CA . VAL A 1 651 ? 4.653 17.190 -0.739 1.00 69.38 651 VAL A CA 1
ATOM 4918 C C . VAL A 1 651 ? 4.742 18.075 -1.978 1.00 69.38 651 VAL A C 1
ATOM 4920 O O . VAL A 1 651 ? 5.822 18.527 -2.362 1.00 69.38 651 VAL A O 1
ATOM 4923 N N . PHE A 1 652 ? 3.593 18.309 -2.608 1.00 71.00 652 PHE A N 1
ATOM 4924 C CA . PHE A 1 652 ? 3.441 19.188 -3.764 1.00 71.00 652 PHE A CA 1
ATOM 4925 C C . PHE A 1 652 ? 2.551 20.366 -3.350 1.00 71.00 652 PHE A C 1
ATOM 4927 O O . PHE A 1 652 ? 1.329 20.214 -3.340 1.00 71.00 652 PHE A O 1
ATOM 4934 N N . PRO A 1 653 ? 3.128 21.501 -2.921 1.00 56.84 653 PRO A N 1
ATOM 4935 C CA . PRO A 1 653 ? 2.335 22.670 -2.549 1.00 56.84 653 PRO A CA 1
ATOM 4936 C C . PRO A 1 653 ? 1.609 23.263 -3.773 1.00 56.84 653 PRO A C 1
ATOM 4938 O O . PRO A 1 653 ? 2.105 23.169 -4.893 1.00 56.84 653 PRO A O 1
ATOM 4941 N N . GLU A 1 654 ? 0.453 23.909 -3.559 1.00 46.28 654 GLU A N 1
ATOM 4942 C CA . GLU A 1 654 ? -0.361 24.551 -4.619 1.00 46.28 654 GLU A CA 1
ATOM 4943 C C . GLU A 1 654 ? 0.417 25.601 -5.435 1.00 46.28 654 GLU A C 1
ATOM 4945 O O . GLU A 1 654 ? 0.132 25.822 -6.612 1.00 46.28 654 GLU A O 1
ATOM 4950 N N . LYS A 1 655 ? 1.427 26.228 -4.818 1.00 41.62 655 LYS A N 1
ATOM 4951 C CA . LYS A 1 655 ? 2.457 27.048 -5.465 1.00 41.62 655 LYS A CA 1
ATOM 4952 C C . LYS A 1 655 ? 3.820 26.692 -4.863 1.00 41.62 655 LYS A C 1
ATOM 4954 O O . LYS A 1 655 ? 3.989 26.800 -3.651 1.00 41.62 655 LYS A O 1
ATOM 4959 N N . GLY A 1 656 ? 4.789 26.304 -5.694 1.00 54.03 656 GLY A N 1
ATOM 4960 C CA . GLY A 1 656 ? 6.169 26.017 -5.276 1.00 54.03 656 GLY A CA 1
ATOM 4961 C C . GLY A 1 656 ? 6.737 24.720 -5.857 1.00 54.03 656 GLY A C 1
ATOM 4962 O O . GLY A 1 656 ? 6.045 23.962 -6.535 1.00 54.03 656 GLY A O 1
ATOM 4963 N N . GLU A 1 657 ? 8.022 24.475 -5.609 1.00 67.44 657 GLU A N 1
ATOM 4964 C CA . GLU A 1 657 ? 8.701 23.246 -6.028 1.00 67.44 657 GLU A CA 1
ATOM 4965 C C . GLU A 1 657 ? 8.322 22.065 -5.115 1.00 67.44 657 GLU A C 1
ATOM 4967 O O . GLU A 1 657 ? 8.014 22.267 -3.936 1.00 67.44 657 GLU A O 1
ATOM 4972 N N . PRO A 1 658 ? 8.326 20.817 -5.625 1.00 71.56 658 PRO A N 1
ATOM 4973 C CA . PRO A 1 658 ? 8.100 19.645 -4.787 1.00 71.56 658 PRO A CA 1
ATOM 4974 C C . PRO A 1 658 ? 9.135 19.593 -3.668 1.00 71.56 658 PRO A C 1
ATOM 4976 O O . PRO A 1 658 ? 10.296 19.914 -3.892 1.00 71.56 658 PRO A O 1
ATOM 4979 N N . GLN A 1 659 ? 8.744 19.119 -2.493 1.00 82.62 659 GLN A N 1
ATOM 4980 C CA . GLN A 1 659 ? 9.615 19.005 -1.322 1.00 82.62 659 GLN A CA 1
ATOM 4981 C C . GLN A 1 659 ? 9.416 17.659 -0.631 1.00 82.62 659 GLN A C 1
ATOM 4983 O O . GLN A 1 659 ? 8.399 16.998 -0.830 1.00 82.62 659 GLN A O 1
ATOM 4988 N N . PHE A 1 660 ? 10.385 17.241 0.170 1.00 82.50 660 PHE A N 1
ATOM 4989 C CA . PHE A 1 660 ? 10.287 16.086 1.049 1.00 82.50 660 PHE A CA 1
ATOM 4990 C C . PHE A 1 660 ? 10.136 16.566 2.485 1.00 82.50 660 PHE A C 1
ATOM 4992 O O . PHE A 1 660 ? 11.047 17.194 3.017 1.00 82.50 660 PHE A O 1
ATOM 4999 N N . ASP A 1 661 ? 9.021 16.224 3.116 1.00 85.19 661 ASP A N 1
ATOM 5000 C CA . ASP A 1 661 ? 8.842 16.393 4.553 1.00 85.19 661 ASP A CA 1
ATOM 5001 C C . ASP A 1 661 ? 9.320 15.094 5.235 1.00 85.19 661 ASP A C 1
ATOM 5003 O O . ASP A 1 661 ? 8.751 14.017 5.023 1.00 85.19 661 ASP A O 1
ATOM 5007 N N . THR A 1 662 ? 10.416 15.164 5.998 1.00 87.38 662 THR A N 1
ATOM 5008 C CA . THR A 1 662 ? 11.060 14.009 6.651 1.00 87.38 662 THR A CA 1
ATOM 5009 C C . THR A 1 662 ? 11.336 14.287 8.123 1.00 87.38 662 THR A C 1
ATOM 5011 O O . THR A 1 662 ? 11.759 15.377 8.494 1.00 87.38 662 THR A O 1
ATOM 5014 N N . GLY A 1 663 ? 11.148 13.275 8.967 1.00 89.50 663 GLY A N 1
ATOM 5015 C CA . GLY A 1 663 ? 11.607 13.304 10.354 1.00 89.50 663 GLY A CA 1
ATOM 5016 C C . GLY A 1 663 ? 13.097 12.970 10.450 1.00 89.50 663 GLY A C 1
ATOM 5017 O O . GLY A 1 663 ? 13.593 12.191 9.636 1.00 89.50 663 GLY A O 1
ATOM 5018 N N . VAL A 1 664 ? 13.810 13.516 11.436 1.00 92.31 664 VAL A N 1
ATOM 5019 C CA . VAL A 1 664 ? 15.232 13.240 11.705 1.00 92.31 664 VAL A CA 1
ATOM 5020 C C . VAL A 1 664 ? 15.496 13.094 13.202 1.00 92.31 664 VAL A C 1
ATOM 5022 O O . VAL A 1 664 ? 15.027 13.904 14.008 1.00 92.31 664 VAL A O 1
ATOM 5025 N N . ARG A 1 665 ? 16.308 12.093 13.570 1.00 92.25 665 ARG A N 1
ATOM 5026 C CA . ARG A 1 665 ? 16.884 11.923 14.915 1.00 92.25 665 ARG A CA 1
ATOM 5027 C C . ARG A 1 665 ? 18.402 11.766 14.861 1.00 92.25 665 ARG A C 1
ATOM 5029 O O . ARG A 1 665 ? 18.927 11.127 13.952 1.00 92.25 665 ARG A O 1
ATOM 5036 N N . PHE A 1 666 ? 19.069 12.287 15.888 1.00 93.44 666 PHE A N 1
ATOM 5037 C CA . PHE A 1 666 ? 20.505 12.140 16.132 1.00 93.44 666 PHE A CA 1
ATOM 5038 C C . PHE A 1 666 ? 20.696 11.371 17.441 1.00 93.44 666 PHE A C 1
ATOM 5040 O O . PHE A 1 666 ? 20.234 11.828 18.487 1.00 93.44 666 PHE A O 1
ATOM 5047 N N . LEU A 1 667 ? 21.323 10.196 17.383 1.00 92.12 667 LEU A N 1
ATOM 5048 C CA . LEU A 1 667 ? 21.479 9.291 18.526 1.00 92.12 667 LEU A CA 1
ATOM 5049 C C . LEU A 1 667 ? 22.963 9.075 18.836 1.00 92.12 667 LEU A C 1
ATOM 5051 O O . LEU A 1 667 ? 23.749 8.765 17.939 1.00 92.12 667 LEU A O 1
ATOM 5055 N N . HIS A 1 668 ? 23.343 9.223 20.106 1.00 93.31 668 HIS A N 1
ATOM 5056 C CA . HIS A 1 668 ? 24.709 9.000 20.580 1.00 93.31 668 HIS A CA 1
ATOM 5057 C C . HIS A 1 668 ? 24.711 8.596 22.074 1.00 93.31 668 HIS A C 1
ATOM 5059 O O . HIS A 1 668 ? 23.926 9.148 22.842 1.00 93.31 668 HIS A O 1
ATOM 5065 N N . PRO A 1 669 ? 25.591 7.682 22.535 1.00 89.19 669 PRO A N 1
ATOM 5066 C CA . PRO A 1 669 ? 25.602 7.170 23.920 1.00 89.19 669 PRO A CA 1
ATOM 5067 C C . PRO A 1 669 ? 26.047 8.165 25.009 1.00 89.19 669 PRO A C 1
ATOM 5069 O O . PRO A 1 669 ? 25.954 7.862 26.205 1.00 89.19 669 PRO A O 1
ATOM 5072 N N . GLU A 1 670 ? 26.543 9.339 24.615 1.00 90.88 670 GLU A N 1
ATOM 5073 C CA . GLU A 1 670 ? 27.033 10.392 25.524 1.00 90.88 670 GLU A CA 1
ATOM 5074 C C . GLU A 1 670 ? 26.541 11.807 25.196 1.00 90.88 670 GLU A C 1
ATOM 5076 O O . GLU A 1 670 ? 26.663 12.700 26.030 1.00 90.88 670 GLU A O 1
ATOM 5081 N N . TYR A 1 671 ? 26.011 12.034 23.995 1.00 93.00 671 TYR A N 1
ATOM 5082 C CA . TYR A 1 671 ? 25.690 13.374 23.508 1.00 93.00 671 TYR A CA 1
ATOM 5083 C C . TYR A 1 671 ? 24.214 13.447 23.142 1.00 93.00 671 TYR A C 1
ATOM 5085 O O . TYR A 1 671 ? 23.634 12.473 22.664 1.00 93.00 671 TYR A O 1
ATOM 5093 N N . VAL A 1 672 ? 23.627 14.621 23.336 1.00 91.12 672 VAL A N 1
ATOM 5094 C CA . VAL A 1 672 ? 22.244 14.947 22.978 1.00 91.12 672 VAL A CA 1
ATOM 5095 C C . VAL A 1 672 ? 22.227 16.255 22.184 1.00 91.12 672 VAL A C 1
ATOM 5097 O O . VAL A 1 672 ? 23.125 17.078 22.371 1.00 91.12 672 VAL A O 1
ATOM 5100 N N . PRO A 1 673 ? 21.253 16.486 21.289 1.00 91.88 673 PRO A N 1
ATOM 5101 C CA . PRO A 1 673 ? 21.159 17.759 20.575 1.00 91.88 673 PRO A CA 1
ATOM 5102 C C . PRO A 1 673 ? 21.114 18.972 21.519 1.00 91.88 673 PRO A C 1
ATOM 5104 O O . PRO A 1 673 ? 20.406 18.965 22.523 1.00 91.88 673 PRO A O 1
ATOM 5107 N N . ALA A 1 674 ? 21.884 20.020 21.224 1.00 87.38 674 ALA A N 1
ATOM 5108 C CA . ALA A 1 674 ? 22.041 21.156 22.138 1.00 87.38 674 ALA A CA 1
ATOM 5109 C C . ALA A 1 674 ? 20.786 22.046 22.239 1.00 87.38 674 ALA A C 1
ATOM 5111 O O . ALA A 1 674 ? 20.619 22.765 23.218 1.00 87.38 674 ALA A O 1
ATOM 5112 N N . ASP A 1 675 ? 19.891 21.977 21.256 1.00 81.88 675 ASP A N 1
ATOM 5113 C CA . ASP A 1 675 ? 18.629 22.727 21.211 1.00 81.88 675 ASP A CA 1
ATOM 5114 C C . ASP A 1 675 ? 17.485 22.079 22.018 1.00 81.88 675 ASP A C 1
ATOM 5116 O O . ASP A 1 675 ? 16.363 22.577 21.994 1.00 81.88 675 ASP A O 1
ATOM 5120 N N . GLY A 1 676 ? 17.739 20.956 22.700 1.00 77.94 676 GLY A N 1
ATOM 5121 C CA . GLY A 1 676 ? 16.728 20.245 23.488 1.00 77.94 676 GLY A CA 1
ATOM 5122 C C . GLY A 1 676 ? 15.748 19.393 22.673 1.00 77.94 676 GLY A C 1
ATOM 5123 O O . GLY A 1 676 ? 14.889 18.734 23.257 1.00 77.94 676 GLY A O 1
ATOM 5124 N N . ASN A 1 677 ? 15.873 19.350 21.341 1.00 80.31 677 ASN A N 1
ATOM 5125 C CA . ASN A 1 677 ? 14.929 18.648 20.472 1.00 80.31 677 ASN A CA 1
ATOM 5126 C C . ASN A 1 677 ? 15.449 17.261 20.074 1.00 80.31 677 ASN A C 1
ATOM 5128 O O . ASN A 1 677 ? 16.398 17.112 19.294 1.00 80.31 677 ASN A O 1
ATOM 5132 N N . SER A 1 678 ? 14.777 16.217 20.568 1.00 77.50 678 SER A N 1
ATOM 5133 C CA . SER A 1 678 ? 15.086 14.817 20.227 1.00 77.50 678 SER A CA 1
ATOM 5134 C C . SER A 1 678 ? 14.585 14.384 18.843 1.00 77.50 678 SER A C 1
ATOM 5136 O O . SER A 1 678 ? 15.045 13.369 18.311 1.00 77.50 678 SER A O 1
ATOM 5138 N N . TRP A 1 679 ? 13.678 15.168 18.256 1.00 83.12 679 TRP A N 1
ATOM 5139 C CA . TRP A 1 679 ? 13.042 14.939 16.963 1.00 83.12 679 TRP A CA 1
ATOM 5140 C C . TRP A 1 679 ? 12.953 16.248 16.179 1.00 83.12 679 TRP A 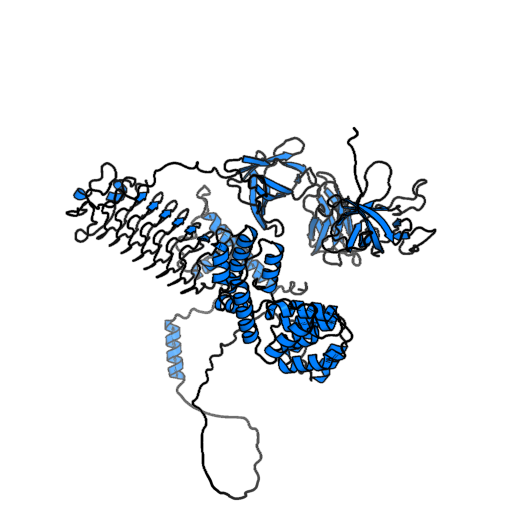C 1
ATOM 5142 O O . TRP A 1 679 ? 12.700 17.300 16.763 1.00 83.12 679 TRP A O 1
ATOM 5152 N N . ARG A 1 680 ? 13.140 16.187 14.858 1.00 86.31 680 ARG A N 1
ATOM 5153 C CA . ARG A 1 680 ? 12.912 17.318 13.947 1.00 86.31 680 ARG A CA 1
ATOM 5154 C C . ARG A 1 680 ? 12.166 16.863 12.715 1.00 86.31 680 ARG A C 1
ATOM 5156 O O . ARG A 1 680 ? 12.567 15.880 12.105 1.00 86.31 680 ARG A O 1
ATOM 5163 N N . ASP A 1 681 ? 11.166 17.633 12.316 1.00 86.06 681 ASP A N 1
ATOM 5164 C CA . ASP A 1 681 ? 10.621 17.563 10.967 1.00 86.06 681 ASP A CA 1
ATOM 5165 C C . ASP A 1 681 ? 11.346 18.592 10.111 1.00 86.06 681 ASP A C 1
ATOM 5167 O O . ASP A 1 681 ? 11.286 19.792 10.377 1.00 86.06 681 ASP A O 1
ATOM 5171 N N . ILE A 1 682 ? 12.075 18.112 9.110 1.00 87.69 682 ILE A N 1
ATOM 5172 C CA . ILE A 1 682 ? 12.768 18.956 8.146 1.00 87.69 682 ILE A CA 1
ATOM 5173 C C . ILE A 1 682 ? 12.087 18.844 6.792 1.00 87.69 682 ILE A C 1
ATOM 5175 O O . ILE A 1 682 ? 11.482 17.828 6.437 1.00 87.69 682 ILE A O 1
ATOM 5179 N N . ARG A 1 683 ? 12.253 19.902 6.013 1.00 86.81 683 ARG A N 1
ATOM 5180 C CA . ARG A 1 683 ? 11.752 20.005 4.657 1.00 86.81 683 ARG A CA 1
ATOM 5181 C C . ARG A 1 683 ? 12.931 20.129 3.716 1.00 86.81 683 ARG A C 1
ATOM 5183 O O . ARG A 1 683 ? 13.664 21.110 3.779 1.00 86.81 683 ARG A O 1
ATOM 5190 N N . VAL A 1 684 ? 13.107 19.129 2.864 1.00 84.50 684 VAL A N 1
ATOM 5191 C CA . VAL A 1 684 ? 14.193 19.080 1.885 1.00 84.50 684 VAL A CA 1
ATOM 5192 C C . VAL A 1 684 ? 13.606 19.370 0.503 1.00 84.50 684 VAL A C 1
ATOM 5194 O O . VAL A 1 684 ? 12.806 18.569 0.011 1.00 84.50 684 VAL A O 1
ATOM 5197 N N . PRO A 1 685 ? 13.933 20.508 -0.133 1.00 81.69 685 PRO A N 1
ATOM 5198 C CA . PRO A 1 685 ? 13.496 20.810 -1.490 1.00 81.69 685 PRO A CA 1
ATOM 5199 C C . PRO A 1 685 ? 13.806 19.666 -2.465 1.00 81.69 685 PRO A C 1
ATOM 5201 O O . PRO A 1 685 ? 14.930 19.201 -2.595 1.00 81.69 685 PRO A O 1
ATOM 5204 N N . GLY A 1 686 ? 12.797 19.217 -3.201 1.00 72.06 686 GLY A N 1
ATOM 5205 C CA . GLY A 1 686 ? 12.860 18.131 -4.181 1.00 72.06 686 GLY A CA 1
ATOM 5206 C C . GLY A 1 686 ? 13.475 18.546 -5.517 1.00 72.06 686 GLY A C 1
ATOM 5207 O O . GLY A 1 686 ? 13.063 18.026 -6.559 1.00 72.06 686 GLY A O 1
ATOM 5208 N N . VAL A 1 687 ? 14.420 19.490 -5.493 1.00 73.44 687 VAL A N 1
ATOM 5209 C CA . VAL A 1 687 ? 15.116 20.018 -6.670 1.00 73.44 687 VAL A CA 1
ATOM 5210 C C . VAL A 1 687 ? 16.218 19.037 -7.068 1.00 73.44 687 VAL A C 1
ATOM 5212 O O . VAL A 1 687 ? 17.143 18.809 -6.288 1.00 73.44 687 VAL A O 1
ATOM 5215 N N . PRO A 1 688 ? 16.155 18.426 -8.261 1.00 64.62 688 PRO A N 1
ATOM 5216 C CA . PRO A 1 688 ? 17.183 17.490 -8.694 1.00 64.62 688 PRO A CA 1
ATOM 5217 C C . PRO A 1 688 ? 18.565 18.148 -8.756 1.00 64.62 688 PRO A C 1
ATOM 5219 O O . PRO A 1 688 ? 18.714 19.230 -9.318 1.00 64.62 688 PRO A O 1
ATOM 5222 N N . GLY A 1 689 ? 19.576 17.483 -8.200 1.00 67.06 689 GLY A N 1
ATOM 5223 C CA . GLY A 1 689 ? 20.963 17.943 -8.170 1.00 67.06 689 GLY A CA 1
ATOM 5224 C C . GLY A 1 689 ? 21.297 18.966 -7.100 1.00 67.06 689 GLY A C 1
ATOM 5225 O O . GLY A 1 689 ? 22.443 19.410 -7.043 1.00 67.06 689 GLY A O 1
ATOM 5226 N N . ARG A 1 690 ? 20.324 19.324 -6.260 1.00 77.12 690 ARG A N 1
ATOM 5227 C CA . ARG A 1 690 ? 20.546 20.142 -5.077 1.00 77.12 690 ARG A CA 1
ATOM 5228 C C . ARG A 1 690 ? 21.171 19.303 -3.965 1.00 77.12 690 ARG A C 1
ATOM 5230 O O . ARG A 1 690 ? 20.855 18.126 -3.789 1.00 77.12 690 ARG A O 1
ATOM 5237 N N . GLU A 1 691 ? 22.057 19.940 -3.219 1.00 86.44 691 GLU A N 1
ATOM 5238 C CA . GLU A 1 691 ? 22.650 19.402 -2.006 1.00 86.44 691 GLU A CA 1
ATOM 5239 C C . GLU A 1 691 ? 22.224 20.296 -0.847 1.00 86.44 691 GLU A C 1
ATOM 5241 O O . GLU A 1 691 ? 22.596 21.468 -0.799 1.00 86.44 691 GLU A O 1
ATOM 5246 N N . ASP A 1 692 ? 21.410 19.755 0.053 1.00 88.62 692 ASP A N 1
ATOM 5247 C CA . ASP A 1 692 ? 20.999 20.458 1.263 1.00 88.62 692 ASP A CA 1
ATOM 5248 C C . ASP A 1 692 ? 21.869 20.029 2.449 1.00 88.62 692 ASP A C 1
ATOM 5250 O O . ASP A 1 692 ? 22.336 18.886 2.545 1.00 88.62 692 ASP A O 1
ATOM 5254 N N . VAL A 1 693 ? 22.108 20.984 3.347 1.00 93.19 693 VAL A N 1
ATOM 5255 C CA . VAL A 1 693 ? 22.993 20.835 4.503 1.00 93.19 693 VAL A CA 1
ATOM 5256 C C . VAL A 1 693 ? 22.179 20.936 5.789 1.00 93.19 693 VAL A C 1
ATOM 5258 O O . VAL A 1 693 ? 21.434 21.895 5.981 1.00 93.19 693 VAL A O 1
ATOM 5261 N N . LEU A 1 694 ? 22.339 19.955 6.674 1.00 94.81 694 LEU A N 1
ATOM 5262 C CA . LEU A 1 694 ? 21.759 19.916 8.013 1.00 94.81 694 LEU A CA 1
ATOM 5263 C C . LEU A 1 694 ? 22.872 19.692 9.041 1.00 94.81 694 LEU A C 1
ATOM 5265 O O . LEU A 1 694 ? 23.168 18.566 9.444 1.00 94.81 694 LEU A O 1
ATOM 5269 N N . ASP A 1 695 ? 23.498 20.774 9.474 1.00 95.62 695 ASP A N 1
ATOM 5270 C CA . ASP A 1 695 ? 24.482 20.706 10.550 1.00 95.62 695 ASP A CA 1
ATOM 5271 C C . ASP A 1 695 ? 23.794 20.585 11.914 1.00 95.62 695 ASP A C 1
ATOM 5273 O O . ASP A 1 695 ? 22.648 21.005 12.101 1.00 95.62 695 ASP A O 1
ATOM 5277 N N . MET A 1 696 ? 24.486 19.975 12.874 1.00 95.50 696 MET A N 1
ATOM 5278 C CA . MET A 1 696 ? 23.948 19.722 14.205 1.00 95.50 696 MET A CA 1
ATOM 5279 C C . MET A 1 696 ? 24.984 20.010 15.284 1.00 95.50 696 MET A C 1
ATOM 5281 O O . MET A 1 696 ? 26.094 19.483 15.256 1.00 95.50 696 MET A O 1
ATOM 5285 N N . ILE A 1 697 ? 24.583 20.800 16.278 1.00 94.94 697 ILE A N 1
ATOM 5286 C CA . ILE A 1 697 ? 25.357 21.002 17.500 1.00 94.94 697 ILE A CA 1
ATOM 5287 C C . ILE A 1 697 ? 24.784 20.080 18.574 1.00 94.94 697 ILE A C 1
ATOM 5289 O O . ILE A 1 697 ? 23.587 20.120 18.870 1.00 94.94 697 ILE A O 1
ATOM 5293 N N . MET A 1 698 ? 25.630 19.248 19.170 1.00 94.19 698 MET A N 1
ATOM 5294 C CA . MET A 1 698 ? 25.265 18.394 20.298 1.00 94.19 698 MET A CA 1
ATOM 5295 C C . MET A 1 698 ? 26.038 18.809 21.548 1.00 94.19 698 MET A C 1
ATOM 5297 O O . MET A 1 698 ? 27.176 19.245 21.479 1.00 94.19 698 MET A O 1
ATOM 5301 N N . THR A 1 699 ? 25.440 18.648 22.718 1.00 92.88 699 THR A N 1
ATOM 5302 C CA . THR A 1 699 ? 26.120 18.831 24.004 1.00 92.88 699 THR A CA 1
ATOM 5303 C C . THR A 1 699 ? 26.203 17.498 24.734 1.00 92.88 699 THR A C 1
ATOM 5305 O O . THR A 1 699 ? 25.486 16.548 24.403 1.00 92.88 699 THR A O 1
ATOM 5308 N N . ARG A 1 700 ? 27.089 17.390 25.724 1.00 92.62 700 ARG A N 1
ATOM 5309 C CA . ARG A 1 700 ? 27.205 16.164 26.515 1.00 92.62 700 ARG A CA 1
ATOM 5310 C C . ARG A 1 700 ? 25.936 15.992 27.350 1.00 92.62 700 ARG A C 1
ATOM 5312 O O . ARG A 1 700 ? 25.619 16.837 28.185 1.00 92.62 700 ARG A O 1
ATOM 5319 N N . GLY A 1 701 ? 25.208 14.903 27.132 1.00 90.62 701 GLY A N 1
ATOM 5320 C CA . GLY A 1 701 ? 24.018 14.593 27.918 1.00 90.62 701 GLY A CA 1
ATOM 5321 C C . GLY A 1 701 ? 24.401 14.184 29.338 1.00 90.62 701 GLY A C 1
ATOM 5322 O O . GLY A 1 701 ? 25.457 13.585 29.552 1.00 90.62 701 GLY A O 1
ATOM 5323 N N . GLY A 1 702 ? 23.562 14.520 30.313 1.00 91.25 702 GLY A N 1
ATOM 5324 C CA . GLY A 1 702 ? 23.693 13.958 31.658 1.00 91.25 702 GLY A CA 1
ATOM 5325 C C . GLY A 1 702 ? 23.025 12.583 31.749 1.00 91.25 702 GLY A C 1
ATOM 5326 O O . GLY A 1 702 ? 22.389 12.136 30.797 1.00 91.25 702 GLY A O 1
ATOM 5327 N N . LYS A 1 703 ? 23.163 11.880 32.872 1.00 92.75 703 LYS A N 1
ATOM 5328 C CA . LYS A 1 703 ? 22.513 10.579 33.109 1.00 92.75 703 LYS A CA 1
ATOM 5329 C C . LYS A 1 703 ? 21.930 10.520 34.507 1.00 92.75 703 LYS A C 1
ATOM 5331 O O . LYS A 1 703 ? 22.462 11.136 35.425 1.00 92.75 703 LYS A O 1
ATOM 5336 N N . VAL A 1 704 ? 20.883 9.727 34.673 1.00 92.75 704 VAL A N 1
ATOM 5337 C CA . VAL A 1 704 ? 20.406 9.312 35.991 1.00 92.75 704 VAL A CA 1
ATOM 5338 C C . VAL A 1 704 ? 20.825 7.866 36.210 1.00 92.75 704 VAL A C 1
ATOM 5340 O O . VAL A 1 704 ? 20.631 7.012 35.344 1.00 92.75 704 VAL A O 1
ATOM 5343 N N . ARG A 1 705 ? 21.419 7.601 37.369 1.00 94.81 705 ARG A N 1
ATOM 5344 C CA . ARG A 1 705 ? 21.720 6.265 37.872 1.00 94.81 705 ARG A CA 1
ATOM 5345 C C . ARG A 1 705 ? 21.159 6.131 39.267 1.00 94.81 705 ARG A C 1
ATOM 5347 O O . ARG A 1 705 ? 21.089 7.112 39.998 1.00 94.81 705 ARG A O 1
ATOM 5354 N N . GLY A 1 706 ? 20.802 4.928 39.665 1.00 93.88 706 GLY A N 1
ATOM 5355 C CA . GLY A 1 706 ? 20.348 4.741 41.028 1.00 93.88 706 GLY A CA 1
ATOM 5356 C C . GLY A 1 706 ? 19.973 3.323 41.361 1.00 93.88 706 GLY A C 1
ATOM 5357 O O . GLY A 1 706 ? 20.089 2.441 40.515 1.00 93.88 706 GLY A O 1
ATOM 5358 N N . THR A 1 707 ? 19.494 3.150 42.585 1.00 95.31 707 THR A N 1
ATOM 5359 C CA . THR A 1 707 ? 18.970 1.889 43.108 1.00 95.31 707 THR A CA 1
ATOM 5360 C C . THR A 1 707 ? 17.525 2.092 43.539 1.00 95.31 707 THR A C 1
ATOM 5362 O O . THR A 1 707 ? 17.200 3.101 44.170 1.00 95.31 707 THR A O 1
ATOM 5365 N N . VAL A 1 708 ? 16.658 1.140 43.196 1.00 94.75 708 VAL A N 1
ATOM 5366 C CA . VAL A 1 708 ? 15.269 1.097 43.664 1.00 94.75 708 VAL A CA 1
ATOM 5367 C C . VAL A 1 708 ? 15.103 -0.073 44.626 1.00 94.75 708 VAL A C 1
ATOM 5369 O O . VAL A 1 708 ? 15.406 -1.217 44.283 1.00 94.75 708 VAL A O 1
ATOM 5372 N N . LEU A 1 709 ? 14.617 0.217 45.831 1.00 94.56 709 LEU A N 1
ATOM 5373 C CA . LEU A 1 709 ? 14.296 -0.779 46.852 1.00 94.56 709 LEU A CA 1
ATOM 5374 C C . LEU A 1 709 ? 12.781 -0.958 46.977 1.00 94.56 709 LEU A C 1
ATOM 5376 O O . LEU A 1 709 ? 12.006 -0.014 46.832 1.00 94.56 709 LEU A O 1
ATOM 5380 N N . ASP A 1 710 ? 12.334 -2.166 47.278 1.00 91.25 710 ASP A N 1
ATOM 5381 C CA . ASP A 1 710 ? 10.944 -2.418 47.619 1.00 91.25 710 ASP A CA 1
ATOM 5382 C C . ASP A 1 710 ? 10.605 -1.743 48.957 1.00 91.25 710 ASP A C 1
ATOM 5384 O O . ASP A 1 710 ? 11.275 -1.954 49.968 1.00 91.25 710 ASP A O 1
ATOM 5388 N N . ALA A 1 711 ? 9.565 -0.911 48.968 1.00 88.88 711 ALA A N 1
ATOM 5389 C CA . ALA A 1 711 ? 9.233 -0.066 50.109 1.00 88.88 711 ALA A CA 1
ATOM 5390 C C . ALA A 1 711 ? 8.774 -0.838 51.356 1.00 88.88 711 ALA A C 1
ATOM 5392 O O . ALA A 1 711 ? 8.802 -0.276 52.451 1.00 88.88 711 ALA A O 1
ATOM 5393 N N . GLN A 1 712 ? 8.322 -2.087 51.205 1.00 86.50 712 GLN A N 1
ATOM 5394 C CA . GLN A 1 712 ? 7.860 -2.912 52.323 1.00 86.50 712 GLN A CA 1
ATOM 5395 C C . GLN A 1 712 ? 8.987 -3.779 52.886 1.00 86.50 712 GLN A C 1
ATOM 5397 O O . GLN A 1 712 ? 9.168 -3.855 54.098 1.00 86.50 712 GLN A O 1
ATOM 5402 N N . SER A 1 713 ? 9.743 -4.438 52.010 1.00 90.50 713 SER A N 1
ATOM 5403 C CA . SER A 1 713 ? 10.771 -5.410 52.389 1.00 90.50 713 SER A CA 1
ATOM 5404 C C . SER A 1 713 ? 12.180 -4.823 52.499 1.00 90.50 713 SER A C 1
ATOM 5406 O O . SER A 1 713 ? 13.060 -5.478 53.058 1.00 90.50 713 SER A O 1
ATOM 5408 N N . GLY A 1 714 ? 12.421 -3.629 51.946 1.00 88.56 714 GLY A N 1
ATOM 5409 C CA . GLY A 1 714 ? 13.739 -2.989 51.881 1.00 88.56 714 GLY A CA 1
ATOM 5410 C C . GLY A 1 714 ? 14.740 -3.692 50.956 1.00 88.56 714 GLY A C 1
ATOM 5411 O O . GLY A 1 714 ? 15.911 -3.321 50.924 1.00 88.56 714 GLY A O 1
ATOM 5412 N N . ARG A 1 715 ? 14.312 -4.724 50.218 1.00 91.94 715 ARG A N 1
ATOM 5413 C CA . ARG A 1 715 ? 15.158 -5.488 49.287 1.00 91.94 715 ARG A CA 1
ATOM 5414 C C . ARG A 1 715 ? 15.228 -4.808 47.923 1.00 91.94 715 ARG A C 1
ATOM 5416 O O . ARG A 1 715 ? 14.367 -4.008 47.585 1.00 91.94 715 ARG A O 1
ATOM 5423 N N . ALA A 1 716 ? 16.228 -5.161 47.121 1.00 92.38 716 ALA A N 1
ATOM 5424 C CA . ALA A 1 716 ? 16.349 -4.705 45.739 1.00 92.38 716 ALA A CA 1
ATOM 5425 C C . ALA A 1 716 ? 15.077 -4.990 44.917 1.00 92.38 716 ALA A C 1
ATOM 5427 O O . ALA A 1 716 ? 14.616 -6.132 44.858 1.00 92.38 716 ALA A O 1
ATOM 5428 N N . ALA A 1 717 ? 14.536 -3.962 44.261 1.00 90.44 717 ALA A N 1
ATOM 5429 C CA . ALA A 1 717 ? 13.382 -4.087 43.380 1.00 90.44 717 ALA A CA 1
ATOM 5430 C C . ALA A 1 717 ? 13.851 -4.293 41.933 1.00 90.44 717 ALA A C 1
ATOM 5432 O O . ALA A 1 717 ? 14.119 -3.338 41.202 1.00 90.44 717 ALA A O 1
ATOM 5433 N N . ALA A 1 718 ? 13.993 -5.557 41.538 1.00 91.12 718 ALA A N 1
ATOM 5434 C CA . ALA A 1 718 ? 14.487 -5.960 40.224 1.00 91.12 718 ALA A CA 1
ATOM 5435 C C . ALA A 1 718 ? 13.385 -6.005 39.153 1.00 91.12 718 ALA A C 1
ATOM 5437 O O . ALA A 1 718 ? 12.232 -6.307 39.451 1.00 91.12 718 ALA A O 1
ATOM 5438 N N . GLY A 1 719 ? 13.763 -5.772 37.893 1.00 89.75 719 GLY A N 1
ATOM 5439 C CA . GLY A 1 719 ? 12.882 -5.928 36.733 1.00 89.75 719 GLY A CA 1
ATOM 5440 C C . GLY A 1 719 ? 11.821 -4.839 36.563 1.00 89.75 719 GLY A C 1
ATOM 5441 O O . GLY A 1 719 ? 10.943 -4.999 35.722 1.00 89.75 719 GLY A O 1
ATOM 5442 N N . LEU A 1 720 ? 11.898 -3.740 37.319 1.00 89.75 720 LEU A N 1
ATOM 5443 C CA . LEU A 1 720 ? 10.962 -2.624 37.201 1.00 89.75 720 LEU A CA 1
ATOM 5444 C C . LEU A 1 720 ? 11.215 -1.855 35.909 1.00 89.75 720 LEU A C 1
ATOM 5446 O O . LEU A 1 720 ? 12.351 -1.454 35.640 1.00 89.75 720 LEU A O 1
ATOM 5450 N N . SER A 1 721 ? 10.156 -1.591 35.145 1.00 91.19 721 SER A N 1
ATOM 5451 C CA . SER A 1 721 ? 10.222 -0.681 34.002 1.00 91.19 721 SER A CA 1
ATOM 5452 C C . SER A 1 721 ? 10.102 0.765 34.480 1.00 91.19 721 SER A C 1
ATOM 5454 O O . SER A 1 721 ? 9.016 1.220 34.833 1.00 91.19 721 SER A O 1
ATOM 5456 N N . LEU A 1 722 ? 11.213 1.499 34.472 1.00 91.06 722 LEU A N 1
ATOM 5457 C CA . LEU A 1 722 ? 11.270 2.909 34.840 1.00 91.06 722 LEU A CA 1
ATOM 5458 C C . LEU A 1 722 ? 11.107 3.791 33.606 1.00 91.06 722 LEU A C 1
ATOM 5460 O O . LEU A 1 722 ? 11.865 3.672 32.641 1.00 91.06 722 LEU A O 1
ATOM 5464 N N . GLN A 1 723 ? 10.174 4.732 33.674 1.00 88.50 723 GLN A N 1
ATOM 5465 C CA . GLN A 1 723 ? 10.048 5.816 32.708 1.00 88.50 723 GLN A CA 1
ATOM 5466 C C . GLN A 1 723 ? 10.617 7.097 33.316 1.00 88.50 723 GLN A C 1
ATOM 5468 O O . GLN A 1 723 ? 10.215 7.529 34.396 1.00 88.50 723 GLN A O 1
ATOM 5473 N N . ILE A 1 724 ? 11.582 7.695 32.618 1.00 88.00 724 ILE A N 1
ATOM 5474 C CA . ILE A 1 724 ? 12.279 8.913 33.030 1.00 88.00 724 ILE A CA 1
ATOM 5475 C C . ILE A 1 724 ? 11.963 9.982 32.000 1.00 88.00 724 ILE A C 1
ATOM 5477 O O . ILE A 1 724 ? 12.378 9.886 30.841 1.00 88.00 724 ILE A O 1
ATOM 5481 N N . TYR A 1 725 ? 11.224 11.002 32.412 1.00 79.38 725 TYR A N 1
ATOM 5482 C CA . TYR A 1 725 ? 10.689 11.968 31.468 1.00 79.38 725 TYR A CA 1
ATOM 5483 C C . TYR A 1 725 ? 10.738 13.397 31.987 1.00 79.38 725 TYR A C 1
ATOM 5485 O O . TYR A 1 725 ? 10.609 13.671 33.183 1.00 79.38 725 TYR A O 1
ATOM 5493 N N . ASN A 1 726 ? 10.948 14.322 31.053 1.00 72.44 726 ASN A N 1
ATOM 5494 C CA . ASN A 1 726 ? 10.810 15.755 31.277 1.00 72.44 726 ASN A CA 1
ATOM 5495 C C . ASN A 1 726 ? 9.308 16.082 31.381 1.00 72.44 726 ASN A C 1
ATOM 5497 O O . ASN A 1 726 ? 8.688 16.508 30.414 1.00 72.44 726 ASN A O 1
ATOM 5501 N N . GLY A 1 727 ? 8.708 15.777 32.531 1.00 55.53 727 GLY A N 1
ATOM 5502 C CA . GLY A 1 727 ? 7.289 16.006 32.821 1.00 55.53 727 GLY A CA 1
ATOM 5503 C C . GLY A 1 727 ? 6.984 17.334 33.511 1.00 55.53 727 GLY A C 1
ATOM 5504 O O . GLY A 1 727 ? 5.833 17.579 33.850 1.00 55.53 727 GLY A O 1
ATOM 5505 N N . PHE A 1 728 ? 7.990 18.178 33.759 1.00 53.00 728 PHE A N 1
ATOM 5506 C CA . PHE A 1 728 ? 7.796 19.529 34.288 1.00 53.00 728 PHE A CA 1
ATOM 5507 C C . PHE A 1 728 ? 7.473 20.445 33.099 1.00 53.00 728 PHE A C 1
ATOM 5509 O O . PHE A 1 728 ? 8.375 20.995 32.476 1.00 53.00 728 PHE A O 1
ATOM 5516 N N . VAL A 1 729 ? 6.201 20.509 32.697 1.00 46.97 729 VAL A N 1
ATOM 5517 C CA . VAL A 1 729 ? 5.839 21.020 31.366 1.00 46.97 729 VAL A CA 1
ATOM 5518 C C . VAL A 1 729 ? 5.867 22.549 31.298 1.00 46.97 729 VAL A C 1
ATOM 5520 O O . VAL A 1 729 ? 4.930 23.239 31.700 1.00 46.97 729 VAL A O 1
ATOM 5523 N N . ASP A 1 730 ? 6.926 23.057 30.671 1.00 37.94 730 ASP A N 1
ATOM 5524 C CA . ASP A 1 730 ? 6.973 24.359 30.009 1.00 37.94 730 ASP A CA 1
ATOM 5525 C C . ASP A 1 730 ? 6.243 24.251 28.648 1.00 37.94 730 ASP A C 1
ATOM 5527 O O . ASP A 1 730 ? 6.837 24.171 27.576 1.00 37.94 730 ASP A O 1
ATOM 5531 N N . GLY A 1 731 ? 4.915 24.177 28.703 1.00 37.09 731 GLY A N 1
ATOM 5532 C CA . GLY A 1 731 ? 3.997 24.666 27.672 1.00 37.09 731 GLY A CA 1
ATOM 5533 C C . GLY A 1 731 ? 3.984 24.134 26.238 1.00 37.09 731 GLY A C 1
ATOM 5534 O O . GLY A 1 731 ? 3.331 24.754 25.401 1.00 37.09 731 GLY A O 1
ATOM 5535 N N . THR A 1 732 ? 4.631 23.019 25.904 1.00 38.09 732 THR A N 1
ATOM 5536 C CA . THR A 1 732 ? 4.488 22.421 24.563 1.00 38.09 732 THR A CA 1
ATOM 5537 C C . THR A 1 732 ? 4.266 20.913 24.651 1.00 38.09 732 THR A C 1
ATOM 5539 O O . THR A 1 732 ? 5.168 20.148 24.984 1.00 38.09 732 THR A O 1
ATOM 5542 N N . GLU A 1 733 ? 3.057 20.457 24.318 1.00 39.78 733 GLU A N 1
ATOM 5543 C CA . GLU A 1 733 ? 2.684 19.029 24.311 1.00 39.78 733 GLU A CA 1
ATOM 5544 C C . GLU A 1 733 ? 3.437 18.189 23.252 1.00 39.78 733 GLU A C 1
ATOM 5546 O O . GLU A 1 733 ? 3.276 16.975 23.202 1.00 39.78 733 GLU A O 1
ATOM 5551 N N . ASN A 1 734 ? 4.352 18.786 22.474 1.00 40.41 734 ASN A N 1
ATOM 5552 C CA . ASN A 1 734 ? 5.221 18.084 21.518 1.00 40.41 734 ASN A CA 1
ATOM 5553 C C . ASN A 1 734 ? 6.684 17.891 21.989 1.00 40.41 734 ASN A C 1
ATOM 5555 O O . ASN A 1 734 ? 7.517 17.452 21.199 1.00 40.41 734 ASN A O 1
ATOM 5559 N N . GLY A 1 735 ? 7.025 18.204 23.248 1.00 48.50 735 GLY A N 1
ATOM 5560 C CA . GLY A 1 735 ? 8.425 18.328 23.701 1.00 48.50 735 GLY A CA 1
ATOM 5561 C C . GLY A 1 735 ? 8.878 17.439 24.865 1.00 48.50 735 GLY A C 1
ATOM 5562 O O . GLY A 1 735 ? 9.960 17.667 25.409 1.00 48.50 735 GLY A O 1
ATOM 5563 N N . THR A 1 736 ? 8.103 16.438 25.293 1.00 56.84 736 THR A N 1
ATOM 5564 C CA . THR A 1 736 ? 8.534 15.580 26.409 1.00 56.84 736 THR A CA 1
ATOM 5565 C C . THR A 1 736 ? 9.593 14.580 25.933 1.00 56.84 736 THR A C 1
ATOM 5567 O O . THR A 1 736 ? 9.313 13.655 25.173 1.00 56.84 736 THR A O 1
ATOM 5570 N N . TYR A 1 737 ? 10.851 14.773 26.345 1.00 64.06 737 TYR A N 1
ATOM 5571 C CA . TYR A 1 737 ? 11.875 13.742 26.173 1.00 64.06 737 TYR A CA 1
ATOM 5572 C C . TYR A 1 737 ? 11.641 12.631 27.190 1.00 64.06 737 TYR A C 1
ATOM 5574 O O . TYR A 1 737 ? 11.580 12.898 28.393 1.00 64.06 737 TYR A O 1
ATOM 5582 N N . HIS A 1 738 ? 11.539 11.402 26.690 1.00 74.12 738 HIS A N 1
ATOM 5583 C CA . HIS A 1 738 ? 11.387 10.187 27.482 1.00 74.12 738 HIS A CA 1
ATOM 5584 C C . HIS A 1 738 ? 12.582 9.280 27.229 1.00 74.12 738 HIS A C 1
ATOM 5586 O O . HIS A 1 738 ? 12.960 9.042 26.080 1.00 74.12 738 HIS A O 1
ATOM 5592 N N . THR A 1 739 ? 13.130 8.724 28.298 1.00 81.56 739 THR A N 1
ATOM 5593 C CA . THR A 1 739 ? 13.971 7.531 28.238 1.00 81.56 739 THR A CA 1
ATOM 5594 C C . THR A 1 739 ? 13.413 6.488 29.195 1.00 81.56 739 THR A C 1
ATOM 5596 O O . THR A 1 739 ? 12.682 6.811 30.134 1.00 81.56 739 THR A O 1
ATOM 5599 N N . TYR A 1 740 ? 13.748 5.233 28.938 1.00 85.75 740 TYR A N 1
ATOM 5600 C CA . TYR A 1 740 ? 13.330 4.105 29.751 1.00 85.75 740 TYR A CA 1
ATOM 5601 C C . TYR A 1 740 ? 14.566 3.419 30.315 1.00 85.75 740 TYR A C 1
ATOM 5603 O O . TYR A 1 740 ? 15.608 3.359 29.663 1.00 85.75 740 TYR A O 1
ATOM 5611 N N . ALA A 1 741 ? 14.444 2.892 31.523 1.00 89.00 741 ALA A N 1
ATOM 5612 C CA . ALA A 1 741 ? 15.458 2.055 32.140 1.00 89.00 741 ALA A CA 1
ATOM 5613 C C . ALA A 1 741 ? 14.780 0.871 32.826 1.00 89.00 741 ALA A C 1
ATOM 5615 O O . ALA A 1 741 ? 13.647 0.982 33.281 1.00 89.00 741 ALA A O 1
ATOM 5616 N N . THR A 1 742 ? 15.472 -0.257 32.923 1.00 92.56 742 THR A N 1
ATOM 5617 C CA . THR A 1 742 ? 14.992 -1.412 33.687 1.00 92.56 742 THR A CA 1
ATOM 5618 C C . THR A 1 742 ? 15.933 -1.652 34.852 1.00 92.56 742 THR A C 1
ATOM 5620 O O . THR A 1 742 ? 17.151 -1.619 34.661 1.00 92.56 742 THR A O 1
ATOM 5623 N N . THR A 1 743 ? 15.393 -1.869 36.052 1.00 93.81 743 THR A N 1
ATOM 5624 C CA . THR A 1 743 ? 16.232 -2.194 37.210 1.00 93.81 743 THR A CA 1
ATOM 5625 C C . THR A 1 743 ? 16.826 -3.599 37.071 1.00 93.81 743 THR A C 1
ATOM 5627 O O . THR A 1 743 ? 16.134 -4.561 36.727 1.00 93.81 743 THR A O 1
ATOM 5630 N N . ALA A 1 744 ? 18.126 -3.729 37.323 1.00 94.25 744 ALA A N 1
ATOM 5631 C CA . ALA A 1 744 ? 18.846 -4.994 37.338 1.00 94.25 744 ALA A CA 1
ATOM 5632 C C . ALA A 1 744 ? 18.470 -5.840 38.569 1.00 94.25 744 ALA A C 1
ATOM 5634 O O . ALA A 1 744 ? 17.686 -5.424 39.421 1.00 94.25 744 ALA A O 1
ATOM 5635 N N . ALA A 1 745 ? 19.037 -7.046 38.675 1.00 92.12 745 ALA A N 1
ATOM 5636 C CA . ALA A 1 745 ? 18.755 -7.978 39.772 1.00 92.12 745 ALA A CA 1
ATOM 5637 C C . ALA A 1 745 ? 19.060 -7.402 41.171 1.00 92.12 745 ALA A C 1
ATOM 5639 O O . ALA A 1 745 ? 18.426 -7.786 42.149 1.00 92.12 745 ALA A O 1
ATOM 5640 N N . ASP A 1 746 ? 20.006 -6.469 41.259 1.00 92.88 746 ASP A N 1
ATOM 5641 C CA . ASP A 1 746 ? 20.384 -5.745 42.477 1.00 92.88 746 ASP A CA 1
ATOM 5642 C C . ASP A 1 746 ? 19.606 -4.427 42.670 1.00 92.88 746 ASP A C 1
ATOM 5644 O O . ASP A 1 746 ? 19.906 -3.651 43.575 1.00 92.88 746 ASP A O 1
ATOM 5648 N N . GLY A 1 747 ? 18.587 -4.173 41.843 1.00 91.38 747 GLY A N 1
ATOM 5649 C CA . GLY A 1 747 ? 17.751 -2.975 41.894 1.00 91.38 747 GLY A CA 1
ATOM 5650 C C . GLY A 1 747 ? 18.382 -1.748 41.234 1.00 91.38 747 GLY A C 1
ATOM 5651 O O . GLY A 1 747 ? 17.764 -0.681 41.239 1.00 91.38 747 GLY A O 1
ATOM 5652 N N . THR A 1 748 ? 19.586 -1.862 40.662 1.00 96.50 748 THR A N 1
ATOM 5653 C CA . THR A 1 748 ? 20.286 -0.729 40.041 1.00 96.50 748 THR A CA 1
ATOM 5654 C C . THR A 1 748 ? 19.776 -0.417 38.634 1.00 96.50 748 THR A C 1
ATOM 5656 O O . THR A 1 748 ? 19.338 -1.303 37.907 1.00 96.50 748 THR A O 1
ATOM 5659 N N . PHE A 1 749 ? 19.840 0.845 38.207 1.00 94.56 749 PHE A N 1
ATOM 5660 C CA . PHE A 1 749 ? 19.507 1.261 36.842 1.00 94.56 749 PHE A CA 1
ATOM 5661 C C . PHE A 1 749 ? 20.408 2.402 36.348 1.00 94.56 749 PHE A C 1
ATOM 5663 O O . PHE A 1 749 ? 21.013 3.139 37.132 1.00 94.56 749 PHE A O 1
ATOM 5670 N N . SER A 1 750 ? 20.475 2.571 35.025 1.00 92.88 750 SER A N 1
ATOM 5671 C CA . SER A 1 750 ? 21.116 3.711 34.361 1.00 92.88 750 SER A CA 1
ATOM 5672 C C . SER A 1 750 ? 20.285 4.135 33.158 1.00 92.88 750 SER A C 1
ATOM 5674 O O . SER A 1 750 ? 19.884 3.290 32.365 1.00 92.88 750 SER A O 1
ATOM 5676 N N . SER A 1 751 ? 20.075 5.438 32.995 1.00 91.81 751 SER A N 1
ATOM 5677 C CA . SER A 1 751 ? 19.381 6.002 31.837 1.00 91.81 751 SER A CA 1
ATOM 5678 C C . SER A 1 751 ? 20.289 6.118 30.605 1.00 91.81 751 SER A C 1
ATOM 5680 O O . SER A 1 751 ? 21.522 6.197 30.729 1.00 91.81 751 SER A O 1
ATOM 5682 N N . ASP A 1 752 ? 19.675 6.246 29.424 1.00 89.12 752 ASP A N 1
ATOM 5683 C CA . ASP A 1 752 ? 20.318 6.881 28.266 1.00 89.12 752 ASP A CA 1
ATOM 5684 C C . ASP A 1 752 ? 20.669 8.352 28.579 1.00 89.12 752 ASP A C 1
ATOM 5686 O O . ASP A 1 752 ? 20.190 8.907 29.579 1.00 89.12 752 ASP A O 1
ATOM 5690 N N . PRO A 1 753 ? 21.511 9.016 27.762 1.00 89.62 753 PRO A N 1
ATOM 5691 C CA . PRO A 1 753 ? 21.774 10.443 27.904 1.00 89.62 753 PRO A CA 1
ATOM 5692 C C . PRO A 1 753 ? 20.490 11.277 27.900 1.00 89.62 753 PRO A C 1
ATOM 5694 O O . PRO A 1 753 ? 19.628 11.141 27.030 1.00 89.62 753 PRO A O 1
ATOM 5697 N N . LEU A 1 754 ? 20.395 12.168 28.875 1.00 89.19 754 LEU A N 1
ATOM 5698 C CA . LEU A 1 754 ? 19.306 13.103 29.097 1.00 89.19 754 LEU A CA 1
ATOM 5699 C C . LEU A 1 754 ? 19.757 14.519 28.734 1.00 89.19 754 LEU A C 1
ATOM 5701 O O . LEU A 1 754 ? 20.906 14.906 28.980 1.00 89.19 754 LEU A O 1
ATOM 5705 N N . PHE A 1 755 ? 18.835 15.315 28.194 1.00 88.31 755 PHE A N 1
ATOM 5706 C CA . PHE A 1 755 ? 19.035 16.758 28.076 1.00 88.31 755 PHE A CA 1
ATOM 5707 C C . PHE A 1 755 ? 19.190 17.383 29.465 1.00 88.31 755 PHE A C 1
ATOM 5709 O O . PHE A 1 755 ? 18.529 16.920 30.399 1.00 88.31 755 PHE A O 1
ATOM 5716 N N . PRO A 1 756 ? 20.004 18.438 29.627 1.00 84.25 756 PRO A N 1
ATOM 5717 C CA . PRO A 1 756 ? 20.019 19.210 30.862 1.00 84.25 756 PRO A CA 1
ATOM 5718 C C . PRO A 1 756 ? 18.606 19.702 31.202 1.00 84.25 756 PRO A C 1
ATOM 5720 O O . PRO A 1 756 ? 17.948 20.322 30.371 1.00 84.25 756 PRO A O 1
ATOM 5723 N N . GLY A 1 757 ? 18.112 19.397 32.399 1.00 79.06 757 GLY A N 1
ATOM 5724 C CA . GLY A 1 757 ? 16.718 19.652 32.747 1.00 79.06 757 GLY A CA 1
ATOM 5725 C C . GLY A 1 757 ? 16.256 18.927 34.002 1.00 79.06 757 GLY A C 1
ATOM 5726 O O . GLY A 1 757 ? 17.039 18.303 34.718 1.00 79.06 757 GLY A O 1
ATOM 5727 N N . ARG A 1 758 ? 14.958 19.030 34.284 1.00 76.88 758 ARG A N 1
ATOM 5728 C CA . ARG A 1 758 ? 14.315 18.385 35.432 1.00 76.88 758 ARG A CA 1
ATOM 5729 C C . ARG A 1 758 ? 13.505 17.190 34.947 1.00 76.88 758 ARG A C 1
ATOM 5731 O O . ARG A 1 758 ? 12.769 17.306 33.973 1.00 76.88 758 ARG A O 1
ATOM 5738 N N . TYR A 1 759 ? 13.628 16.067 35.640 1.00 82.38 759 TYR A N 1
ATOM 5739 C CA . TYR A 1 759 ? 13.011 14.800 35.260 1.00 82.38 759 TYR A CA 1
ATOM 5740 C C . TYR A 1 759 ? 12.215 14.208 36.411 1.00 82.38 759 TYR A C 1
ATOM 5742 O O . TYR A 1 759 ? 12.616 14.323 37.572 1.00 82.38 759 TYR A O 1
ATOM 5750 N N . VAL A 1 760 ? 11.105 13.566 36.064 1.00 82.19 760 VAL A N 1
ATOM 5751 C CA . VAL A 1 760 ? 10.319 12.697 36.942 1.00 82.19 760 VAL A CA 1
ATOM 5752 C C . VAL A 1 760 ? 10.635 11.249 36.579 1.00 82.19 760 VAL A C 1
ATOM 5754 O O . VAL A 1 760 ? 10.909 10.945 35.416 1.00 82.19 760 VAL A O 1
ATOM 5757 N N . ILE A 1 761 ? 10.640 10.380 37.586 1.00 88.25 761 ILE A N 1
ATOM 5758 C CA . ILE A 1 761 ? 10.870 8.944 37.448 1.00 88.25 761 ILE A CA 1
ATOM 5759 C C . ILE A 1 761 ? 9.635 8.225 37.978 1.00 88.25 761 ILE A C 1
ATOM 5761 O O . ILE A 1 761 ? 9.274 8.395 39.147 1.00 88.25 761 ILE A O 1
ATOM 5765 N N . GLU A 1 762 ? 9.007 7.425 37.124 1.00 87.62 762 GLU A N 1
ATOM 5766 C CA . GLU A 1 762 ? 7.827 6.627 37.454 1.00 87.62 762 GLU A CA 1
ATOM 5767 C C . GLU A 1 762 ? 8.029 5.153 37.106 1.00 87.62 762 GLU A C 1
ATOM 5769 O O . GLU A 1 762 ? 8.836 4.807 36.239 1.00 87.62 762 GLU A O 1
ATOM 5774 N N . ILE A 1 763 ? 7.284 4.286 37.788 1.00 86.12 763 ILE A N 1
ATOM 5775 C CA . ILE A 1 763 ? 7.240 2.856 37.494 1.00 86.12 763 ILE A CA 1
ATOM 5776 C C . ILE A 1 763 ? 6.093 2.600 36.508 1.00 86.12 763 ILE A C 1
ATOM 5778 O O . ILE A 1 763 ? 4.918 2.693 36.863 1.00 86.12 763 ILE A O 1
ATOM 5782 N N . SER A 1 764 ? 6.420 2.268 35.259 1.00 78.88 764 SER A N 1
ATOM 5783 C CA . SER A 1 764 ? 5.437 2.131 34.175 1.00 78.88 764 SER A CA 1
ATOM 5784 C C . SER A 1 764 ? 4.467 0.958 34.357 1.00 78.88 764 SER A C 1
ATOM 5786 O O . SER A 1 764 ? 3.358 1.004 33.829 1.00 78.88 764 SER A O 1
ATOM 5788 N N . ASP A 1 765 ? 4.869 -0.093 35.076 1.00 70.69 765 ASP A N 1
ATOM 5789 C CA . ASP A 1 765 ? 4.085 -1.322 35.273 1.00 70.69 765 ASP A CA 1
ATOM 5790 C C . ASP A 1 765 ? 3.141 -1.281 36.497 1.00 70.69 765 ASP A C 1
ATOM 5792 O O . ASP A 1 765 ? 2.208 -2.081 36.574 1.00 70.69 765 ASP A O 1
ATOM 5796 N N . GLN A 1 766 ? 3.303 -0.307 37.402 1.00 61.72 766 GLN A N 1
ATOM 5797 C CA . GLN A 1 766 ? 2.520 -0.153 38.636 1.00 61.72 766 GLN A CA 1
ATOM 5798 C C . GLN A 1 766 ? 1.722 1.153 38.630 1.00 61.72 766 GLN A C 1
ATOM 5800 O O . GLN A 1 766 ? 2.059 2.104 39.325 1.00 61.72 766 GLN A O 1
ATOM 5805 N N . ALA A 1 767 ? 0.677 1.228 37.800 1.00 61.66 767 ALA A N 1
ATOM 5806 C CA . ALA A 1 767 ? -0.221 2.391 37.707 1.00 61.66 767 ALA A CA 1
ATOM 5807 C C . ALA A 1 767 ? 0.477 3.756 37.483 1.00 61.66 767 ALA A C 1
ATOM 5809 O O . ALA A 1 767 ? -0.145 4.793 37.692 1.00 61.66 767 ALA A O 1
ATOM 5810 N N . ARG A 1 768 ? 1.734 3.760 37.004 1.00 64.69 768 ARG A N 1
ATOM 5811 C CA . ARG A 1 768 ? 2.585 4.954 36.845 1.00 64.69 768 ARG A CA 1
ATOM 5812 C C . ARG A 1 768 ? 2.911 5.667 38.160 1.00 64.69 768 ARG A C 1
ATOM 5814 O O . ARG A 1 768 ? 3.008 6.891 38.196 1.00 64.69 768 ARG A O 1
ATOM 5821 N N . SER A 1 769 ? 3.121 4.911 39.238 1.00 77.19 769 SER A N 1
ATOM 5822 C CA . SER A 1 769 ? 3.555 5.477 40.517 1.00 77.19 769 SER A CA 1
ATOM 5823 C C . SER A 1 769 ? 4.849 6.278 40.359 1.00 77.19 769 SER A C 1
ATOM 5825 O O . SER A 1 769 ? 5.890 5.753 39.947 1.00 77.19 769 SER A O 1
ATOM 5827 N N . LYS A 1 770 ? 4.793 7.564 40.714 1.00 81.94 770 LYS A N 1
ATOM 5828 C CA . LYS A 1 770 ? 5.941 8.478 40.678 1.00 81.94 770 LYS A CA 1
ATOM 5829 C C . LYS A 1 770 ? 6.798 8.261 41.913 1.00 81.94 770 LYS A C 1
ATOM 5831 O O . LYS A 1 770 ? 6.349 8.483 43.034 1.00 81.94 770 LYS A O 1
ATOM 5836 N N . ILE A 1 771 ? 8.046 7.861 41.714 1.00 87.69 771 ILE A N 1
ATOM 5837 C CA . ILE A 1 771 ? 8.941 7.445 42.804 1.00 87.69 771 ILE A CA 1
ATOM 5838 C C . ILE A 1 771 ? 10.169 8.348 42.957 1.00 87.69 771 ILE A C 1
ATOM 5840 O O . ILE A 1 771 ? 10.830 8.326 43.996 1.00 87.69 771 ILE A O 1
ATOM 5844 N N . GLY A 1 772 ? 10.471 9.189 41.960 1.00 85.50 772 GLY A N 1
ATOM 5845 C CA . GLY A 1 772 ? 11.698 9.982 41.958 1.00 85.50 772 GLY A CA 1
ATOM 5846 C C . GLY A 1 772 ? 11.665 11.260 41.132 1.00 85.50 772 GLY A C 1
ATOM 5847 O O . GLY A 1 772 ? 10.831 11.444 40.247 1.00 85.50 772 GLY A O 1
ATOM 5848 N N . LYS A 1 773 ? 12.630 12.141 41.417 1.00 85.75 773 LYS A N 1
ATOM 5849 C CA . LYS A 1 773 ? 12.934 13.338 40.625 1.00 85.75 773 LYS A CA 1
ATOM 5850 C C . LYS A 1 773 ? 14.442 13.524 40.492 1.00 85.75 773 LYS A C 1
ATOM 5852 O O . LYS A 1 773 ? 15.178 13.223 41.428 1.00 85.75 773 LYS A O 1
ATOM 5857 N N . ALA A 1 774 ? 14.886 14.070 39.366 1.00 84.81 774 ALA A N 1
ATOM 5858 C CA . ALA A 1 774 ? 16.287 14.394 39.112 1.00 84.81 774 ALA A CA 1
ATOM 5859 C C . ALA A 1 774 ? 16.425 15.783 38.481 1.00 84.81 774 ALA A C 1
ATOM 5861 O O . ALA A 1 774 ? 15.606 16.176 37.651 1.00 84.81 774 ALA A O 1
ATOM 5862 N N . VAL A 1 775 ? 17.482 16.514 38.840 1.00 83.88 775 VAL A N 1
ATOM 5863 C CA . VAL A 1 775 ? 17.935 17.701 38.102 1.00 83.88 775 VAL A CA 1
ATOM 5864 C C . VAL A 1 775 ? 19.242 17.324 37.429 1.00 83.88 775 VAL A C 1
ATOM 5866 O O . VAL A 1 775 ? 20.239 17.092 38.101 1.00 83.88 775 VAL A O 1
ATOM 5869 N N . VAL A 1 776 ? 19.219 17.219 36.109 1.00 85.69 776 VAL A N 1
ATOM 5870 C CA . VAL A 1 776 ? 20.338 16.741 35.302 1.00 85.69 776 VAL A CA 1
ATOM 5871 C C . VAL A 1 776 ? 21.032 17.937 34.664 1.00 85.69 776 VAL A C 1
ATOM 5873 O O . VAL A 1 776 ? 20.376 18.767 34.034 1.00 85.69 776 VAL A O 1
ATOM 5876 N N . ARG A 1 777 ? 22.358 18.028 34.795 1.00 87.56 777 ARG A N 1
ATOM 5877 C CA . ARG A 1 777 ? 23.186 18.991 34.053 1.00 87.56 777 ARG A CA 1
ATOM 5878 C C . ARG A 1 777 ? 23.986 18.292 32.956 1.00 87.56 777 ARG A C 1
ATOM 5880 O O . ARG A 1 777 ? 24.123 17.070 32.952 1.00 87.56 777 ARG A O 1
ATOM 5887 N N . ALA A 1 778 ? 24.510 19.077 32.017 1.00 86.69 778 ALA A N 1
ATOM 5888 C CA . ALA A 1 778 ? 25.302 18.562 30.903 1.00 86.69 778 ALA A CA 1
ATOM 5889 C C . ALA A 1 778 ? 26.506 17.748 31.408 1.00 86.69 778 ALA A C 1
ATOM 5891 O O . ALA A 1 778 ? 27.297 18.229 32.217 1.00 86.69 778 ALA A O 1
ATOM 5892 N N . GLY A 1 779 ? 26.623 16.502 30.945 1.00 87.69 779 GLY A N 1
ATOM 5893 C CA . GLY A 1 779 ? 27.698 15.576 31.308 1.00 87.69 779 GLY A CA 1
ATOM 5894 C C . GLY A 1 779 ? 27.702 15.064 32.755 1.00 87.69 779 GLY A C 1
ATOM 5895 O O . GLY A 1 779 ? 28.608 14.300 33.092 1.00 87.69 779 GLY A O 1
ATOM 5896 N N . GLU A 1 780 ? 26.734 15.454 33.592 1.00 92.62 780 GLU A N 1
ATOM 5897 C CA . GLU A 1 780 ? 26.630 15.043 34.998 1.00 92.62 780 GLU A CA 1
ATOM 5898 C C . GLU A 1 780 ? 25.940 13.675 35.125 1.00 92.62 780 GLU A C 1
ATOM 5900 O O . GLU A 1 780 ? 25.001 13.370 34.389 1.00 92.62 780 GLU A O 1
ATOM 5905 N N . ILE A 1 781 ? 26.384 12.851 36.078 1.00 92.69 781 ILE A N 1
ATOM 5906 C CA . ILE A 1 781 ? 25.676 11.631 36.481 1.00 92.69 781 ILE A CA 1
ATOM 5907 C C . ILE A 1 781 ? 25.004 11.905 37.823 1.00 92.69 781 ILE A C 1
ATOM 5909 O O . ILE A 1 781 ? 25.680 12.062 38.836 1.00 92.69 781 ILE A O 1
ATOM 5913 N N . VAL A 1 782 ? 23.677 11.927 37.827 1.00 93.44 782 VAL A N 1
ATOM 5914 C CA . VAL A 1 782 ? 22.865 12.071 39.035 1.00 93.44 782 VAL A CA 1
ATOM 5915 C C . VAL A 1 782 ? 22.647 10.686 39.632 1.00 93.44 782 VAL A C 1
ATOM 5917 O O . VAL A 1 782 ? 22.017 9.841 38.997 1.00 93.44 782 VAL A O 1
ATOM 5920 N N . ALA A 1 783 ? 23.172 10.452 40.833 1.00 93.25 783 ALA A N 1
ATOM 5921 C CA . ALA A 1 783 ? 22.952 9.225 41.592 1.00 93.25 783 ALA A CA 1
ATOM 5922 C C . ALA A 1 783 ? 21.725 9.369 42.506 1.00 93.25 783 ALA A C 1
ATOM 5924 O O . ALA A 1 783 ? 21.600 10.373 43.206 1.00 93.25 783 ALA A O 1
ATOM 5925 N N . LEU A 1 784 ? 20.833 8.378 42.507 1.00 92.25 784 LEU A N 1
ATOM 5926 C CA . LEU A 1 784 ? 19.606 8.366 43.304 1.00 92.25 784 LEU A CA 1
ATOM 5927 C C . LEU A 1 784 ? 19.445 7.051 44.069 1.00 92.25 784 LEU A C 1
ATOM 5929 O O . LEU A 1 784 ? 19.731 5.977 43.547 1.00 92.25 784 LEU A O 1
ATOM 5933 N N . GLU A 1 785 ? 18.891 7.133 45.271 1.00 92.12 785 GLU A N 1
ATOM 5934 C CA . GLU A 1 785 ? 18.348 5.985 45.996 1.00 92.12 785 GLU A CA 1
ATOM 5935 C C . GLU A 1 785 ? 16.854 6.232 46.206 1.00 92.12 785 GLU A C 1
ATOM 5937 O O . GLU A 1 785 ? 16.446 7.307 46.652 1.00 92.12 785 GLU A O 1
ATOM 5942 N N . MET A 1 786 ? 16.026 5.281 45.784 1.00 92.88 786 MET A N 1
ATOM 5943 C CA . MET A 1 786 ? 14.571 5.421 45.749 1.00 92.88 786 MET A CA 1
ATOM 5944 C C . MET A 1 786 ? 13.908 4.149 46.265 1.00 92.88 786 MET A C 1
ATOM 5946 O O . MET A 1 786 ? 14.529 3.090 46.337 1.00 92.88 786 MET A O 1
ATOM 5950 N N . THR A 1 787 ? 12.618 4.240 46.579 1.00 91.19 787 THR A N 1
ATOM 5951 C CA . THR A 1 787 ? 11.808 3.065 46.918 1.00 91.19 787 THR A CA 1
ATOM 5952 C C . THR A 1 787 ? 10.615 2.946 45.977 1.00 91.19 787 THR A C 1
ATOM 5954 O O . THR A 1 787 ? 10.262 3.922 45.320 1.00 91.19 787 THR A O 1
ATOM 5957 N N . THR A 1 788 ? 9.958 1.786 45.939 1.00 87.94 788 THR A N 1
ATOM 5958 C CA . THR A 1 788 ? 8.699 1.586 45.193 1.00 87.94 788 THR A CA 1
ATOM 5959 C C . THR A 1 788 ? 7.515 2.381 45.758 1.00 87.94 788 THR A C 1
ATOM 5961 O O . THR A 1 788 ? 6.434 2.370 45.177 1.00 87.94 788 THR A O 1
ATOM 5964 N N . ARG A 1 789 ? 7.690 3.096 46.880 1.00 87.00 789 ARG A N 1
ATOM 5965 C CA . ARG A 1 789 ? 6.647 3.941 47.463 1.00 87.00 789 ARG A CA 1
ATOM 5966 C C . ARG A 1 789 ? 6.422 5.164 46.582 1.00 87.00 789 ARG A C 1
ATOM 5968 O O . ARG A 1 789 ? 7.325 5.979 46.393 1.00 87.00 789 ARG A O 1
ATOM 5975 N N . GLU A 1 790 ? 5.185 5.316 46.126 1.00 79.69 790 GLU A N 1
ATOM 5976 C CA . GLU A 1 790 ? 4.727 6.526 45.459 1.00 79.69 790 GLU A CA 1
ATOM 5977 C C . GLU A 1 790 ? 4.972 7.759 46.333 1.00 79.69 790 GLU A C 1
ATOM 5979 O O . GLU A 1 790 ? 4.703 7.762 47.538 1.00 79.69 790 GLU A O 1
ATOM 5984 N N . ARG A 1 791 ? 5.513 8.806 45.715 1.00 70.50 791 ARG A N 1
ATOM 5985 C CA . ARG A 1 791 ? 5.831 10.074 46.359 1.00 70.50 791 ARG A CA 1
ATOM 5986 C C . ARG A 1 791 ? 4.642 11.028 46.250 1.00 70.50 791 ARG A C 1
ATOM 5988 O O . ARG A 1 791 ? 4.421 11.576 45.171 1.00 70.50 791 ARG A O 1
ATOM 5995 N N . PRO A 1 792 ? 3.942 11.337 47.359 1.00 57.03 792 PRO A N 1
ATOM 5996 C CA . PRO A 1 792 ? 2.800 12.252 47.334 1.00 57.03 792 PRO A CA 1
ATOM 5997 C C . PRO A 1 792 ? 3.189 13.690 46.957 1.00 57.03 792 PRO A C 1
ATOM 5999 O O . PRO A 1 792 ? 2.340 14.493 46.581 1.00 57.03 792 PRO A O 1
ATOM 6002 N N . ASP A 1 793 ? 4.476 14.040 47.064 1.00 55.69 793 ASP A N 1
ATOM 6003 C CA . ASP A 1 793 ? 5.005 15.338 46.640 1.00 55.69 793 ASP A CA 1
ATOM 6004 C C . ASP A 1 793 ? 5.243 15.447 45.120 1.00 55.69 793 ASP A C 1
ATOM 6006 O O . ASP A 1 793 ? 5.547 16.535 44.632 1.00 55.69 793 ASP A O 1
ATOM 6010 N N . LEU A 1 794 ? 5.089 14.356 44.361 1.00 61.47 794 LEU A N 1
ATOM 6011 C CA . LEU A 1 794 ? 5.157 14.332 42.898 1.00 61.47 794 LEU A CA 1
ATOM 6012 C C . LEU A 1 794 ? 3.732 14.257 42.321 1.00 61.47 794 LEU A C 1
ATOM 6014 O O . LEU A 1 794 ? 3.246 13.195 41.957 1.00 61.47 794 LEU A O 1
ATOM 6018 N N . GLN A 1 795 ? 3.050 15.404 42.270 1.00 57.00 795 GLN A N 1
ATOM 6019 C CA . GLN A 1 795 ? 1.613 15.510 41.967 1.00 57.00 795 GLN A CA 1
ATOM 6020 C C . GLN A 1 795 ? 1.228 15.141 40.526 1.00 57.00 795 GLN A C 1
ATOM 6022 O O . GLN A 1 795 ? 2.029 15.221 39.589 1.00 57.00 795 GLN A O 1
ATOM 6027 N N . ASP A 1 796 ? -0.036 14.758 40.350 1.00 58.81 796 ASP A N 1
ATOM 6028 C CA . ASP A 1 796 ? -0.703 14.607 39.055 1.00 58.81 796 ASP A CA 1
ATOM 6029 C C . ASP A 1 796 ? -1.098 15.953 38.437 1.00 58.81 796 ASP A C 1
ATOM 6031 O O . ASP A 1 796 ? -1.191 16.957 39.146 1.00 58.81 796 ASP A O 1
ATOM 6035 N N . PRO A 1 797 ? -1.291 16.024 37.108 1.00 61.91 797 PRO A N 1
ATOM 6036 C CA . PRO A 1 797 ? -1.610 17.289 36.474 1.00 61.91 797 PRO A CA 1
ATOM 6037 C C . PRO A 1 797 ? -3.032 17.759 36.821 1.00 61.91 797 PRO A C 1
ATOM 6039 O O . PRO A 1 797 ? -3.974 16.972 36.950 1.00 61.91 797 PRO A O 1
ATOM 6042 N N . PHE A 1 798 ? -3.188 19.073 36.915 1.00 71.00 798 PHE A N 1
ATOM 6043 C CA . PHE A 1 798 ? -4.469 19.764 36.935 1.00 71.00 798 PHE A CA 1
ATOM 6044 C C . PHE A 1 798 ? -5.156 19.609 35.577 1.00 71.00 798 PHE A C 1
ATOM 6046 O O . PHE A 1 798 ? -4.502 19.674 34.532 1.00 71.00 798 PHE A O 1
ATOM 6053 N N . ARG A 1 799 ? -6.477 19.413 35.588 1.00 70.06 799 ARG A N 1
ATOM 6054 C CA . ARG A 1 799 ? -7.279 19.215 34.375 1.00 70.06 799 ARG A CA 1
ATOM 6055 C C . ARG A 1 799 ? -8.402 20.239 34.304 1.00 70.06 799 ARG A C 1
ATOM 6057 O O . ARG A 1 799 ? -9.153 20.412 35.259 1.00 70.06 799 ARG A O 1
ATOM 6064 N N . ILE A 1 800 ? -8.535 20.884 33.155 1.00 76.69 800 ILE A N 1
ATOM 6065 C CA . ILE A 1 800 ? -9.671 21.733 32.805 1.00 76.69 800 ILE A CA 1
ATOM 6066 C C . ILE A 1 800 ? -10.272 21.167 31.526 1.00 76.69 800 ILE A C 1
ATOM 6068 O O . ILE A 1 800 ? -9.553 20.907 30.565 1.00 76.69 800 ILE A O 1
ATOM 6072 N N . THR A 1 801 ? -11.579 20.968 31.505 1.00 80.00 801 THR A N 1
ATOM 6073 C CA . THR A 1 801 ? -12.312 20.503 30.325 1.00 80.00 801 THR A CA 1
ATOM 6074 C C . THR A 1 801 ? -13.415 21.489 29.998 1.00 80.00 801 THR A C 1
ATOM 6076 O O . THR A 1 801 ? -13.731 22.357 30.810 1.00 80.00 801 THR A O 1
ATOM 6079 N N . GLY A 1 802 ? -14.013 21.394 28.821 1.00 83.19 802 GLY A N 1
ATOM 6080 C CA . GLY A 1 802 ? -15.120 22.279 28.519 1.00 83.19 802 GLY A CA 1
ATOM 6081 C C . GLY A 1 802 ? -15.569 22.287 27.078 1.00 83.19 802 GLY A C 1
ATOM 6082 O O . GLY A 1 802 ? -14.993 21.611 26.233 1.00 83.19 802 GLY A O 1
ATOM 6083 N N . SER A 1 803 ? -16.579 23.109 26.808 1.00 84.44 803 SER A N 1
ATOM 6084 C CA . SER A 1 803 ? -17.078 23.375 25.461 1.00 84.44 803 SER A CA 1
ATOM 6085 C C . SER A 1 803 ? -16.812 24.817 25.041 1.00 84.44 803 SER A C 1
ATOM 6087 O O . SER A 1 803 ? -16.830 25.738 25.859 1.00 84.44 803 SER A O 1
ATOM 6089 N N . ALA A 1 804 ? -16.571 25.023 23.753 1.00 82.25 804 ALA A N 1
ATOM 6090 C CA . ALA A 1 804 ? -16.371 26.319 23.132 1.00 82.25 804 ALA A CA 1
ATOM 6091 C C . ALA A 1 804 ? -17.452 26.566 22.075 1.00 82.25 804 ALA A C 1
ATOM 6093 O O . ALA A 1 804 ? -17.655 25.767 21.159 1.00 82.25 804 ALA A O 1
ATOM 6094 N N . ILE A 1 805 ? -18.136 27.701 22.183 1.00 83.38 805 ILE A N 1
ATOM 6095 C CA . ILE A 1 805 ? -19.147 28.141 21.218 1.00 83.38 805 ILE A CA 1
ATOM 6096 C C . ILE A 1 805 ? -18.886 29.583 20.783 1.00 83.38 805 ILE A C 1
ATOM 6098 O O . ILE A 1 805 ? -18.227 30.343 21.494 1.00 83.38 805 ILE A O 1
ATOM 6102 N N . GLY A 1 806 ? -19.388 29.954 19.611 1.00 79.62 806 GLY A N 1
ATOM 6103 C CA . GLY A 1 806 ? -19.484 31.342 19.182 1.00 79.62 806 GLY A CA 1
ATOM 6104 C C . GLY A 1 806 ? -20.562 32.093 19.968 1.00 79.62 806 GLY A C 1
ATOM 6105 O O . GLY A 1 806 ? -21.454 31.489 20.570 1.00 79.62 806 GLY A O 1
ATOM 6106 N N . ASP A 1 807 ? -20.488 33.418 19.964 1.00 80.62 807 ASP A N 1
ATOM 6107 C CA . ASP A 1 807 ? -21.521 34.334 20.458 1.00 80.62 807 ASP A CA 1
ATOM 6108 C C . ASP A 1 807 ? -22.820 34.243 19.640 1.00 80.62 807 ASP A C 1
ATOM 6110 O O . ASP A 1 807 ? -23.896 34.565 20.140 1.00 80.62 807 ASP A O 1
ATOM 6114 N N . ASP A 1 808 ? -22.727 33.706 18.425 1.00 75.94 808 ASP A N 1
ATOM 6115 C CA . ASP A 1 808 ? -23.829 33.266 17.570 1.00 75.94 808 ASP A CA 1
ATOM 6116 C C . ASP A 1 808 ? -24.424 31.893 17.958 1.00 75.94 808 ASP A C 1
ATOM 6118 O O . ASP A 1 808 ? -25.376 31.424 17.332 1.00 75.94 808 ASP A O 1
ATOM 6122 N N . GLY A 1 809 ? -23.877 31.236 18.985 1.00 71.75 809 GLY A N 1
ATOM 6123 C CA . GLY A 1 809 ? -24.297 29.917 19.457 1.00 71.75 809 GLY A CA 1
ATOM 6124 C C . GLY A 1 809 ? -23.778 28.741 18.626 1.00 71.75 809 GLY A C 1
ATOM 6125 O O . GLY A 1 809 ? -24.095 27.594 18.952 1.00 71.75 809 GLY A O 1
ATOM 6126 N N . GLN A 1 810 ? -22.979 28.977 17.578 1.00 74.75 810 GLN A N 1
ATOM 6127 C CA . GLN A 1 810 ? -22.413 27.900 16.767 1.00 74.75 810 GLN A CA 1
ATOM 6128 C C . GLN A 1 810 ? -21.250 27.197 17.473 1.00 74.75 810 GLN A C 1
ATOM 6130 O O . GLN A 1 810 ? -20.541 27.765 18.301 1.00 74.75 810 GLN A O 1
ATOM 6135 N N . SER A 1 811 ? -21.038 25.926 17.132 1.00 75.00 811 SER A N 1
ATOM 6136 C CA . SER A 1 811 ? -19.913 25.142 17.648 1.00 75.00 811 SER A CA 1
ATOM 6137 C C . SER A 1 811 ? -18.582 25.682 17.129 1.00 75.00 811 SER A C 1
ATOM 6139 O O . SER A 1 811 ? -18.357 25.744 15.920 1.00 75.00 811 SER A O 1
ATOM 6141 N N . MET A 1 812 ? -17.673 26.027 18.040 1.00 71.62 812 MET A N 1
ATOM 6142 C CA . MET A 1 812 ? -16.309 26.406 17.682 1.00 71.62 812 MET A CA 1
ATOM 6143 C C . MET A 1 812 ? -15.475 25.141 17.544 1.00 71.62 812 MET A C 1
ATOM 6145 O O . MET A 1 812 ? -14.971 24.660 18.541 1.00 71.62 812 MET A O 1
ATOM 6149 N N . CYS A 1 813 ? -15.322 24.597 16.335 1.00 65.44 813 CYS A N 1
ATOM 6150 C CA . CYS A 1 813 ? -14.600 23.328 16.128 1.00 65.44 813 CYS A CA 1
ATOM 6151 C C . CYS A 1 813 ? -13.087 23.480 15.881 1.00 65.44 813 CYS A C 1
ATOM 6153 O O . CYS A 1 813 ? -12.415 22.487 15.609 1.00 65.44 813 CYS A O 1
ATOM 6155 N N . TYR A 1 814 ? -12.579 24.720 15.900 1.00 61.31 814 TYR A N 1
ATOM 6156 C CA . TYR A 1 814 ? -11.174 25.072 15.681 1.00 61.31 814 TYR A CA 1
ATOM 6157 C C . TYR A 1 814 ? -10.803 26.311 16.500 1.00 61.31 814 TYR A C 1
ATOM 6159 O O . TYR A 1 814 ? -11.561 27.281 16.531 1.00 61.31 814 TYR A O 1
ATOM 6167 N N . GLY A 1 815 ? -9.627 26.320 17.126 1.00 66.44 815 GLY A N 1
ATOM 6168 C CA . GLY A 1 815 ? -9.125 27.454 17.911 1.00 66.44 815 GLY A CA 1
ATOM 6169 C C . GLY A 1 815 ? -8.111 27.021 18.967 1.00 66.44 815 GLY A C 1
ATOM 6170 O O . GLY A 1 815 ? -7.943 25.831 19.207 1.00 66.44 815 GLY A O 1
ATOM 6171 N N . GLY A 1 816 ? -7.417 27.981 19.580 1.00 67.81 816 GLY A N 1
ATOM 6172 C CA . GLY A 1 816 ? -6.524 27.722 20.709 1.00 67.81 816 GLY A CA 1
ATOM 6173 C C . GLY A 1 816 ? -7.161 28.172 22.018 1.00 67.81 816 GLY A C 1
ATOM 6174 O O . GLY A 1 816 ? -7.587 29.324 22.125 1.00 67.81 816 GLY A O 1
ATOM 6175 N N . VAL A 1 817 ? -7.185 27.291 23.013 1.00 69.62 817 VAL A N 1
ATOM 6176 C CA . VAL A 1 817 ? -7.544 27.606 24.402 1.00 69.62 817 VAL A CA 1
ATOM 6177 C C . VAL A 1 817 ? -6.308 27.374 25.258 1.00 69.62 817 VAL A C 1
ATOM 6179 O O . VAL A 1 817 ? -5.553 26.437 25.015 1.00 69.62 817 VAL A O 1
ATOM 6182 N N . GLY A 1 818 ? -6.061 28.223 26.248 1.00 70.00 818 GLY A N 1
ATOM 6183 C CA . GLY A 1 818 ? -4.923 28.032 27.128 1.00 70.00 818 GLY A CA 1
ATOM 6184 C C . GLY A 1 818 ? -5.112 28.568 28.531 1.00 70.00 818 GLY A C 1
ATOM 6185 O O . GLY A 1 818 ? -6.034 29.327 28.828 1.00 70.00 818 GLY A O 1
ATOM 6186 N N . VAL A 1 819 ? -4.199 28.144 29.395 1.00 69.12 819 VAL A N 1
ATOM 6187 C CA . VAL A 1 819 ? -4.094 28.565 30.790 1.00 69.12 819 VAL A CA 1
ATOM 6188 C C . VAL A 1 819 ? -2.815 29.373 30.977 1.00 69.12 819 VAL A C 1
ATOM 6190 O O . VAL A 1 819 ? -1.765 29.024 30.430 1.00 69.12 819 VAL A O 1
ATOM 6193 N N . ARG A 1 820 ? -2.893 30.441 31.768 1.00 68.50 820 ARG A N 1
ATOM 6194 C CA . ARG A 1 820 ? -1.759 31.270 32.176 1.00 68.50 820 ARG A CA 1
ATOM 6195 C C . ARG A 1 820 ? -1.748 31.446 33.692 1.00 68.50 820 ARG A C 1
ATOM 6197 O O . ARG A 1 820 ? -2.772 31.765 34.278 1.00 68.50 820 ARG A O 1
ATOM 6204 N N . ILE A 1 821 ? -0.570 31.318 34.299 1.00 64.44 821 ILE A N 1
ATOM 6205 C CA . ILE A 1 821 ? -0.307 31.740 35.682 1.00 64.44 821 ILE A CA 1
ATOM 6206 C C . ILE A 1 821 ? 0.298 33.154 35.635 1.00 64.44 821 ILE A C 1
ATOM 6208 O O . ILE A 1 821 ? 1.370 33.312 35.039 1.00 64.44 821 ILE A O 1
ATOM 6212 N N . PRO A 1 822 ? -0.352 34.192 36.192 1.00 57.94 822 PRO A N 1
ATOM 6213 C CA . PRO A 1 822 ? 0.224 35.530 36.277 1.00 57.94 822 PRO A CA 1
ATOM 6214 C C . PRO A 1 822 ? 1.437 35.516 37.221 1.00 57.94 822 PRO A C 1
ATOM 6216 O O . PRO A 1 822 ? 1.317 35.166 38.390 1.00 57.94 822 PRO A O 1
ATOM 6219 N N . GLY A 1 823 ? 2.621 35.864 36.713 1.00 52.28 823 GLY A N 1
ATOM 6220 C CA . GLY A 1 823 ? 3.869 35.892 37.478 1.00 52.28 823 GLY A CA 1
ATOM 6221 C C . GLY A 1 823 ? 4.830 36.954 36.949 1.00 52.28 823 GLY A C 1
ATOM 6222 O O . GLY A 1 823 ? 4.813 37.276 35.759 1.00 52.28 823 GLY A O 1
ATOM 6223 N N . ASP A 1 824 ? 5.629 37.530 37.848 1.00 35.12 824 ASP A N 1
ATOM 6224 C CA . ASP A 1 824 ? 6.392 38.753 37.605 1.00 35.12 824 ASP A CA 1
ATOM 6225 C C . ASP A 1 824 ? 7.483 38.564 36.526 1.00 35.12 824 ASP A C 1
ATOM 6227 O O . ASP A 1 824 ? 8.420 37.773 36.633 1.00 35.12 824 ASP A O 1
ATOM 6231 N N . LYS A 1 825 ? 7.294 39.312 35.442 1.00 40.53 825 LYS A N 1
ATOM 6232 C CA . LYS A 1 825 ? 8.175 39.635 34.312 1.00 40.53 825 LYS A CA 1
ATOM 6233 C C . LYS A 1 825 ? 8.884 38.558 33.486 1.00 40.53 825 LYS A C 1
ATOM 6235 O O . LYS A 1 825 ? 9.032 38.854 32.306 1.00 40.53 825 LYS A O 1
ATOM 6240 N N . HIS A 1 826 ? 9.243 37.346 33.913 1.00 38.09 826 HIS A N 1
ATOM 6241 C CA . HIS A 1 826 ? 9.877 36.368 32.996 1.00 38.09 826 HIS A CA 1
ATOM 6242 C C . HIS A 1 826 ? 9.429 34.912 33.222 1.00 38.09 826 HIS A C 1
ATOM 6244 O O . HIS A 1 826 ? 9.664 34.339 34.279 1.00 38.09 826 HIS A O 1
ATOM 6250 N N . LYS A 1 827 ? 8.896 34.306 32.143 1.00 38.91 827 LYS A N 1
ATOM 6251 C CA . LYS A 1 827 ? 8.329 32.945 31.978 1.00 38.91 827 LYS A CA 1
ATOM 6252 C C . LYS A 1 827 ? 6.832 32.818 32.278 1.00 38.91 827 LYS A C 1
ATOM 6254 O O . LYS A 1 827 ? 6.406 32.352 33.327 1.00 38.91 827 LYS A O 1
ATOM 6259 N N . ILE A 1 828 ? 6.030 33.148 31.266 1.00 39.28 828 ILE A N 1
ATOM 6260 C CA . ILE A 1 828 ? 4.637 32.708 31.176 1.00 39.28 828 ILE A CA 1
ATOM 6261 C C . ILE A 1 828 ? 4.648 31.174 31.040 1.00 39.28 828 ILE A C 1
ATOM 6263 O O . ILE A 1 828 ? 5.109 30.663 30.022 1.00 39.28 828 ILE A O 1
ATOM 6267 N N . ARG A 1 829 ? 4.146 30.431 32.035 1.00 47.84 829 ARG A N 1
ATOM 6268 C CA . ARG A 1 829 ? 3.827 29.001 31.869 1.00 47.84 829 ARG A CA 1
ATOM 6269 C C . ARG A 1 829 ? 2.498 28.911 31.114 1.00 47.84 829 ARG A C 1
ATOM 6271 O O . ARG A 1 829 ? 1.439 28.982 31.727 1.00 47.84 829 ARG A O 1
ATOM 6278 N N . GLN A 1 830 ? 2.555 28.895 29.782 1.00 49.53 830 GLN A N 1
ATOM 6279 C CA . GLN A 1 830 ? 1.379 28.729 28.921 1.00 49.53 830 GLN A CA 1
ATOM 6280 C C . GLN A 1 830 ? 1.132 27.238 28.725 1.00 49.53 830 GLN A C 1
ATOM 6282 O O . GLN A 1 830 ? 2.022 26.576 28.224 1.00 49.53 830 GLN A O 1
ATOM 6287 N N . ALA A 1 831 ? -0.037 26.706 29.065 1.00 48.12 831 ALA A N 1
ATOM 6288 C CA . ALA A 1 831 ? -0.473 25.406 28.546 1.00 48.12 831 ALA A CA 1
ATOM 6289 C C . ALA A 1 831 ? -1.549 25.682 27.496 1.00 48.12 831 ALA A C 1
ATOM 6291 O O . ALA A 1 831 ? -2.586 26.246 27.840 1.00 48.12 831 ALA A O 1
ATOM 6292 N N . GLY A 1 832 ? -1.272 25.386 26.225 1.00 48.75 832 GLY A N 1
ATOM 6293 C CA . GLY A 1 832 ? -2.223 25.550 25.126 1.00 48.75 832 GLY A CA 1
ATOM 6294 C C . GLY A 1 832 ? -2.738 24.196 24.651 1.00 48.75 832 GLY A C 1
ATOM 6295 O O . GLY A 1 832 ? -1.929 23.315 24.385 1.00 48.75 832 GLY A O 1
ATOM 6296 N N . GLY A 1 833 ? -4.058 24.062 24.531 1.00 53.78 833 GLY A N 1
ATOM 6297 C CA . GLY A 1 833 ? -4.745 22.955 23.866 1.00 53.78 833 GLY A CA 1
ATOM 6298 C C . GLY A 1 833 ? -5.542 23.452 22.655 1.00 53.78 833 GLY A C 1
ATOM 6299 O O . GLY A 1 833 ? -5.933 24.625 22.582 1.00 53.78 833 GLY A O 1
ATOM 6300 N N . GLY A 1 834 ? -5.744 22.567 21.679 1.00 56.12 834 GLY A N 1
ATOM 6301 C CA . GLY A 1 834 ? -6.580 22.819 20.507 1.00 56.12 834 GLY A CA 1
ATOM 6302 C C . GLY A 1 834 ? -8.046 22.497 20.781 1.00 56.12 834 GLY A C 1
ATOM 6303 O O . GLY A 1 834 ? -8.359 21.576 21.534 1.00 56.12 834 GLY A O 1
ATOM 6304 N N . ILE A 1 835 ? -8.949 23.255 20.162 1.00 58.88 835 ILE A N 1
ATOM 6305 C CA . ILE A 1 835 ? -10.301 22.769 19.897 1.00 58.88 835 ILE A CA 1
ATOM 6306 C C . ILE A 1 835 ? -10.204 22.011 18.568 1.00 58.88 835 ILE A C 1
ATOM 6308 O O . ILE A 1 835 ? -10.117 22.644 17.517 1.00 58.88 835 ILE A O 1
ATOM 6312 N N . ASP A 1 836 ? -10.079 20.684 18.613 1.00 53.72 836 ASP A N 1
ATOM 6313 C CA . ASP A 1 836 ? -9.662 19.872 17.462 1.00 53.72 836 ASP A CA 1
ATOM 6314 C C . ASP A 1 836 ? -10.827 19.065 16.881 1.00 53.72 836 ASP A C 1
ATOM 6316 O O . ASP A 1 836 ? -11.067 17.913 17.238 1.00 53.72 836 ASP A O 1
ATOM 6320 N N . GLY A 1 837 ? -11.562 19.661 15.939 1.00 50.09 837 GLY A N 1
ATOM 6321 C CA . GLY A 1 837 ? -12.600 18.966 15.169 1.00 50.09 837 GLY A CA 1
ATOM 6322 C C . GLY A 1 837 ? -13.899 18.672 15.932 1.00 50.09 837 GLY A C 1
ATOM 6323 O O . GLY A 1 837 ? -14.888 18.297 15.302 1.00 50.09 837 GLY A O 1
ATOM 6324 N N . THR A 1 838 ? -13.932 18.900 17.244 1.00 65.88 838 THR A N 1
ATOM 6325 C CA . THR A 1 838 ? -15.130 18.959 18.098 1.00 65.88 838 THR A CA 1
ATOM 6326 C C . THR A 1 838 ? -15.221 20.340 18.743 1.00 65.88 838 THR A C 1
ATOM 6328 O O . THR A 1 838 ? -14.268 21.103 18.668 1.00 65.88 838 THR A O 1
ATOM 6331 N N . ASN A 1 839 ? -16.346 20.695 19.369 1.00 72.94 839 ASN A N 1
ATOM 6332 C CA . ASN A 1 839 ? -16.465 21.923 20.166 1.00 72.94 839 ASN A CA 1
ATOM 6333 C C . ASN A 1 839 ? -15.948 21.754 21.603 1.00 72.94 839 ASN A C 1
ATOM 6335 O O . ASN A 1 839 ? -16.206 22.613 22.443 1.00 72.94 839 ASN A O 1
ATOM 6339 N N . GLU A 1 840 ? -15.266 20.653 21.899 1.00 76.50 840 GLU A N 1
ATOM 6340 C CA . GLU A 1 840 ? -14.748 20.336 23.224 1.00 76.50 840 GLU A CA 1
ATOM 6341 C C . GLU A 1 840 ? -13.262 20.682 23.305 1.00 76.50 840 GLU A C 1
ATOM 6343 O O . GLU A 1 840 ? -12.520 20.574 22.327 1.00 76.50 840 GLU A O 1
ATOM 6348 N N . PHE A 1 841 ? -12.814 21.102 24.483 1.00 73.12 841 PHE A N 1
ATOM 6349 C CA . PHE A 1 841 ? -11.404 21.310 24.771 1.00 73.12 841 PHE A CA 1
ATOM 6350 C C . PHE A 1 841 ? -11.015 20.625 26.076 1.00 73.12 841 PHE A C 1
ATOM 6352 O O . PHE A 1 841 ? -11.797 20.519 27.025 1.00 73.12 841 PHE A O 1
ATOM 6359 N N . HIS A 1 842 ? -9.755 20.210 26.131 1.00 71.38 842 HIS A N 1
ATOM 6360 C CA . HIS A 1 842 ? -9.140 19.622 27.308 1.00 71.38 842 HIS A CA 1
ATOM 6361 C C . HIS A 1 842 ? -7.769 20.266 27.508 1.00 71.38 842 HIS A C 1
ATOM 6363 O O . HIS A 1 842 ? -6.954 20.306 26.592 1.00 71.38 842 HIS A O 1
ATOM 6369 N N . LEU A 1 843 ? -7.518 20.785 28.705 1.00 67.44 843 LEU A N 1
ATOM 6370 C CA . LEU A 1 843 ? -6.254 21.388 29.110 1.00 67.44 843 LEU A CA 1
ATOM 6371 C C . LEU A 1 843 ? -5.721 20.611 30.301 1.00 67.44 843 LEU A C 1
ATOM 6373 O O . LEU A 1 843 ? -6.416 20.424 31.301 1.00 67.44 843 LEU A O 1
ATOM 6377 N N . THR A 1 844 ? -4.468 20.192 30.200 1.00 62.47 844 THR A N 1
ATOM 6378 C CA . THR A 1 844 ? -3.758 19.499 31.271 1.00 62.47 844 THR A CA 1
ATOM 6379 C C . THR A 1 844 ? -2.509 20.307 31.613 1.00 62.47 844 THR A C 1
ATOM 6381 O O . THR A 1 844 ? -1.736 20.648 30.722 1.00 62.47 844 THR A O 1
ATOM 6384 N N . PHE A 1 845 ? -2.304 20.663 32.882 1.00 58.91 845 PHE A N 1
ATOM 6385 C CA . PHE A 1 845 ? -1.142 21.454 33.307 1.00 58.91 845 PHE A CA 1
ATOM 6386 C C . PHE A 1 845 ? -0.613 21.003 34.675 1.00 58.91 845 PHE A C 1
ATOM 6388 O O . PHE A 1 845 ? -1.377 20.548 35.513 1.00 58.91 845 PHE A O 1
ATOM 6395 N N . GLY A 1 846 ? 0.695 21.110 34.919 1.00 55.53 846 GLY A N 1
ATOM 6396 C CA . GLY A 1 846 ? 1.359 20.643 36.152 1.00 55.53 846 GLY A CA 1
ATOM 6397 C C . GLY A 1 846 ? 2.518 19.672 35.874 1.00 55.53 846 GLY A C 1
ATOM 6398 O O . GLY A 1 846 ? 2.707 19.294 34.717 1.00 55.53 846 GLY A O 1
ATOM 6399 N N . PRO A 1 847 ? 3.309 19.267 36.893 1.00 51.00 847 PRO A N 1
ATOM 6400 C CA . PRO A 1 847 ? 3.260 19.662 38.309 1.00 51.00 847 PRO A CA 1
ATOM 6401 C C . PRO A 1 847 ? 3.888 21.048 38.579 1.00 51.00 847 PRO A C 1
ATOM 6403 O O . PRO A 1 847 ? 4.704 21.542 37.799 1.00 51.00 847 PRO A O 1
ATOM 6406 N N . VAL A 1 848 ? 3.517 21.693 39.692 1.00 52.47 848 VAL A N 1
ATOM 6407 C CA . VAL A 1 848 ? 4.033 23.017 40.107 1.00 52.47 848 VAL A CA 1
ATOM 6408 C C . VAL A 1 848 ? 4.944 22.865 41.333 1.00 52.47 848 VAL A C 1
ATOM 6410 O O . VAL A 1 848 ? 4.696 22.018 42.187 1.00 52.47 848 VAL A O 1
ATOM 6413 N N . ASP A 1 849 ? 6.026 23.649 41.415 1.00 48.56 849 ASP A N 1
ATOM 6414 C CA . ASP A 1 849 ? 6.951 23.600 42.555 1.00 48.56 849 ASP A CA 1
ATOM 6415 C C . ASP A 1 849 ? 6.289 24.130 43.833 1.00 48.56 849 ASP A C 1
ATOM 6417 O O . ASP A 1 849 ? 5.626 25.169 43.825 1.00 48.56 849 ASP A O 1
ATOM 6421 N N . ARG A 1 850 ? 6.523 23.441 44.954 1.00 49.59 850 ARG A N 1
ATOM 6422 C CA . ARG A 1 850 ? 6.155 23.922 46.289 1.00 49.59 850 ARG A CA 1
ATOM 6423 C C . ARG A 1 850 ? 7.134 25.026 46.708 1.00 49.59 850 ARG A C 1
ATOM 6425 O O . ARG A 1 850 ? 8.315 24.741 46.883 1.00 49.59 850 ARG A O 1
ATOM 6432 N N . ILE A 1 851 ? 6.657 26.262 46.861 1.00 46.91 851 ILE A N 1
ATOM 6433 C CA . ILE A 1 851 ? 7.406 27.365 47.489 1.00 46.91 851 ILE A CA 1
ATOM 6434 C C . ILE A 1 851 ? 6.821 27.589 48.891 1.00 46.91 851 ILE A C 1
ATOM 6436 O O . ILE A 1 851 ? 5.603 27.488 49.076 1.00 46.91 851 ILE A O 1
ATOM 6440 N N . GLU A 1 852 ? 7.676 27.851 49.881 1.00 46.22 852 GLU A N 1
ATOM 6441 C CA . GLU A 1 852 ? 7.224 28.258 51.216 1.00 46.22 852 GLU A CA 1
ATOM 6442 C C . GLU A 1 852 ? 6.441 29.587 51.155 1.00 46.22 852 GLU A C 1
ATOM 6444 O O . GLU A 1 852 ? 6.734 30.427 50.299 1.00 46.22 852 GLU A O 1
ATOM 6449 N N . PRO A 1 853 ? 5.433 29.790 52.026 1.00 47.69 853 PRO A N 1
ATOM 6450 C CA . PRO A 1 853 ? 4.667 31.032 52.064 1.00 47.69 853 PRO A CA 1
ATOM 6451 C C . PRO A 1 853 ? 5.575 32.265 52.175 1.00 47.69 853 PRO A C 1
ATOM 6453 O O . PRO A 1 853 ? 6.503 32.298 52.981 1.00 47.69 853 PRO A O 1
ATOM 6456 N N . SER A 1 854 ? 5.289 33.298 51.382 1.00 50.22 854 SER A N 1
ATOM 6457 C CA . SER A 1 854 ? 6.023 34.569 51.397 1.00 50.22 854 SER A CA 1
ATOM 6458 C C . SER A 1 854 ? 5.062 35.756 51.480 1.00 50.22 854 SER A C 1
ATOM 6460 O O . SER A 1 854 ? 3.863 35.617 51.247 1.00 50.22 854 SER A O 1
ATOM 6462 N N . ALA A 1 855 ? 5.581 36.954 51.761 1.00 42.75 855 ALA A N 1
ATOM 6463 C CA . ALA A 1 855 ? 4.775 38.179 51.806 1.00 42.75 855 ALA A CA 1
ATOM 6464 C C . ALA A 1 855 ? 4.066 38.506 50.472 1.00 42.75 855 ALA A C 1
ATOM 6466 O O . ALA A 1 855 ? 3.060 39.208 50.471 1.00 42.75 855 ALA A O 1
ATOM 6467 N N . THR A 1 856 ? 4.565 37.986 49.344 1.00 42.38 856 THR A N 1
ATOM 6468 C CA . THR A 1 856 ? 3.958 38.132 48.009 1.00 42.38 856 THR A CA 1
ATOM 6469 C C . THR A 1 856 ? 3.149 36.904 47.573 1.00 42.38 856 THR A C 1
ATOM 6471 O O . THR A 1 856 ? 2.433 36.971 46.579 1.00 42.38 856 THR A O 1
ATOM 6474 N N . ALA A 1 857 ? 3.222 35.801 48.325 1.00 46.94 857 ALA A N 1
ATOM 6475 C CA . ALA A 1 857 ? 2.473 34.561 48.121 1.00 46.94 857 ALA A CA 1
ATOM 6476 C C . ALA A 1 857 ? 1.990 34.016 49.488 1.00 46.94 857 ALA A C 1
ATOM 6478 O O . ALA A 1 857 ? 2.519 33.017 49.989 1.00 46.94 857 ALA A O 1
ATOM 6479 N N . PRO A 1 858 ? 1.005 34.685 50.123 1.00 47.00 858 PRO A N 1
ATOM 6480 C CA . PRO A 1 858 ? 0.703 34.532 51.552 1.00 47.00 858 PRO A CA 1
ATOM 6481 C C . PRO A 1 858 ? 0.095 33.180 51.944 1.00 47.00 858 PRO A C 1
ATOM 6483 O O . PRO A 1 858 ? -0.011 32.883 53.129 1.00 47.00 858 PRO A O 1
ATOM 6486 N N . PHE A 1 859 ? -0.303 32.356 50.972 1.00 48.34 859 PHE A N 1
ATOM 6487 C CA . PHE A 1 859 ? -0.987 31.087 51.230 1.00 48.34 859 PHE A CA 1
ATOM 6488 C C . PHE A 1 859 ? -0.054 29.869 51.278 1.00 48.34 859 PHE A C 1
ATOM 6490 O O . PHE A 1 859 ? -0.470 28.836 51.790 1.00 48.34 859 PHE A O 1
ATOM 6497 N N . GLY A 1 860 ? 1.201 29.984 50.817 1.00 46.78 860 GLY A N 1
ATOM 6498 C CA . GLY A 1 860 ? 2.142 28.857 50.779 1.00 46.78 860 GLY A CA 1
ATOM 6499 C C . GLY A 1 860 ? 1.690 27.681 49.905 1.00 46.78 860 GLY A C 1
ATOM 6500 O O . GLY A 1 860 ? 0.543 27.609 49.482 1.00 46.78 860 GLY A O 1
ATOM 6501 N N . ILE A 1 861 ? 2.647 26.802 49.586 1.00 41.56 861 ILE A N 1
ATOM 6502 C CA . ILE A 1 861 ? 2.531 25.538 48.834 1.00 41.56 861 ILE A CA 1
ATOM 6503 C C . ILE A 1 861 ? 1.533 25.571 47.650 1.00 41.56 861 ILE A C 1
ATOM 6505 O O . ILE A 1 861 ? 0.326 25.433 47.794 1.00 41.56 861 ILE A O 1
ATOM 6509 N N . GLY A 1 862 ? 2.057 25.714 46.428 1.00 49.62 862 GLY A N 1
ATOM 6510 C CA . GLY A 1 862 ? 1.333 25.375 45.192 1.00 49.62 862 GLY A CA 1
ATOM 6511 C C . GLY A 1 862 ? 0.226 26.337 44.746 1.00 49.62 862 GLY A C 1
ATOM 6512 O O . GLY A 1 862 ? -0.247 26.210 43.619 1.00 49.62 862 GLY A O 1
ATOM 6513 N N . THR A 1 863 ? -0.145 27.331 45.555 1.00 55.78 863 THR A N 1
ATOM 6514 C CA . THR A 1 863 ? -1.301 28.191 45.281 1.00 55.78 863 THR A CA 1
ATOM 6515 C C . THR A 1 863 ? -0.967 29.357 44.342 1.00 55.78 863 THR A C 1
ATOM 6517 O O . THR A 1 863 ? -0.255 30.279 44.729 1.00 55.78 863 THR A O 1
ATOM 6520 N N . HIS A 1 864 ? -1.494 29.334 43.113 1.00 61.44 864 HIS A N 1
ATOM 6521 C CA . HIS A 1 864 ? -1.272 30.376 42.099 1.00 61.44 864 HIS A CA 1
ATOM 6522 C C . HIS A 1 864 ? -2.593 30.840 41.495 1.00 61.44 864 HIS A C 1
ATOM 6524 O O . HIS A 1 864 ? -3.459 30.002 41.243 1.00 61.44 864 HIS A O 1
ATOM 6530 N N . ASP A 1 865 ? -2.727 32.140 41.220 1.00 67.88 865 ASP A N 1
ATOM 6531 C CA . ASP A 1 865 ? -3.825 32.646 40.393 1.00 67.88 865 ASP A CA 1
ATOM 6532 C C . ASP A 1 865 ? -3.678 32.122 38.961 1.00 67.88 865 ASP A C 1
ATOM 6534 O O . ASP A 1 865 ? -2.571 31.906 38.458 1.00 67.88 865 ASP A O 1
ATOM 6538 N N . VAL A 1 866 ? -4.809 31.871 38.312 1.00 69.94 866 VAL A N 1
ATOM 6539 C CA . VAL A 1 866 ? -4.872 31.238 37.000 1.00 69.94 866 VAL A CA 1
ATOM 6540 C C . VAL A 1 866 ? -5.861 31.981 36.111 1.00 69.94 866 VAL A C 1
ATOM 6542 O O . VAL A 1 866 ? -6.987 32.284 36.499 1.00 69.94 866 VAL A O 1
ATOM 6545 N N . GLU A 1 867 ? -5.457 32.237 34.874 1.00 72.44 867 GLU A N 1
ATOM 6546 C CA . GLU A 1 867 ? -6.287 32.843 33.842 1.00 72.44 867 GLU A CA 1
ATOM 6547 C C . GLU A 1 867 ? -6.492 31.870 32.681 1.00 72.44 867 GLU A C 1
ATOM 6549 O O . GLU A 1 867 ? -5.530 31.353 32.111 1.00 72.44 867 GLU A O 1
ATOM 6554 N N . LEU A 1 868 ? -7.752 31.662 32.297 1.00 73.94 868 LEU A N 1
ATOM 6555 C CA . LEU A 1 868 ? -8.112 31.009 31.040 1.00 73.94 868 LEU A CA 1
ATOM 6556 C C . LEU A 1 868 ? -8.167 32.051 29.924 1.00 73.94 868 LEU A C 1
ATOM 6558 O O . LEU A 1 868 ? -8.817 33.086 30.069 1.00 73.94 868 LEU A O 1
ATOM 6562 N N . PHE A 1 869 ? -7.527 31.761 28.797 1.00 72.62 869 PHE A N 1
ATOM 6563 C CA . PHE A 1 869 ? -7.588 32.583 27.595 1.00 72.62 869 PHE A CA 1
ATOM 6564 C C . PHE A 1 869 ? -7.925 31.728 26.373 1.00 72.62 869 PHE A C 1
ATOM 6566 O O . PHE A 1 869 ? -7.712 30.519 26.355 1.00 72.62 869 PHE A O 1
ATOM 6573 N N . GLY A 1 870 ? -8.432 32.365 25.320 1.00 70.75 870 GLY A N 1
ATOM 6574 C CA . GLY A 1 870 ? -8.710 31.703 24.052 1.00 70.75 870 GLY A CA 1
ATOM 6575 C C . GLY A 1 870 ? -8.479 32.641 22.876 1.00 70.75 870 GLY A C 1
ATOM 6576 O O . GLY A 1 870 ? -8.824 33.823 22.937 1.00 70.75 870 GLY A O 1
ATOM 6577 N N . SER A 1 871 ? -7.893 32.124 21.798 1.00 66.06 871 SER A N 1
ATOM 6578 C CA . SER A 1 871 ? -7.712 32.871 20.553 1.00 66.06 871 SER A CA 1
ATOM 6579 C C . SER A 1 871 ? -7.844 31.968 19.333 1.00 66.06 871 SER A C 1
ATOM 6581 O O . SER A 1 871 ? -7.312 30.860 19.302 1.00 66.06 871 SER A O 1
ATOM 6583 N N . ASN A 1 872 ? -8.497 32.470 18.290 1.00 62.84 872 ASN A N 1
ATOM 6584 C CA . ASN A 1 872 ? -8.539 31.823 16.989 1.00 62.84 872 ASN A CA 1
ATOM 6585 C C . ASN A 1 872 ? -8.127 32.826 15.904 1.00 62.84 872 ASN A C 1
ATOM 6587 O O . ASN A 1 872 ? -8.960 33.416 15.215 1.00 62.84 872 ASN A O 1
ATOM 6591 N N . ARG A 1 873 ? -6.808 33.025 15.758 1.00 54.94 873 ARG A N 1
ATOM 6592 C CA . ARG A 1 873 ? -6.228 33.992 14.805 1.00 54.94 873 ARG A CA 1
ATOM 6593 C C . ARG A 1 873 ? -6.544 33.675 13.341 1.00 54.94 873 ARG A C 1
ATOM 6595 O O . ARG A 1 873 ? -6.550 34.584 12.525 1.00 54.94 873 ARG A O 1
ATOM 6602 N N . ARG A 1 874 ? -6.811 32.407 13.004 1.00 48.09 874 ARG A N 1
ATOM 6603 C CA . ARG A 1 874 ? -7.113 31.971 11.630 1.00 48.09 874 ARG A CA 1
ATOM 6604 C C . ARG A 1 874 ? -8.507 32.406 11.169 1.00 48.09 874 ARG A C 1
ATOM 6606 O O . ARG A 1 874 ? -8.705 32.602 9.976 1.00 48.09 874 ARG A O 1
ATOM 6613 N N . PHE A 1 875 ? -9.443 32.568 12.105 1.00 54.94 875 PHE A N 1
ATOM 6614 C CA . PHE A 1 875 ? -10.835 32.925 11.815 1.00 54.94 875 PHE A CA 1
ATOM 6615 C C . PHE A 1 875 ? -11.283 34.249 12.464 1.00 54.94 875 PHE A C 1
ATOM 6617 O O . PHE A 1 875 ? -12.426 34.656 12.278 1.00 54.94 875 PHE A O 1
ATOM 6624 N N . GLY A 1 876 ? -10.387 34.936 13.185 1.00 65.00 876 GLY A N 1
ATOM 6625 C CA . GLY A 1 876 ? -10.630 36.258 13.769 1.00 65.00 876 GLY A CA 1
ATOM 6626 C C . GLY A 1 876 ? -11.549 36.246 14.990 1.00 65.00 876 GLY A C 1
ATOM 6627 O O . GLY A 1 876 ? -12.356 37.155 15.126 1.00 65.00 876 GLY A O 1
ATOM 6628 N N . TYR A 1 877 ? -11.470 35.230 15.857 1.00 70.12 877 TYR A N 1
ATOM 6629 C CA . TYR A 1 877 ? -12.285 35.155 17.082 1.00 70.12 877 TYR A CA 1
ATOM 6630 C C . TYR A 1 877 ? -11.442 35.305 18.357 1.00 70.12 877 TYR A C 1
ATOM 6632 O O . TYR A 1 877 ? -10.319 34.785 18.442 1.00 70.12 877 TYR A O 1
ATOM 6640 N N . LYS A 1 878 ? -12.012 35.962 19.376 1.00 79.38 878 LYS A N 1
ATOM 6641 C CA . LYS A 1 878 ? -11.445 36.116 20.731 1.00 79.38 878 LYS A CA 1
ATOM 6642 C C . LYS A 1 878 ? -12.427 35.638 21.800 1.00 79.38 878 LYS A C 1
ATOM 6644 O O . LYS A 1 878 ? -13.636 35.711 21.604 1.00 79.38 878 LYS A O 1
ATOM 6649 N N . LEU A 1 879 ? -11.897 35.145 22.921 1.00 78.81 879 LEU A N 1
ATOM 6650 C CA . LEU A 1 879 ? -12.708 34.735 24.069 1.00 78.81 879 LEU A CA 1
ATOM 6651 C C . LEU A 1 879 ? -13.432 35.956 24.664 1.00 78.81 879 LEU A C 1
ATOM 6653 O O . LEU A 1 879 ? -12.777 36.904 25.091 1.00 78.81 879 LEU A O 1
ATOM 6657 N N . LEU A 1 880 ? -14.764 35.917 24.685 1.00 83.31 880 LEU A N 1
ATOM 6658 C CA . LEU A 1 880 ? -15.636 36.960 25.226 1.00 83.31 880 LEU A CA 1
ATOM 6659 C C . LEU A 1 880 ? -15.948 36.710 26.705 1.00 83.31 880 LEU A C 1
ATOM 6661 O O . LEU A 1 880 ? -15.837 37.616 27.528 1.00 83.31 880 LEU A O 1
ATOM 6665 N N . SER A 1 881 ? -16.346 35.485 27.050 1.00 84.81 881 SER A N 1
ATOM 6666 C CA . SER A 1 881 ? -16.719 35.124 28.418 1.00 84.81 881 SER A CA 1
ATOM 6667 C C . SER A 1 881 ? -16.544 33.630 28.692 1.00 84.81 881 SER A C 1
ATOM 6669 O O . SER A 1 881 ? -16.342 32.823 27.780 1.00 84.81 881 SER A O 1
ATOM 6671 N N . ARG A 1 882 ? -16.602 33.268 29.979 1.00 87.56 882 ARG A N 1
ATOM 6672 C CA . ARG A 1 882 ? -16.578 31.881 30.449 1.00 87.56 882 ARG A CA 1
ATOM 6673 C C . ARG A 1 882 ? -17.565 31.646 31.587 1.00 87.56 882 ARG A C 1
ATOM 6675 O O . ARG A 1 882 ? -17.840 32.556 32.369 1.00 87.56 882 ARG A O 1
ATOM 6682 N N . THR A 1 883 ? -18.026 30.410 31.716 1.00 85.25 883 THR A N 1
ATOM 6683 C CA . THR A 1 883 ? -18.793 29.917 32.867 1.00 85.25 883 THR A CA 1
ATOM 6684 C C . THR A 1 883 ? -18.141 28.630 33.370 1.00 85.25 883 THR A C 1
ATOM 6686 O O . THR A 1 883 ? -17.960 27.738 32.546 1.00 85.25 883 THR A O 1
ATOM 6689 N N . PRO A 1 884 ? -17.791 28.490 34.661 1.00 84.62 884 PRO A N 1
ATOM 6690 C CA . PRO A 1 884 ? -17.850 29.498 35.731 1.00 84.62 884 PRO A CA 1
ATOM 6691 C C . PRO A 1 884 ? -17.000 30.752 35.434 1.00 84.62 884 PRO A C 1
ATOM 6693 O O . PRO A 1 884 ? -16.037 30.673 34.666 1.00 84.62 884 PRO A O 1
ATOM 6696 N N . SER A 1 885 ? -17.357 31.911 36.003 1.00 82.50 885 SER A N 1
ATOM 6697 C CA . SER A 1 885 ? -16.721 33.226 35.751 1.00 82.50 885 SER A CA 1
ATOM 6698 C C . SER A 1 885 ? -15.819 33.712 36.892 1.00 82.50 885 SER A C 1
ATOM 6700 O O . SER A 1 885 ? -15.068 34.669 36.720 1.00 82.50 885 SER A O 1
ATOM 6702 N N . GLU A 1 886 ? -15.876 33.052 38.046 1.00 85.81 886 GLU A N 1
ATOM 6703 C CA . GLU A 1 886 ? -15.109 33.354 39.255 1.00 85.81 886 GLU A CA 1
ATOM 6704 C C . GLU A 1 886 ? -13.593 33.316 38.976 1.00 85.81 886 GLU A C 1
ATOM 6706 O O . GLU A 1 886 ? -13.152 32.518 38.134 1.00 85.81 886 GLU A O 1
ATOM 6711 N N . PRO A 1 887 ? -12.770 34.138 39.657 1.00 82.56 887 PRO A N 1
ATOM 6712 C CA . PRO A 1 887 ? -11.313 34.031 39.608 1.00 82.56 887 PRO A CA 1
ATOM 6713 C C . PRO A 1 887 ? -10.848 32.609 39.930 1.00 82.56 887 PRO A C 1
ATOM 6715 O O . PRO A 1 887 ? -11.411 31.954 40.808 1.00 82.56 887 PRO A O 1
ATOM 6718 N N . LEU A 1 888 ? -9.838 32.128 39.204 1.00 81.81 888 LEU A N 1
ATOM 6719 C CA . LEU A 1 888 ? -9.333 30.766 39.352 1.00 81.81 888 LEU A CA 1
ATOM 6720 C C . LEU A 1 888 ? -8.011 30.776 40.100 1.00 81.81 888 LEU A C 1
ATOM 6722 O O . LEU A 1 888 ? -7.156 31.629 39.863 1.00 81.81 888 LEU A O 1
ATOM 6726 N N . ARG A 1 889 ? -7.830 29.784 40.961 1.00 80.88 889 ARG A N 1
ATOM 6727 C CA . ARG A 1 889 ? -6.598 29.561 41.706 1.00 80.88 889 ARG A CA 1
ATOM 6728 C C . ARG A 1 889 ? -6.335 28.069 41.792 1.00 80.88 889 ARG A C 1
ATOM 6730 O O . ARG A 1 889 ? -7.273 27.303 41.944 1.00 80.88 889 ARG A O 1
ATOM 6737 N N . ILE A 1 890 ? -5.097 27.617 41.673 1.00 73.38 890 ILE A N 1
ATOM 6738 C CA . ILE A 1 890 ? -4.774 26.198 41.906 1.00 73.38 890 ILE A CA 1
ATOM 6739 C C . ILE A 1 890 ? -4.489 25.956 43.387 1.00 73.38 890 ILE A C 1
ATOM 6741 O O . ILE A 1 890 ? -4.032 26.866 44.067 1.00 73.38 890 ILE A O 1
ATOM 6745 N N . THR A 1 891 ? -4.764 24.759 43.900 1.00 67.12 891 THR A N 1
ATOM 6746 C CA . THR A 1 891 ? -4.360 24.333 45.249 1.00 67.12 891 THR A CA 1
ATOM 6747 C C . THR A 1 891 ? -4.037 22.850 45.258 1.00 67.12 891 THR A C 1
ATOM 6749 O O . THR A 1 891 ? -4.653 22.068 44.533 1.00 67.12 891 THR A O 1
ATOM 6752 N N . ASP A 1 892 ? -3.060 22.466 46.070 1.00 59.81 892 ASP A N 1
ATOM 6753 C CA . ASP A 1 892 ? -2.706 21.074 46.306 1.00 59.81 892 ASP A CA 1
ATOM 6754 C C . ASP A 1 892 ? -3.218 20.524 47.640 1.00 59.81 892 ASP A C 1
ATOM 6756 O O . ASP A 1 892 ? -2.956 19.362 47.955 1.00 59.81 892 ASP A O 1
ATOM 6760 N N . ASP A 1 893 ? -3.965 21.324 48.404 1.00 63.62 893 ASP A N 1
ATOM 6761 C CA . ASP A 1 893 ? -4.679 20.846 49.579 1.00 63.62 893 ASP A CA 1
ATOM 6762 C C . ASP A 1 893 ? -5.933 20.076 49.121 1.00 63.62 893 ASP A C 1
ATOM 6764 O O . ASP A 1 893 ? -6.884 20.679 48.603 1.00 63.62 893 ASP A O 1
ATOM 6768 N N . PRO A 1 894 ? -5.974 18.741 49.305 1.00 61.59 894 PRO A N 1
ATOM 6769 C CA . PRO A 1 894 ? -7.123 17.940 48.896 1.00 61.59 894 PRO A CA 1
ATOM 6770 C C . PRO A 1 894 ? -8.396 18.331 49.658 1.00 61.59 894 PRO A C 1
ATOM 6772 O O . PRO A 1 894 ? -9.496 18.108 49.152 1.00 61.59 894 PRO A O 1
ATOM 6775 N N . ASN A 1 895 ? -8.263 18.948 50.835 1.00 67.38 895 ASN A N 1
ATOM 6776 C CA . ASN A 1 895 ? -9.371 19.326 51.706 1.00 67.38 895 ASN A CA 1
ATOM 6777 C C . ASN A 1 895 ? -9.833 20.776 51.505 1.00 67.38 895 ASN A C 1
ATOM 6779 O O . ASN A 1 895 ? -10.806 21.193 52.136 1.00 67.38 895 ASN A O 1
ATOM 6783 N N . HIS A 1 896 ? -9.181 21.548 50.631 1.00 72.38 896 HIS A N 1
ATOM 6784 C CA . HIS A 1 896 ? -9.606 22.915 50.360 1.00 72.38 896 HIS A CA 1
ATOM 6785 C C . HIS A 1 896 ? -10.963 22.929 49.642 1.00 72.38 896 HIS A C 1
ATOM 6787 O O . HIS A 1 896 ? -11.209 22.151 48.717 1.00 72.38 896 HIS A O 1
ATOM 6793 N N . LEU A 1 897 ? -11.852 23.834 50.062 1.00 78.88 897 LEU A N 1
ATOM 6794 C CA . LEU A 1 897 ? -13.158 24.018 49.427 1.00 78.88 897 LEU A CA 1
ATOM 6795 C C . LEU A 1 897 ? -12.989 24.459 47.966 1.00 78.88 897 LEU A C 1
ATOM 6797 O O . LEU A 1 897 ? -12.128 25.286 47.660 1.00 78.88 897 LEU A O 1
ATOM 6801 N N . GLU A 1 898 ? -13.846 23.937 47.086 1.00 79.56 898 GLU A N 1
ATOM 6802 C CA . GLU A 1 898 ? -13.836 24.245 45.648 1.00 79.56 898 GLU A CA 1
ATOM 6803 C C . GLU A 1 898 ? -14.131 25.725 45.365 1.00 79.56 898 GLU A C 1
ATOM 6805 O O . GLU A 1 898 ? -13.574 26.299 44.434 1.00 79.56 898 GLU A O 1
ATOM 6810 N N . LEU A 1 899 ? -14.966 26.360 46.190 1.00 84.75 899 LEU A N 1
ATOM 6811 C CA . LEU A 1 899 ? -15.232 27.794 46.154 1.00 84.75 899 LEU A CA 1
ATOM 6812 C C . LEU A 1 899 ? -15.061 28.360 47.565 1.00 84.75 899 LEU A C 1
ATOM 6814 O O . LEU A 1 899 ? -15.736 27.924 48.499 1.00 84.75 899 LEU A O 1
ATOM 6818 N N . LYS A 1 900 ? -14.161 29.330 47.721 1.00 81.75 900 LYS A N 1
ATOM 6819 C CA . LYS A 1 900 ? -13.912 30.022 48.989 1.00 81.75 900 LYS A CA 1
ATOM 6820 C C . LYS A 1 900 ? -13.578 31.480 48.703 1.00 81.75 900 LYS A C 1
ATOM 6822 O O . LYS A 1 900 ? -12.806 31.760 47.793 1.00 81.75 900 LYS A O 1
ATOM 6827 N N . ASP A 1 901 ? -14.192 32.399 49.447 1.00 84.06 901 ASP A N 1
ATOM 6828 C CA . ASP A 1 901 ? -13.985 33.849 49.306 1.00 84.06 901 ASP A CA 1
ATOM 6829 C C . ASP A 1 901 ? -14.207 34.373 47.869 1.00 84.06 901 ASP A C 1
ATOM 6831 O O . ASP A 1 901 ? -13.551 35.305 47.412 1.00 84.06 901 ASP A O 1
ATOM 6835 N N . GLY A 1 902 ? -15.128 33.744 47.124 1.00 81.38 902 GLY A N 1
ATOM 6836 C CA . GLY A 1 902 ? -15.423 34.089 45.727 1.00 81.38 902 GLY A CA 1
ATOM 6837 C C . GLY A 1 902 ? -14.366 33.637 44.711 1.00 81.38 902 GLY A C 1
ATOM 6838 O O . GLY A 1 902 ? -14.487 33.975 43.537 1.00 81.38 902 GLY A O 1
ATOM 6839 N N . ILE A 1 903 ? -13.357 32.869 45.133 1.00 79.75 903 ILE A N 1
ATOM 6840 C CA . ILE A 1 903 ? -12.307 32.296 44.283 1.00 79.75 903 ILE A CA 1
ATOM 6841 C C . ILE A 1 903 ? -12.548 30.795 44.143 1.00 79.75 903 ILE A C 1
ATOM 6843 O O . ILE A 1 903 ? -12.798 30.095 45.129 1.00 79.75 903 ILE A O 1
ATOM 6847 N N . ARG A 1 904 ? -12.466 30.295 42.909 1.00 86.38 904 ARG A N 1
ATOM 6848 C CA . ARG A 1 904 ? -12.593 28.871 42.604 1.00 86.38 904 ARG A CA 1
ATOM 6849 C C . ARG A 1 904 ? -11.224 28.204 42.597 1.00 86.38 904 ARG A C 1
ATOM 6851 O O . ARG A 1 904 ? -10.315 28.644 41.893 1.00 86.38 904 ARG A O 1
ATOM 6858 N N . TYR A 1 905 ? -11.107 27.121 43.352 1.00 82.44 905 TYR A N 1
ATOM 6859 C CA . TYR A 1 905 ? -9.870 26.389 43.562 1.00 82.44 905 TYR A CA 1
ATOM 6860 C C . TYR A 1 905 ? -9.811 25.115 42.704 1.00 82.44 905 TYR A C 1
ATOM 6862 O O . TYR A 1 905 ? -10.673 24.246 42.802 1.00 82.44 905 TYR A O 1
ATOM 6870 N N . ILE A 1 906 ? -8.785 25.005 41.856 1.00 78.31 906 ILE A N 1
ATOM 6871 C CA . ILE A 1 906 ? -8.523 23.873 40.957 1.00 78.31 906 ILE A CA 1
ATOM 6872 C C . ILE A 1 906 ? -7.566 22.896 41.639 1.00 78.31 906 ILE A C 1
ATOM 6874 O O . ILE A 1 906 ? -6.483 23.298 42.068 1.00 78.31 906 ILE A O 1
ATOM 6878 N N . ARG A 1 907 ? -7.945 21.615 41.702 1.00 74.81 907 ARG A N 1
ATOM 6879 C CA . ARG A 1 907 ? -7.176 20.551 42.367 1.00 74.81 907 ARG A CA 1
ATOM 6880 C C . ARG A 1 907 ? -6.588 19.548 41.362 1.00 74.81 907 ARG A C 1
ATOM 6882 O O . ARG A 1 907 ? -7.166 19.356 40.288 1.00 74.81 907 ARG A O 1
ATOM 6889 N N . PRO A 1 908 ? -5.467 18.877 41.687 1.00 67.75 908 PRO A N 1
ATOM 6890 C CA . PRO A 1 908 ? -4.968 17.751 40.901 1.00 67.75 908 PRO A CA 1
ATOM 6891 C C . PRO A 1 908 ? -6.026 16.645 40.786 1.00 67.75 908 PRO A C 1
ATOM 6893 O O . PRO A 1 908 ? -6.774 16.408 41.733 1.00 67.75 908 PRO A O 1
ATOM 6896 N N . ASN A 1 909 ? -6.088 15.960 39.638 1.00 64.50 909 ASN A N 1
ATOM 6897 C CA . ASN A 1 909 ? -7.013 14.842 39.365 1.00 64.50 909 ASN A CA 1
ATOM 6898 C C . ASN A 1 909 ? -8.521 15.122 39.452 1.00 64.50 909 ASN A C 1
ATOM 6900 O O . ASN A 1 909 ? -9.309 14.203 39.232 1.00 64.50 909 ASN A O 1
ATOM 6904 N N . GLN A 1 910 ? -8.945 16.361 39.693 1.00 72.25 910 GLN A N 1
ATOM 6905 C CA . GLN A 1 910 ? -10.352 16.734 39.641 1.00 72.25 910 GLN A CA 1
ATOM 6906 C C . GLN A 1 910 ? -10.584 17.683 38.459 1.00 72.25 910 GLN A C 1
ATOM 6908 O O . GLN A 1 910 ? -10.242 18.863 38.558 1.00 72.25 910 GLN A O 1
ATOM 6913 N N . PRO A 1 911 ? -11.115 17.189 37.324 1.00 71.75 911 PRO A N 1
ATOM 6914 C CA . PRO A 1 911 ? -11.390 18.043 36.180 1.00 71.75 911 PRO A CA 1
ATOM 6915 C C . PRO A 1 911 ? -12.477 19.061 36.525 1.00 71.75 911 PRO A C 1
ATOM 6917 O O . PRO A 1 911 ? -13.473 18.721 37.162 1.00 71.75 911 PRO A O 1
ATOM 6920 N N . ILE A 1 912 ? -12.282 20.301 36.081 1.00 80.62 912 ILE A N 1
ATOM 6921 C CA . ILE A 1 912 ? -13.305 21.347 36.159 1.00 80.62 912 ILE A CA 1
ATOM 6922 C C . ILE A 1 912 ? -13.782 21.665 34.752 1.00 80.62 912 ILE A C 1
ATOM 6924 O O . ILE A 1 912 ? -12.971 21.917 33.859 1.00 80.62 912 ILE A O 1
ATOM 6928 N N . GLU A 1 913 ? -15.099 21.668 34.583 1.00 83.88 913 GLU A N 1
ATOM 6929 C CA . GLU A 1 913 ? -15.748 21.946 33.313 1.00 83.88 913 GLU A CA 1
ATOM 6930 C C . GLU A 1 913 ? -16.013 23.447 33.131 1.00 83.88 913 GLU A C 1
ATOM 6932 O O . GLU A 1 913 ? -16.501 24.123 34.039 1.00 83.88 913 GLU A O 1
ATOM 6937 N N . PHE A 1 914 ? -15.707 23.966 31.944 1.00 86.50 914 PHE A N 1
ATOM 6938 C CA . PHE A 1 914 ? -15.976 25.343 31.549 1.00 86.50 914 PHE A CA 1
ATOM 6939 C C . PHE A 1 914 ? -16.755 25.409 30.239 1.00 86.50 914 PHE A C 1
ATOM 6941 O O . PHE A 1 914 ? -16.547 24.635 29.312 1.00 86.50 914 PHE A O 1
ATOM 6948 N N . LYS A 1 915 ? -17.600 26.423 30.110 1.00 87.19 915 LYS A N 1
ATOM 6949 C CA . LYS A 1 915 ? -18.184 26.839 28.840 1.00 87.19 915 LYS A CA 1
ATOM 6950 C C . LYS A 1 915 ? -17.545 28.150 28.413 1.00 87.19 915 LYS A C 1
ATOM 6952 O O . LYS A 1 915 ? -17.609 29.126 29.156 1.00 87.19 915 LYS A O 1
ATOM 6957 N N . LEU A 1 916 ? -16.928 28.170 27.238 1.00 87.38 916 LEU A N 1
ATOM 6958 C CA . LEU A 1 916 ? -16.267 29.333 26.652 1.00 87.38 916 LEU A CA 1
ATOM 6959 C C . LEU A 1 916 ? -17.119 29.909 25.520 1.00 87.38 916 LEU A C 1
ATOM 6961 O O . LEU A 1 916 ? -17.591 29.165 24.661 1.00 87.38 916 LEU A O 1
ATOM 6965 N N . ILE A 1 917 ? -17.286 31.231 25.504 1.00 84.81 917 ILE A N 1
ATOM 6966 C CA . ILE A 1 917 ? -18.010 31.954 24.452 1.00 84.81 917 ILE A CA 1
ATOM 6967 C C . ILE A 1 917 ? -17.022 32.852 23.710 1.00 84.81 917 ILE A C 1
ATOM 6969 O O . ILE A 1 917 ? -16.336 33.661 24.334 1.00 84.81 917 ILE A O 1
ATOM 6973 N N . PHE A 1 918 ? -16.943 32.714 22.389 1.00 82.44 918 PHE A N 1
ATOM 6974 C CA . PHE A 1 918 ? -16.043 33.462 21.510 1.00 82.44 918 PHE A CA 1
ATOM 6975 C C . PHE A 1 918 ? -16.812 34.438 20.621 1.00 82.44 918 PHE A C 1
ATOM 6977 O O . PHE A 1 918 ? -17.838 34.070 20.076 1.00 82.44 918 PHE A O 1
ATOM 6984 N N . ALA A 1 919 ? -16.282 35.639 20.397 1.00 80.44 919 ALA A N 1
ATOM 6985 C CA . ALA A 1 919 ? -16.876 36.630 19.495 1.00 80.44 919 ALA A CA 1
ATOM 6986 C C . ALA A 1 919 ? -15.940 36.966 18.327 1.00 80.44 919 ALA A C 1
ATOM 6988 O O . ALA A 1 919 ? -14.710 36.927 18.478 1.00 80.44 919 ALA A O 1
ATOM 6989 N N . LYS A 1 920 ? -16.520 37.287 17.163 1.00 71.81 920 LYS A N 1
ATOM 6990 C CA . LYS A 1 920 ? -15.779 37.670 15.950 1.00 71.81 920 LYS A CA 1
ATOM 6991 C C . LYS A 1 920 ? -15.263 39.106 16.062 1.00 71.81 920 LYS A C 1
ATOM 6993 O O . LYS A 1 920 ? -15.982 40.022 16.450 1.00 71.81 920 LYS A O 1
ATOM 6998 N N . GLU A 1 921 ? -14.007 39.315 15.699 1.00 71.12 921 GLU A N 1
ATOM 6999 C CA . GLU A 1 921 ? -13.338 40.610 15.754 1.00 71.12 921 GLU A CA 1
ATOM 7000 C C . GLU A 1 921 ? -13.808 41.484 14.569 1.00 71.12 921 GLU A C 1
ATOM 7002 O O . GLU A 1 921 ? -13.367 41.321 13.431 1.00 71.12 921 GLU A O 1
ATOM 7007 N N . ASN A 1 922 ? -14.763 42.389 14.806 1.00 50.38 922 ASN A N 1
ATOM 7008 C CA . ASN A 1 922 ? -15.290 43.304 13.786 1.00 50.38 922 ASN A CA 1
ATOM 7009 C C . ASN A 1 922 ? -14.345 44.513 13.554 1.00 50.38 922 ASN A C 1
ATOM 7011 O O . ASN A 1 922 ? -14.520 45.511 14.237 1.00 50.38 922 ASN A O 1
ATOM 7015 N N . GLN A 1 923 ? -13.404 44.386 12.588 1.00 39.72 923 GLN A N 1
ATOM 7016 C CA . GLN A 1 923 ? -12.642 45.390 11.768 1.00 39.72 923 GLN A CA 1
ATOM 7017 C C . GLN A 1 923 ? -12.094 46.710 12.400 1.00 39.72 923 GLN A C 1
ATOM 7019 O O . GLN A 1 923 ? -12.528 47.138 13.457 1.00 39.72 923 GLN A O 1
ATOM 7024 N N . PRO A 1 924 ? -11.275 47.516 11.684 1.00 39.94 924 PRO A N 1
ATOM 7025 C CA . PRO A 1 924 ? -10.024 47.272 10.959 1.00 39.94 924 PRO A CA 1
ATOM 7026 C C . PRO A 1 924 ? -8.842 47.939 11.710 1.00 39.94 924 PRO A C 1
ATOM 7028 O O . PRO A 1 924 ? -9.012 48.985 12.329 1.00 39.94 924 PRO A O 1
ATOM 7031 N N . VAL A 1 925 ? -7.620 47.403 11.640 1.00 31.34 925 VAL A N 1
ATOM 7032 C CA . VAL A 1 925 ? -6.446 48.138 12.156 1.00 31.34 925 VAL A CA 1
ATOM 7033 C C . VAL A 1 925 ? -5.693 48.737 10.981 1.00 31.34 925 VAL A C 1
ATOM 7035 O O . VAL A 1 925 ? -4.937 48.059 10.286 1.00 31.34 925 VAL A O 1
ATOM 7038 N N . GLU A 1 926 ? -5.956 50.026 10.762 1.00 31.19 926 GLU A N 1
ATOM 7039 C CA . GLU A 1 926 ? -5.042 50.938 10.089 1.00 31.19 926 GLU A CA 1
ATOM 7040 C C . GLU A 1 926 ? -3.628 50.756 10.645 1.00 31.19 926 GLU A C 1
ATOM 7042 O O . GLU A 1 926 ? -3.408 50.675 11.854 1.00 31.19 926 GLU A O 1
ATOM 7047 N N . SER A 1 927 ? -2.661 50.729 9.736 1.00 36.97 927 SER A N 1
ATOM 7048 C CA . SER A 1 927 ? -1.246 50.840 10.050 1.00 36.97 927 SER A CA 1
ATOM 7049 C C . SER A 1 927 ? -0.987 52.011 10.998 1.00 36.97 927 SER A C 1
ATOM 7051 O O . SER A 1 927 ? -1.178 53.163 10.603 1.00 36.97 927 SER A O 1
ATOM 7053 N N . ARG A 1 928 ? -0.447 51.742 12.189 1.00 31.03 928 ARG A N 1
ATOM 7054 C CA . ARG A 1 928 ? 0.433 52.694 12.868 1.00 31.03 928 ARG A CA 1
ATOM 7055 C C . ARG A 1 928 ? 1.614 51.977 13.518 1.00 31.03 928 ARG A C 1
ATOM 7057 O O . ARG A 1 928 ? 1.426 51.076 14.328 1.00 31.03 928 ARG A O 1
ATOM 7064 N N . ASN A 1 929 ? 2.772 52.421 13.028 1.00 31.36 929 ASN A N 1
ATOM 7065 C CA . ASN A 1 929 ? 4.160 52.333 13.485 1.00 31.36 929 ASN A CA 1
ATOM 7066 C C . ASN A 1 929 ? 4.414 51.913 14.929 1.00 31.36 929 ASN A C 1
ATOM 7068 O O . ASN A 1 929 ? 3.758 52.482 15.830 1.00 31.36 929 ASN A O 1
#

Radius of gyration: 38.65 Å; chains: 1; bounding box: 98×121×104 Å

Sequence (929 aa):
MNWHELLDPISSGRLCLTLLRSMFLRTVELGTQRTGGHRHLAPLPAAARSPSELRRRVAGVLGEPLREPLPFSCGTAVALLAIAMLLGGGVLSWPTAAQTNNAASRVDSRPPAAEAGGTDHLLPNTADANQPRRNGSGGPASPEGSPEKPRERGEWLDTLRTLTQHNQMAFVVGPRMLAELSANDAFEVVRQAWPNLQSDDVKTGLLKTFEFARNPRVLDVLDLGARDPSPEVRKYARSYLRNYAMRDFPADEHEYAAWRAKHAGQPVDRVLQENARWLVAKMKNTEPPDDQRWWIELDMMLNLGGSKSSYPKKAMYLRDAGLVQVLQSWLEAPSSGPHVKRGAAAILADLTKACLPATEPNQQAALRGAALSGLLLDKGVDRLLAGADLRESNSSGATLVGGMKAFYETDFSGADLTGSILIGRAAFQKAVFRNANLAGAVLKGDGSDFQMASFEGANLTGARLTGGGSSFQASSFVGANLTAARLQGAGPAFQCAKFDNANVSLATIRCDSVTAFQMASLNNAEFSAADLSTIDATALASCVFAPKTPPEYSVDTRFPKGFDPASKGWRQTKGEKNPRADAAAPKDTEQKPEKKPLVLRGRVADDRGKPIPGVQVVLFGGVATRWRGQETMTNTNGEYRFDPFSTGAKVFPEKGEPQFDTGVRFLHPEYVPADGNSWRDIRVPGVPGREDVLDMIMTRGGKVRGTVLDAQSGRAAAGLSLQIYNGFVDGTENGTYHTYATTAADGTFSSDPLFPGRYVIEISDQARSKIGKAVVRAGEIVALEMTTRERPDLQDPFRITGSAIGDDGQSMCYGGVGVRIPGDKHKIRQAGGGIDGTNEFHLTFGPVDRIEPSATAPFGIGTHDVELFGSNRRFGYKLLSRTPSEPLRITDDPNHLELKDGIRYIRPNQPIEFKLIFAKENQPVESRN

Secondary structure (DSSP, 8-state):
--GGGG--HHHHHHHHHHHHHHHHHHHHHHHTS-----TT---SSTT--SHHHHHHHHHHHTT-----PPPPPHHHHHHHHHHHHHHSS-----------------------------------------PPPP-------------PPPPPHHHHHHHHHH---HHHIIIIIHHHHHHHS-HHHHHHHHHHHGGG---HHHHHHHHHHHHHTT-TTHHHHHHHHHT-S-HHHHHHHHHHHHHHHSS---S-HHHHHHHHHHHTT--HHHHHHHHHHHHHHHHHTSPPP--HHHHHHHHHHH--S--TT--TTHHHHHHHTTHHHHHHHHHH-TT--HHHHHHHHHHHHHHHHHHS----TTSPPB-TT-B-TT-B--TTSHHHHTT-B-TT-B-TT-EEEEEETTTTT-B-TT-B-TT-EEEEESTTTT-B-TT-B-TT-EEE--SSTTTT-B-TT-B-TT-EEEEEETTTTT-B-TT-B-TT-EEEEESSTTTT-B-TT-B-TT-EEE---TTTTTT-B-TT-B-TT-B-TTS-HHHHHT-B--TTS--EE-TT-BPPTT--TTTTTPEEP-----TTTTS------------PPPEEEEEEEETTS-B-TTPEEEEEE-SSS-EEEEEEE--TTSEEEESS---SEEE--SSS--EEEEEEEEE-SSEEETTS-S-EEEEEE--TT-EEE--EEEEEPBEEEEEEE-TTT-SB-TT-EEEEE--S--S-TT---EEEEE--TTSEEEPPPB-SEEEEEEETTTTTEEEEEEEE-TT-EEEEEEESS--TTSPPPEEEEEEEEETTS-B--EEEEEEE---SSS---EEEEEEESSSEEEEEE--------BTTBTT-TT--EEEEEEEETTTTEEEEEEES-S-EEE---TTS-SEETTEEEE-BT--EEEEEEEEE---------

pLDDT: mean 72.93, std 22.49, range [24.39, 98.12]